Protein AF-U5ESA1-F1 (afdb_monomer)

Radius of gyration: 89.31 Å; Cα contacts (8 Å, |Δi|>4): 18; chains: 1; bounding box: 232×101×302 Å

pLDDT: mean 77.52, std 21.65, range [22.88, 98.19]

Solvent-accessible surface area (backbone atoms only — not comparable to full-atom values): 44745 Å² total; per-residue (Å²): 140,65,66,68,63,52,52,54,49,51,52,50,51,49,50,52,50,50,52,52,47,49,52,47,52,52,48,51,51,48,51,51,50,52,50,49,51,51,51,50,52,48,51,48,52,49,49,52,51,51,52,50,52,50,51,50,52,63,55,47,51,58,52,52,50,50,50,51,50,50,53,50,50,51,50,49,52,51,48,52,50,50,51,51,51,51,51,51,52,52,52,50,52,52,50,50,52,53,49,51,53,49,52,53,50,50,50,54,48,52,53,50,51,50,54,49,53,52,49,52,52,51,51,51,51,53,50,56,50,49,55,50,49,52,52,48,50,52,50,52,52,54,49,51,53,50,52,49,55,50,51,53,50,53,50,50,56,49,52,54,50,50,51,52,50,51,53,52,51,50,53,50,51,51,52,50,48,53,49,52,53,51,49,52,50,50,53,48,51,51,50,51,50,51,50,48,56,48,47,56,58,51,68,73,51,83,82,86,90,90,45,78,67,64,45,49,59,49,48,51,53,49,46,52,52,49,50,50,49,48,51,49,48,50,49,48,49,51,48,52,49,51,52,48,49,52,50,50,49,50,51,49,54,50,50,49,52,49,50,51,51,49,49,56,50,50,52,53,49,49,51,52,49,52,52,49,52,52,49,49,53,51,49,52,52,50,50,50,54,49,52,53,54,47,51,59,51,47,58,60,51,53,70,63,49,78,79,65,84,91,80,91,88,82,90,77,53,60,70,60,49,47,53,51,48,48,52,47,50,50,50,50,50,50,51,48,54,52,48,51,52,52,51,52,48,54,50,50,52,52,49,52,51,54,51,51,55,50,53,52,53,49,51,54,49,52,53,50,49,53,51,51,49,53,52,50,54,51,54,59,69,67,48,75,61,60,68,58,54,50,49,52,50,52,51,49,50,52,52,50,52,50,53,49,50,51,53,47,52,54,48,51,54,49,48,52,52,48,50,52,50,51,48,51,51,50,52,50,48,54,51,48,52,51,49,50,52,52,51,51,51,48,51,50,52,50,51,51,48,52,49,52,50,50,51,50,49,52,50,51,51,54,48,50,54,48,49,52,50,49,53,49,52,50,50,51,51,50,51,50,51,49,50,52,50,52,51,50,53,50,50,52,51,49,52,51,51,51,50,54,50,46,51,53,52,49,52,52,50,51,50,51,53,50,51,59,47,48,61,61,44,64,74,56,75,77,77,69,96,76,83,85,90,77,90,78,85,90,81,89,81,88,82,77,87,79,80,87,69,96,63,76,60,52,60,55,45,47,52,48,46,50,49,50,47,49,49,47,48,48,50,48,48,51,47,46,51,49,46,53,65,54,59,76,72,75,76,90,82,90,88,86,90,89,84,91,81,75,85,47,67,70,56,46,49,55,47,48,53,48,48,52,50,53,50,48,52,50,49,52,53,47,53,50,48,52,52,50,51,52,49,52,54,49,51,49,54,52,53,51,52,52,49,52,52,52,52,51,51,51,49,51,52,49,52,51,51,51,52,50,53,52,50,51,50,52,52,48,52,54,49,53,51,52,50,52,50,52,50,53,50,51,52,44,50,51,52,50,53,51,51,41,59,73,70,71,56,88,73,78,87,76,89,77,82,87,82,92,85,80,92,86,81,89,79,88,80,89,84,80,88,79,89,78,89,85,77,89,76,90,78,82,88,81,85,80,86,84,89,80,90,80,80,92,72,86,68,54,80,68,53,58,53,48,51,49,53,49,52,51,49,51,53,53,58,63,52,65,79,65,63,101,56,90,73,71,58,90,79,72,72,80,76,82,79,78,130

InterPro domains:
  IPR024858 Golgin subfamily A [PTHR10881] (2-783)
  IPR043976 Golgin subfamily A, conserved domain [PF15070] (559-695)

Mean predicted aligned error: 25.69 Å

Foldseek 3Di:
DCVVVVVVVVVVVVVVVVVVVVVVVVVVVVVVVVVVVVVVVVVVVVVVVVVVVVVCCVVVVVVVVVVVVVVVVVVVVVVVVVVVVVVVVVVVVVVVVVVVVVVVVVVVVVVVVVVVVVVVVVVVVVVVVVVVVVVVVVVVVVVVVVVVVVVVVVVVVVVVVVVVVVVVVVVVVVVVVVVVVVVVVVVVVVVVVVVVVVVVVVVVDDDDDDPPVVVVVVVVVVVVVVVVVVVVVVVVVVVVVVVVVVVVVVVVVVVVVVVVVVVVVVVVVVVVVVVVVVVVVVVVVVVVVVVVVVVVVVVVVVVVPVVDDDDDDDDDCCVVVVVVVVVVVVVVVVVVVVVVVVVVVVVVVVVVVVVVVVVVVVVVVVVVVVVVVVVVVVVVVVDDPVVVVVVVVVVVVVVVVVVVVVVVVVVVVVVVVVVVVVVVVVVVVVVVVVVVVVVVVVVVVVVVVVVVVVVVVVVVVVVVVVVVVVVVVVVVVVVVVVVVVVVVVVVVVVVVVVVVVVVVVVVVVVVVVVVVVVVVVVVVVPDDDDDDDDDDDDDDDDDDDDDDDDDPVVVVVVVVVVVVVVVVVVVVVVVVVVVVVVVVPDDDDDDDDDDDDDPDDPVVVVVVVVCVVVVVVVVVVVVVVVVVVVVVVVVVVVVVVVVVVVVVVVVVVVVVVVVVVVVVVVVVVVVVVVVVVVVLVVVLVVLVVVLCVVVPDDDDDDDDDDDDDDDDDDDDDDDDDDDDDDDDDDDDDDDDDDDDDDDDDPDDSVVSVVVSVVSVVVSVVVVVVDPPDPPPDPPPPDPPPDD

Structure (mmCIF, N/CA/C/O backbone):
data_AF-U5ESA1-F1
#
_entry.id   AF-U5ESA1-F1
#
loop_
_atom_site.group_PDB
_atom_site.id
_atom_site.type_symbol
_atom_site.label_atom_id
_atom_site.label_alt_id
_atom_site.label_comp_id
_atom_site.label_asym_id
_atom_site.label_entity_id
_atom_site.label_seq_id
_atom_site.pdbx_PDB_ins_code
_atom_site.Cartn_x
_atom_site.Cartn_y
_atom_site.Cartn_z
_atom_site.occupancy
_atom_site.B_iso_or_equiv
_atom_site.auth_seq_id
_atom_site.auth_comp_id
_atom_site.auth_asym_id
_atom_site.auth_atom_id
_atom_site.pdbx_PDB_model_num
ATOM 1 N N . ASN A 1 1 ? 138.919 55.901 -111.692 1.00 56.66 1 ASN A N 1
ATOM 2 C CA . ASN A 1 1 ? 139.381 55.342 -110.404 1.00 56.66 1 ASN A CA 1
ATOM 3 C C . ASN A 1 1 ? 138.365 55.340 -109.257 1.00 56.66 1 ASN A C 1
ATOM 5 O O . ASN A 1 1 ? 138.779 54.978 -108.175 1.00 56.66 1 ASN A O 1
ATOM 9 N N . ASN A 1 2 ? 137.055 55.559 -109.470 1.00 52.41 2 ASN A N 1
ATOM 10 C CA . ASN A 1 2 ? 136.043 55.349 -108.407 1.00 52.41 2 ASN A CA 1
ATOM 11 C C . ASN A 1 2 ? 135.112 54.138 -108.661 1.00 52.41 2 ASN A C 1
ATOM 13 O O . ASN A 1 2 ? 134.322 53.797 -107.798 1.00 52.41 2 ASN A O 1
ATOM 17 N N . SER A 1 3 ? 135.189 53.463 -109.818 1.00 58.09 3 SER A N 1
ATOM 18 C CA . SER A 1 3 ? 134.223 52.408 -110.200 1.00 58.09 3 SER A CA 1
ATOM 19 C C . SER A 1 3 ? 134.426 51.074 -109.469 1.00 58.09 3 SER A C 1
ATOM 21 O O . SER A 1 3 ? 133.451 50.423 -109.115 1.00 58.09 3 SER A O 1
ATOM 23 N N . HIS A 1 4 ? 135.674 50.680 -109.194 1.00 59.91 4 HIS A N 1
ATOM 24 C CA . HIS A 1 4 ? 135.959 49.404 -108.523 1.00 59.91 4 HIS A CA 1
ATOM 25 C C . HIS A 1 4 ? 135.669 49.426 -107.016 1.00 59.91 4 HIS A C 1
ATOM 27 O O . HIS A 1 4 ? 135.325 48.399 -106.440 1.00 59.91 4 HIS A O 1
ATOM 33 N N . GLU A 1 5 ? 135.754 50.595 -106.380 1.00 62.09 5 GLU A N 1
ATOM 34 C CA . GLU A 1 5 ? 135.452 50.757 -104.954 1.00 62.09 5 GLU A CA 1
ATOM 35 C C . GLU A 1 5 ? 133.934 50.699 -104.693 1.00 62.09 5 GLU A C 1
ATOM 37 O O . GLU A 1 5 ? 133.495 50.146 -103.685 1.00 62.09 5 GLU A O 1
ATOM 42 N N . PHE A 1 6 ? 133.116 51.177 -105.644 1.00 67.06 6 PHE A N 1
ATOM 43 C CA . PHE A 1 6 ? 131.656 51.050 -105.585 1.00 67.06 6 PHE A CA 1
ATOM 44 C C . PHE A 1 6 ? 131.173 49.612 -105.803 1.00 67.06 6 PHE A C 1
ATOM 46 O O . PHE A 1 6 ? 130.275 49.176 -105.092 1.00 67.06 6 PHE A O 1
ATOM 53 N N . GLU A 1 7 ? 131.767 48.848 -106.723 1.00 69.56 7 GLU A N 1
ATOM 54 C CA . GLU A 1 7 ? 131.380 47.445 -106.950 1.00 69.56 7 GLU A CA 1
ATOM 55 C C . GLU A 1 7 ? 131.728 46.536 -105.765 1.00 69.56 7 GLU A C 1
ATOM 57 O O . GLU A 1 7 ? 130.901 45.717 -105.362 1.00 69.56 7 GLU A O 1
ATOM 62 N N . ALA A 1 8 ? 132.902 46.718 -105.151 1.00 72.31 8 ALA A N 1
ATOM 63 C CA . ALA A 1 8 ? 133.279 45.980 -103.946 1.00 72.31 8 ALA A CA 1
ATOM 64 C C . ALA A 1 8 ? 132.334 46.295 -102.773 1.00 72.31 8 ALA A C 1
ATOM 66 O O . ALA A 1 8 ? 131.866 45.382 -102.096 1.00 72.31 8 ALA A O 1
ATOM 67 N N . LYS A 1 9 ? 131.964 47.571 -102.598 1.00 72.69 9 LYS A N 1
ATOM 68 C CA . LYS A 1 9 ? 131.020 47.998 -101.557 1.00 72.69 9 LYS A CA 1
ATOM 69 C C . LYS A 1 9 ? 129.595 47.503 -101.809 1.00 72.69 9 LYS A C 1
ATOM 71 O O . LYS A 1 9 ? 128.898 47.152 -100.865 1.00 72.69 9 LYS A O 1
ATOM 76 N N . ILE A 1 10 ? 129.161 47.432 -103.070 1.00 74.38 10 ILE A N 1
ATOM 77 C CA . ILE A 1 10 ? 127.866 46.848 -103.454 1.00 74.38 10 ILE A CA 1
ATOM 78 C C . ILE A 1 10 ? 127.844 45.342 -103.168 1.00 74.38 10 ILE A C 1
ATOM 80 O O . ILE A 1 10 ? 126.839 44.836 -102.670 1.00 74.38 10 ILE A O 1
ATOM 84 N N . HIS A 1 11 ? 128.936 44.623 -103.436 1.00 77.19 11 HIS A N 1
ATOM 85 C CA . HIS A 1 11 ? 129.018 43.188 -103.163 1.00 77.19 11 HIS A CA 1
ATOM 86 C C . HIS A 1 11 ? 129.107 42.882 -101.656 1.00 77.19 11 HIS A C 1
ATOM 88 O O . HIS A 1 11 ? 128.491 41.924 -101.188 1.00 77.19 11 HIS A O 1
ATOM 94 N N . GLU A 1 12 ? 129.816 43.709 -100.885 1.00 78.69 12 GLU A N 1
ATOM 95 C CA . GLU A 1 12 ? 129.884 43.626 -99.420 1.00 78.69 12 GLU A CA 1
ATOM 96 C C . GLU A 1 12 ? 128.516 43.922 -98.786 1.00 78.69 12 GLU A C 1
ATOM 98 O O . GLU A 1 12 ? 127.992 43.087 -98.052 1.00 78.69 12 GLU A O 1
ATOM 103 N N . LEU A 1 13 ? 127.854 45.016 -99.188 1.00 77.38 13 LEU A N 1
ATOM 104 C CA . LEU A 1 13 ? 126.494 45.352 -98.746 1.00 77.38 13 LEU A CA 1
ATOM 105 C C . LEU A 1 13 ? 125.459 44.298 -99.161 1.00 77.38 13 LEU A C 1
ATOM 107 O O . LEU A 1 13 ? 124.517 44.038 -98.419 1.00 77.38 13 LEU A O 1
ATOM 111 N N . SER A 1 14 ? 125.607 43.671 -100.332 1.00 77.25 14 SER A N 1
ATOM 112 C CA . SER A 1 14 ? 124.719 42.586 -100.763 1.00 77.25 14 SER A CA 1
ATOM 113 C C . SER A 1 14 ? 124.938 41.311 -99.943 1.00 77.25 14 SER A C 1
ATOM 115 O O . SER A 1 14 ? 123.969 40.637 -99.594 1.00 77.25 14 SER A O 1
ATOM 117 N N . SER A 1 15 ? 126.185 41.004 -99.579 1.00 81.38 15 SER A N 1
ATOM 118 C CA . SER A 1 15 ? 126.515 39.886 -98.692 1.00 81.38 15 SER A CA 1
ATOM 119 C C . SER A 1 15 ? 126.007 40.122 -97.267 1.00 81.38 15 SER A C 1
ATOM 121 O O . SER A 1 15 ? 125.418 39.217 -96.680 1.00 81.38 15 SER A O 1
ATOM 123 N N . GLU A 1 16 ? 126.166 41.332 -96.727 1.00 81.50 16 GLU A N 1
ATOM 124 C CA . GLU A 1 16 ? 125.599 41.721 -95.430 1.00 81.50 16 GLU A CA 1
ATOM 125 C C . GLU A 1 16 ? 124.068 41.684 -95.458 1.00 81.50 16 GLU A C 1
ATOM 127 O O . GLU A 1 16 ? 123.454 41.103 -94.568 1.00 81.50 16 GLU A O 1
ATOM 132 N N . LEU A 1 17 ? 123.437 42.198 -96.518 1.00 82.06 17 LEU A N 1
ATOM 133 C CA . LEU A 1 17 ? 121.984 42.142 -96.693 1.00 82.06 17 LEU A CA 1
ATOM 134 C C . LEU A 1 17 ? 121.471 40.700 -96.787 1.00 82.06 17 LEU A C 1
ATOM 136 O O . LEU A 1 17 ? 120.420 40.389 -96.234 1.00 82.06 17 LEU A O 1
ATOM 140 N N . ASN A 1 18 ? 122.187 39.813 -97.479 1.00 81.69 18 ASN A N 1
ATOM 141 C CA . ASN A 1 18 ? 121.824 38.399 -97.566 1.00 81.69 18 ASN A CA 1
ATOM 142 C C . ASN A 1 18 ? 122.059 37.664 -96.237 1.00 81.69 18 ASN A C 1
ATOM 144 O O . ASN A 1 18 ? 121.246 36.821 -95.867 1.00 81.69 18 ASN A O 1
ATOM 148 N N . GLY A 1 19 ? 123.108 38.015 -95.488 1.00 83.88 19 GLY A N 1
ATOM 149 C CA . GLY A 1 19 ? 123.347 37.506 -94.136 1.00 83.88 19 GLY A CA 1
ATOM 150 C C . GLY A 1 19 ? 122.272 37.956 -93.143 1.00 83.88 19 GLY A C 1
ATOM 151 O O . GLY A 1 19 ? 121.764 37.142 -92.375 1.00 83.88 19 GLY A O 1
ATOM 152 N N . GLU A 1 20 ? 121.860 39.222 -93.203 1.00 82.44 20 GLU A N 1
ATOM 153 C CA . GLU A 1 20 ? 120.752 39.747 -92.401 1.00 82.44 20 GLU A CA 1
ATOM 154 C C . GLU A 1 20 ? 119.405 39.150 -92.822 1.00 82.44 20 GLU A C 1
ATOM 156 O O . GLU A 1 20 ? 118.595 38.827 -91.960 1.00 82.44 20 GLU A O 1
ATOM 161 N N . LYS A 1 21 ? 119.171 38.902 -94.118 1.00 85.06 21 LYS A N 1
ATOM 162 C CA . LYS A 1 21 ? 117.993 38.146 -94.580 1.00 85.06 21 LYS A CA 1
ATOM 163 C C . LYS A 1 21 ? 117.978 36.723 -94.036 1.00 85.06 21 LYS A C 1
ATOM 165 O O . LYS A 1 21 ? 116.944 36.298 -93.544 1.00 85.06 21 LYS A O 1
ATOM 170 N N . TYR A 1 22 ? 119.110 36.021 -94.060 1.00 87.06 22 TYR A N 1
ATOM 171 C CA . TYR A 1 22 ? 119.200 34.663 -93.522 1.00 87.06 22 TYR A CA 1
ATOM 172 C C . TYR A 1 22 ? 118.936 34.630 -92.011 1.00 87.06 22 TYR A C 1
ATOM 174 O O . TYR A 1 22 ? 118.127 33.830 -91.550 1.00 87.06 22 TYR A O 1
ATOM 182 N N . LYS A 1 23 ? 119.532 35.552 -91.240 1.00 86.19 23 LYS A N 1
ATOM 183 C CA . LYS A 1 23 ? 119.234 35.700 -89.804 1.00 86.19 23 LYS A CA 1
ATOM 184 C C . LYS A 1 23 ? 117.768 36.048 -89.558 1.00 86.19 23 LYS A C 1
ATOM 186 O O . LYS A 1 23 ? 117.177 35.557 -88.603 1.00 86.19 23 LYS A O 1
ATOM 191 N N . ASN A 1 24 ? 117.173 36.891 -90.402 1.00 84.94 24 ASN A N 1
ATOM 192 C CA . ASN A 1 24 ? 115.762 37.254 -90.306 1.00 84.94 24 ASN A CA 1
ATOM 193 C C . ASN A 1 24 ? 114.863 36.050 -90.620 1.00 84.94 24 ASN A C 1
ATOM 195 O O . ASN A 1 24 ? 113.910 35.799 -89.894 1.00 84.94 24 ASN A O 1
ATOM 199 N N . ASP A 1 25 ? 115.194 35.241 -91.625 1.00 87.12 25 ASP A N 1
ATOM 200 C CA . ASP A 1 25 ? 114.479 34.001 -91.936 1.00 87.12 25 ASP A CA 1
ATOM 201 C C . ASP A 1 25 ? 114.617 32.959 -90.816 1.00 87.12 25 ASP A C 1
ATOM 203 O O . ASP A 1 25 ? 113.626 32.326 -90.446 1.00 87.12 25 ASP A O 1
ATOM 207 N N . GLU A 1 26 ? 115.800 32.829 -90.212 1.00 87.81 26 GLU A N 1
ATOM 208 C CA . GLU A 1 26 ? 116.049 31.952 -89.063 1.00 87.81 26 GLU A CA 1
ATOM 209 C C . GLU A 1 26 ? 115.283 32.422 -87.814 1.00 87.81 26 GLU A C 1
ATOM 211 O O . GLU A 1 26 ? 114.611 31.623 -87.157 1.00 87.81 26 GLU A O 1
ATOM 216 N N . LEU A 1 27 ? 115.273 33.732 -87.536 1.00 87.75 27 LEU A N 1
ATOM 217 C CA . LEU A 1 27 ? 114.453 34.339 -86.482 1.00 87.75 27 LEU A CA 1
ATOM 218 C C . LEU A 1 27 ? 112.957 34.171 -86.760 1.00 87.75 27 LEU A C 1
ATOM 220 O O . LEU A 1 27 ? 112.209 33.843 -85.844 1.00 87.75 27 LEU A O 1
ATOM 224 N N . ASN A 1 28 ? 112.503 34.329 -88.003 1.00 87.75 28 ASN A N 1
ATOM 225 C CA . ASN A 1 28 ? 111.109 34.108 -88.386 1.00 87.75 28 ASN A CA 1
ATOM 226 C C . ASN A 1 28 ? 110.709 32.641 -88.217 1.00 87.75 28 ASN A C 1
ATOM 228 O O . ASN A 1 28 ? 109.593 32.352 -87.782 1.00 87.75 28 ASN A O 1
ATOM 232 N N . LEU A 1 29 ? 111.606 31.705 -88.524 1.00 89.31 29 LEU A N 1
ATOM 233 C CA . LEU A 1 29 ? 111.382 30.282 -88.295 1.00 89.31 29 LEU A CA 1
ATOM 234 C C . LEU A 1 29 ? 111.335 29.965 -86.795 1.00 89.31 29 LEU A C 1
ATOM 236 O O . LEU A 1 29 ? 110.464 29.214 -86.357 1.00 89.31 29 LEU A O 1
ATOM 240 N N . HIS A 1 30 ? 112.196 30.598 -85.994 1.00 90.50 30 HIS A N 1
ATOM 241 C CA . HIS A 1 30 ? 112.183 30.464 -84.540 1.00 90.50 30 HIS A CA 1
ATOM 242 C C . HIS A 1 30 ? 110.918 31.073 -83.915 1.00 90.50 30 HIS A C 1
ATOM 244 O O . HIS A 1 30 ? 110.280 30.431 -83.086 1.00 90.50 30 HIS A O 1
ATOM 250 N N . ILE A 1 31 ? 110.476 32.245 -84.383 1.00 88.19 31 ILE A N 1
ATOM 251 C CA . ILE A 1 31 ? 109.208 32.879 -83.992 1.00 88.19 31 ILE A CA 1
ATOM 252 C C . ILE A 1 31 ? 108.022 31.992 -84.379 1.00 88.19 31 ILE A C 1
ATOM 254 O O . ILE A 1 31 ? 107.113 31.814 -83.574 1.00 88.19 31 ILE A O 1
ATOM 258 N N . ARG A 1 32 ? 108.014 31.392 -85.577 1.00 90.25 32 ARG A N 1
ATOM 259 C CA . ARG A 1 32 ? 106.964 30.437 -85.975 1.00 90.25 32 ARG A CA 1
ATOM 260 C C . ARG A 1 32 ? 106.950 29.201 -85.081 1.00 90.25 32 ARG A C 1
ATOM 262 O O . ARG A 1 32 ? 105.871 28.773 -84.688 1.00 90.25 32 ARG A O 1
ATOM 269 N N . ASN A 1 33 ? 108.115 28.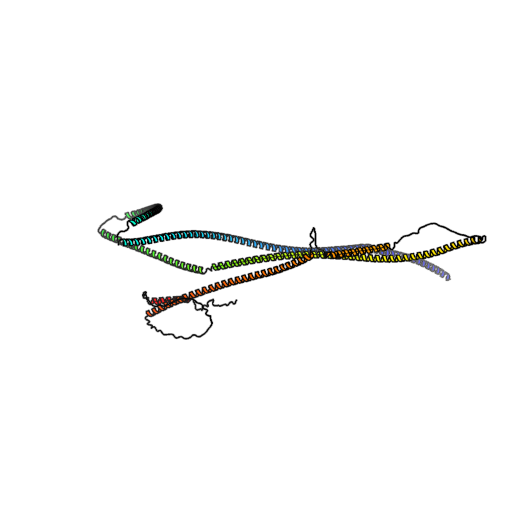660 -84.732 1.00 90.06 33 ASN A N 1
ATOM 270 C CA . ASN A 1 33 ? 108.214 27.497 -83.852 1.00 90.06 33 ASN A CA 1
ATOM 271 C C . ASN A 1 33 ? 107.752 27.831 -82.421 1.00 90.06 33 ASN A C 1
ATOM 273 O O . ASN A 1 33 ? 106.919 27.123 -81.866 1.00 90.06 33 ASN A O 1
ATOM 277 N N . LEU A 1 34 ? 108.186 28.964 -81.859 1.00 89.81 34 LEU A N 1
ATOM 278 C CA . LEU A 1 34 ? 107.707 29.451 -80.560 1.00 89.81 34 LEU A CA 1
ATOM 279 C C . LEU A 1 34 ? 106.202 29.739 -80.577 1.00 89.81 34 LEU A C 1
ATOM 281 O O . LEU A 1 34 ? 105.507 29.399 -79.626 1.00 89.81 34 LEU A O 1
ATOM 285 N N . ASN A 1 35 ? 105.672 30.306 -81.663 1.00 91.38 35 ASN A N 1
ATOM 286 C CA . ASN A 1 35 ? 104.233 30.501 -81.820 1.00 91.38 35 ASN A CA 1
ATOM 287 C C . ASN A 1 35 ? 103.483 29.165 -81.884 1.00 91.38 35 ASN A C 1
ATOM 289 O O . ASN A 1 35 ? 102.443 29.055 -81.244 1.00 91.38 35 ASN A O 1
ATOM 293 N N . SER A 1 36 ? 104.023 28.152 -82.574 1.00 91.38 36 SER A N 1
ATOM 294 C CA . SER A 1 36 ? 103.469 26.790 -82.577 1.00 91.38 36 SER A CA 1
ATOM 295 C C . SER A 1 36 ? 103.450 26.195 -81.168 1.00 91.38 36 SER A C 1
ATOM 297 O O . SER A 1 36 ? 102.418 25.713 -80.714 1.00 91.38 36 SER A O 1
ATOM 299 N N . GLN A 1 37 ? 104.554 26.309 -80.426 1.00 92.50 37 GLN A N 1
ATOM 300 C CA . GLN A 1 37 ? 104.633 25.830 -79.043 1.00 92.50 37 GLN A CA 1
ATOM 301 C C . GLN A 1 37 ? 103.666 26.578 -78.118 1.00 92.50 37 GLN A C 1
ATOM 303 O O . GLN A 1 37 ? 103.023 25.966 -77.272 1.00 92.50 37 GLN A O 1
ATOM 308 N N . ILE A 1 38 ? 103.504 27.893 -78.293 1.00 90.19 38 ILE A N 1
ATOM 309 C CA . ILE A 1 38 ? 102.509 28.680 -77.556 1.00 90.19 38 ILE A CA 1
ATOM 310 C C . ILE A 1 38 ? 101.093 28.219 -77.910 1.00 90.19 38 ILE A C 1
ATOM 312 O O . ILE A 1 38 ? 100.253 28.131 -77.014 1.00 90.19 38 ILE A O 1
ATOM 316 N N . THR A 1 39 ? 100.800 27.925 -79.181 1.00 92.25 39 THR A N 1
ATOM 317 C CA . THR A 1 39 ? 99.491 27.383 -79.564 1.00 92.25 39 THR A CA 1
ATOM 318 C C . THR A 1 39 ? 99.261 25.992 -78.985 1.00 92.25 39 THR A C 1
ATOM 320 O O . THR A 1 39 ? 98.176 25.742 -78.470 1.00 92.25 39 THR A O 1
ATOM 323 N N . ASP A 1 40 ? 100.275 25.128 -78.960 1.00 92.25 40 ASP A N 1
ATOM 324 C CA . ASP A 1 40 ? 100.174 23.779 -78.400 1.00 92.25 40 ASP A CA 1
ATOM 325 C C . ASP A 1 40 ? 99.968 23.812 -76.881 1.00 92.25 40 ASP A C 1
ATOM 327 O O . ASP A 1 40 ? 99.045 23.175 -76.376 1.00 92.25 40 ASP A O 1
ATOM 331 N N . LEU A 1 41 ? 100.727 24.642 -76.157 1.00 92.25 41 LEU A N 1
ATOM 332 C CA . LEU A 1 41 ? 100.548 24.851 -74.717 1.00 92.25 41 LEU A CA 1
ATOM 333 C C . LEU A 1 41 ? 99.193 25.486 -74.387 1.00 92.25 41 LEU A C 1
ATOM 335 O O . LEU A 1 41 ? 98.574 25.135 -73.386 1.00 92.25 41 LEU A O 1
ATOM 339 N N . ARG A 1 42 ? 98.695 26.413 -75.217 1.00 92.56 42 ARG A N 1
ATOM 340 C CA . ARG A 1 42 ? 97.339 26.967 -75.055 1.00 92.56 42 ARG A CA 1
ATOM 341 C C . ARG A 1 42 ? 96.280 25.888 -75.236 1.00 92.56 42 ARG A C 1
ATOM 343 O O . ARG A 1 42 ? 95.390 25.794 -74.395 1.00 92.56 42 ARG A O 1
ATOM 350 N N . ASN A 1 43 ? 96.413 25.061 -76.270 1.00 92.25 43 ASN A N 1
ATOM 351 C CA . ASN A 1 43 ? 95.517 23.935 -76.515 1.00 92.25 43 ASN A CA 1
ATOM 352 C C . ASN A 1 43 ? 95.571 22.922 -75.361 1.00 92.25 43 ASN A C 1
ATOM 354 O O . ASN A 1 43 ? 94.542 22.378 -74.974 1.00 92.25 43 ASN A O 1
ATOM 358 N N . GLU A 1 44 ? 96.744 22.672 -74.781 1.00 93.56 44 GLU A N 1
ATOM 359 C CA . GLU A 1 44 ? 96.908 21.779 -73.631 1.00 93.56 44 GLU A CA 1
ATOM 360 C C . GLU A 1 44 ? 96.297 22.362 -72.349 1.00 93.56 44 GLU A C 1
ATOM 362 O O . GLU A 1 44 ? 95.570 21.664 -71.646 1.00 93.56 44 GLU A O 1
ATOM 367 N N . ILE A 1 45 ? 96.493 23.655 -72.073 1.00 91.00 45 ILE A N 1
ATOM 368 C CA . ILE A 1 45 ? 95.831 24.348 -70.956 1.00 91.00 45 ILE A CA 1
ATOM 369 C C . ILE A 1 45 ? 94.313 24.324 -71.130 1.00 91.00 45 ILE A C 1
ATOM 371 O O . ILE A 1 45 ? 93.586 24.120 -70.158 1.00 91.00 45 ILE A O 1
ATOM 375 N N . GLU A 1 46 ? 93.816 24.542 -72.345 1.00 91.94 46 GLU A N 1
ATOM 376 C CA . GLU A 1 46 ? 92.386 24.498 -72.634 1.00 91.94 46 GLU A CA 1
ATOM 377 C C . GLU A 1 46 ? 91.826 23.085 -72.447 1.00 91.94 46 GLU A C 1
ATOM 379 O O . GLU A 1 46 ? 90.820 22.924 -71.757 1.00 91.94 46 GLU A O 1
ATOM 384 N N . LYS A 1 47 ? 92.530 22.055 -72.932 1.00 93.50 47 LYS A N 1
ATOM 385 C CA . LYS A 1 47 ? 92.192 20.650 -72.662 1.00 93.50 47 LYS A CA 1
ATOM 386 C C . LYS A 1 47 ? 92.163 20.353 -71.168 1.00 93.50 47 LYS A C 1
ATOM 388 O O . LYS A 1 47 ? 91.151 19.863 -70.688 1.00 93.50 47 LYS A O 1
ATOM 393 N N . LEU A 1 48 ? 93.201 20.715 -70.413 1.00 91.00 48 LEU A N 1
ATOM 394 C CA . LEU A 1 48 ? 93.252 20.494 -68.964 1.00 91.00 48 LEU A CA 1
ATOM 395 C C . LEU A 1 48 ? 92.159 21.266 -68.218 1.00 91.00 48 LEU A C 1
ATOM 397 O O . LEU A 1 48 ? 91.607 20.757 -67.247 1.00 91.00 48 LEU A O 1
ATOM 401 N N . ARG A 1 49 ? 91.802 22.478 -68.661 1.00 92.50 49 ARG A N 1
ATOM 402 C CA . ARG A 1 49 ? 90.671 23.234 -68.100 1.00 92.50 49 ARG A CA 1
ATOM 403 C C . ARG A 1 49 ? 89.346 22.542 -68.371 1.00 92.50 49 ARG A C 1
ATOM 405 O O . ARG A 1 49 ? 88.530 22.453 -67.458 1.00 92.50 49 ARG A O 1
ATOM 412 N N . ILE A 1 50 ? 89.129 22.068 -69.595 1.00 91.38 50 ILE A N 1
ATOM 413 C CA . ILE A 1 50 ? 87.922 21.325 -69.960 1.00 91.38 50 ILE A CA 1
ATOM 414 C C . ILE A 1 50 ? 87.872 20.025 -69.160 1.00 91.38 50 ILE A C 1
ATOM 416 O O . ILE A 1 50 ? 86.879 19.780 -68.487 1.00 91.38 50 ILE A O 1
ATOM 420 N N . GLU A 1 51 ? 88.950 19.244 -69.132 1.00 90.56 51 GLU A N 1
ATOM 421 C CA . GLU A 1 51 ? 89.042 18.006 -68.358 1.00 90.56 51 GLU A CA 1
ATOM 422 C C . GLU A 1 51 ? 88.794 18.247 -66.867 1.00 90.56 51 GLU A C 1
ATOM 424 O O . GLU A 1 51 ? 87.987 17.545 -66.264 1.00 90.56 51 GLU A O 1
ATOM 429 N N . ASN A 1 52 ? 89.410 19.266 -66.265 1.00 89.19 52 ASN A N 1
ATOM 430 C CA . ASN A 1 52 ? 89.206 19.573 -64.853 1.00 89.19 52 ASN A CA 1
ATOM 431 C C . ASN A 1 52 ? 87.770 20.040 -64.572 1.00 89.19 52 ASN A C 1
ATOM 433 O O . ASN A 1 52 ? 87.142 19.552 -63.639 1.00 89.19 52 ASN A O 1
ATOM 437 N N . ASN A 1 53 ? 87.201 20.904 -65.418 1.00 88.88 53 ASN A N 1
ATOM 438 C CA . ASN A 1 53 ? 85.793 21.294 -65.306 1.00 88.88 53 ASN A CA 1
ATOM 439 C C . ASN A 1 53 ? 84.856 20.091 -65.468 1.00 88.88 53 ASN A C 1
ATOM 441 O O . ASN A 1 53 ? 83.878 19.976 -64.735 1.00 88.88 53 ASN A O 1
ATOM 445 N N . THR A 1 54 ? 85.149 19.170 -66.391 1.00 86.69 54 THR A N 1
ATOM 446 C CA . THR A 1 54 ? 84.350 17.949 -66.554 1.00 86.69 54 THR A CA 1
ATOM 447 C C . THR A 1 54 ? 84.472 17.030 -65.343 1.00 86.69 54 THR A C 1
ATOM 449 O O . THR A 1 54 ? 83.447 16.548 -64.880 1.00 86.69 54 THR A O 1
ATOM 452 N N . LYS A 1 55 ? 85.669 16.849 -64.766 1.00 88.75 55 LYS A N 1
ATOM 453 C CA . LYS A 1 55 ? 85.873 16.071 -63.532 1.00 88.75 55 LYS A CA 1
ATOM 454 C C . LYS A 1 55 ? 85.126 16.685 -62.351 1.00 88.75 55 LYS A C 1
ATOM 456 O O . LYS A 1 55 ? 84.368 15.985 -61.692 1.00 88.75 55 LYS A O 1
ATOM 461 N N . VAL A 1 56 ? 85.246 17.998 -62.149 1.00 88.44 56 VAL A N 1
ATOM 462 C CA . VAL A 1 56 ? 84.511 18.720 -61.099 1.00 88.44 56 VAL A CA 1
ATOM 463 C C . VAL A 1 56 ? 83.003 18.577 -61.295 1.00 88.44 56 VAL A C 1
ATOM 465 O O . VAL A 1 56 ? 82.300 18.275 -60.340 1.00 88.44 56 VAL A O 1
ATOM 468 N N . ASN A 1 57 ? 82.487 18.719 -62.517 1.00 86.00 57 ASN A N 1
ATOM 469 C CA . ASN A 1 57 ? 81.056 18.536 -62.779 1.00 86.00 57 ASN A CA 1
ATOM 470 C C . ASN A 1 57 ? 80.597 17.084 -62.558 1.00 86.00 57 ASN A C 1
ATOM 472 O O . ASN A 1 57 ? 79.511 16.862 -62.020 1.00 86.00 57 ASN A O 1
ATOM 476 N N . LEU A 1 58 ? 81.423 16.104 -62.938 1.00 86.94 58 LEU A N 1
ATOM 477 C CA . LEU A 1 58 ? 81.151 14.680 -62.739 1.00 86.94 58 LEU A CA 1
ATOM 478 C C . LEU A 1 58 ? 81.175 14.275 -61.261 1.00 86.94 58 LEU A C 1
ATOM 480 O O . LEU A 1 58 ? 80.419 13.387 -60.889 1.00 86.94 58 LEU A O 1
ATOM 484 N N . GLU A 1 59 ? 81.992 14.912 -60.420 1.00 88.62 59 GLU A N 1
ATOM 485 C CA . GLU A 1 59 ? 82.047 14.650 -58.974 1.00 88.62 59 GLU A CA 1
ATOM 486 C C . GLU A 1 59 ? 80.999 15.458 -58.189 1.00 88.62 59 GLU A C 1
ATOM 488 O O . GLU A 1 59 ? 80.351 14.935 -57.278 1.00 88.62 59 GLU A O 1
ATOM 493 N N . MET A 1 60 ? 80.760 16.717 -58.569 1.00 88.44 60 MET A N 1
ATOM 494 C CA . MET A 1 60 ? 79.788 17.594 -57.910 1.00 88.44 60 MET A CA 1
ATOM 495 C C . MET A 1 60 ? 78.341 17.167 -58.160 1.00 88.44 60 MET A C 1
ATOM 497 O O . MET A 1 60 ? 77.522 17.277 -57.250 1.00 88.44 60 MET A O 1
ATOM 501 N N . GLY A 1 61 ? 78.008 16.662 -59.352 1.00 88.12 61 GLY A N 1
ATOM 502 C CA . GLY A 1 61 ? 76.648 16.223 -59.684 1.00 88.12 61 GLY A CA 1
ATOM 503 C C . GLY A 1 61 ? 76.118 15.117 -58.754 1.00 88.12 61 GLY A C 1
ATOM 504 O O . GLY A 1 61 ? 75.063 15.293 -58.141 1.00 88.12 61 GLY A O 1
ATOM 505 N N . PRO A 1 62 ? 76.834 13.989 -58.581 1.00 90.88 62 PRO A N 1
ATOM 506 C CA . PRO A 1 62 ? 76.470 12.928 -57.644 1.00 90.88 62 PRO A CA 1
ATOM 507 C C . PRO A 1 62 ? 76.381 13.403 -56.195 1.00 90.88 62 PRO A C 1
ATOM 509 O O . PRO A 1 62 ? 75.442 13.016 -55.505 1.00 90.88 62 PRO A O 1
ATOM 512 N N . LEU A 1 63 ? 77.300 14.261 -55.738 1.00 90.62 63 LEU A N 1
ATOM 513 C CA . LEU A 1 63 ? 77.273 14.807 -54.377 1.00 90.62 63 LEU A CA 1
ATOM 514 C C . LEU A 1 63 ? 76.076 15.741 -54.151 1.00 90.62 63 LEU A C 1
ATOM 516 O O . LEU A 1 63 ? 75.409 15.641 -53.123 1.00 90.62 63 LEU A O 1
ATOM 520 N N . GLN A 1 64 ? 75.751 16.605 -55.117 1.00 91.56 64 GLN A N 1
ATOM 521 C CA . GLN A 1 64 ? 74.547 17.442 -55.073 1.00 91.56 64 GLN A CA 1
ATOM 522 C C . GLN A 1 64 ? 73.278 16.590 -55.068 1.00 91.56 64 GLN A C 1
ATOM 524 O O . GLN A 1 64 ? 72.375 16.840 -54.270 1.00 91.56 64 GLN A O 1
ATOM 529 N N . ASN A 1 65 ? 73.235 15.543 -55.896 1.00 91.19 65 ASN A N 1
ATOM 530 C CA . ASN A 1 65 ? 72.135 14.589 -55.894 1.00 91.19 65 ASN A CA 1
ATOM 531 C C . ASN A 1 65 ? 72.030 13.890 -54.535 1.00 91.19 65 ASN A C 1
ATOM 533 O O . ASN A 1 65 ? 70.948 13.871 -53.959 1.00 91.19 65 ASN A O 1
ATOM 537 N N . GLN A 1 66 ? 73.115 13.348 -53.979 1.00 94.06 66 GLN A N 1
ATOM 538 C CA . GLN A 1 66 ? 73.113 12.710 -52.655 1.00 94.06 66 GLN A CA 1
ATOM 539 C C . GLN A 1 66 ? 72.644 13.674 -51.561 1.00 94.06 66 GLN A C 1
ATOM 541 O O . GLN A 1 66 ? 71.772 13.316 -50.772 1.00 94.06 66 GLN A O 1
ATOM 546 N N . LEU A 1 67 ? 73.131 14.918 -51.555 1.00 93.38 67 LEU A N 1
ATOM 547 C CA . LEU A 1 67 ? 72.671 15.952 -50.630 1.00 93.38 67 LEU A CA 1
ATOM 548 C C . LEU A 1 67 ? 71.169 16.220 -50.791 1.00 93.38 67 LEU A C 1
ATOM 550 O O . LEU A 1 67 ? 70.453 16.293 -49.797 1.00 93.38 67 LEU A O 1
ATOM 554 N N . GLN A 1 68 ? 70.664 16.307 -52.023 1.00 95.06 68 GLN A N 1
ATOM 555 C CA . GLN A 1 68 ? 69.237 16.491 -52.281 1.00 95.06 68 GLN A CA 1
ATOM 556 C C . GLN A 1 68 ? 68.408 15.287 -51.804 1.00 95.06 68 GLN A C 1
ATOM 558 O O . GLN A 1 68 ? 67.330 15.481 -51.239 1.00 95.06 68 GLN A O 1
ATOM 563 N N . HIS A 1 69 ? 68.898 14.054 -51.981 1.00 95.50 69 HIS A N 1
ATOM 564 C CA . HIS A 1 69 ? 68.257 12.852 -51.440 1.00 95.50 69 HIS A CA 1
ATOM 565 C C . HIS A 1 69 ? 68.254 12.866 -49.907 1.00 95.50 69 HIS A C 1
ATOM 567 O O . HIS A 1 69 ? 67.219 12.581 -49.311 1.00 95.50 69 HIS A O 1
ATOM 573 N N . HIS A 1 70 ? 69.354 13.262 -49.260 1.00 95.75 70 HIS A N 1
ATOM 574 C CA . HIS A 1 70 ? 69.418 13.393 -47.803 1.00 95.75 70 HIS A CA 1
ATOM 575 C C . HIS A 1 70 ? 68.500 14.498 -47.272 1.00 95.75 70 HIS A C 1
ATOM 577 O O . HIS A 1 70 ? 67.801 14.263 -46.293 1.00 95.75 70 HIS A O 1
ATOM 583 N N . ILE A 1 71 ? 68.425 15.664 -47.924 1.00 95.62 71 ILE A N 1
ATOM 584 C CA . ILE A 1 71 ? 67.484 16.737 -47.557 1.00 95.62 71 ILE A CA 1
ATOM 585 C C . ILE A 1 71 ? 66.041 16.236 -47.662 1.00 95.62 71 ILE A C 1
ATOM 587 O O . ILE A 1 71 ? 65.253 16.453 -46.745 1.00 95.62 71 ILE A O 1
ATOM 591 N N . LYS A 1 72 ? 65.698 15.529 -48.748 1.00 95.44 72 LYS A N 1
ATOM 592 C CA . LYS A 1 72 ? 64.372 14.916 -48.911 1.00 95.44 72 LYS A CA 1
ATOM 593 C C . LYS A 1 72 ? 64.095 13.877 -47.821 1.00 95.44 72 LYS A C 1
ATOM 595 O O . LYS A 1 72 ? 63.032 13.925 -47.216 1.00 95.44 72 LYS A O 1
ATOM 600 N N . ALA A 1 73 ? 65.047 12.989 -47.529 1.00 96.75 73 ALA A N 1
ATOM 601 C CA . ALA A 1 73 ? 64.908 11.968 -46.491 1.00 96.75 73 ALA A CA 1
ATOM 602 C C . ALA A 1 73 ? 64.745 12.583 -45.091 1.00 96.75 73 ALA A C 1
ATOM 604 O O . ALA A 1 73 ? 63.858 12.180 -44.348 1.00 96.75 73 ALA A O 1
ATOM 605 N N . ILE A 1 74 ? 65.539 13.602 -44.746 1.00 96.62 74 ILE A N 1
ATOM 606 C CA . ILE A 1 74 ? 65.394 14.350 -43.489 1.00 96.62 74 ILE A CA 1
ATOM 607 C C . ILE A 1 74 ? 64.037 15.055 -43.447 1.00 96.62 74 ILE A C 1
ATOM 609 O O . ILE A 1 74 ? 63.381 15.022 -42.413 1.00 96.62 74 ILE A O 1
ATOM 613 N N . GLY A 1 75 ? 63.588 15.654 -44.553 1.00 96.50 75 GLY A N 1
ATOM 614 C CA . GLY A 1 75 ? 62.268 16.279 -44.649 1.00 96.50 75 GLY A CA 1
ATOM 615 C C . GLY A 1 75 ? 61.129 15.298 -44.365 1.00 96.50 75 GLY A C 1
ATOM 616 O O . GLY A 1 75 ? 60.246 15.617 -43.573 1.00 96.50 75 GLY A O 1
ATOM 617 N N . ILE A 1 76 ? 61.191 14.090 -44.940 1.00 96.25 76 ILE A N 1
ATOM 618 C CA . ILE A 1 76 ? 60.233 13.008 -44.663 1.00 96.25 76 ILE A CA 1
ATOM 619 C C . ILE A 1 76 ? 60.297 12.610 -43.186 1.00 96.25 76 ILE A C 1
ATOM 621 O O . ILE A 1 76 ? 59.272 12.636 -42.519 1.00 96.25 76 ILE A O 1
ATOM 625 N N . LEU A 1 77 ? 61.487 12.346 -42.639 1.00 96.38 77 LEU A N 1
ATOM 626 C CA . LEU A 1 77 ? 61.650 11.959 -41.232 1.00 96.38 77 LEU A CA 1
ATOM 627 C C . LEU A 1 77 ? 61.180 13.043 -40.251 1.00 96.38 77 LEU A C 1
ATOM 629 O O . LEU A 1 77 ? 60.639 12.732 -39.193 1.00 96.38 77 LEU A O 1
ATOM 633 N N . VAL A 1 78 ? 61.385 14.324 -40.569 1.00 97.56 78 VAL A N 1
ATOM 634 C CA . VAL A 1 78 ? 60.879 15.446 -39.764 1.00 97.56 78 VAL A CA 1
ATOM 635 C C . VAL A 1 78 ? 59.356 15.528 -39.858 1.00 97.56 78 VAL A C 1
ATOM 637 O O . VAL A 1 78 ? 58.716 15.751 -38.831 1.00 97.56 78 VAL A O 1
ATOM 640 N N . GLY A 1 79 ? 58.784 15.307 -41.047 1.00 96.44 79 GLY A N 1
ATOM 641 C CA . GLY A 1 79 ? 57.339 15.186 -41.251 1.00 96.44 79 GLY A CA 1
ATOM 642 C C . GLY A 1 79 ? 56.744 14.047 -40.426 1.00 96.44 79 GLY A C 1
ATOM 643 O O . GLY A 1 79 ? 55.881 14.291 -39.589 1.00 96.44 79 GLY A O 1
ATOM 644 N N . GLU A 1 80 ? 57.288 12.837 -40.555 1.00 96.25 80 GLU A N 1
ATOM 645 C CA . GLU A 1 80 ? 56.887 11.660 -39.776 1.00 96.25 80 GLU A CA 1
ATOM 646 C C . GLU A 1 80 ? 57.046 11.896 -38.272 1.00 96.25 80 GLU A C 1
ATOM 648 O O . GLU A 1 80 ? 56.145 11.589 -37.497 1.00 96.25 80 GLU A O 1
ATOM 653 N N . LYS A 1 81 ? 58.153 12.501 -37.822 1.00 96.19 81 LYS A N 1
ATOM 654 C CA . LYS A 1 81 ? 58.338 12.858 -36.409 1.00 96.19 81 LYS A CA 1
ATOM 655 C C . LYS A 1 81 ? 57.274 13.850 -35.940 1.00 96.19 81 LYS A C 1
ATOM 657 O O . LYS A 1 81 ? 56.781 13.708 -34.821 1.00 96.19 81 LYS A O 1
ATOM 662 N N . ALA A 1 82 ? 56.937 14.857 -36.744 1.00 96.31 82 ALA A N 1
ATOM 663 C CA . ALA A 1 82 ? 55.911 15.839 -36.408 1.00 96.31 82 ALA A CA 1
ATOM 664 C C . ALA A 1 82 ? 54.514 15.202 -36.359 1.00 96.31 82 ALA A C 1
ATOM 666 O O . ALA A 1 82 ? 53.773 15.445 -35.407 1.00 96.31 82 ALA A O 1
ATOM 667 N N . GLU A 1 83 ? 54.185 14.338 -37.320 1.00 96.62 83 GLU A N 1
ATOM 668 C CA . GLU A 1 83 ? 52.942 13.565 -37.344 1.00 96.62 83 GLU A CA 1
ATOM 669 C C . GLU A 1 83 ? 52.849 12.622 -36.143 1.00 96.62 83 GLU A C 1
ATOM 671 O O . GLU A 1 83 ? 51.860 12.658 -35.410 1.00 96.62 83 GLU A O 1
ATOM 676 N N . LEU A 1 84 ? 53.902 11.852 -35.860 1.00 96.75 84 LEU A N 1
ATOM 677 C CA . LEU A 1 84 ? 53.975 10.984 -34.686 1.00 96.75 84 LEU A CA 1
ATOM 678 C C . LEU A 1 84 ? 53.829 11.791 -33.395 1.00 96.75 84 LEU A C 1
ATOM 680 O O . LEU A 1 84 ? 53.012 11.437 -32.552 1.00 96.75 84 LEU A O 1
ATOM 684 N N . THR A 1 85 ? 54.524 12.921 -33.262 1.00 97.12 85 THR A N 1
ATOM 685 C CA . THR A 1 85 ? 54.386 13.805 -32.092 1.00 97.12 85 THR A CA 1
ATOM 686 C C . THR A 1 85 ? 52.953 14.325 -31.959 1.00 97.12 85 THR A C 1
ATOM 688 O O . THR A 1 85 ? 52.401 14.320 -30.863 1.00 97.12 85 THR A O 1
ATOM 691 N N . ALA A 1 86 ? 52.307 14.713 -33.063 1.00 97.00 86 ALA A N 1
ATOM 692 C CA . ALA A 1 86 ? 50.914 15.145 -33.052 1.00 97.00 86 ALA A CA 1
ATOM 693 C C . ALA A 1 86 ? 49.961 14.008 -32.650 1.00 97.00 86 ALA A C 1
ATOM 695 O O . ALA A 1 86 ? 49.035 14.240 -31.876 1.00 97.00 86 ALA A O 1
ATOM 696 N N . THR A 1 87 ? 50.179 12.779 -33.133 1.00 97.06 87 THR A N 1
ATOM 697 C CA . THR A 1 87 ? 49.368 11.618 -32.728 1.00 97.06 87 THR A CA 1
ATOM 698 C C . THR A 1 87 ? 49.566 11.262 -31.258 1.00 97.06 87 THR A C 1
ATOM 700 O O . THR A 1 87 ? 48.579 11.037 -30.566 1.00 97.06 87 THR A O 1
ATOM 703 N N . VAL A 1 88 ? 50.800 11.291 -30.746 1.00 97.19 88 VAL A N 1
ATOM 704 C CA . VAL A 1 88 ? 51.097 11.054 -29.325 1.00 97.19 88 VAL A CA 1
ATOM 705 C C . VAL A 1 88 ? 50.408 12.099 -28.453 1.00 97.19 88 VAL A C 1
ATOM 707 O O . VAL A 1 88 ? 49.714 11.727 -27.512 1.00 97.19 88 VAL A O 1
ATOM 710 N N . SER A 1 89 ? 50.509 13.385 -28.802 1.00 97.25 89 SER A N 1
ATOM 711 C CA . SER A 1 89 ? 49.813 14.455 -28.079 1.00 97.25 89 SER A CA 1
ATOM 712 C C . SER A 1 89 ? 48.293 14.268 -28.096 1.00 97.25 89 SER A C 1
ATOM 714 O O . SER A 1 89 ? 47.657 14.411 -27.057 1.00 97.25 89 SER A O 1
ATOM 716 N N . LYS A 1 90 ? 47.707 13.883 -29.242 1.00 97.62 90 LYS A N 1
ATOM 717 C CA . LYS A 1 90 ? 46.268 13.575 -29.348 1.00 97.62 90 LYS A CA 1
ATOM 718 C C . LYS A 1 90 ? 45.862 12.402 -28.453 1.00 97.62 90 LYS A C 1
ATOM 720 O O . LYS A 1 90 ? 44.849 12.473 -27.765 1.00 97.62 90 LYS A O 1
ATOM 725 N N . TYR A 1 91 ? 46.633 11.317 -28.440 1.00 97.12 91 TYR A N 1
ATOM 726 C CA . TYR A 1 91 ? 46.338 10.186 -27.559 1.00 97.12 91 TYR A CA 1
ATOM 727 C C . TYR A 1 91 ? 46.527 10.543 -26.084 1.00 97.12 91 TYR A C 1
ATOM 729 O O . TYR A 1 91 ? 45.764 10.071 -25.247 1.00 97.12 91 TYR A O 1
ATOM 737 N N . GLN A 1 92 ? 47.486 11.409 -25.757 1.00 97.69 92 GLN A N 1
ATOM 738 C CA . GLN A 1 92 ? 47.699 11.891 -24.397 1.00 97.69 92 GLN A CA 1
ATOM 739 C C . GLN A 1 92 ? 46.520 12.740 -23.896 1.00 97.69 92 GLN A C 1
ATOM 741 O O . GLN A 1 92 ? 46.092 12.544 -22.760 1.00 97.69 92 GLN A O 1
ATOM 746 N N . THR A 1 93 ? 45.953 13.622 -24.729 1.00 97.19 93 THR A N 1
ATOM 747 C CA . THR A 1 93 ? 44.750 14.394 -24.364 1.00 97.19 93 THR A CA 1
ATOM 748 C C . THR A 1 93 ? 43.531 13.493 -24.200 1.00 97.19 93 THR A C 1
ATOM 750 O O . THR A 1 93 ? 42.835 13.600 -23.197 1.00 97.19 93 THR A O 1
ATOM 753 N N . ILE A 1 94 ? 43.319 12.538 -25.115 1.00 97.81 94 ILE A N 1
ATOM 754 C CA . ILE A 1 94 ? 42.217 11.566 -24.999 1.00 97.81 94 ILE A CA 1
ATOM 755 C C . ILE A 1 94 ? 42.363 10.738 -23.717 1.00 97.81 94 ILE A C 1
ATOM 757 O O . ILE A 1 94 ? 41.386 10.496 -23.015 1.00 97.81 94 ILE A O 1
ATOM 761 N N . LEU A 1 95 ? 43.582 10.306 -23.382 1.00 96.44 95 LEU A N 1
ATOM 762 C CA . LEU A 1 95 ? 43.830 9.552 -22.157 1.00 96.44 95 LEU A CA 1
ATOM 763 C C . LEU A 1 95 ? 43.521 10.398 -20.917 1.00 96.44 95 LEU A C 1
ATOM 765 O O . LEU A 1 95 ? 42.886 9.884 -20.001 1.00 96.44 95 LEU A O 1
ATOM 769 N N . GLN A 1 96 ? 43.893 11.683 -20.905 1.00 97.75 96 GLN A N 1
ATOM 770 C CA . GLN A 1 96 ? 43.543 12.608 -19.822 1.00 97.75 96 GLN A CA 1
ATOM 771 C C . GLN A 1 96 ? 42.023 12.775 -19.667 1.00 97.75 96 GLN A C 1
ATOM 773 O O . GLN A 1 96 ? 41.509 12.638 -18.556 1.00 97.75 96 GLN A O 1
ATOM 778 N N . GLU A 1 97 ? 41.293 12.974 -20.766 1.00 96.94 97 GLU A N 1
ATOM 779 C CA . GLU A 1 97 ? 39.824 13.054 -20.758 1.00 96.94 97 GLU A CA 1
ATOM 780 C C . GLU A 1 97 ? 39.189 11.757 -20.232 1.00 96.94 97 GLU A C 1
ATOM 782 O O . GLU A 1 97 ? 38.299 11.784 -19.379 1.00 96.94 97 GLU A O 1
ATOM 787 N N . LYS A 1 98 ? 39.689 10.591 -20.662 1.00 96.31 98 LYS A N 1
ATOM 788 C CA . LYS A 1 98 ? 39.211 9.297 -20.151 1.00 96.31 98 LYS A CA 1
ATOM 789 C C . LYS A 1 98 ? 39.549 9.075 -18.684 1.00 96.31 98 LYS A C 1
ATOM 791 O O . LYS A 1 98 ? 38.750 8.466 -17.972 1.00 96.31 98 LYS A O 1
ATOM 796 N N . THR A 1 99 ? 40.683 9.578 -18.199 1.00 96.75 99 THR A N 1
ATOM 797 C CA . THR A 1 99 ? 40.984 9.535 -16.764 1.00 96.75 99 THR A CA 1
ATOM 798 C C . THR A 1 99 ? 40.040 10.422 -15.956 1.00 96.75 99 THR A C 1
ATOM 800 O O . THR A 1 99 ? 39.524 9.944 -14.948 1.00 96.75 99 THR A O 1
ATOM 803 N N . SER A 1 100 ? 39.717 11.638 -16.420 1.00 96.44 100 SER A N 1
ATOM 804 C CA . SER A 1 100 ? 38.753 12.505 -15.727 1.00 96.44 100 SER A CA 1
ATOM 805 C C . SER A 1 100 ? 37.337 11.929 -15.742 1.00 96.44 100 SER A C 1
ATOM 807 O O . SER A 1 100 ? 36.682 11.908 -14.704 1.00 96.44 100 SER A O 1
ATOM 809 N N . GLU A 1 101 ? 36.884 11.366 -16.870 1.00 96.81 101 GLU A N 1
ATOM 810 C CA . GLU A 1 101 ? 35.593 10.663 -16.942 1.00 96.81 101 GLU A CA 1
ATOM 811 C C . GLU A 1 101 ? 35.533 9.508 -15.924 1.00 96.81 101 GLU A C 1
ATOM 813 O O . GLU A 1 101 ? 34.535 9.322 -15.227 1.00 96.81 101 GLU A O 1
ATOM 818 N N . ASN A 1 102 ? 36.614 8.732 -15.793 1.00 94.75 102 ASN A N 1
ATOM 819 C CA . ASN A 1 102 ? 36.672 7.622 -14.843 1.00 94.75 102 ASN A CA 1
ATOM 820 C C . ASN A 1 102 ? 36.633 8.105 -13.382 1.00 94.75 102 ASN A C 1
ATOM 822 O O . ASN A 1 102 ? 35.951 7.502 -12.552 1.00 94.75 102 ASN A O 1
ATOM 826 N N . GLU A 1 103 ? 37.309 9.207 -13.055 1.00 97.25 103 GLU A N 1
ATOM 827 C CA . GLU A 1 103 ? 37.232 9.833 -11.728 1.00 97.25 103 GLU A CA 1
ATOM 828 C C . GLU A 1 103 ? 35.817 10.338 -11.411 1.00 97.25 103 GLU A C 1
ATOM 830 O O . GLU A 1 103 ? 35.304 10.103 -10.311 1.00 97.25 103 GLU A O 1
ATOM 835 N N . GLU A 1 104 ? 35.136 10.959 -12.377 1.00 97.19 104 GLU A N 1
ATOM 836 C CA . GLU A 1 104 ? 33.736 11.363 -12.237 1.00 97.19 104 GLU A CA 1
ATOM 837 C C . GLU A 1 104 ? 32.821 10.159 -11.988 1.00 97.19 104 GLU A C 1
ATOM 839 O O . GLU A 1 104 ? 31.997 10.184 -11.067 1.00 97.19 104 GLU A O 1
ATOM 844 N N . PHE A 1 105 ? 32.985 9.071 -12.747 1.00 96.81 105 PHE A N 1
ATOM 845 C CA . PHE A 1 105 ? 32.224 7.841 -12.525 1.00 96.81 105 PHE A CA 1
ATOM 846 C C . PHE A 1 105 ? 32.519 7.216 -11.161 1.00 96.81 105 PHE A C 1
ATOM 848 O O . PHE A 1 105 ? 31.586 6.786 -10.477 1.00 96.81 105 PHE A O 1
ATOM 855 N N . GLN A 1 106 ? 33.774 7.215 -10.710 1.00 97.69 106 GLN A N 1
ATOM 856 C CA . GLN A 1 106 ? 34.126 6.758 -9.365 1.00 97.69 106 GLN A CA 1
ATOM 857 C C . GLN A 1 106 ? 33.473 7.616 -8.279 1.00 97.69 106 GLN A C 1
ATOM 859 O O . GLN A 1 106 ? 32.975 7.073 -7.290 1.00 97.69 106 GLN A O 1
ATOM 864 N N . ASN A 1 107 ? 33.426 8.936 -8.453 1.00 97.38 107 ASN A N 1
ATOM 865 C CA . ASN A 1 107 ? 32.768 9.841 -7.512 1.00 97.38 107 ASN A CA 1
ATOM 866 C C . ASN A 1 107 ? 31.252 9.617 -7.488 1.00 97.38 107 ASN A C 1
ATOM 868 O O . ASN A 1 107 ? 30.672 9.462 -6.412 1.00 97.38 107 ASN A O 1
ATOM 872 N N . ARG A 1 108 ? 30.613 9.481 -8.656 1.00 98.06 108 ARG A N 1
ATOM 873 C CA . ARG A 1 108 ? 29.188 9.120 -8.759 1.00 98.06 108 ARG A CA 1
ATOM 874 C C . ARG A 1 108 ? 28.894 7.775 -8.097 1.00 98.06 108 ARG A C 1
ATOM 876 O O . ARG A 1 108 ? 27.906 7.652 -7.373 1.00 98.06 108 ARG A O 1
ATOM 883 N N . LEU A 1 109 ? 29.768 6.784 -8.279 1.00 97.06 109 LEU A N 1
ATOM 884 C CA . LEU A 1 109 ? 29.647 5.478 -7.634 1.00 97.06 109 LEU A CA 1
ATOM 885 C C . LEU A 1 109 ? 29.791 5.580 -6.109 1.00 97.06 109 LEU A C 1
ATOM 887 O O . LEU A 1 109 ? 29.014 4.957 -5.388 1.00 97.06 109 LEU A O 1
ATOM 891 N N . LYS A 1 110 ? 30.739 6.378 -5.600 1.00 98.19 110 LYS A N 1
ATOM 892 C CA . LYS A 1 110 ? 30.908 6.624 -4.156 1.00 98.19 110 LYS A CA 1
ATOM 893 C C . LYS A 1 110 ? 29.673 7.281 -3.541 1.00 98.19 110 LYS A C 1
ATOM 895 O O . LYS A 1 110 ? 29.234 6.835 -2.482 1.00 98.19 110 LYS A O 1
ATOM 900 N N . VAL A 1 111 ? 29.100 8.290 -4.202 1.00 97.69 111 VAL A N 1
ATOM 901 C CA . VAL A 1 111 ? 27.863 8.957 -3.754 1.00 97.69 111 VAL A CA 1
ATOM 902 C C . VAL A 1 111 ? 26.689 7.979 -3.763 1.00 97.69 111 VAL A C 1
ATOM 904 O O . VAL A 1 111 ? 25.953 7.895 -2.783 1.00 97.69 111 VAL A O 1
ATOM 907 N N . SER A 1 112 ? 26.548 7.184 -4.828 1.00 95.19 112 SER A N 1
ATOM 908 C CA . SER A 1 112 ? 25.514 6.148 -4.915 1.00 95.19 112 SER A CA 1
ATOM 909 C C . SER A 1 112 ? 25.643 5.117 -3.786 1.00 95.19 112 SER A C 1
ATOM 911 O O . SER A 1 112 ? 24.664 4.827 -3.106 1.00 95.19 112 SER A O 1
ATOM 913 N N . ARG A 1 113 ? 26.861 4.636 -3.499 1.00 98.00 113 ARG A N 1
ATOM 914 C CA . ARG A 1 113 ? 27.127 3.709 -2.384 1.00 98.00 113 ARG A CA 1
ATOM 915 C C . ARG A 1 113 ? 26.771 4.298 -1.018 1.00 98.00 113 ARG A C 1
ATOM 917 O O . ARG A 1 113 ? 26.191 3.587 -0.208 1.00 98.00 113 ARG A O 1
ATOM 924 N N . HIS A 1 114 ? 27.071 5.576 -0.771 1.00 97.19 114 HIS A N 1
ATOM 925 C CA . HIS A 1 114 ? 26.656 6.245 0.470 1.00 97.19 114 HIS A CA 1
ATOM 926 C C . HIS A 1 114 ? 25.133 6.329 0.573 1.00 97.19 114 HIS A C 1
ATOM 928 O O . HIS A 1 114 ? 24.574 5.972 1.603 1.00 97.19 114 HIS A O 1
ATOM 934 N N . LYS A 1 115 ? 24.452 6.702 -0.518 1.00 97.31 115 LYS A N 1
ATOM 935 C CA . LYS A 1 115 ? 22.986 6.745 -0.552 1.00 97.31 115 LYS A CA 1
ATOM 936 C C . LYS A 1 115 ? 22.361 5.372 -0.290 1.00 97.31 115 LYS A C 1
ATOM 938 O O . LYS A 1 115 ? 21.364 5.291 0.418 1.00 97.31 115 LYS A O 1
ATOM 943 N N . VAL A 1 116 ? 22.937 4.301 -0.838 1.00 97.44 116 VAL A N 1
ATOM 944 C CA . VAL A 1 116 ? 22.496 2.926 -0.555 1.00 97.44 116 VAL A CA 1
ATOM 945 C C . VAL A 1 116 ? 22.690 2.588 0.924 1.00 97.44 116 VAL A C 1
ATOM 947 O O . VAL A 1 116 ? 21.741 2.128 1.546 1.00 97.44 116 VAL A O 1
ATOM 950 N N . ALA A 1 117 ? 23.848 2.894 1.515 1.00 97.38 117 ALA A N 1
ATOM 951 C CA . ALA A 1 117 ? 24.095 2.657 2.940 1.00 97.38 117 ALA A CA 1
ATOM 952 C C . ALA A 1 117 ? 23.129 3.445 3.852 1.00 97.38 117 ALA A C 1
ATOM 954 O O . ALA A 1 117 ? 22.639 2.917 4.854 1.00 97.38 117 ALA A O 1
ATOM 955 N N . ASP A 1 118 ? 22.801 4.689 3.494 1.00 97.31 118 ASP A N 1
ATOM 956 C CA . ASP A 1 118 ? 21.813 5.495 4.216 1.00 97.31 118 ASP A CA 1
ATOM 957 C C . ASP A 1 118 ? 20.406 4.890 4.116 1.00 97.31 118 ASP A C 1
ATOM 959 O O . ASP A 1 118 ? 19.694 4.810 5.121 1.00 97.31 118 ASP A O 1
ATOM 963 N N . LEU A 1 119 ? 20.010 4.416 2.929 1.00 96.38 119 LEU A N 1
ATOM 964 C CA . LEU A 1 119 ? 18.735 3.723 2.723 1.00 96.38 119 LEU A CA 1
ATOM 965 C C . LEU A 1 119 ? 18.680 2.388 3.476 1.00 96.38 119 LEU A C 1
ATOM 967 O O . LEU A 1 119 ? 17.658 2.079 4.083 1.00 96.38 119 LEU A O 1
ATOM 971 N N . GLU A 1 120 ? 19.767 1.619 3.507 1.00 97.31 120 GLU A N 1
ATOM 972 C CA . GLU A 1 120 ? 19.873 0.386 4.296 1.00 97.31 120 GLU A CA 1
ATOM 973 C C . GLU A 1 120 ? 19.716 0.666 5.795 1.00 97.31 120 GLU A C 1
ATOM 975 O O . GLU A 1 120 ? 18.991 -0.047 6.491 1.00 97.31 120 GLU A O 1
ATOM 980 N N . LYS A 1 121 ? 20.319 1.750 6.296 1.00 97.38 121 LYS A N 1
ATOM 981 C CA . LYS A 1 121 ? 20.155 2.185 7.688 1.00 97.38 121 LYS A CA 1
ATOM 982 C C . LYS A 1 121 ? 18.719 2.619 7.987 1.00 97.38 121 LYS A C 1
ATOM 984 O O . LYS A 1 121 ? 18.181 2.265 9.035 1.00 97.38 121 LYS A O 1
ATOM 989 N N . GLN A 1 122 ? 18.080 3.359 7.078 1.00 97.75 122 GLN A N 1
ATOM 990 C CA . GLN A 1 122 ? 16.667 3.729 7.210 1.00 97.75 122 GLN A CA 1
ATOM 991 C C . GLN A 1 122 ? 15.764 2.490 7.205 1.00 97.75 122 GLN A C 1
ATOM 993 O O . GLN A 1 122 ? 14.901 2.372 8.072 1.00 97.75 122 GLN A O 1
ATOM 998 N N . LEU A 1 123 ? 16.008 1.527 6.312 1.00 95.31 123 LEU A N 1
ATOM 999 C CA . LEU A 1 123 ? 15.293 0.249 6.281 1.00 95.31 123 LEU A CA 1
ATOM 1000 C C . LEU A 1 123 ? 15.478 -0.539 7.579 1.00 95.31 123 LEU A C 1
ATOM 1002 O O . LEU A 1 123 ? 14.508 -1.080 8.106 1.00 95.31 123 LEU A O 1
ATOM 1006 N N . GLN A 1 124 ? 16.691 -0.576 8.132 1.00 97.19 124 GLN A N 1
ATOM 1007 C CA . GLN A 1 124 ? 16.948 -1.237 9.409 1.00 97.19 124 GLN A CA 1
ATOM 1008 C C . GLN A 1 124 ? 16.210 -0.551 10.567 1.00 97.19 124 GLN A C 1
ATOM 1010 O O . GLN A 1 124 ? 15.635 -1.231 11.419 1.00 97.19 124 GLN A O 1
ATOM 1015 N N . ASN A 1 125 ? 16.162 0.783 10.578 1.00 97.06 125 ASN A N 1
ATOM 1016 C CA . ASN A 1 125 ? 15.396 1.536 11.568 1.00 97.06 125 ASN A CA 1
ATOM 1017 C C . ASN A 1 125 ? 13.896 1.238 11.457 1.00 97.06 125 ASN A C 1
ATOM 1019 O O . ASN A 1 125 ? 13.279 0.918 12.472 1.00 97.06 125 ASN A O 1
ATOM 1023 N N . VAL A 1 126 ? 13.331 1.261 10.244 1.00 95.50 126 VAL A N 1
ATOM 1024 C CA . VAL A 1 126 ? 11.914 0.943 9.997 1.00 95.50 126 VAL A CA 1
ATOM 1025 C C . VAL A 1 126 ? 11.587 -0.494 10.406 1.00 95.50 126 VAL A C 1
ATOM 1027 O O . VAL A 1 126 ? 10.572 -0.733 11.060 1.00 95.50 126 VAL A O 1
ATOM 1030 N N . ARG A 1 127 ? 12.471 -1.456 10.111 1.00 97.31 127 ARG A N 1
ATOM 1031 C CA . ARG A 1 127 ? 12.329 -2.841 10.586 1.00 97.31 127 ARG A CA 1
ATOM 1032 C C . ARG A 1 127 ? 12.314 -2.912 12.109 1.00 97.31 127 ARG A C 1
ATOM 1034 O O . ARG A 1 127 ? 11.436 -3.555 12.669 1.00 97.31 127 ARG A O 1
ATOM 1041 N N . SER A 1 128 ? 13.225 -2.206 12.781 1.00 96.06 128 SER A N 1
ATOM 1042 C CA . SER A 1 128 ? 13.272 -2.180 14.248 1.00 96.06 128 SER A CA 1
ATOM 1043 C C . SER A 1 128 ? 12.053 -1.504 14.886 1.00 96.06 128 SER A C 1
ATOM 1045 O O . SER A 1 128 ? 11.657 -1.868 15.992 1.00 96.06 128 SER A O 1
ATOM 1047 N N . SER A 1 129 ? 11.441 -0.517 14.220 1.00 94.44 129 SER A N 1
ATOM 1048 C CA . SER A 1 129 ? 10.170 0.050 14.677 1.00 94.44 129 SER A CA 1
ATOM 1049 C C . SER A 1 129 ? 9.012 -0.907 14.422 1.00 94.44 129 SER A C 1
ATOM 1051 O O . SER A 1 129 ? 8.189 -1.070 15.312 1.00 94.44 129 SER A O 1
ATOM 1053 N N . SER A 1 130 ? 8.984 -1.595 13.274 1.00 95.69 130 SER A N 1
ATOM 1054 C CA . SER A 1 130 ? 7.971 -2.615 12.970 1.00 95.69 130 SER A CA 1
ATOM 1055 C C . SER A 1 130 ? 7.954 -3.702 14.038 1.00 95.69 130 SER A C 1
ATOM 1057 O O . SER A 1 130 ? 6.911 -3.958 14.618 1.00 95.69 130 SER A O 1
ATOM 1059 N N . THR A 1 131 ? 9.118 -4.248 14.408 1.00 95.75 131 THR A N 1
ATOM 1060 C CA . THR A 1 131 ? 9.194 -5.276 15.458 1.00 95.75 131 THR A CA 1
ATOM 1061 C C . THR A 1 131 ? 8.697 -4.771 16.813 1.00 95.75 131 THR A C 1
ATOM 1063 O O . THR A 1 131 ? 8.082 -5.525 17.559 1.00 95.75 131 THR A O 1
ATOM 1066 N N . LYS A 1 132 ? 8.922 -3.490 17.143 1.00 96.06 132 LYS A N 1
ATOM 1067 C CA . LYS A 1 132 ? 8.385 -2.886 18.376 1.00 96.06 132 LYS A CA 1
ATOM 1068 C C . LYS A 1 132 ? 6.865 -2.754 18.325 1.00 96.06 132 LYS A C 1
ATOM 1070 O O . LYS A 1 132 ? 6.213 -2.991 19.337 1.00 96.06 132 LYS A O 1
ATOM 1075 N N . TYR A 1 133 ? 6.305 -2.373 17.178 1.00 94.94 133 TYR A N 1
ATOM 1076 C CA . TYR A 1 133 ? 4.856 -2.324 17.003 1.00 94.94 133 TYR A CA 1
ATOM 1077 C C . TYR A 1 133 ? 4.241 -3.722 17.086 1.00 94.94 133 TYR A C 1
ATOM 1079 O O . TYR A 1 133 ? 3.274 -3.882 17.821 1.00 94.94 133 TYR A O 1
ATOM 1087 N N . ASP A 1 134 ? 4.864 -4.735 16.481 1.00 95.88 134 ASP A N 1
ATOM 1088 C CA . ASP A 1 134 ? 4.422 -6.131 16.588 1.00 95.88 134 ASP A CA 1
ATOM 1089 C C . ASP A 1 134 ? 4.439 -6.621 18.051 1.00 95.88 134 ASP A C 1
ATOM 1091 O O . ASP A 1 134 ? 3.542 -7.336 18.499 1.00 95.88 134 ASP A O 1
ATOM 1095 N N . GLU A 1 135 ? 5.451 -6.237 18.836 1.00 96.62 135 GLU A N 1
ATOM 1096 C CA . GLU A 1 135 ? 5.511 -6.546 20.270 1.00 96.62 135 GLU A CA 1
ATOM 1097 C C . GLU A 1 135 ? 4.398 -5.855 21.068 1.00 96.62 135 GLU A C 1
ATOM 1099 O O . GLU A 1 135 ? 3.821 -6.467 21.970 1.00 96.62 135 GLU A O 1
ATOM 1104 N N . ILE A 1 136 ? 4.094 -4.592 20.759 1.00 96.19 136 ILE A N 1
ATOM 1105 C CA . ILE A 1 136 ? 2.995 -3.849 21.392 1.00 96.19 136 ILE A CA 1
ATOM 1106 C C . ILE A 1 136 ? 1.651 -4.471 21.008 1.00 96.19 136 ILE A C 1
ATOM 1108 O O . ILE A 1 136 ? 0.821 -4.698 21.884 1.00 96.19 136 ILE A O 1
ATOM 1112 N N . GLU A 1 137 ? 1.455 -4.815 19.738 1.00 94.06 137 GLU A N 1
ATOM 1113 C CA . GLU A 1 137 ? 0.246 -5.474 19.245 1.00 94.06 137 GLU A CA 1
ATOM 1114 C C . GLU A 1 137 ? 0.027 -6.820 19.946 1.00 94.06 137 GLU A C 1
ATOM 1116 O O . GLU A 1 137 ? -1.063 -7.090 20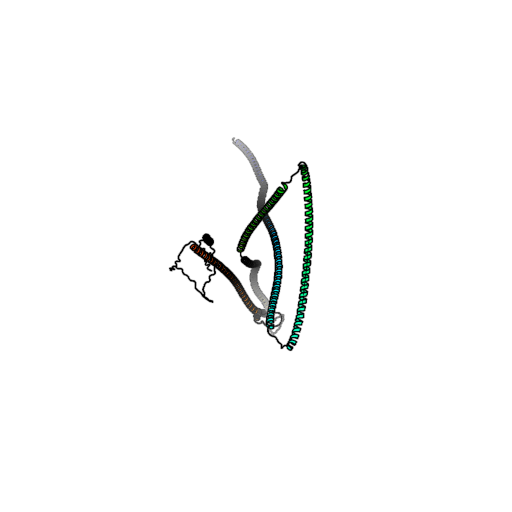.447 1.00 94.06 137 GLU A O 1
ATOM 1121 N N . ARG A 1 138 ? 1.079 -7.637 20.099 1.00 96.69 138 ARG A N 1
ATOM 1122 C CA . ARG A 1 138 ? 1.007 -8.887 20.876 1.00 96.69 138 ARG A CA 1
ATOM 1123 C C . ARG A 1 138 ? 0.613 -8.648 22.333 1.00 96.69 138 ARG A C 1
ATOM 1125 O O . ARG A 1 138 ? -0.159 -9.434 22.880 1.00 96.69 138 ARG A O 1
ATOM 1132 N N . LYS A 1 139 ? 1.121 -7.586 22.968 1.00 96.44 139 LYS A N 1
ATOM 1133 C CA . LYS A 1 139 ? 0.745 -7.232 24.348 1.00 96.44 139 LYS A CA 1
ATOM 1134 C C . LYS A 1 139 ? -0.723 -6.828 24.435 1.00 96.44 139 LYS A C 1
ATOM 1136 O O . LYS A 1 139 ? -1.433 -7.400 25.258 1.00 96.44 139 LYS A O 1
ATOM 1141 N N . ILE A 1 140 ? -1.184 -5.939 23.555 1.00 95.19 140 ILE A N 1
ATOM 1142 C CA . ILE A 1 140 ? -2.588 -5.507 23.493 1.00 95.19 140 ILE A CA 1
ATOM 1143 C C . ILE A 1 140 ? -3.504 -6.711 23.255 1.00 95.19 140 ILE A C 1
ATOM 1145 O O . ILE A 1 140 ? -4.471 -6.890 23.987 1.00 95.19 140 ILE A O 1
ATOM 1149 N N . ASN A 1 141 ? -3.165 -7.590 22.310 1.00 94.94 141 ASN A N 1
ATOM 1150 C CA . ASN A 1 141 ? -3.939 -8.805 22.050 1.00 94.94 141 ASN A CA 1
ATOM 1151 C C . ASN A 1 141 ? -3.992 -9.726 23.278 1.00 94.94 141 ASN A C 1
ATOM 1153 O O . ASN A 1 141 ? -5.053 -10.256 23.599 1.00 94.94 141 ASN A O 1
ATOM 1157 N N . SER A 1 142 ? -2.887 -9.864 24.019 1.00 96.56 142 SER A N 1
ATOM 1158 C CA . SER A 1 142 ? -2.872 -10.652 25.259 1.00 96.56 142 SER A CA 1
ATOM 1159 C C . SER A 1 142 ? -3.727 -10.041 26.377 1.00 96.56 142 SER A C 1
ATOM 1161 O O . SER A 1 142 ? -4.296 -10.772 27.185 1.00 96.56 142 SER A O 1
ATOM 1163 N N . GLU A 1 143 ? -3.825 -8.712 26.444 1.00 96.62 143 GLU A N 1
ATOM 1164 C CA . GLU A 1 143 ? -4.683 -8.008 27.402 1.00 96.62 143 GLU A CA 1
ATOM 1165 C C . GLU A 1 143 ? -6.156 -8.099 27.000 1.00 96.62 143 GLU A C 1
ATOM 1167 O O . GLU A 1 143 ? -6.996 -8.403 27.844 1.00 96.62 143 GLU A O 1
ATOM 1172 N N . LEU A 1 144 ? -6.468 -7.944 25.711 1.00 95.94 144 LEU A N 1
ATOM 1173 C CA . LEU A 1 144 ? -7.813 -8.157 25.178 1.00 95.94 144 LEU A CA 1
ATOM 1174 C C . LEU A 1 144 ? -8.310 -9.579 25.452 1.00 95.94 144 LEU A C 1
ATOM 1176 O O . LEU A 1 144 ? -9.441 -9.744 25.897 1.00 95.94 144 LEU A O 1
ATOM 1180 N N . GLU A 1 145 ? -7.466 -10.597 25.268 1.00 96.81 145 GLU A N 1
ATOM 1181 C CA . GLU A 1 145 ? -7.833 -11.987 25.563 1.00 96.81 145 GLU A CA 1
ATOM 1182 C C . GLU A 1 145 ? -8.107 -12.204 27.065 1.00 96.81 145 GLU A C 1
ATOM 1184 O O . GLU A 1 145 ? -9.001 -12.967 27.438 1.00 96.81 145 GLU A O 1
ATOM 1189 N N . LYS A 1 146 ? -7.380 -11.512 27.955 1.00 97.00 146 LYS A N 1
ATOM 1190 C CA . LYS A 1 146 ? -7.654 -11.544 29.403 1.00 97.00 146 LYS A CA 1
ATOM 1191 C C . LYS A 1 146 ? -8.994 -10.892 29.730 1.00 97.00 146 LYS A C 1
ATOM 1193 O O . LYS A 1 146 ? -9.799 -11.515 30.417 1.00 97.00 146 LYS A O 1
ATOM 1198 N N . TYR A 1 147 ? -9.256 -9.696 29.204 1.00 95.31 147 TYR A N 1
ATOM 1199 C CA . TYR A 1 147 ? -10.526 -9.005 29.430 1.00 95.31 147 TYR A CA 1
ATOM 1200 C C . TYR A 1 147 ? -11.714 -9.764 28.833 1.00 95.31 147 TYR A C 1
ATOM 1202 O O . TYR A 1 147 ? -12.772 -9.817 29.452 1.00 95.31 147 TYR A O 1
ATOM 1210 N N . GLN A 1 148 ? -11.544 -10.426 27.684 1.00 97.25 148 GLN A N 1
ATOM 1211 C CA . GLN A 1 148 ? -12.557 -11.326 27.127 1.00 97.25 148 GLN A CA 1
ATOM 1212 C C . GLN A 1 148 ? -12.848 -12.498 28.071 1.00 97.25 148 GLN A C 1
ATOM 1214 O O . GLN A 1 148 ? -14.010 -12.755 28.380 1.00 97.25 148 GLN A O 1
ATOM 1219 N N . LYS A 1 149 ? -11.814 -13.159 28.611 1.00 95.81 149 LYS A N 1
ATOM 1220 C CA . LYS A 1 149 ? -11.988 -14.239 29.600 1.00 95.81 149 LYS A CA 1
ATOM 1221 C C . LYS A 1 149 ? -12.659 -13.755 30.886 1.00 95.81 149 LYS A C 1
ATOM 1223 O O . LYS A 1 149 ? -13.431 -14.496 31.488 1.00 95.81 149 LYS A O 1
ATOM 1228 N N . GLU A 1 150 ? -12.363 -12.542 31.341 1.00 96.12 150 GLU A N 1
ATOM 1229 C CA . GLU A 1 150 ? -13.033 -11.940 32.499 1.00 96.12 150 GLU A CA 1
ATOM 1230 C C . GLU A 1 150 ? -14.501 -11.625 32.204 1.00 96.12 150 GLU A C 1
ATOM 1232 O O . GLU A 1 150 ? -15.366 -11.980 33.003 1.00 96.12 150 GLU A O 1
ATOM 1237 N N . ALA A 1 151 ? -14.805 -11.057 31.037 1.00 94.50 151 ALA A N 1
ATOM 1238 C CA . ALA A 1 151 ? -16.175 -10.809 30.601 1.00 94.50 151 ALA A CA 1
ATOM 1239 C C . ALA A 1 151 ? -16.988 -12.111 30.495 1.00 94.50 151 ALA A C 1
ATOM 1241 O O . ALA A 1 151 ? -18.126 -12.161 30.956 1.00 94.50 151 ALA A O 1
ATOM 1242 N N . GLU A 1 152 ? -16.401 -13.188 29.966 1.00 95.56 152 GLU A N 1
ATOM 1243 C CA . GLU A 1 152 ? -17.034 -14.512 29.933 1.00 95.56 152 GLU A CA 1
ATOM 1244 C C . GLU A 1 152 ? -17.306 -15.067 31.337 1.00 95.56 152 GLU A C 1
ATOM 1246 O O . GLU A 1 152 ? -18.366 -15.648 31.573 1.00 95.56 152 GLU A O 1
ATOM 1251 N N . LYS A 1 153 ? -16.387 -14.871 32.293 1.00 97.12 153 LYS A N 1
ATOM 1252 C CA . LYS A 1 153 ? -16.611 -15.257 33.696 1.00 97.12 153 LYS A CA 1
ATOM 1253 C C . LYS A 1 153 ? -17.752 -14.462 34.325 1.00 97.12 153 LYS A C 1
ATOM 1255 O O . LYS A 1 153 ? -18.599 -15.058 34.982 1.00 97.12 153 LYS A O 1
ATOM 1260 N N . PHE A 1 154 ? -17.794 -13.145 34.119 1.00 95.06 154 PHE A N 1
ATOM 1261 C CA . PHE A 1 154 ? -18.892 -12.311 34.616 1.00 95.06 154 PHE A CA 1
ATOM 1262 C C . PHE A 1 154 ? -20.228 -12.686 33.984 1.00 95.06 154 PHE A C 1
ATOM 1264 O O . PHE A 1 154 ? -21.231 -12.741 34.688 1.00 95.06 154 PHE A O 1
ATOM 1271 N N . LYS A 1 155 ? -20.237 -13.009 32.688 1.00 97.50 155 LYS A N 1
ATOM 1272 C CA . LYS A 1 155 ? -21.434 -13.490 32.003 1.00 97.50 155 LYS A CA 1
ATOM 1273 C C . LYS A 1 155 ? -21.952 -14.791 32.621 1.00 97.50 155 LYS A C 1
ATOM 1275 O O . LYS A 1 155 ? -23.135 -14.859 32.923 1.00 97.50 155 LYS A O 1
ATOM 1280 N N . LYS A 1 156 ? -21.075 -15.767 32.886 1.00 97.69 156 LYS A N 1
ATOM 1281 C CA . LYS A 1 156 ? -21.455 -17.012 33.579 1.00 97.69 156 LYS A CA 1
ATOM 1282 C C . LYS A 1 156 ? -22.016 -16.752 34.976 1.00 97.69 156 LYS A C 1
ATOM 1284 O O . LYS A 1 156 ? -23.084 -17.243 35.291 1.00 97.69 156 LYS A O 1
ATOM 1289 N N . MET A 1 157 ? -21.355 -15.911 35.775 1.00 96.81 157 MET A N 1
ATOM 1290 C CA . MET A 1 157 ? -21.864 -15.553 37.108 1.00 96.81 157 MET A CA 1
ATOM 1291 C C . MET A 1 157 ? -23.227 -14.845 37.050 1.00 96.81 157 MET A C 1
ATOM 1293 O O . MET A 1 157 ? -24.044 -15.013 37.950 1.00 96.81 157 MET A O 1
ATOM 1297 N N . TYR A 1 158 ? -23.480 -14.049 36.009 1.00 95.00 158 TYR A N 1
ATOM 1298 C CA . TYR A 1 158 ? -24.780 -13.416 35.795 1.00 95.00 158 TYR A CA 1
ATOM 1299 C C . TYR A 1 158 ? -25.857 -14.430 35.391 1.00 95.00 158 TYR A C 1
ATOM 1301 O O . TYR A 1 158 ? -26.982 -14.329 35.870 1.00 95.00 158 TYR A O 1
ATOM 1309 N N . GLU A 1 159 ? -25.518 -15.394 34.531 1.00 97.50 159 GLU A N 1
ATOM 1310 C CA . GLU A 1 159 ? -26.401 -16.509 34.162 1.00 97.50 159 GLU A CA 1
ATOM 1311 C C . GLU A 1 159 ? -26.765 -17.342 35.403 1.00 97.50 159 GLU A C 1
ATOM 1313 O O . GLU A 1 159 ? -27.952 -17.497 35.679 1.00 97.50 159 GLU A O 1
ATOM 1318 N N . ASP A 1 160 ? -25.779 -17.737 36.217 1.00 97.31 160 ASP A N 1
ATOM 1319 C CA . ASP A 1 160 ? -25.994 -18.478 37.469 1.00 97.31 160 ASP A CA 1
ATOM 1320 C C . ASP A 1 160 ? -26.912 -17.702 38.441 1.00 97.31 160 ASP A C 1
ATOM 1322 O O . ASP A 1 160 ? -27.885 -18.240 38.969 1.00 97.31 160 ASP A O 1
ATOM 1326 N N . LEU A 1 161 ? -26.665 -16.399 38.637 1.0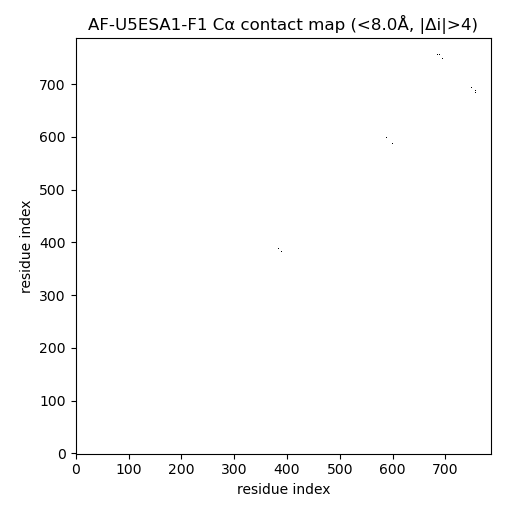0 96.25 161 LEU A N 1
ATOM 1327 C CA . LEU A 1 161 ? -27.498 -15.557 39.506 1.00 96.25 161 LEU A CA 1
ATOM 1328 C C . LEU A 1 161 ? -28.924 -15.378 38.960 1.00 96.25 161 LEU A C 1
ATOM 1330 O O . LEU A 1 161 ? -29.885 -15.243 39.722 1.00 96.25 161 LEU A O 1
ATOM 1334 N N . ASN A 1 162 ? -29.076 -15.326 37.638 1.00 97.06 162 ASN A N 1
ATOM 1335 C CA . ASN A 1 162 ? -30.381 -15.226 37.001 1.00 97.06 162 ASN A CA 1
ATOM 1336 C C . ASN A 1 162 ? -31.183 -16.528 37.160 1.00 97.06 162 ASN A C 1
ATOM 1338 O O . ASN A 1 162 ? -32.396 -16.461 37.381 1.00 97.06 162 ASN A O 1
ATOM 1342 N N . ASP A 1 163 ? -30.516 -17.681 37.119 1.00 96.81 163 ASP A N 1
ATOM 1343 C CA . ASP A 1 163 ? -31.119 -18.984 37.407 1.00 96.81 163 ASP A CA 1
ATOM 1344 C C . ASP A 1 163 ? -31.560 -19.079 38.879 1.00 96.81 163 ASP A C 1
ATOM 1346 O O . ASP A 1 163 ? -32.711 -19.436 39.150 1.00 96.81 163 ASP A O 1
ATOM 1350 N N . ASP A 1 164 ? -30.729 -18.628 39.827 1.00 96.12 164 ASP A N 1
ATOM 1351 C CA . ASP A 1 164 ? -31.094 -18.532 41.251 1.00 96.12 164 ASP A CA 1
ATOM 1352 C C . ASP A 1 164 ? -32.316 -17.618 41.470 1.00 96.12 164 ASP A C 1
ATOM 1354 O O . ASP A 1 164 ? -33.246 -17.941 42.220 1.00 96.12 164 ASP A O 1
ATOM 1358 N N . LEU A 1 165 ? -32.359 -16.465 40.789 1.00 93.81 165 LEU A N 1
ATOM 1359 C CA . LEU A 1 165 ? -33.505 -15.553 40.830 1.00 93.81 165 LEU A CA 1
ATOM 1360 C C . LEU A 1 165 ? -34.771 -16.193 40.254 1.00 93.81 165 LEU A C 1
ATOM 1362 O O . LEU A 1 165 ? -35.864 -15.950 40.775 1.00 93.81 165 LEU A O 1
ATOM 1366 N N . ALA A 1 166 ? -34.654 -16.981 39.185 1.00 94.00 166 ALA A N 1
ATOM 1367 C CA . ALA A 1 166 ? -35.776 -17.714 38.614 1.00 94.00 166 ALA A CA 1
ATOM 1368 C C . ALA A 1 166 ? -36.297 -18.778 39.594 1.00 94.00 166 ALA A C 1
ATOM 1370 O O . ALA A 1 166 ? -37.511 -18.862 39.809 1.00 94.00 166 ALA A O 1
ATOM 1371 N N . GLU A 1 167 ? -35.403 -19.513 40.261 1.00 96.50 167 GLU A N 1
ATOM 1372 C CA . GLU A 1 167 ? -35.769 -20.501 41.278 1.00 96.50 167 GLU A CA 1
ATOM 1373 C C . GLU A 1 167 ? -36.467 -19.843 42.482 1.00 96.50 167 GLU A C 1
ATOM 1375 O O . GLU A 1 167 ? -37.524 -20.308 42.925 1.00 96.50 167 GLU A O 1
ATOM 1380 N N . LEU A 1 168 ? -35.943 -18.720 42.993 1.00 94.81 168 LEU A N 1
ATOM 1381 C CA . LEU A 1 168 ? -36.588 -17.969 44.078 1.00 94.81 168 LEU A CA 1
ATOM 1382 C C . LEU A 1 168 ? -37.965 -17.437 43.672 1.00 94.81 168 LEU A C 1
ATOM 1384 O O . LEU A 1 168 ? -38.916 -17.542 44.451 1.00 94.81 168 LEU A O 1
ATOM 1388 N N . LYS A 1 169 ? -38.097 -16.887 42.458 1.00 95.81 169 LYS A N 1
ATOM 1389 C CA . LYS A 1 169 ? -39.390 -16.423 41.933 1.00 95.81 169 LYS A CA 1
ATOM 1390 C C . LYS A 1 169 ? -40.396 -17.567 41.856 1.00 95.81 169 LYS A C 1
ATOM 1392 O O . LYS A 1 169 ? -41.540 -17.379 42.263 1.00 95.81 169 LYS A O 1
ATOM 1397 N N . GLN A 1 170 ? -39.981 -18.747 41.396 1.00 96.88 170 GLN A N 1
ATOM 1398 C CA . GLN A 1 170 ? -40.844 -19.926 41.344 1.00 96.88 170 GLN A CA 1
ATOM 1399 C C . GLN A 1 170 ? -41.270 -20.382 42.746 1.00 96.88 170 GLN A C 1
ATOM 1401 O O . GLN A 1 170 ? -42.456 -20.623 42.972 1.00 96.88 170 GLN A O 1
ATOM 1406 N N . LYS A 1 171 ? -40.338 -20.444 43.707 1.00 96.69 171 LYS A N 1
ATOM 1407 C CA . LYS A 1 171 ? -40.649 -20.767 45.112 1.00 96.69 171 LYS A CA 1
ATOM 1408 C C . LYS A 1 171 ? -41.651 -19.782 45.712 1.00 96.69 171 LYS A C 1
ATOM 1410 O O . LYS A 1 171 ? -42.582 -20.202 46.397 1.00 96.69 171 LYS A O 1
ATOM 1415 N N . LEU A 1 172 ? -41.495 -18.487 45.434 1.00 95.06 172 LEU A N 1
ATOM 1416 C CA . LEU A 1 172 ? -42.420 -17.452 45.895 1.00 95.06 172 LEU A CA 1
ATOM 1417 C C . LEU A 1 172 ? -43.803 -17.605 45.251 1.00 95.06 172 LEU A C 1
ATOM 1419 O O . LEU A 1 172 ? -44.806 -17.482 45.946 1.00 95.06 172 LEU A O 1
ATOM 1423 N N . LEU A 1 173 ? -43.866 -17.931 43.957 1.00 97.12 173 LEU A N 1
ATOM 1424 C CA . LEU A 1 173 ? -45.117 -18.208 43.246 1.00 97.12 173 LEU A CA 1
ATOM 1425 C C . LEU A 1 173 ? -45.875 -19.383 43.870 1.00 97.12 173 LEU A C 1
ATOM 1427 O O . LEU A 1 173 ? -47.063 -19.253 44.155 1.00 97.12 173 LEU A O 1
ATOM 1431 N N . LEU A 1 174 ? -45.178 -20.490 44.141 1.00 96.75 174 LEU A N 1
ATOM 1432 C CA . LEU A 1 174 ? -45.755 -21.658 44.810 1.00 96.75 174 LEU A CA 1
ATOM 1433 C C . LEU A 1 174 ? -46.243 -21.309 46.219 1.00 96.75 174 LEU A C 1
ATOM 1435 O O . LEU A 1 174 ? -47.361 -21.653 46.577 1.00 96.75 174 LEU A O 1
ATOM 1439 N N . LYS A 1 175 ? -45.464 -20.549 47.002 1.00 94.56 175 LYS A N 1
ATOM 1440 C CA . LYS A 1 175 ? -45.900 -20.107 48.336 1.00 94.56 175 LYS A CA 1
ATOM 1441 C C . LYS A 1 175 ? -47.099 -19.168 48.303 1.00 94.56 175 LYS A C 1
ATOM 1443 O O . LYS A 1 175 ? -47.935 -19.225 49.200 1.00 94.56 175 LYS A O 1
ATOM 1448 N N . ASN A 1 176 ? -47.198 -18.325 47.282 1.00 95.94 176 ASN A N 1
ATOM 1449 C CA . ASN A 1 176 ? -48.354 -17.459 47.094 1.00 95.94 176 ASN A CA 1
ATOM 1450 C C . ASN A 1 176 ? -49.595 -18.283 46.707 1.00 95.94 176 ASN A C 1
ATOM 1452 O O . ASN A 1 176 ? -50.671 -18.057 47.249 1.00 95.94 176 ASN A O 1
ATOM 1456 N N . GLN A 1 177 ? -49.433 -19.305 45.857 1.00 96.31 177 GLN A N 1
ATOM 1457 C CA . GLN A 1 177 ? -50.495 -20.273 45.564 1.00 96.31 177 GLN A CA 1
ATOM 1458 C C . GLN A 1 177 ? -50.939 -21.018 46.830 1.00 96.31 177 GLN A C 1
ATOM 1460 O O . GLN A 1 177 ? -52.128 -20.997 47.146 1.00 96.31 177 GLN A O 1
ATOM 1465 N N . ASP A 1 178 ? -50.007 -21.576 47.610 1.00 95.62 178 ASP A N 1
ATOM 1466 C CA . ASP A 1 178 ? -50.303 -22.215 48.899 1.00 95.62 178 ASP A CA 1
ATOM 1467 C C . ASP A 1 178 ? -51.109 -21.264 49.802 1.00 95.62 178 ASP A C 1
ATOM 1469 O O . ASP A 1 178 ? -52.156 -21.642 50.326 1.00 95.62 178 ASP A O 1
ATOM 1473 N N . PHE A 1 179 ? -50.675 -20.004 49.926 1.00 94.50 179 PHE A N 1
ATOM 1474 C CA . PHE A 1 179 ? -51.364 -18.988 50.722 1.00 94.50 179 PHE A CA 1
ATOM 1475 C C . PHE A 1 179 ? -52.787 -18.715 50.220 1.00 94.50 179 PHE A C 1
ATOM 1477 O O . PHE A 1 179 ? -53.715 -18.705 51.024 1.00 94.50 179 PHE A O 1
ATOM 1484 N N . THR A 1 180 ? -52.987 -18.564 48.906 1.00 95.81 180 THR A N 1
ATOM 1485 C CA . THR A 1 180 ? -54.334 -18.396 48.333 1.00 95.81 180 THR A CA 1
ATOM 1486 C C . THR A 1 180 ? -55.224 -19.609 48.588 1.00 95.81 180 THR A C 1
ATOM 1488 O O . THR A 1 180 ? -56.376 -19.443 48.973 1.00 95.81 180 THR A O 1
ATOM 1491 N N . THR A 1 181 ? -54.694 -20.833 48.482 1.00 95.81 181 THR A N 1
ATOM 1492 C CA . THR A 1 181 ? -55.482 -22.037 48.784 1.00 95.81 181 THR A CA 1
ATOM 1493 C C . THR A 1 181 ? -55.845 -22.138 50.265 1.00 95.81 181 THR A C 1
ATOM 1495 O O . THR A 1 181 ? -56.967 -22.526 50.585 1.00 95.81 181 THR A O 1
ATOM 1498 N N . LEU A 1 182 ? -54.937 -21.758 51.172 1.00 93.81 182 LEU A N 1
ATOM 1499 C CA . LEU A 1 182 ? -55.215 -21.697 52.608 1.00 93.81 182 LEU A CA 1
ATOM 1500 C C . LEU A 1 182 ? -56.265 -20.629 52.924 1.00 93.81 182 LEU A C 1
ATOM 1502 O O . LEU A 1 182 ? -57.152 -20.872 53.739 1.00 93.81 182 LEU A O 1
ATOM 1506 N N . GLN A 1 183 ? -56.181 -19.472 52.268 1.00 96.00 183 GLN A N 1
ATOM 1507 C CA . GLN A 1 183 ? -57.155 -18.394 52.394 1.00 96.00 183 GLN A CA 1
ATOM 1508 C C . GLN A 1 183 ? -58.542 -18.855 51.924 1.00 96.00 183 GLN A C 1
ATOM 1510 O O . GLN A 1 183 ? -59.511 -18.716 52.665 1.00 96.00 183 GLN A O 1
ATOM 1515 N N . ASP A 1 184 ? -58.629 -19.515 50.767 1.00 94.62 184 ASP A N 1
ATOM 1516 C CA . ASP A 1 184 ? -59.881 -20.087 50.262 1.00 94.62 184 ASP A CA 1
ATOM 1517 C C . ASP A 1 184 ? -60.451 -21.152 51.211 1.00 94.62 184 ASP A C 1
ATOM 1519 O O . ASP A 1 184 ? -61.664 -21.234 51.413 1.00 94.62 184 ASP A O 1
ATOM 1523 N N . GLN A 1 185 ? -59.598 -22.000 51.796 1.00 95.56 185 GLN A N 1
ATOM 1524 C CA . GLN A 1 185 ? -60.013 -22.991 52.793 1.00 95.56 185 GLN A CA 1
ATOM 1525 C C . GLN A 1 185 ? -60.520 -22.327 54.077 1.00 95.56 185 GLN A C 1
ATOM 1527 O O . GLN A 1 185 ? -61.522 -22.774 54.640 1.00 95.56 185 GLN A O 1
ATOM 1532 N N . LEU A 1 186 ? -59.868 -21.253 54.526 1.00 93.81 186 LEU A N 1
ATOM 1533 C CA . LEU A 1 186 ? -60.292 -20.472 55.683 1.00 93.81 186 LEU A CA 1
ATOM 1534 C C . LEU A 1 186 ? -61.651 -19.811 55.430 1.00 93.81 186 LEU A C 1
ATOM 1536 O O . LEU A 1 186 ? -62.538 -19.898 56.279 1.00 93.81 186 LEU A O 1
ATOM 1540 N N . ASP A 1 187 ? -61.841 -19.212 54.257 1.00 93.25 187 ASP A N 1
ATOM 1541 C CA . ASP A 1 187 ? -63.097 -18.570 53.866 1.00 93.25 187 ASP A CA 1
ATOM 1542 C C . ASP A 1 187 ? -64.231 -19.595 53.728 1.00 93.25 187 ASP A C 1
ATOM 1544 O O . ASP A 1 187 ? -65.340 -19.364 54.221 1.00 93.25 187 ASP A O 1
ATOM 1548 N N . LYS A 1 188 ? -63.946 -20.782 53.172 1.00 94.19 188 LYS A N 1
ATOM 1549 C CA . LYS A 1 188 ? -64.882 -21.919 53.163 1.00 94.19 188 LYS A CA 1
ATOM 1550 C C . LYS A 1 188 ? -65.254 -22.346 54.578 1.00 94.19 188 LYS A C 1
ATOM 1552 O O . LYS A 1 188 ? -66.441 -22.392 54.886 1.00 94.19 188 LYS A O 1
ATOM 1557 N N . SER A 1 189 ? -64.279 -22.573 55.454 1.00 90.44 189 SER A N 1
ATOM 1558 C CA . SER A 1 189 ? -64.524 -22.977 56.845 1.00 90.44 189 SER A CA 1
ATOM 1559 C C . SER A 1 189 ? -65.310 -21.909 57.622 1.00 90.44 189 SER A C 1
ATOM 1561 O O . SER A 1 189 ? -66.239 -22.228 58.361 1.00 90.44 189 SER A O 1
ATOM 1563 N N . ASN A 1 190 ? -65.042 -20.620 57.383 1.00 92.56 190 ASN A N 1
ATOM 1564 C CA . ASN A 1 190 ? -65.840 -19.515 57.922 1.00 92.56 190 ASN A CA 1
ATOM 1565 C C . ASN A 1 190 ? -67.278 -19.523 57.392 1.00 92.56 190 ASN A C 1
ATOM 1567 O O . ASN A 1 190 ? -68.221 -19.306 58.157 1.00 92.56 190 ASN A O 1
ATOM 1571 N N . SER A 1 191 ? -67.471 -19.777 56.097 1.00 91.62 191 SER A N 1
ATOM 1572 C CA . SER A 1 191 ? -68.803 -19.883 55.499 1.00 91.62 191 SER A CA 1
ATOM 1573 C C . SER A 1 191 ? -69.582 -21.083 56.049 1.00 91.62 191 SER A C 1
ATOM 1575 O O . SER A 1 191 ? -70.751 -20.936 56.406 1.00 91.62 191 SER A O 1
ATOM 1577 N N . GLU A 1 192 ? -68.928 -22.234 56.228 1.00 91.88 192 GLU A N 1
ATOM 1578 C CA . GLU A 1 192 ? -69.495 -23.433 56.848 1.00 91.88 192 GLU A CA 1
ATOM 1579 C C . GLU A 1 192 ? -69.829 -23.192 58.316 1.00 91.88 192 GLU A C 1
ATOM 1581 O O . GLU A 1 192 ? -70.905 -23.574 58.772 1.00 91.88 192 GLU A O 1
ATOM 1586 N N . LEU A 1 193 ? -68.958 -22.501 59.054 1.00 89.88 193 LEU A N 1
ATOM 1587 C CA . LEU A 1 193 ? -69.213 -22.091 60.429 1.00 89.88 193 LEU A CA 1
ATOM 1588 C C . LEU A 1 193 ? -70.425 -21.157 60.504 1.00 89.88 193 LEU A C 1
ATOM 1590 O O . LEU A 1 193 ? -71.268 -21.319 61.384 1.00 89.88 193 LEU A O 1
ATOM 1594 N N . ASN A 1 194 ? -70.549 -20.202 59.583 1.00 88.94 194 ASN A N 1
ATOM 1595 C CA . ASN A 1 194 ? -71.707 -19.312 59.500 1.00 88.94 194 ASN A CA 1
ATOM 1596 C C . ASN A 1 194 ? -72.987 -20.080 59.148 1.00 88.94 194 ASN A C 1
ATOM 1598 O O . ASN A 1 194 ? -74.026 -19.844 59.765 1.00 88.94 194 ASN A O 1
ATOM 1602 N N . LEU A 1 195 ? -72.909 -21.046 58.231 1.00 87.38 195 LEU A N 1
ATOM 1603 C CA . LEU A 1 195 ? -74.020 -21.925 57.877 1.00 87.38 195 LEU A CA 1
ATOM 1604 C C . LEU A 1 195 ? -74.418 -22.836 59.046 1.00 87.38 195 LEU A C 1
ATOM 1606 O O . LEU A 1 195 ? -75.603 -23.014 59.299 1.00 87.38 195 LEU A O 1
ATOM 1610 N N . CYS A 1 196 ? -73.456 -23.378 59.796 1.00 83.00 196 CYS A N 1
ATOM 1611 C CA . CYS A 1 196 ? -73.702 -24.180 60.995 1.00 83.00 196 CYS A CA 1
ATOM 1612 C C . CYS A 1 196 ? -74.305 -23.332 62.112 1.00 83.00 196 CYS A C 1
ATOM 1614 O O . CYS A 1 196 ? -75.260 -23.765 62.746 1.00 83.00 196 CYS A O 1
ATOM 1616 N N . LYS A 1 197 ? -73.825 -22.099 62.311 1.00 82.31 197 LYS A N 1
ATOM 1617 C CA . LYS A 1 197 ? -74.461 -21.126 63.209 1.00 82.31 197 LYS A CA 1
ATOM 1618 C C . LYS A 1 197 ? -75.906 -20.849 62.785 1.00 82.31 197 LYS A C 1
ATOM 1620 O O . LYS A 1 197 ? -76.771 -20.784 63.650 1.00 82.31 197 LYS A O 1
ATOM 1625 N N . LEU A 1 198 ? -76.187 -20.745 61.481 1.00 77.69 198 LEU A N 1
ATOM 1626 C CA . LEU A 1 198 ? -77.542 -20.576 60.945 1.00 77.69 198 LEU A CA 1
ATOM 1627 C C . LEU A 1 198 ? -78.405 -21.829 61.162 1.00 77.69 198 LEU A C 1
ATOM 1629 O O . LEU A 1 198 ? -79.535 -21.711 61.614 1.00 77.69 198 LEU A O 1
ATOM 1633 N N . ARG A 1 199 ? -77.856 -23.026 60.917 1.00 76.44 199 ARG A N 1
ATOM 1634 C CA . ARG A 1 199 ? -78.513 -24.319 61.159 1.00 76.44 199 ARG A CA 1
ATOM 1635 C C . ARG A 1 199 ? -78.809 -24.552 62.633 1.00 76.44 199 ARG A C 1
ATOM 1637 O O . ARG A 1 199 ? -79.886 -25.019 62.944 1.00 76.44 199 ARG A O 1
ATOM 1644 N N . ILE A 1 200 ? -77.905 -24.200 63.544 1.00 72.56 200 ILE A N 1
ATOM 1645 C CA . ILE A 1 200 ? -78.158 -24.245 64.993 1.00 72.56 200 ILE A CA 1
ATOM 1646 C C . ILE A 1 200 ? -79.281 -23.272 65.361 1.00 72.56 200 ILE A C 1
ATOM 1648 O O . ILE A 1 200 ? -80.102 -23.586 66.215 1.00 72.56 200 ILE A O 1
ATOM 1652 N N . LYS A 1 201 ? -79.369 -22.131 64.670 1.00 67.31 201 LYS A N 1
ATOM 1653 C CA . LYS A 1 201 ? -80.467 -21.169 64.818 1.00 67.31 201 LYS A CA 1
ATOM 1654 C C . LYS A 1 201 ? -81.797 -21.702 64.265 1.00 67.31 201 LYS A C 1
ATOM 1656 O O . LYS A 1 201 ? -82.827 -21.425 64.851 1.00 67.31 201 LYS A O 1
ATOM 1661 N N . GLN A 1 202 ? -81.758 -22.479 63.180 1.00 61.06 202 GLN A N 1
ATOM 1662 C CA . GLN A 1 202 ? -82.916 -23.097 62.515 1.00 61.06 202 GLN A CA 1
ATOM 1663 C C . GLN A 1 202 ? -83.337 -24.448 63.107 1.00 61.06 202 GLN A C 1
ATOM 1665 O O . GLN A 1 202 ? -84.440 -24.879 62.856 1.00 61.06 202 GLN A O 1
ATOM 1670 N N . LEU A 1 203 ? -82.466 -25.144 63.839 1.00 54.03 203 LEU A N 1
ATOM 1671 C CA . LEU A 1 203 ? -82.784 -26.370 64.589 1.00 54.03 203 LEU A CA 1
ATOM 1672 C C . LEU A 1 203 ? -83.179 -26.057 66.038 1.00 54.03 203 LEU A C 1
ATOM 1674 O O . LEU A 1 203 ? -83.608 -26.944 66.767 1.00 54.03 203 LEU A O 1
ATOM 1678 N N . SER A 1 204 ? -82.994 -24.805 66.463 1.00 51.72 204 SER A N 1
ATOM 1679 C CA . SER A 1 204 ? -83.575 -24.278 67.700 1.00 51.72 204 SER A CA 1
ATOM 1680 C C . SER A 1 204 ? -85.056 -23.903 67.540 1.00 51.72 204 SER A C 1
ATOM 1682 O O . SER A 1 204 ? -85.715 -23.739 68.559 1.00 51.72 204 SER A O 1
ATOM 1684 N N . ASP A 1 205 ? -85.566 -23.799 66.305 1.00 39.00 205 ASP A N 1
ATOM 1685 C CA . ASP A 1 205 ? -86.975 -23.547 65.979 1.00 39.00 205 ASP A CA 1
ATOM 1686 C C . ASP A 1 205 ? -87.475 -24.642 65.021 1.00 39.00 205 ASP A C 1
ATOM 1688 O O . ASP A 1 205 ? -87.001 -24.768 63.900 1.00 39.00 205 ASP A O 1
ATOM 1692 N N . ASP A 1 206 ? -88.476 -25.383 65.474 1.00 36.47 206 ASP A N 1
ATOM 1693 C CA . ASP A 1 206 ? -89.329 -26.313 64.733 1.00 36.47 206 ASP A CA 1
ATOM 1694 C C . ASP A 1 206 ? -88.883 -27.773 64.522 1.00 36.47 206 ASP A C 1
ATOM 1696 O O . ASP A 1 206 ? -87.887 -28.142 63.895 1.00 36.47 206 ASP A O 1
ATOM 1700 N N . ASP A 1 207 ? -89.763 -28.596 65.087 1.00 40.75 207 ASP A N 1
ATOM 1701 C CA . ASP A 1 207 ? -89.803 -30.039 65.210 1.00 40.75 207 ASP A CA 1
ATOM 1702 C C . ASP A 1 207 ? -90.725 -30.645 64.124 1.00 40.75 207 ASP A C 1
ATOM 1704 O O . ASP A 1 207 ? -91.534 -29.962 63.500 1.00 40.75 207 ASP A O 1
ATOM 1708 N N . GLU A 1 208 ? -90.643 -31.969 63.991 1.00 41.81 208 GLU A N 1
ATOM 1709 C CA . GLU A 1 208 ? -91.636 -32.886 63.392 1.00 41.81 208 GLU A CA 1
ATOM 1710 C C . GLU A 1 208 ? -91.755 -33.129 61.859 1.00 41.81 208 GLU A C 1
ATOM 1712 O O . GLU A 1 208 ? -92.482 -32.494 61.102 1.00 41.81 208 GLU A O 1
ATOM 1717 N N . TYR A 1 209 ? -91.126 -34.248 61.459 1.00 45.91 209 TYR A N 1
ATOM 1718 C CA . TYR A 1 209 ? -91.735 -35.454 60.855 1.00 45.91 209 TYR A CA 1
ATOM 1719 C C . TYR A 1 209 ? -92.620 -35.356 59.587 1.00 45.91 209 TYR A C 1
ATOM 1721 O O . TYR A 1 209 ? -93.845 -35.335 59.657 1.00 45.91 209 TYR A O 1
ATOM 1729 N N . CYS A 1 210 ? -92.012 -35.589 58.412 1.00 46.47 210 CYS A N 1
ATOM 1730 C CA . CYS A 1 210 ? -92.676 -36.287 57.292 1.00 46.47 210 CYS A CA 1
ATOM 1731 C C . CYS A 1 210 ? -91.684 -36.924 56.298 1.00 46.47 210 CYS A C 1
ATOM 1733 O O . CYS A 1 210 ? -91.801 -36.718 55.096 1.00 46.47 210 CYS A O 1
ATOM 1735 N N . ASP A 1 211 ? -90.665 -37.660 56.762 1.00 52.59 211 ASP A N 1
ATOM 1736 C CA . ASP A 1 211 ? -89.578 -38.020 55.838 1.00 52.59 211 ASP A CA 1
ATOM 1737 C C . ASP A 1 211 ? -89.144 -39.478 55.834 1.00 52.59 211 ASP A C 1
ATOM 1739 O O . ASP A 1 211 ? -88.252 -39.815 55.089 1.00 52.59 211 ASP A O 1
ATOM 1743 N N . SER A 1 212 ? -89.737 -40.401 56.588 1.00 55.22 212 SER A N 1
ATOM 1744 C CA . SER A 1 212 ? -89.111 -41.720 56.788 1.00 55.22 212 SER A CA 1
ATOM 1745 C C . SER A 1 212 ? -88.810 -42.532 55.510 1.00 55.22 212 SER A C 1
ATOM 1747 O O . SER A 1 212 ? -87.841 -43.279 55.528 1.00 55.22 212 SER A O 1
ATOM 1749 N N . ASN A 1 213 ? -89.538 -42.365 54.396 1.00 53.22 213 ASN A N 1
ATOM 1750 C CA . ASN A 1 213 ? -89.248 -43.087 53.141 1.00 53.22 213 ASN A CA 1
ATOM 1751 C C . ASN A 1 213 ? -88.280 -42.348 52.200 1.00 53.22 213 ASN A C 1
ATOM 1753 O O . ASN A 1 213 ? -87.322 -42.958 51.729 1.00 53.22 213 ASN A O 1
ATOM 1757 N N . THR A 1 214 ? -88.435 -41.036 52.002 1.00 60.41 214 THR A N 1
ATOM 1758 C CA . THR A 1 214 ? -87.426 -40.193 51.329 1.00 60.41 214 THR A CA 1
ATOM 1759 C C . THR A 1 214 ? -86.110 -40.197 52.102 1.00 60.41 214 THR A C 1
ATOM 1761 O O . THR A 1 214 ? -85.034 -40.162 51.517 1.00 60.41 214 THR A O 1
ATOM 1764 N N . LYS A 1 215 ? -86.182 -40.316 53.431 1.00 61.34 215 LYS A N 1
ATOM 1765 C CA . LYS A 1 215 ? -85.051 -40.448 54.344 1.00 61.34 215 LYS A CA 1
ATOM 1766 C C . LYS A 1 215 ? -84.342 -41.772 54.171 1.00 61.34 215 LYS A C 1
ATOM 1768 O O . LYS A 1 215 ? -83.151 -41.777 54.384 1.00 61.34 215 LYS A O 1
ATOM 1773 N N . ILE A 1 216 ? -84.983 -42.868 53.761 1.00 65.81 216 ILE A N 1
ATOM 1774 C CA . ILE A 1 216 ? -84.269 -44.134 53.514 1.00 65.81 216 ILE A CA 1
ATOM 1775 C C . ILE A 1 216 ? -83.472 -44.074 52.198 1.00 65.81 216 ILE A C 1
ATOM 1777 O O . ILE A 1 216 ? -82.301 -44.455 52.184 1.00 65.81 216 ILE A O 1
ATOM 1781 N N . GLU A 1 217 ? -84.035 -43.535 51.112 1.00 69.56 217 GLU A N 1
ATOM 1782 C CA . GLU A 1 217 ? -83.281 -43.299 49.862 1.00 69.56 217 GLU A CA 1
ATOM 1783 C C . GLU A 1 217 ? -82.218 -42.200 50.024 1.00 69.56 217 GLU A C 1
ATOM 1785 O O . GLU A 1 217 ? -81.075 -42.354 49.595 1.00 69.56 217 GLU A O 1
ATOM 1790 N N . SER A 1 218 ? -82.544 -41.131 50.750 1.00 73.81 218 SER A N 1
ATOM 1791 C CA . SER A 1 218 ? -81.580 -40.111 51.158 1.00 73.81 218 SER A CA 1
ATOM 1792 C C . SER A 1 218 ? -80.496 -40.699 52.061 1.00 73.81 218 SER A C 1
ATOM 1794 O O . SER A 1 218 ? -79.331 -40.414 51.833 1.00 73.81 218 SER A O 1
ATOM 1796 N N . LEU A 1 219 ? -80.821 -41.565 53.029 1.00 73.75 219 LEU A N 1
ATOM 1797 C CA . LEU A 1 219 ? -79.849 -42.209 53.924 1.00 73.75 219 LEU A CA 1
ATOM 1798 C C . LEU A 1 219 ? -78.966 -43.208 53.182 1.00 73.75 219 LEU A C 1
ATOM 1800 O O . LEU A 1 219 ? -77.812 -43.359 53.558 1.00 73.75 219 LEU A O 1
ATOM 1804 N N . THR A 1 220 ? -79.456 -43.884 52.144 1.00 78.00 220 THR A N 1
ATOM 1805 C CA . THR A 1 220 ? -78.636 -44.802 51.334 1.00 78.00 220 THR A CA 1
ATOM 1806 C C . THR A 1 220 ? -77.690 -44.042 50.409 1.00 78.00 220 THR A C 1
ATOM 1808 O O . THR A 1 220 ? -76.500 -44.349 50.395 1.00 78.00 220 THR A O 1
ATOM 1811 N N . GLN A 1 221 ? -78.155 -42.987 49.732 1.00 79.06 221 GLN A N 1
ATOM 1812 C CA . GLN A 1 221 ? -77.272 -42.075 48.991 1.00 79.06 221 GLN A CA 1
ATOM 1813 C C . GLN A 1 221 ? -76.292 -41.350 49.924 1.00 79.06 221 GLN A C 1
ATOM 1815 O O . GLN A 1 221 ? -75.109 -41.229 49.618 1.00 79.06 221 GLN A O 1
ATOM 1820 N N . GLN A 1 222 ? -76.746 -40.927 51.102 1.00 80.69 222 GLN A N 1
ATOM 1821 C CA . GLN A 1 222 ? -75.913 -40.290 52.116 1.00 80.69 222 GLN A CA 1
ATOM 1822 C C . GLN A 1 222 ? -74.916 -41.276 52.732 1.00 80.69 222 GLN A C 1
ATOM 1824 O O . GLN A 1 222 ? -73.807 -40.866 53.050 1.00 80.69 222 GLN A O 1
ATOM 1829 N N . ASN A 1 223 ? -75.260 -42.557 52.882 1.00 79.69 223 ASN A N 1
ATOM 1830 C CA . ASN A 1 223 ? -74.316 -43.590 53.308 1.00 79.69 223 ASN A CA 1
ATOM 1831 C C . ASN A 1 223 ? -73.263 -43.853 52.234 1.00 79.69 223 ASN A C 1
ATOM 1833 O O . ASN A 1 223 ? -72.095 -43.931 52.583 1.00 79.69 223 ASN A O 1
ATOM 1837 N N . LEU A 1 224 ? -73.635 -43.891 50.951 1.00 85.69 224 LEU A N 1
ATOM 1838 C CA . LEU A 1 224 ? -72.678 -44.030 49.849 1.00 85.69 224 LEU A CA 1
ATOM 1839 C C . LEU A 1 224 ? -71.714 -42.833 49.782 1.00 85.69 224 LEU A C 1
ATOM 1841 O O . LEU A 1 224 ? -70.505 -43.013 49.664 1.00 85.69 224 LEU A O 1
ATOM 1845 N N . ILE A 1 225 ? -72.236 -41.609 49.914 1.00 85.44 225 ILE A N 1
ATOM 1846 C CA . ILE A 1 225 ? -71.420 -40.388 49.966 1.00 85.44 225 ILE A CA 1
ATOM 1847 C C . ILE A 1 225 ? -70.532 -40.397 51.211 1.00 85.44 225 ILE A C 1
ATOM 1849 O O . ILE A 1 225 ? -69.356 -40.074 51.114 1.00 85.44 225 ILE A O 1
ATOM 1853 N N . LYS A 1 226 ? -71.051 -40.808 52.374 1.00 83.50 226 LYS A N 1
ATOM 1854 C CA . LYS A 1 226 ? -70.243 -40.956 53.593 1.00 83.50 226 LYS A CA 1
ATOM 1855 C C . LYS A 1 226 ? -69.175 -42.029 53.439 1.00 83.50 226 LYS A C 1
ATOM 1857 O O . LYS A 1 226 ? -68.095 -41.856 53.972 1.00 83.50 226 LYS A O 1
ATOM 1862 N N . GLU A 1 227 ? -69.435 -43.112 52.719 1.00 84.81 227 GLU A N 1
ATOM 1863 C CA . GLU A 1 227 ? -68.462 -44.174 52.465 1.00 84.81 227 GLU A CA 1
ATOM 1864 C C . GLU A 1 227 ? -67.361 -43.704 51.502 1.00 84.81 227 GLU A C 1
ATOM 1866 O O . GLU A 1 227 ? -66.181 -43.962 51.735 1.00 84.81 227 GLU A O 1
ATOM 1871 N N . GLN A 1 228 ? -67.716 -42.919 50.480 1.00 86.38 228 GLN A N 1
ATOM 1872 C CA . GLN A 1 228 ? -66.751 -42.217 49.629 1.00 86.38 228 GLN A CA 1
ATOM 1873 C C . GLN A 1 228 ? -65.938 -41.192 50.425 1.00 86.38 228 GLN A C 1
ATOM 1875 O O . GLN A 1 228 ? -64.715 -41.221 50.362 1.00 86.38 228 GLN A O 1
ATOM 1880 N N . GLN A 1 229 ? -66.586 -40.374 51.255 1.00 88.56 229 GLN A N 1
ATOM 1881 C CA . GLN A 1 229 ? -65.919 -39.425 52.149 1.00 88.56 229 GLN A CA 1
ATOM 1882 C C . GLN A 1 229 ? -65.031 -40.133 53.172 1.00 88.56 229 GLN A C 1
ATOM 1884 O O . GLN A 1 229 ? -63.950 -39.649 53.471 1.00 88.56 229 GLN A O 1
ATOM 1889 N N . ILE A 1 230 ? -65.433 -41.292 53.698 1.00 86.38 230 ILE A N 1
ATOM 1890 C CA . ILE A 1 230 ? -64.600 -42.106 54.588 1.00 86.38 230 ILE A CA 1
ATOM 1891 C C . ILE A 1 230 ? -63.386 -42.629 53.825 1.00 86.38 230 ILE A C 1
ATOM 1893 O O . ILE A 1 230 ? -62.292 -42.585 54.370 1.00 86.38 230 ILE A O 1
ATOM 1897 N N . ASN A 1 231 ? -63.535 -43.074 52.577 1.00 89.62 231 ASN A N 1
ATOM 1898 C CA . ASN A 1 231 ? -62.404 -43.506 51.753 1.00 89.62 231 ASN A CA 1
ATOM 1899 C C . ASN A 1 231 ? -61.465 -42.342 51.398 1.00 89.62 231 ASN A C 1
ATOM 1901 O O . ASN A 1 231 ? -60.246 -42.491 51.466 1.00 89.62 231 ASN A O 1
ATOM 1905 N N . GLU A 1 232 ? -62.006 -41.169 51.076 1.00 90.31 232 GLU A N 1
ATOM 1906 C CA . GLU A 1 232 ? -61.238 -39.944 50.840 1.00 90.31 232 GLU A CA 1
ATOM 1907 C C . GLU A 1 232 ? -60.514 -39.487 52.107 1.00 90.31 232 GLU A C 1
ATOM 1909 O O . GLU A 1 232 ? -59.315 -39.224 52.062 1.00 90.31 232 GLU A O 1
ATOM 1914 N N . LEU A 1 233 ? -61.191 -39.485 53.258 1.00 88.81 233 LEU A N 1
ATOM 1915 C CA . LEU A 1 233 ? -60.593 -39.193 54.560 1.00 88.81 233 LEU A CA 1
ATOM 1916 C C . LEU A 1 233 ? -59.556 -40.247 54.946 1.00 88.81 233 LEU A C 1
ATOM 1918 O O . LEU A 1 233 ? -58.515 -39.894 55.478 1.00 88.81 233 LEU A O 1
ATOM 1922 N N . GLN A 1 234 ? -59.771 -41.528 54.649 1.00 91.62 234 GLN A N 1
ATOM 1923 C CA . GLN A 1 234 ? -58.772 -42.575 54.865 1.00 91.62 234 GLN A CA 1
ATOM 1924 C C . GLN A 1 234 ? -57.543 -42.370 53.978 1.00 91.62 234 GLN A C 1
ATOM 1926 O O . GLN A 1 234 ? -56.423 -42.580 54.440 1.00 91.62 234 GLN A O 1
ATOM 1931 N N . ASN A 1 235 ? -57.722 -41.945 52.727 1.00 90.69 235 ASN A N 1
ATOM 1932 C CA . ASN A 1 235 ? -56.616 -41.628 51.827 1.00 90.69 235 ASN A CA 1
ATOM 1933 C C . ASN A 1 235 ? -55.885 -40.353 52.259 1.00 90.69 235 ASN A C 1
ATOM 1935 O O . ASN A 1 235 ? -54.657 -40.346 52.280 1.00 90.69 235 ASN A O 1
ATOM 1939 N N . SER A 1 236 ? -56.615 -39.328 52.699 1.00 91.81 236 SER A N 1
ATOM 1940 C CA . SER A 1 236 ? -56.049 -38.113 53.285 1.00 91.81 236 SER A CA 1
ATOM 1941 C C . SER A 1 236 ? -55.289 -38.423 54.574 1.00 91.81 236 SER A C 1
ATOM 1943 O O . SER A 1 236 ? -54.156 -37.991 54.727 1.00 91.81 236 SER A O 1
ATOM 1945 N N . ILE A 1 237 ? -55.828 -39.266 55.459 1.00 90.56 237 ILE A N 1
ATOM 1946 C CA . ILE A 1 237 ? -55.132 -39.733 56.663 1.00 90.56 237 ILE A CA 1
ATOM 1947 C C . ILE A 1 237 ? -53.875 -40.514 56.286 1.00 90.56 237 ILE A C 1
ATOM 1949 O O . ILE A 1 237 ? -52.839 -40.300 56.907 1.00 90.56 237 ILE A O 1
ATOM 1953 N N . LYS A 1 238 ? -53.914 -41.394 55.278 1.00 92.56 238 LYS A N 1
ATOM 1954 C CA . LYS A 1 238 ? -52.715 -42.107 54.799 1.00 92.56 238 LYS A CA 1
ATOM 1955 C C . LYS A 1 238 ? -51.666 -41.140 54.256 1.00 92.56 238 LYS A C 1
ATOM 1957 O O . LYS A 1 238 ? -50.494 -41.285 54.592 1.00 92.56 238 LYS A O 1
ATOM 1962 N N . GLN A 1 239 ? -52.082 -40.147 53.474 1.00 92.56 239 GLN A N 1
ATOM 1963 C CA . GLN A 1 239 ? -51.193 -39.117 52.952 1.00 92.56 239 GLN A CA 1
ATOM 1964 C C . GLN A 1 239 ? -50.589 -38.287 54.091 1.00 92.56 239 GLN A C 1
ATOM 1966 O O . GLN A 1 239 ? -49.369 -38.229 54.201 1.00 92.56 239 GLN A O 1
ATOM 1971 N N . LEU A 1 240 ? -51.408 -37.766 55.006 1.00 88.62 240 LEU A N 1
ATOM 1972 C CA . LEU A 1 240 ? -50.963 -37.036 56.197 1.00 88.62 240 LEU A CA 1
ATOM 1973 C C . LEU A 1 240 ? -50.062 -37.888 57.096 1.00 88.62 240 LEU A C 1
ATOM 1975 O O . LEU A 1 240 ? -49.117 -37.376 57.682 1.00 88.62 240 LEU A O 1
ATOM 1979 N N . THR A 1 241 ? -50.312 -39.194 57.195 1.00 90.75 241 THR A N 1
ATOM 1980 C CA . THR A 1 241 ? -49.441 -40.129 57.922 1.00 90.75 241 THR A CA 1
ATOM 1981 C C . THR A 1 241 ? -48.087 -40.242 57.225 1.00 90.75 241 THR A C 1
ATOM 1983 O O . THR A 1 241 ? -47.063 -40.174 57.894 1.00 90.75 241 THR A O 1
ATOM 1986 N N . SER A 1 242 ? -48.064 -40.338 55.892 1.00 92.06 242 SER A N 1
ATOM 1987 C CA . SER A 1 242 ? -46.817 -40.379 55.122 1.00 92.06 242 SER A CA 1
ATOM 1988 C C . SER A 1 242 ? -46.040 -39.060 55.182 1.00 92.06 242 SER A C 1
ATOM 1990 O O . SER A 1 242 ? -44.825 -39.085 55.347 1.00 92.06 242 SER A O 1
ATOM 1992 N N . GLU A 1 243 ? -46.723 -37.914 55.131 1.00 90.38 243 GLU A N 1
ATOM 1993 C CA . GLU A 1 243 ? -46.120 -36.585 55.267 1.00 90.38 243 GLU A CA 1
ATOM 1994 C C . GLU A 1 243 ? -45.595 -36.369 56.690 1.00 90.38 243 GLU A C 1
ATOM 1996 O O . GLU A 1 243 ? -44.474 -35.894 56.870 1.00 90.38 243 GLU A O 1
ATOM 2001 N N . ARG A 1 244 ? -46.350 -36.798 57.711 1.00 92.88 244 ARG A N 1
ATOM 2002 C CA . ARG A 1 244 ? -45.893 -36.832 59.105 1.00 92.88 244 ARG A CA 1
ATOM 2003 C C . ARG A 1 244 ? -44.652 -37.703 59.250 1.00 92.88 244 ARG A C 1
ATOM 2005 O O . ARG A 1 244 ? -43.718 -37.285 59.922 1.00 92.88 244 ARG A O 1
ATOM 2012 N N . ASP A 1 245 ? -44.623 -38.889 58.651 1.00 91.50 245 ASP A N 1
ATOM 2013 C CA . ASP A 1 245 ? -43.483 -39.805 58.757 1.00 91.50 245 ASP A CA 1
ATOM 2014 C C . ASP A 1 245 ? -42.251 -39.255 58.032 1.00 91.50 245 ASP A C 1
ATOM 2016 O O . ASP A 1 245 ? -41.155 -39.287 58.589 1.00 91.50 245 ASP A O 1
ATOM 2020 N N . GLN A 1 246 ? -42.428 -38.655 56.852 1.00 92.00 246 GLN A N 1
ATOM 2021 C CA . GLN A 1 246 ? -41.361 -37.954 56.133 1.00 92.00 246 GLN A CA 1
ATOM 2022 C C . GLN A 1 246 ? -40.835 -36.755 56.929 1.00 92.00 246 GLN A C 1
ATOM 2024 O O . GLN A 1 246 ? -39.624 -36.600 57.082 1.00 92.00 246 GLN A O 1
ATOM 2029 N N . SER A 1 247 ? -41.725 -35.933 57.487 1.00 86.06 247 SER A N 1
ATOM 2030 C CA . SER A 1 247 ? -41.357 -34.797 58.334 1.00 86.06 247 SER A CA 1
ATOM 2031 C C . SER A 1 247 ? -40.659 -35.260 59.615 1.00 86.06 247 SER A C 1
ATOM 2033 O O . SER A 1 247 ? -39.608 -34.736 59.971 1.00 86.06 247 SER A O 1
ATOM 2035 N N . SER A 1 248 ? -41.163 -36.308 60.271 1.00 90.31 248 SER A N 1
ATOM 2036 C CA . SER A 1 248 ? -40.531 -36.920 61.442 1.00 90.31 248 SER A CA 1
ATOM 2037 C C . SER A 1 248 ? -39.142 -37.462 61.110 1.00 90.31 248 SER A C 1
ATOM 2039 O O . SER A 1 248 ? -38.228 -37.314 61.917 1.00 90.31 248 SER A O 1
ATOM 2041 N N . GLN A 1 249 ? -38.955 -38.057 59.930 1.00 92.38 249 GLN A N 1
ATOM 2042 C CA . GLN A 1 249 ? -37.654 -38.537 59.472 1.00 92.38 249 GLN A CA 1
ATOM 2043 C C . GLN A 1 249 ? -36.691 -37.373 59.210 1.00 92.38 249 GLN A C 1
ATOM 2045 O O . GLN A 1 249 ? -35.541 -37.431 59.640 1.00 92.38 249 GLN A O 1
ATOM 2050 N N . GLN A 1 250 ? -37.161 -36.285 58.592 1.00 91.19 250 GLN A N 1
ATOM 2051 C CA . GLN A 1 250 ? -36.377 -35.058 58.421 1.00 91.19 250 GLN A CA 1
ATOM 2052 C C . GLN A 1 250 ? -35.983 -34.446 59.771 1.00 91.19 250 GLN A C 1
ATOM 2054 O O . GLN A 1 250 ? -34.815 -34.109 59.963 1.00 91.19 250 GLN A O 1
ATOM 2059 N N . TYR A 1 251 ? -36.909 -34.365 60.733 1.00 90.62 251 TYR A N 1
ATOM 2060 C CA . TYR A 1 251 ? -36.604 -33.909 62.089 1.00 90.62 251 TYR A CA 1
ATOM 2061 C C . TYR A 1 251 ? -35.613 -34.838 62.788 1.00 90.62 251 TYR A C 1
ATOM 2063 O O . TYR A 1 251 ? -34.694 -34.358 63.441 1.00 90.62 251 TYR A O 1
ATOM 2071 N N . GLN A 1 252 ? -35.732 -36.154 62.615 1.00 94.12 252 GLN A N 1
ATOM 2072 C CA . GLN A 1 252 ? -34.789 -37.109 63.188 1.00 94.12 252 GLN A CA 1
ATOM 2073 C C . GLN A 1 252 ? -33.384 -36.951 62.590 1.00 94.12 252 GLN A C 1
ATOM 2075 O O . GLN A 1 252 ? -32.412 -36.921 63.343 1.00 94.12 252 GLN A O 1
ATOM 2080 N N . SER A 1 253 ? -33.261 -36.784 61.271 1.00 91.94 253 SER A N 1
ATOM 2081 C CA . SER A 1 253 ? -31.982 -36.505 60.606 1.00 91.94 253 SER A CA 1
ATOM 2082 C C . SER A 1 253 ? -31.399 -35.151 61.015 1.00 91.94 253 SER A C 1
ATOM 2084 O O . SER A 1 253 ? -30.198 -35.045 61.254 1.00 91.94 253 SER A O 1
ATOM 2086 N N . TYR A 1 254 ? -32.237 -34.125 61.161 1.00 94.75 254 TYR A N 1
ATOM 2087 C CA . TYR A 1 254 ? -31.808 -32.810 61.631 1.00 94.75 254 TYR A CA 1
ATOM 2088 C C . TYR A 1 254 ? -31.324 -32.852 63.085 1.00 94.75 254 TYR A C 1
ATOM 2090 O O . TYR A 1 254 ? -30.259 -32.323 63.391 1.00 94.75 254 TYR A O 1
ATOM 2098 N N . VAL A 1 255 ? -32.044 -33.550 63.970 1.00 93.25 255 VAL A N 1
ATOM 2099 C CA . VAL A 1 255 ? -31.632 -33.781 65.363 1.00 93.25 255 VAL A CA 1
ATOM 2100 C C . VAL A 1 255 ? -30.333 -34.583 65.423 1.00 93.25 255 VAL A C 1
ATOM 2102 O O . VAL A 1 255 ? -29.463 -34.262 66.225 1.00 93.25 255 VAL A O 1
ATOM 2105 N N . GLN A 1 256 ? -30.152 -35.592 64.566 1.00 91.94 256 GLN A N 1
ATOM 2106 C CA . GLN A 1 256 ? -28.885 -36.323 64.464 1.00 91.94 256 GLN A CA 1
ATOM 2107 C C . GLN A 1 256 ? -27.734 -35.406 64.041 1.00 91.94 256 GLN A C 1
ATOM 2109 O O . GLN A 1 256 ? -26.685 -35.433 64.676 1.00 91.94 256 GLN A O 1
ATOM 2114 N N . HIS A 1 257 ? -27.940 -34.554 63.035 1.00 94.12 257 HIS A N 1
ATOM 2115 C CA . HIS A 1 257 ? -26.939 -33.586 62.591 1.00 94.12 257 HIS A CA 1
ATOM 2116 C C . HIS A 1 257 ? -26.595 -32.561 63.685 1.00 94.12 257 HIS A C 1
ATOM 2118 O O . HIS A 1 257 ? -25.421 -32.297 63.936 1.00 94.12 257 HIS A O 1
ATOM 2124 N N . LEU A 1 258 ? -27.602 -32.029 64.384 1.00 90.44 258 LEU A N 1
ATOM 2125 C CA . LEU A 1 258 ? -27.418 -31.165 65.554 1.00 90.44 258 LEU A CA 1
ATOM 2126 C C . LEU A 1 258 ? -26.648 -31.875 66.664 1.00 90.44 258 LEU A C 1
ATOM 2128 O O . LEU A 1 258 ? -25.715 -31.301 67.207 1.00 90.44 258 LEU A O 1
ATOM 2132 N N . ASN A 1 259 ? -26.980 -33.128 66.970 1.00 93.12 259 ASN A N 1
ATOM 2133 C CA . ASN A 1 259 ? -26.249 -33.913 67.961 1.00 93.12 259 ASN A CA 1
ATOM 2134 C C . ASN A 1 259 ? -24.792 -34.139 67.539 1.00 93.12 259 ASN A C 1
ATOM 2136 O O . ASN A 1 259 ? -23.902 -34.009 68.373 1.00 93.12 259 ASN A O 1
ATOM 2140 N N . SER A 1 260 ? -24.519 -34.406 66.258 1.00 92.62 260 SER A N 1
ATOM 2141 C CA . SER A 1 260 ? -23.147 -34.472 65.744 1.00 92.62 260 SER A CA 1
ATOM 2142 C C . SER A 1 260 ? -22.416 -33.141 65.914 1.00 92.62 260 SER A C 1
ATOM 2144 O O . SER A 1 260 ? -21.283 -33.133 66.385 1.00 92.62 260 SER A O 1
ATOM 2146 N N . GLN A 1 261 ? -23.064 -32.011 65.613 1.00 93.44 261 GLN A N 1
ATOM 2147 C CA . GLN A 1 261 ? -22.479 -30.689 65.847 1.00 93.44 261 GLN A CA 1
ATOM 2148 C C . GLN A 1 261 ? -22.232 -30.420 67.336 1.00 93.44 261 GLN A C 1
ATOM 2150 O O . GLN A 1 261 ? -21.158 -29.943 67.692 1.00 93.44 261 GLN A O 1
ATOM 2155 N N . ILE A 1 262 ? -23.173 -30.779 68.213 1.00 91.69 262 ILE A N 1
ATOM 2156 C CA . ILE A 1 262 ? -23.024 -30.668 69.670 1.00 91.69 262 ILE A CA 1
ATOM 2157 C C . ILE A 1 262 ? -21.825 -31.491 70.146 1.00 91.69 262 ILE A C 1
ATOM 2159 O O . ILE A 1 262 ? -21.034 -30.973 70.925 1.00 91.69 262 ILE A O 1
ATOM 2163 N N . ILE A 1 263 ? -21.641 -32.719 69.649 1.00 93.12 263 ILE A N 1
ATOM 2164 C CA . ILE A 1 263 ? -20.470 -33.547 69.974 1.00 93.12 263 ILE A CA 1
ATOM 2165 C C . ILE A 1 263 ? -19.183 -32.860 69.499 1.00 93.12 263 ILE A C 1
ATOM 2167 O O . ILE A 1 263 ? -18.273 -32.681 70.298 1.00 93.12 263 ILE A O 1
ATOM 2171 N N . THR A 1 264 ? -19.122 -32.371 68.254 1.00 93.25 264 THR A N 1
ATOM 2172 C CA . THR A 1 264 ? -17.915 -31.676 67.756 1.00 93.25 264 THR A CA 1
ATOM 2173 C C . THR A 1 264 ? -17.594 -30.392 68.527 1.00 93.25 264 THR A C 1
ATOM 2175 O O . THR A 1 264 ? -16.428 -30.060 68.737 1.00 93.25 264 THR A O 1
ATOM 2178 N N . LEU A 1 265 ? -18.619 -29.655 68.967 1.00 90.44 265 LEU A N 1
ATOM 2179 C CA . LEU A 1 265 ? -18.448 -28.470 69.802 1.00 90.44 265 LEU A CA 1
ATOM 2180 C C . LEU A 1 265 ? -18.018 -28.851 71.221 1.00 90.44 265 LEU A C 1
ATOM 2182 O O . LEU A 1 265 ? -17.167 -28.169 71.782 1.00 90.44 265 LEU A O 1
ATOM 2186 N N . ALA A 1 266 ? -18.555 -29.936 71.783 1.00 92.06 266 ALA A N 1
ATOM 2187 C CA . ALA A 1 266 ? -18.138 -30.464 73.077 1.00 92.06 266 ALA A CA 1
ATOM 2188 C C . ALA A 1 266 ? -16.671 -30.921 73.052 1.00 92.06 266 ALA A C 1
ATOM 2190 O O . ALA A 1 266 ? -15.929 -30.567 73.965 1.00 92.06 266 ALA A O 1
ATOM 2191 N N . ASP A 1 267 ? -16.231 -31.599 71.987 1.00 92.81 267 ASP A N 1
ATOM 2192 C CA . ASP A 1 267 ? -14.826 -31.974 71.785 1.00 92.81 267 ASP A CA 1
ATOM 2193 C C . ASP A 1 267 ? -13.933 -30.728 71.729 1.00 92.81 267 ASP A C 1
ATOM 2195 O O . ASP A 1 267 ? -12.938 -30.635 72.445 1.00 92.81 267 ASP A O 1
ATOM 2199 N N . LYS A 1 268 ? -14.341 -29.698 70.975 1.00 93.62 268 LYS A N 1
ATOM 2200 C CA . LYS A 1 268 ? -13.601 -28.430 70.902 1.00 93.62 268 LYS A CA 1
ATOM 2201 C C . LYS A 1 268 ? -13.545 -27.695 72.245 1.00 93.62 268 LYS A C 1
ATOM 2203 O O . LYS A 1 268 ? -12.530 -27.082 72.570 1.00 93.62 268 LYS A O 1
ATOM 2208 N N . ILE A 1 269 ? -14.623 -27.735 73.031 1.00 89.56 269 ILE A N 1
ATOM 2209 C CA . ILE A 1 269 ? -14.636 -27.199 74.398 1.00 89.56 269 ILE A CA 1
ATOM 2210 C C . ILE A 1 269 ? -13.691 -28.012 75.284 1.00 89.56 269 ILE A C 1
ATOM 2212 O O . ILE A 1 269 ? -12.967 -27.416 76.078 1.00 89.56 269 ILE A O 1
ATOM 2216 N N . MET A 1 270 ? -13.652 -29.339 75.145 1.00 93.69 270 MET A N 1
ATOM 2217 C CA . MET A 1 270 ? -12.742 -30.194 75.905 1.00 93.69 270 MET A CA 1
ATOM 2218 C C . MET A 1 270 ? -11.278 -29.881 75.576 1.00 93.69 270 MET A C 1
ATOM 2220 O O . MET A 1 270 ? -10.487 -29.701 76.500 1.00 93.69 270 MET A O 1
ATOM 2224 N N . ASP A 1 271 ? -10.941 -29.707 74.296 1.00 93.25 271 ASP A N 1
ATOM 2225 C CA . ASP A 1 271 ? -9.605 -29.297 73.844 1.00 93.25 271 ASP A CA 1
ATOM 2226 C C . ASP A 1 271 ? -9.205 -27.932 74.426 1.00 93.25 271 ASP A C 1
ATOM 2228 O O . ASP A 1 271 ? -8.138 -27.791 75.026 1.00 93.25 271 ASP A O 1
ATOM 2232 N N . LEU A 1 272 ? -10.091 -26.931 74.332 1.00 91.06 272 LEU A N 1
ATOM 2233 C CA . LEU A 1 272 ? -9.857 -25.604 74.915 1.00 91.06 272 LEU A CA 1
ATOM 2234 C C . LEU A 1 272 ? -9.739 -25.653 76.442 1.00 91.06 272 LEU A C 1
ATOM 2236 O O . LEU A 1 272 ? -8.945 -24.918 77.026 1.00 91.06 272 LEU A O 1
ATOM 2240 N N . THR A 1 273 ? -10.504 -26.523 77.103 1.00 91.56 273 THR A N 1
ATOM 2241 C CA . THR A 1 273 ? -10.410 -26.725 78.554 1.00 91.56 273 THR A CA 1
ATOM 2242 C C . THR A 1 273 ? -9.068 -27.357 78.916 1.00 91.56 273 THR A C 1
ATOM 2244 O O . THR A 1 273 ? -8.420 -26.910 79.860 1.00 91.56 273 THR A O 1
ATOM 2247 N N . GLN A 1 274 ? -8.597 -28.332 78.136 1.00 92.56 274 GLN A N 1
ATOM 2248 C CA . GLN A 1 274 ? -7.286 -28.946 78.326 1.00 92.56 274 GLN A CA 1
ATOM 2249 C C . GLN A 1 274 ? -6.147 -27.937 78.113 1.00 92.56 274 GLN A C 1
ATOM 2251 O O . GLN A 1 274 ? -5.177 -27.934 78.876 1.00 92.56 274 GLN A O 1
ATOM 2256 N N . ASP A 1 275 ? -6.253 -27.063 77.114 1.00 91.31 275 ASP A N 1
ATOM 2257 C CA . ASP A 1 275 ? -5.276 -25.998 76.887 1.00 91.31 275 ASP A CA 1
ATOM 2258 C C . ASP A 1 275 ? -5.307 -24.941 77.999 1.00 91.31 275 ASP A C 1
ATOM 2260 O O . ASP A 1 275 ? -4.247 -24.543 78.488 1.00 91.31 275 ASP A O 1
ATOM 2264 N N . ASN A 1 276 ? -6.491 -24.569 78.493 1.00 89.12 276 ASN A N 1
ATOM 2265 C CA . ASN A 1 276 ? -6.623 -23.717 79.675 1.00 89.12 276 ASN A CA 1
ATOM 2266 C C . ASN A 1 276 ? -6.010 -24.366 80.921 1.00 89.12 276 ASN A C 1
ATOM 2268 O O . ASN A 1 276 ? -5.286 -23.701 81.653 1.00 89.12 276 ASN A O 1
ATOM 2272 N N . GLU A 1 277 ? -6.206 -25.666 81.153 1.00 91.25 277 GLU A N 1
ATOM 2273 C CA . GLU A 1 277 ? -5.538 -26.377 82.249 1.00 91.25 277 GLU A CA 1
ATOM 2274 C C . GLU A 1 277 ? -4.013 -26.399 82.092 1.00 91.25 277 GLU A C 1
ATOM 2276 O O . GLU A 1 277 ? -3.284 -26.306 83.083 1.00 91.25 277 GLU A O 1
ATOM 2281 N N . ARG A 1 278 ? -3.497 -26.528 80.862 1.00 92.12 278 ARG A N 1
ATOM 2282 C CA . ARG A 1 278 ? -2.051 -26.438 80.593 1.00 92.12 278 ARG A CA 1
ATOM 2283 C C . ARG A 1 278 ? -1.521 -25.042 80.908 1.00 92.12 278 ARG A C 1
ATOM 2285 O O . ARG A 1 278 ? -0.452 -24.932 81.510 1.00 92.12 278 ARG A O 1
ATOM 2292 N N . LEU A 1 279 ? -2.258 -23.998 80.532 1.00 90.00 279 LEU A N 1
ATOM 2293 C CA . LEU A 1 279 ? -1.918 -22.611 80.848 1.00 90.00 279 LEU A CA 1
ATOM 2294 C C . LEU A 1 279 ? -1.991 -22.342 82.354 1.00 90.00 279 LEU A C 1
ATOM 2296 O O . LEU A 1 279 ? -1.033 -21.803 82.897 1.00 90.00 279 LEU A O 1
ATOM 2300 N N . LEU A 1 280 ? -3.031 -22.815 83.045 1.00 92.56 280 LEU A N 1
ATOM 2301 C CA . LEU A 1 280 ? -3.159 -22.722 84.503 1.00 92.56 280 LEU A CA 1
ATOM 2302 C C . LEU A 1 280 ? -2.010 -23.432 85.218 1.00 92.56 280 LEU A C 1
ATOM 2304 O O . LEU A 1 280 ? -1.412 -22.871 86.126 1.00 92.56 280 LEU A O 1
ATOM 2308 N N . LYS A 1 281 ? -1.625 -24.639 84.786 1.00 91.00 281 LYS A N 1
ATOM 2309 C CA . LYS A 1 281 ? -0.447 -25.336 85.337 1.00 91.00 281 LYS A CA 1
ATOM 2310 C C . LYS A 1 281 ? 0.843 -24.551 85.095 1.00 91.00 281 LYS A C 1
ATOM 2312 O O . LYS A 1 281 ? 1.731 -24.550 85.945 1.00 91.00 281 LYS A O 1
ATOM 2317 N N . ARG A 1 282 ? 0.973 -23.893 83.939 1.00 92.50 282 ARG A N 1
ATOM 2318 C CA . ARG A 1 282 ? 2.119 -23.025 83.635 1.00 92.50 282 ARG A CA 1
ATOM 2319 C C . ARG A 1 282 ? 2.137 -21.791 84.536 1.00 92.50 282 ARG A C 1
ATOM 2321 O O . ARG A 1 282 ? 3.202 -21.450 85.040 1.00 92.50 282 ARG A O 1
ATOM 2328 N N . GLU A 1 283 ? 0.991 -21.158 84.744 1.00 88.62 283 GLU A N 1
ATOM 2329 C CA . GLU A 1 283 ? 0.830 -20.021 85.648 1.00 88.62 283 GLU A CA 1
ATOM 2330 C C . GLU A 1 283 ? 1.142 -20.419 87.091 1.00 88.62 283 GLU A C 1
ATOM 2332 O O . GLU A 1 283 ? 1.990 -19.803 87.720 1.00 88.62 283 GLU A O 1
ATOM 2337 N N . ASP A 1 284 ? 0.575 -21.515 87.580 1.00 89.81 284 ASP A N 1
ATOM 2338 C CA . ASP A 1 284 ? 0.814 -22.056 88.918 1.00 89.81 284 ASP A CA 1
ATOM 2339 C C . ASP A 1 284 ? 2.301 -22.403 89.144 1.00 89.81 284 ASP A C 1
ATOM 2341 O O . ASP A 1 284 ? 2.869 -22.125 90.198 1.00 89.81 284 ASP A O 1
ATOM 2345 N N . ASN A 1 285 ? 3.001 -22.915 88.125 1.00 91.62 285 ASN A N 1
ATOM 2346 C CA . ASN A 1 285 ? 4.456 -23.096 88.185 1.00 91.62 285 ASN A CA 1
ATOM 2347 C C . ASN A 1 285 ? 5.228 -21.769 88.276 1.00 91.62 285 ASN A C 1
ATOM 2349 O O . ASN A 1 285 ? 6.220 -21.695 89.003 1.00 91.62 285 ASN A O 1
ATOM 2353 N N . LEU A 1 286 ? 4.789 -20.725 87.566 1.00 88.94 286 LEU A N 1
ATOM 2354 C CA . LEU A 1 286 ? 5.379 -19.387 87.665 1.00 88.94 286 LEU A CA 1
ATOM 2355 C C . LEU A 1 286 ? 5.089 -18.749 89.030 1.00 88.94 286 LEU A C 1
ATOM 2357 O O . LEU A 1 286 ? 5.996 -18.182 89.630 1.00 88.94 286 LEU A O 1
ATOM 2361 N N . VAL A 1 287 ? 3.871 -18.897 89.555 1.00 91.50 287 VAL A N 1
ATOM 2362 C CA . VAL A 1 287 ? 3.482 -18.411 90.884 1.00 91.50 287 VAL A CA 1
ATOM 2363 C C . VAL A 1 287 ? 4.292 -19.113 91.966 1.00 91.50 287 VAL A C 1
ATOM 2365 O O . VAL A 1 287 ? 4.878 -18.430 92.795 1.00 91.50 287 VAL A O 1
ATOM 2368 N N . ARG A 1 288 ? 4.443 -20.446 91.925 1.00 89.50 288 ARG A N 1
ATOM 2369 C CA . ARG A 1 288 ? 5.345 -21.166 92.846 1.00 89.50 288 ARG A CA 1
ATOM 2370 C C . ARG A 1 288 ? 6.770 -20.634 92.779 1.00 89.50 288 ARG A C 1
ATOM 2372 O O . ARG A 1 288 ? 7.389 -20.445 93.820 1.00 89.50 288 ARG A O 1
ATOM 2379 N N . HIS A 1 289 ? 7.283 -20.376 91.576 1.00 88.81 289 HIS A N 1
ATOM 2380 C CA . HIS A 1 289 ? 8.615 -19.802 91.403 1.00 88.81 289 HIS A CA 1
ATOM 2381 C C . HIS A 1 289 ? 8.718 -18.405 92.040 1.00 88.81 289 HIS A C 1
ATOM 2383 O O . HIS A 1 289 ? 9.713 -18.104 92.695 1.00 88.81 289 HIS A O 1
ATOM 2389 N N . VAL A 1 290 ? 7.687 -17.564 91.909 1.00 87.12 290 VAL A N 1
ATOM 2390 C CA . VAL A 1 290 ? 7.615 -16.255 92.581 1.00 87.12 290 VAL A CA 1
ATOM 2391 C C . VAL A 1 290 ? 7.499 -16.410 94.101 1.00 87.12 290 VAL A C 1
ATOM 2393 O O . VAL A 1 290 ? 8.254 -15.765 94.818 1.00 87.12 290 VAL A O 1
ATOM 2396 N N . SER A 1 291 ? 6.654 -17.306 94.613 1.00 85.31 291 SER A N 1
ATOM 2397 C CA . SER A 1 291 ? 6.525 -17.565 96.053 1.00 85.31 291 SER A CA 1
ATOM 2398 C C . SER A 1 291 ? 7.811 -18.120 96.674 1.00 85.31 291 SER A C 1
ATOM 2400 O O . SER A 1 291 ? 8.134 -17.801 97.816 1.00 85.31 291 SER A O 1
ATOM 2402 N N . GLU A 1 292 ? 8.581 -18.930 95.941 1.00 86.94 292 GLU A N 1
ATOM 2403 C CA . GLU A 1 292 ? 9.907 -19.389 96.372 1.00 86.94 292 GLU A CA 1
ATOM 2404 C C . GLU A 1 292 ? 10.872 -18.197 96.511 1.00 86.94 292 GLU A C 1
ATOM 2406 O O . GLU A 1 292 ? 11.564 -18.077 97.526 1.00 86.94 292 GLU A O 1
ATOM 2411 N N . LEU A 1 293 ? 10.870 -17.273 95.538 1.00 84.75 293 LEU A N 1
ATOM 2412 C CA . LEU A 1 293 ? 11.637 -16.022 95.599 1.00 84.75 293 LEU A CA 1
ATOM 2413 C C . LEU A 1 293 ? 11.172 -15.120 96.759 1.00 84.75 293 LEU A C 1
ATOM 2415 O O . LEU A 1 293 ? 12.005 -14.587 97.492 1.00 84.75 293 LEU A O 1
ATOM 2419 N N . GLU A 1 294 ? 9.865 -14.988 96.993 1.00 81.69 294 GLU A N 1
ATOM 2420 C CA . GLU A 1 294 ? 9.302 -14.226 98.119 1.00 81.69 294 GLU A CA 1
ATOM 2421 C C . GLU A 1 294 ? 9.685 -14.830 99.472 1.00 81.69 294 GLU A C 1
ATOM 2423 O O . GLU A 1 294 ? 10.061 -14.105 100.392 1.00 81.69 294 GLU A O 1
ATOM 2428 N N . LYS A 1 295 ? 9.659 -16.159 99.607 1.00 83.31 295 LYS A N 1
ATOM 2429 C CA . LYS A 1 295 ? 10.050 -16.850 100.842 1.00 83.31 295 LYS A CA 1
ATOM 2430 C C . LYS A 1 295 ? 11.541 -16.676 101.139 1.00 83.31 295 LYS A C 1
ATOM 2432 O O . LYS A 1 295 ? 11.915 -16.517 102.305 1.00 83.31 295 LYS A O 1
ATOM 2437 N N . GLN A 1 296 ? 12.383 -16.646 100.102 1.00 80.19 296 GLN A N 1
ATOM 2438 C CA . GLN A 1 296 ? 13.799 -16.282 100.230 1.00 80.19 296 GLN A CA 1
ATOM 2439 C C . GLN A 1 296 ? 13.967 -14.840 100.743 1.00 80.19 296 GLN A C 1
ATOM 2441 O O . GLN A 1 296 ? 14.818 -14.603 101.603 1.00 80.19 296 GLN A O 1
ATOM 2446 N N . ILE A 1 297 ? 13.124 -13.897 100.303 1.00 78.06 297 ILE A N 1
ATOM 2447 C CA . ILE A 1 297 ? 13.104 -12.511 100.805 1.00 78.06 297 ILE A CA 1
ATOM 2448 C C . ILE A 1 297 ? 12.588 -12.449 102.258 1.00 78.06 297 ILE A C 1
ATOM 2450 O O . ILE A 1 297 ? 13.212 -11.823 103.113 1.00 78.06 297 ILE A O 1
ATOM 2454 N N . GLN A 1 298 ? 11.498 -13.143 102.597 1.00 76.19 298 GLN A N 1
ATOM 2455 C CA . GLN A 1 298 ? 10.911 -13.145 103.946 1.00 76.19 298 GLN A CA 1
ATOM 2456 C C . GLN A 1 298 ? 11.829 -13.764 105.008 1.00 76.19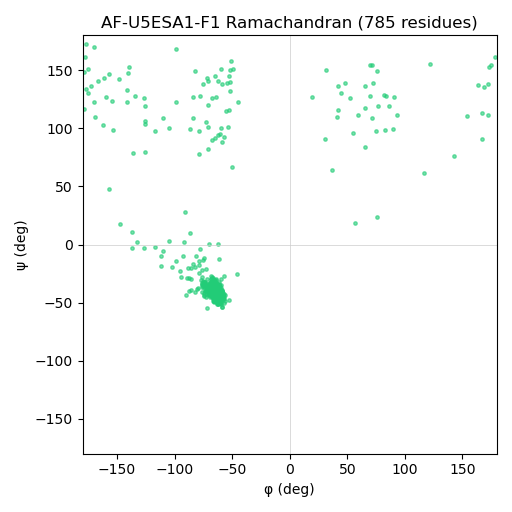 298 GLN A C 1
ATOM 2458 O O . GLN A 1 298 ? 11.875 -13.263 106.129 1.00 76.19 298 GLN A O 1
ATOM 2463 N N . GLN A 1 299 ? 12.615 -14.792 104.672 1.00 79.56 299 GLN A N 1
ATOM 2464 C CA . GLN A 1 299 ? 13.647 -15.316 105.578 1.00 79.56 299 GLN A CA 1
ATOM 2465 C C . GLN A 1 299 ? 14.758 -14.295 105.870 1.00 79.56 299 GLN A C 1
ATOM 2467 O O . GLN A 1 299 ? 15.352 -14.331 106.953 1.00 79.56 299 GLN A O 1
ATOM 2472 N N . GLN A 1 300 ? 15.049 -13.380 104.936 1.00 66.31 300 GLN A N 1
ATOM 2473 C CA . GLN A 1 300 ? 15.948 -12.255 105.208 1.00 66.31 300 GLN A CA 1
ATOM 2474 C C . GLN A 1 300 ? 15.307 -11.245 106.177 1.00 66.31 300 GLN A C 1
ATOM 2476 O O . GLN A 1 300 ? 16.004 -10.727 107.049 1.00 66.31 300 GLN A O 1
ATOM 2481 N N . ILE A 1 301 ? 13.986 -11.035 106.100 1.00 68.00 301 ILE A N 1
ATOM 2482 C CA . ILE A 1 301 ? 13.224 -10.111 106.965 1.00 68.00 301 ILE A CA 1
ATOM 2483 C C . ILE A 1 301 ? 12.998 -10.681 108.380 1.00 68.00 301 ILE A C 1
ATOM 2485 O O . ILE A 1 301 ? 13.155 -9.972 109.372 1.00 68.00 301 ILE A O 1
ATOM 2489 N N . SER A 1 302 ? 12.693 -11.972 108.533 1.00 65.25 302 SER A N 1
ATOM 2490 C CA . SER A 1 302 ? 12.452 -12.586 109.851 1.00 65.25 302 SER A CA 1
ATOM 2491 C C . SER A 1 302 ? 13.715 -12.658 110.720 1.00 65.25 302 SER A C 1
ATOM 2493 O O . SER A 1 302 ? 13.632 -12.569 111.945 1.00 65.25 302 SER A O 1
ATOM 2495 N N . LYS A 1 303 ? 14.902 -12.747 110.097 1.00 67.69 303 LYS A N 1
ATOM 2496 C CA . LYS A 1 303 ? 16.193 -12.569 110.789 1.00 67.69 303 LYS A CA 1
ATOM 2497 C C . LYS A 1 303 ? 16.365 -11.153 111.352 1.00 67.69 303 LYS A C 1
ATOM 2499 O O . LYS A 1 303 ? 17.029 -10.992 112.370 1.00 67.69 303 LYS A O 1
ATOM 2504 N N . GLN A 1 304 ? 15.771 -10.143 110.714 1.00 55.50 304 GLN A N 1
ATOM 2505 C CA . GLN A 1 304 ? 15.771 -8.760 111.200 1.00 55.50 304 GLN A CA 1
ATOM 2506 C C . GLN A 1 304 ? 14.790 -8.546 112.369 1.00 55.50 304 GLN A C 1
ATOM 2508 O O . GLN A 1 304 ? 15.096 -7.772 113.271 1.00 55.50 304 GLN A O 1
ATOM 2513 N N . GLN A 1 305 ? 13.646 -9.242 112.394 1.00 54.34 305 GLN A N 1
ATOM 2514 C CA . GLN A 1 305 ? 12.561 -8.996 113.362 1.00 54.34 305 GLN A CA 1
ATOM 2515 C C . GLN A 1 305 ? 12.659 -9.762 114.695 1.00 54.34 305 GLN A C 1
ATOM 2517 O O . GLN A 1 305 ? 12.096 -9.306 115.686 1.00 54.34 305 GLN A O 1
ATOM 2522 N N . GLN A 1 306 ? 13.420 -10.862 114.795 1.00 53.25 306 GLN A N 1
ATOM 2523 C CA . GLN A 1 306 ? 13.641 -11.567 116.079 1.00 53.25 306 GLN A CA 1
ATOM 2524 C C . GLN A 1 306 ? 14.331 -10.714 117.163 1.00 53.25 306 GLN A C 1
ATOM 2526 O O . GLN A 1 306 ? 14.348 -11.098 118.331 1.00 53.25 306 GLN A O 1
ATOM 2531 N N . TYR A 1 307 ? 14.879 -9.554 116.800 1.00 49.41 307 TYR A N 1
ATOM 2532 C CA . TYR A 1 307 ? 15.510 -8.626 117.735 1.00 49.41 307 TYR A CA 1
ATOM 2533 C C . TYR A 1 307 ? 14.528 -7.722 118.498 1.00 49.41 307 TYR A C 1
ATOM 2535 O O . TYR A 1 307 ? 14.950 -7.038 119.430 1.00 49.41 307 TYR A O 1
ATOM 2543 N N . GLN A 1 308 ? 13.238 -7.690 118.146 1.00 42.28 308 GLN A N 1
ATOM 2544 C CA . GLN A 1 308 ? 12.285 -6.725 118.698 1.00 42.28 308 GLN A CA 1
ATOM 2545 C C . GLN A 1 308 ? 11.052 -7.417 119.306 1.00 42.28 308 GLN A C 1
ATOM 2547 O O . GLN A 1 308 ? 10.119 -7.775 118.604 1.00 42.28 308 GLN A O 1
ATOM 2552 N N . GLN A 1 309 ? 11.044 -7.477 120.645 1.00 38.38 309 GLN A N 1
ATOM 2553 C CA . GLN A 1 309 ? 9.862 -7.397 121.526 1.00 38.38 309 GLN A CA 1
ATOM 2554 C C . GLN A 1 309 ? 9.120 -8.699 121.910 1.00 38.38 309 GLN A C 1
ATOM 2556 O O . GLN A 1 309 ? 8.209 -9.167 121.237 1.00 38.38 309 GLN A O 1
ATOM 2561 N N . GLN A 1 310 ? 9.423 -9.185 123.121 1.00 37.06 310 GLN A N 1
ATOM 2562 C CA . GLN A 1 310 ? 8.432 -9.708 124.073 1.00 37.06 310 GLN A CA 1
ATOM 2563 C C . GLN A 1 310 ? 8.133 -8.596 125.096 1.00 37.06 310 GLN A C 1
ATOM 2565 O O . GLN A 1 310 ? 9.089 -8.136 125.714 1.00 37.06 310 GLN A O 1
ATOM 2570 N N . THR A 1 311 ? 6.865 -8.172 125.239 1.00 35.38 311 THR A N 1
ATOM 2571 C CA . THR A 1 311 ? 6.086 -8.035 126.506 1.00 35.38 311 THR A CA 1
ATOM 2572 C C . THR A 1 311 ? 4.791 -7.218 126.311 1.00 35.38 311 THR A C 1
ATOM 2574 O O . THR A 1 311 ? 4.867 -6.030 126.011 1.00 35.38 311 THR A O 1
ATOM 2577 N N . ASP A 1 312 ? 3.637 -7.900 126.454 1.00 37.16 312 ASP A N 1
ATOM 2578 C CA . ASP A 1 312 ? 2.485 -7.698 127.384 1.00 37.16 312 ASP A CA 1
ATOM 2579 C C . ASP A 1 312 ? 2.095 -6.270 127.864 1.00 37.16 312 ASP A C 1
ATOM 2581 O O . ASP A 1 312 ? 2.971 -5.450 128.098 1.00 37.16 312 ASP A O 1
ATOM 2585 N N . GLN A 1 313 ? 0.851 -5.864 128.200 1.00 37.91 313 GLN A N 1
ATOM 2586 C CA . GLN A 1 313 ? -0.525 -6.412 128.304 1.00 37.91 313 GLN A CA 1
ATOM 2587 C C . GLN A 1 313 ? -1.489 -5.244 128.701 1.00 37.91 313 GLN A C 1
ATOM 2589 O O . GLN A 1 313 ? -1.012 -4.184 129.101 1.00 37.91 313 GLN A O 1
ATOM 2594 N N . ALA A 1 314 ? -2.818 -5.497 128.703 1.00 40.19 314 ALA A N 1
ATOM 2595 C CA . ALA A 1 314 ? -3.871 -4.885 129.565 1.00 40.19 314 ALA A CA 1
ATOM 2596 C C . ALA A 1 314 ? -5.015 -4.031 128.930 1.00 40.19 314 ALA A C 1
ATOM 2598 O O . ALA A 1 314 ? -5.235 -2.865 129.248 1.00 40.19 314 ALA A O 1
ATOM 2599 N N . GLU A 1 315 ? -5.813 -4.660 128.061 1.00 49.09 315 GLU A N 1
ATOM 2600 C CA . GLU A 1 315 ? -7.219 -5.072 128.326 1.00 49.09 315 GLU A CA 1
ATOM 2601 C C . GLU A 1 315 ? -8.348 -4.103 128.765 1.00 49.09 315 GLU A C 1
ATOM 2603 O O . GLU A 1 315 ? -9.416 -4.574 129.148 1.00 49.09 315 GLU A O 1
ATOM 2608 N N . ASN A 1 316 ? -8.261 -2.781 128.604 1.00 45.91 316 ASN A N 1
ATOM 2609 C CA . ASN A 1 316 ? -9.502 -1.961 128.586 1.00 45.91 316 ASN A CA 1
ATOM 2610 C C . ASN A 1 316 ? -9.553 -0.864 127.513 1.00 45.91 316 ASN A C 1
ATOM 2612 O O . ASN A 1 316 ? -10.488 -0.069 127.463 1.00 45.91 316 ASN A O 1
ATOM 2616 N N . SER A 1 317 ? -8.599 -0.902 126.584 1.00 47.12 317 SER A N 1
ATOM 2617 C CA . SER A 1 317 ? -8.653 -0.230 125.284 1.00 47.12 317 SER A CA 1
ATOM 2618 C C . SER A 1 317 ? -9.158 -1.151 124.165 1.00 47.12 317 SER A C 1
ATOM 2620 O O . SER A 1 317 ? -9.690 -0.656 123.186 1.00 47.12 317 SER A O 1
ATOM 2622 N N . ALA A 1 318 ? -9.067 -2.481 124.298 1.00 51.75 318 ALA A N 1
ATOM 2623 C CA . ALA A 1 318 ? -9.228 -3.420 123.176 1.00 51.75 318 ALA A CA 1
ATOM 2624 C C . ALA A 1 318 ? -10.648 -3.521 122.577 1.00 51.75 318 ALA A C 1
ATOM 2626 O O . ALA A 1 318 ? -10.787 -3.831 121.400 1.00 51.75 318 ALA A O 1
ATOM 2627 N N . LYS A 1 319 ? -11.717 -3.243 123.339 1.00 53.38 319 LYS A N 1
ATOM 2628 C CA . LYS A 1 319 ? -13.091 -3.236 122.785 1.00 53.38 319 LYS A CA 1
ATOM 2629 C C . LYS A 1 319 ? -13.481 -1.899 122.151 1.00 53.38 319 LYS A C 1
ATOM 2631 O O . LYS A 1 319 ? -14.273 -1.893 121.217 1.00 53.38 319 LYS A O 1
ATOM 2636 N N . ILE A 1 320 ? -12.925 -0.789 122.640 1.00 52.97 320 ILE A N 1
ATOM 2637 C CA . ILE A 1 320 ? -13.152 0.545 122.064 1.00 52.97 320 ILE A CA 1
ATOM 2638 C C . ILE A 1 320 ? -12.216 0.759 120.868 1.00 52.97 320 ILE A C 1
ATOM 2640 O O . ILE A 1 320 ? -12.707 1.173 119.829 1.00 52.97 320 ILE A O 1
ATOM 2644 N N . SER A 1 321 ? -10.944 0.339 120.939 1.00 56.50 321 SER A N 1
ATOM 2645 C CA . SER A 1 321 ? -10.066 0.262 119.761 1.00 56.50 321 SER A CA 1
ATOM 2646 C C . SER A 1 321 ? -10.582 -0.761 118.756 1.00 56.50 321 SER A C 1
ATOM 2648 O O . SER A 1 321 ? -10.577 -0.450 117.584 1.00 56.50 321 SER A O 1
ATOM 2650 N N . GLY A 1 322 ? -11.128 -1.912 119.167 1.00 63.69 322 GLY A N 1
ATOM 2651 C CA . GLY A 1 322 ? -11.732 -2.865 118.227 1.00 63.69 322 GLY A CA 1
ATOM 2652 C C . GLY A 1 322 ? -12.913 -2.281 117.437 1.00 63.69 322 GLY A C 1
ATOM 2653 O O . GLY A 1 322 ? -12.978 -2.460 116.227 1.00 63.69 322 GLY A O 1
ATOM 2654 N N . LEU A 1 323 ? -13.810 -1.525 118.088 1.00 64.25 323 LEU A N 1
ATOM 2655 C CA . LEU A 1 323 ? -14.915 -0.820 117.415 1.00 64.25 323 LEU A CA 1
ATOM 2656 C C . LEU A 1 323 ? -14.447 0.417 116.625 1.00 64.25 323 LEU A C 1
ATOM 2658 O O . LEU A 1 323 ? -15.037 0.743 115.596 1.00 64.25 323 LEU A O 1
ATOM 2662 N N . GLU A 1 324 ? -13.396 1.108 117.074 1.00 63.16 324 GLU A N 1
ATOM 2663 C CA . GLU A 1 324 ? -12.755 2.198 116.326 1.00 63.16 324 GLU A CA 1
ATOM 2664 C C . GLU A 1 324 ? -11.994 1.675 115.100 1.00 63.16 324 GLU A C 1
ATOM 2666 O O . GLU A 1 324 ? -12.062 2.300 114.045 1.00 63.16 324 GLU A O 1
ATOM 2671 N N . ASP A 1 325 ? -11.352 0.511 115.196 1.00 68.25 325 ASP A N 1
ATOM 2672 C CA . ASP A 1 325 ? -10.678 -0.199 114.111 1.00 68.25 325 ASP A CA 1
ATOM 2673 C C . ASP A 1 325 ? -11.713 -0.777 113.137 1.00 68.25 325 ASP A C 1
ATOM 2675 O O . ASP A 1 325 ? -11.541 -0.641 111.930 1.00 68.25 325 ASP A O 1
ATOM 2679 N N . GLU A 1 326 ? -12.849 -1.303 113.609 1.00 76.50 326 GLU A N 1
ATOM 2680 C CA . GLU A 1 326 ? -13.972 -1.702 112.747 1.00 76.50 326 GLU A CA 1
ATOM 2681 C C . GLU A 1 326 ? -14.615 -0.505 112.032 1.00 76.50 326 GLU A C 1
ATOM 2683 O O . GLU A 1 326 ? -14.854 -0.572 110.826 1.00 76.50 326 GLU A O 1
ATOM 2688 N N . LEU A 1 327 ? -14.848 0.624 112.716 1.00 74.56 327 LEU A N 1
ATOM 2689 C CA . LEU A 1 327 ? -15.320 1.860 112.077 1.00 74.56 327 LEU A CA 1
ATOM 2690 C C . LEU A 1 327 ? -14.287 2.438 111.106 1.00 74.56 327 LEU A C 1
ATOM 2692 O O . LEU A 1 327 ? -14.670 3.013 110.086 1.00 74.56 327 LEU A O 1
ATOM 2696 N N . LYS A 1 328 ? -12.990 2.284 111.387 1.00 78.19 328 LYS A N 1
ATOM 2697 C CA . LYS A 1 328 ? -11.901 2.681 110.491 1.00 78.19 328 LYS A CA 1
ATOM 2698 C C . LYS A 1 328 ? -11.849 1.780 109.260 1.00 78.19 328 LYS A C 1
ATOM 2700 O O . LYS A 1 328 ? -11.782 2.309 108.159 1.00 78.19 328 LYS A O 1
ATOM 2705 N N . ILE A 1 329 ? -12.014 0.468 109.422 1.00 81.38 329 ILE A N 1
ATOM 2706 C CA . ILE A 1 329 ? -12.119 -0.503 108.325 1.00 81.38 329 ILE A CA 1
ATOM 2707 C C . ILE A 1 329 ? -13.382 -0.249 107.494 1.00 81.38 329 ILE A C 1
ATOM 2709 O O . ILE A 1 329 ? -13.325 -0.322 106.271 1.00 81.38 329 ILE A O 1
ATOM 2713 N N . LEU A 1 330 ? -14.530 0.073 108.105 1.00 81.25 330 LEU A N 1
ATOM 2714 C CA . LEU A 1 330 ? -15.737 0.439 107.353 1.00 81.25 330 LEU A CA 1
ATOM 2715 C C . LEU A 1 330 ? -15.561 1.763 106.605 1.00 81.25 330 LEU A C 1
ATOM 2717 O O . LEU A 1 330 ? -15.987 1.858 105.459 1.00 81.25 330 LEU A O 1
ATOM 2721 N N . ARG A 1 331 ? -14.917 2.767 107.208 1.00 82.44 331 ARG A N 1
ATOM 2722 C CA . ARG A 1 331 ? -14.586 4.026 106.521 1.00 82.44 331 ARG A CA 1
ATOM 2723 C C . ARG A 1 331 ? -13.600 3.809 105.380 1.00 82.44 331 ARG A C 1
ATOM 2725 O O . ARG A 1 331 ? -13.774 4.410 104.331 1.00 82.44 331 ARG A O 1
ATOM 2732 N N . GLU A 1 332 ? -12.619 2.932 105.552 1.00 83.25 332 GLU A N 1
ATOM 2733 C CA . GLU A 1 332 ? -11.667 2.556 104.507 1.00 83.25 332 GLU A CA 1
ATOM 2734 C C . GLU A 1 332 ? -12.360 1.766 103.388 1.00 83.25 332 GLU A C 1
ATOM 2736 O O . GLU A 1 332 ? -12.143 2.052 102.219 1.00 83.25 332 GLU A O 1
ATOM 2741 N N . LYS A 1 333 ? -13.307 0.874 103.711 1.00 86.06 333 LYS A N 1
ATOM 2742 C CA . LYS A 1 333 ? -14.156 0.200 102.713 1.00 86.06 333 LYS A CA 1
ATOM 2743 C C . LYS A 1 333 ? -15.063 1.168 101.957 1.00 86.06 333 LYS A C 1
ATOM 2745 O O . LYS A 1 333 ? -15.207 1.028 100.750 1.00 86.06 333 LYS A O 1
ATOM 2750 N N . VAL A 1 334 ? -15.665 2.144 102.637 1.00 82.25 334 VAL A N 1
ATOM 2751 C CA . VAL A 1 334 ? -16.465 3.196 101.987 1.00 82.25 334 VAL A CA 1
ATOM 2752 C C . VAL A 1 334 ? -15.575 4.074 101.111 1.00 82.25 334 VAL A C 1
ATOM 2754 O O . VAL A 1 334 ? -15.930 4.319 99.967 1.00 82.25 334 VAL A O 1
ATOM 2757 N N . SER A 1 335 ? -14.387 4.452 101.589 1.00 87.62 335 SER A N 1
ATOM 2758 C CA . SER A 1 335 ? -13.397 5.196 100.804 1.00 87.62 335 SER A CA 1
ATOM 2759 C C . SER A 1 335 ? -12.917 4.408 99.582 1.00 87.62 335 SER A C 1
ATOM 2761 O O . SER A 1 335 ? -12.719 4.996 98.523 1.00 87.62 335 SER A O 1
ATOM 2763 N N . ASN A 1 336 ? -12.754 3.088 99.699 1.00 87.00 336 ASN A N 1
ATOM 2764 C CA . ASN A 1 336 ? -12.389 2.222 98.580 1.00 87.00 336 ASN A CA 1
ATOM 2765 C C . ASN A 1 336 ? -13.543 2.101 97.579 1.00 87.00 336 ASN A C 1
ATOM 2767 O O . ASN A 1 336 ? -13.311 2.261 96.389 1.00 87.00 336 ASN A O 1
ATOM 2771 N N . MET A 1 337 ? -14.789 1.936 98.037 1.00 84.50 337 MET A N 1
ATOM 2772 C CA . MET A 1 337 ? -15.965 1.950 97.153 1.00 84.50 337 MET A CA 1
ATOM 2773 C C . MET A 1 337 ? -16.172 3.313 96.471 1.00 84.50 337 MET A C 1
ATOM 2775 O O . MET A 1 337 ? -16.623 3.375 95.329 1.00 84.50 337 MET A O 1
ATOM 2779 N N . GLU A 1 338 ? -15.837 4.420 97.138 1.00 84.50 338 GLU A N 1
ATOM 2780 C CA . GLU A 1 338 ? -15.858 5.761 96.543 1.00 84.50 338 GLU A CA 1
ATOM 2781 C C . GLU A 1 338 ? -14.740 5.952 95.508 1.00 84.50 338 GLU A C 1
ATOM 2783 O O . GLU A 1 338 ? -14.986 6.560 94.462 1.00 84.50 338 GLU A O 1
ATOM 2788 N N . MET A 1 339 ? -13.544 5.398 95.746 1.00 86.38 339 MET A N 1
ATOM 2789 C CA . MET A 1 339 ? -12.470 5.356 94.747 1.00 86.38 339 MET A CA 1
ATOM 2790 C C . MET A 1 339 ? -12.855 4.496 93.543 1.00 86.38 339 MET A C 1
ATOM 2792 O O . MET A 1 339 ? -12.771 4.988 92.423 1.00 86.38 339 MET A O 1
ATOM 2796 N N . GLU A 1 340 ? -13.371 3.284 93.753 1.00 88.25 340 GLU A N 1
ATOM 2797 C CA . GLU A 1 340 ? -13.856 2.411 92.677 1.00 88.25 340 GLU A CA 1
ATOM 2798 C C . GLU A 1 340 ? -14.947 3.109 91.856 1.00 88.25 340 GLU A C 1
ATOM 2800 O O . GLU A 1 340 ? -14.885 3.149 90.630 1.00 88.25 340 GLU A O 1
ATOM 2805 N N . ARG A 1 341 ? -15.920 3.759 92.510 1.00 82.25 341 ARG A N 1
ATOM 2806 C CA . ARG A 1 341 ? -16.958 4.538 91.818 1.00 82.25 341 ARG A CA 1
ATOM 2807 C C . ARG A 1 341 ? -16.373 5.698 91.006 1.00 82.25 341 ARG A C 1
ATOM 2809 O O . ARG A 1 341 ? -16.867 5.970 89.915 1.00 82.25 341 ARG A O 1
ATOM 2816 N N . SER A 1 342 ? -15.350 6.382 91.519 1.00 84.75 342 SER A N 1
ATOM 2817 C CA . SER A 1 342 ? -14.637 7.452 90.804 1.00 84.75 342 SER A CA 1
ATOM 2818 C C . SER A 1 342 ? -13.880 6.918 89.584 1.00 84.75 342 SER A C 1
ATOM 2820 O O . SER A 1 342 ? -13.885 7.544 88.525 1.00 84.75 342 SER A O 1
ATOM 2822 N N . GLU A 1 343 ? -13.280 5.734 89.695 1.00 86.94 343 GLU A N 1
ATOM 2823 C CA . GLU A 1 343 ? -12.610 5.051 88.587 1.00 86.94 343 GLU A CA 1
ATOM 2824 C C . GLU A 1 343 ? -13.602 4.600 87.509 1.00 86.94 343 GLU A C 1
ATOM 2826 O O . GLU A 1 343 ? -13.374 4.876 86.330 1.00 86.94 343 GLU A O 1
ATOM 2831 N N . TYR A 1 344 ? -14.747 4.021 87.889 1.00 87.50 344 TYR A N 1
ATOM 2832 C CA . TYR A 1 344 ? -15.818 3.688 86.943 1.00 87.50 344 TYR A CA 1
ATOM 2833 C C . TYR A 1 344 ? -16.375 4.926 86.235 1.00 87.50 344 TYR A C 1
ATOM 2835 O O . TYR A 1 344 ? -16.652 4.864 85.038 1.00 87.50 344 TYR A O 1
ATOM 2843 N N . LEU A 1 345 ? -16.502 6.059 86.936 1.00 91.12 345 LEU A N 1
ATOM 2844 C CA . LEU A 1 345 ? -16.975 7.305 86.330 1.00 91.12 345 LEU A CA 1
ATOM 2845 C C . LEU A 1 345 ? -15.990 7.819 85.272 1.00 91.12 345 LEU A C 1
ATOM 2847 O O . LEU A 1 345 ? -16.396 8.110 84.152 1.00 91.12 345 LEU A O 1
ATOM 2851 N N . LYS A 1 346 ? -14.689 7.839 85.590 1.00 89.00 346 LYS A N 1
ATOM 2852 C CA . LYS A 1 346 ? -13.632 8.208 84.631 1.00 89.00 346 LYS A CA 1
ATOM 2853 C C . LYS A 1 346 ? -13.593 7.262 83.436 1.00 89.00 346 LYS A C 1
ATOM 2855 O O . LYS A 1 346 ? -13.346 7.695 82.313 1.00 89.00 346 LYS A O 1
ATOM 2860 N N . HIS A 1 347 ? -13.839 5.974 83.664 1.00 89.31 347 HIS A N 1
ATOM 2861 C CA . HIS A 1 347 ? -13.904 5.001 82.584 1.00 89.31 347 HIS A CA 1
ATOM 2862 C C . HIS A 1 347 ? -15.120 5.251 81.680 1.00 89.31 347 HIS A C 1
ATOM 2864 O O . HIS A 1 347 ? -14.966 5.266 80.462 1.00 89.31 347 HIS A O 1
ATOM 2870 N N . SER A 1 348 ? -16.290 5.551 82.254 1.00 84.50 348 SER A N 1
ATOM 2871 C CA . SER A 1 348 ? -17.491 5.953 81.507 1.00 84.50 348 SER A CA 1
ATOM 2872 C C . SER A 1 348 ? -17.257 7.227 80.690 1.00 84.50 348 SER A C 1
ATOM 2874 O O . SER A 1 348 ? -17.548 7.242 79.500 1.00 84.50 348 SER A O 1
ATOM 2876 N N . GLU A 1 349 ? -16.646 8.259 81.283 1.00 89.06 349 GLU A N 1
ATOM 2877 C CA . GLU A 1 349 ? -16.290 9.502 80.582 1.00 89.06 349 GLU A CA 1
ATOM 2878 C C . GLU A 1 349 ? -15.306 9.246 79.428 1.00 89.06 349 GLU A C 1
ATOM 2880 O O . GLU A 1 349 ? -15.456 9.807 78.344 1.00 89.06 349 GLU A O 1
ATOM 2885 N N . SER A 1 350 ? -14.323 8.355 79.617 1.00 86.88 350 SER A N 1
ATOM 2886 C CA . SER A 1 350 ? -13.406 7.960 78.537 1.00 86.88 350 SER A CA 1
ATOM 2887 C C . SER A 1 350 ? -14.122 7.226 77.398 1.00 86.88 350 SER A C 1
ATOM 2889 O O . SER A 1 350 ? -13.832 7.470 76.227 1.00 86.88 350 SER A O 1
ATOM 2891 N N . PHE A 1 351 ? -15.105 6.381 77.719 1.00 87.06 351 PHE A N 1
ATOM 2892 C CA . PHE A 1 351 ? -15.914 5.688 76.722 1.00 87.06 351 PHE A CA 1
ATOM 2893 C C . PHE A 1 351 ? -16.818 6.653 75.951 1.00 87.06 351 PHE A C 1
ATOM 2895 O O . PHE A 1 351 ? -16.892 6.562 74.725 1.00 87.06 351 PHE A O 1
ATOM 2902 N N . GLU A 1 352 ? -17.440 7.616 76.629 1.00 85.62 352 GLU A N 1
ATOM 2903 C CA . GLU A 1 352 ? -18.226 8.678 75.995 1.00 85.62 352 GLU A CA 1
ATOM 2904 C C . GLU A 1 352 ? -17.369 9.532 75.050 1.00 85.62 352 GLU A C 1
ATOM 2906 O O . GLU A 1 352 ? -17.783 9.779 73.919 1.00 85.62 352 GLU A O 1
ATOM 2911 N N . GLN A 1 353 ? -16.141 9.891 75.445 1.00 90.00 353 GLN A N 1
ATOM 2912 C CA . GLN A 1 353 ? -15.200 10.602 74.568 1.00 90.00 353 GLN A CA 1
ATOM 2913 C C . GLN A 1 353 ? -14.843 9.783 73.324 1.00 90.00 353 GLN A C 1
ATOM 2915 O O . GLN A 1 353 ? -14.936 10.294 72.211 1.00 90.00 353 GLN A O 1
ATOM 2920 N N . THR A 1 354 ? -14.511 8.496 73.478 1.00 90.81 354 THR A N 1
ATOM 2921 C CA . THR A 1 354 ? -14.221 7.646 72.308 1.00 90.81 354 THR A CA 1
ATOM 2922 C C . THR A 1 354 ? -15.433 7.483 71.393 1.00 90.81 354 THR A C 1
ATOM 2924 O O . THR A 1 354 ? -15.284 7.488 70.175 1.00 90.81 354 THR A O 1
ATOM 2927 N N . THR A 1 355 ? -16.637 7.384 71.961 1.00 85.75 355 THR A N 1
ATOM 2928 C CA . THR A 1 355 ? -17.887 7.289 71.195 1.00 85.75 355 THR A CA 1
ATOM 2929 C C . THR A 1 355 ? -18.122 8.574 70.403 1.00 85.75 355 THR A C 1
ATOM 2931 O O . THR A 1 355 ? -18.410 8.512 69.210 1.00 85.75 355 THR A O 1
ATOM 2934 N N . HIS A 1 356 ? -17.892 9.732 71.024 1.00 91.81 356 HIS A N 1
ATOM 2935 C CA . HIS A 1 356 ? -17.987 11.029 70.364 1.00 91.81 356 HIS A CA 1
ATOM 2936 C C . HIS A 1 356 ? -16.972 11.187 69.220 1.00 91.81 356 HIS A C 1
ATOM 2938 O O . HIS A 1 356 ? -17.326 11.658 68.138 1.00 91.81 356 HIS A O 1
ATOM 2944 N N . ASP A 1 357 ? -15.732 10.729 69.409 1.00 91.06 357 ASP A N 1
ATOM 2945 C CA . ASP A 1 357 ? -14.704 10.739 68.362 1.00 91.06 357 ASP A CA 1
ATOM 2946 C C . ASP A 1 357 ? -15.086 9.850 67.165 1.00 91.06 357 ASP A C 1
ATOM 2948 O O . ASP A 1 357 ? -14.816 10.199 66.011 1.00 91.06 357 ASP A O 1
ATOM 2952 N N . TYR A 1 358 ? -15.720 8.698 67.413 1.00 89.75 358 TYR A N 1
ATOM 2953 C CA . TYR A 1 358 ? -16.231 7.839 66.343 1.00 89.75 358 TYR A CA 1
ATOM 2954 C C . TYR A 1 358 ? -17.419 8.471 65.612 1.00 89.75 358 TYR A C 1
ATOM 2956 O O . TYR A 1 358 ? -17.458 8.408 64.385 1.00 89.75 358 TYR A O 1
ATOM 2964 N N . GLU A 1 359 ? -18.344 9.120 66.321 1.00 91.62 359 GLU A N 1
ATOM 2965 C CA . GLU A 1 359 ? -19.461 9.853 65.708 1.00 91.62 359 GLU A CA 1
ATOM 2966 C C . GLU A 1 359 ? -18.979 11.022 64.838 1.00 91.62 359 GLU A C 1
ATOM 2968 O O . GLU A 1 359 ? -19.497 11.231 63.740 1.00 91.62 359 GLU A O 1
ATOM 2973 N N . ALA A 1 360 ? -17.957 11.758 65.285 1.00 92.00 360 ALA A N 1
ATOM 2974 C CA . ALA A 1 360 ? -17.349 12.833 64.504 1.00 92.00 360 ALA A CA 1
ATOM 2975 C C . ALA A 1 360 ? -16.715 12.307 63.204 1.00 92.00 360 ALA A C 1
ATOM 2977 O O . ALA A 1 360 ? -16.962 12.857 62.131 1.00 92.00 360 ALA A O 1
ATOM 2978 N N . LYS A 1 361 ? -15.969 11.195 63.276 1.00 92.62 361 LYS A N 1
ATOM 2979 C CA . LYS A 1 361 ? -15.403 10.527 62.088 1.00 92.62 361 LYS A CA 1
ATOM 2980 C C . LYS A 1 361 ? -16.478 9.974 61.157 1.00 92.62 361 LYS A C 1
ATOM 2982 O O . LYS A 1 361 ? -16.289 9.968 59.943 1.00 92.62 361 LYS A O 1
ATOM 2987 N N . LEU A 1 362 ? -17.594 9.489 61.704 1.00 90.38 362 LEU A N 1
ATOM 2988 C CA . LEU A 1 362 ? -18.713 9.007 60.899 1.00 90.38 362 LEU A CA 1
ATOM 2989 C C . LEU A 1 362 ? -19.304 10.152 60.067 1.00 90.38 362 LEU A C 1
ATOM 2991 O O . LEU A 1 362 ? -19.451 9.997 58.859 1.00 90.38 362 LEU A O 1
ATOM 2995 N N . LYS A 1 363 ? -19.535 11.317 60.688 1.00 92.00 363 LYS A N 1
ATOM 2996 C CA . LYS A 1 363 ? -20.022 12.521 59.997 1.00 92.00 363 LYS A CA 1
ATOM 2997 C C . LYS A 1 363 ? -19.059 13.015 58.919 1.00 92.00 363 LYS A C 1
ATOM 2999 O O . LYS A 1 363 ? -19.498 13.331 57.821 1.00 92.00 363 LYS A O 1
ATOM 3004 N N . GLU A 1 364 ? -17.755 13.036 59.193 1.00 92.50 364 GLU A N 1
ATOM 3005 C CA . GLU A 1 364 ? -16.747 13.417 58.192 1.00 92.50 364 GLU A CA 1
ATOM 3006 C C . GLU A 1 364 ? -16.765 12.468 56.980 1.00 92.50 364 GLU A C 1
ATOM 3008 O O . GLU A 1 364 ? -16.724 12.907 55.829 1.00 92.50 364 GLU A O 1
ATOM 3013 N N . ASN A 1 365 ? -16.894 11.159 57.223 1.00 85.25 365 ASN A N 1
ATOM 3014 C CA . ASN A 1 365 ? -17.030 10.177 56.150 1.00 85.25 365 ASN A CA 1
ATOM 3015 C C . ASN A 1 365 ? -18.338 10.364 55.369 1.00 85.25 365 ASN A C 1
ATOM 3017 O O . ASN A 1 365 ? -18.315 10.283 54.144 1.00 85.25 365 ASN A O 1
ATOM 3021 N N . GLU A 1 366 ? -19.463 10.628 56.036 1.00 91.69 366 GLU A N 1
ATOM 3022 C CA . GLU A 1 366 ? -20.751 10.911 55.384 1.00 91.69 366 GLU A CA 1
ATOM 3023 C C . GLU A 1 366 ? -20.675 12.151 54.480 1.00 91.69 366 GLU A C 1
ATOM 3025 O O . GLU A 1 366 ? -21.131 12.110 53.335 1.00 91.69 366 GLU A O 1
ATOM 3030 N N . GLU A 1 367 ? -20.034 13.227 54.944 1.00 92.06 367 GLU A N 1
ATOM 3031 C CA . GLU A 1 367 ? -19.790 14.431 54.142 1.00 92.06 367 GLU A CA 1
ATOM 3032 C C . GLU A 1 367 ? -18.879 14.140 52.939 1.00 92.06 367 GLU A C 1
ATOM 3034 O O . GLU A 1 367 ? -19.156 14.594 51.825 1.00 92.06 367 GLU A O 1
ATOM 3039 N N . MET A 1 368 ? -17.829 13.334 53.124 1.00 94.12 368 MET A N 1
ATOM 3040 C CA . MET A 1 368 ? -16.958 12.891 52.032 1.00 94.12 368 MET A CA 1
ATOM 3041 C C . MET A 1 368 ? -17.718 12.033 51.012 1.00 94.12 368 MET A C 1
ATOM 3043 O O . MET A 1 368 ? -17.558 12.222 49.805 1.00 94.12 368 MET A O 1
ATOM 3047 N N . PHE A 1 369 ? -18.580 11.122 51.469 1.00 88.88 369 PHE A N 1
ATOM 3048 C CA . PHE A 1 369 ? -19.436 10.317 50.599 1.00 88.88 369 PHE A CA 1
ATOM 3049 C C . PHE A 1 369 ? -20.398 11.190 49.792 1.00 88.88 369 PHE A C 1
ATOM 3051 O O . PHE A 1 369 ? -20.529 10.975 48.586 1.00 88.88 369 PHE A O 1
ATOM 3058 N N . ALA A 1 370 ? -21.015 12.201 50.409 1.00 91.50 370 ALA A N 1
ATOM 3059 C CA . ALA A 1 370 ? -21.887 13.143 49.712 1.00 91.50 370 ALA A CA 1
ATOM 3060 C C . ALA A 1 370 ? -21.126 13.944 48.638 1.00 91.50 370 ALA A C 1
ATOM 3062 O O . ALA A 1 370 ? -21.609 14.108 47.516 1.00 91.50 370 ALA A O 1
ATOM 3063 N N . GLN A 1 371 ? -19.901 14.389 48.937 1.00 90.38 371 GLN A N 1
ATOM 3064 C CA . GLN A 1 371 ? -19.044 15.063 47.955 1.00 90.38 371 GLN A CA 1
ATOM 3065 C C . GLN A 1 371 ? -18.650 14.130 46.804 1.00 90.38 371 GLN A C 1
ATOM 3067 O O . GLN A 1 371 ? -18.732 14.521 45.639 1.00 90.38 371 GLN A O 1
ATOM 3072 N N . LEU A 1 372 ? -18.273 12.883 47.101 1.00 87.62 372 LEU A N 1
ATOM 3073 C CA . LEU A 1 372 ? -17.949 11.886 46.080 1.00 87.62 372 LEU A CA 1
ATOM 3074 C C . LEU A 1 372 ? -19.160 11.578 45.193 1.00 87.62 372 LEU A C 1
ATOM 3076 O O . LEU A 1 372 ? -19.013 11.541 43.974 1.00 87.62 372 LEU A O 1
ATOM 3080 N N . GLN A 1 373 ? -20.358 11.449 45.763 1.00 89.69 373 GLN A N 1
ATOM 3081 C CA . GLN A 1 373 ? -21.592 11.271 44.993 1.00 89.69 373 GLN A CA 1
ATOM 3082 C C . GLN A 1 373 ? -21.847 12.443 44.040 1.00 89.69 373 GLN A C 1
ATOM 3084 O O . GLN A 1 373 ? -22.059 12.211 42.852 1.00 89.69 373 GLN A O 1
ATOM 3089 N N . LEU A 1 374 ? -21.722 13.688 44.511 1.00 88.62 374 LEU A N 1
ATOM 3090 C CA . LEU A 1 374 ? -21.870 14.876 43.662 1.00 88.62 374 LEU A CA 1
ATOM 3091 C C . LEU A 1 374 ? -20.823 14.930 42.539 1.00 88.62 374 LEU A C 1
ATOM 3093 O O . LEU A 1 374 ? -21.135 15.322 41.414 1.00 88.62 374 LEU A O 1
ATOM 3097 N N . THR A 1 375 ? -19.579 14.519 42.806 1.00 86.62 375 THR A N 1
ATOM 3098 C CA . THR A 1 375 ? -18.549 14.451 41.753 1.00 86.62 375 THR A CA 1
ATOM 3099 C C . THR A 1 375 ? -18.833 13.352 40.732 1.00 86.62 375 THR A C 1
ATOM 3101 O O . THR A 1 375 ? -18.628 13.578 39.542 1.00 86.62 375 THR A O 1
ATOM 3104 N N . ILE A 1 376 ? -19.352 12.196 41.157 1.00 82.56 376 ILE A N 1
ATOM 3105 C CA . ILE A 1 376 ? -19.780 11.118 40.257 1.00 82.56 376 ILE A CA 1
ATOM 3106 C C . ILE A 1 376 ? -20.954 11.580 39.395 1.00 82.56 376 ILE A C 1
ATOM 3108 O O . ILE A 1 376 ? -20.932 11.355 38.189 1.00 82.56 376 ILE A O 1
ATOM 3112 N N . GLU A 1 377 ? -21.946 12.248 39.979 1.00 83.12 377 GLU A N 1
ATOM 3113 C CA . GLU A 1 377 ? -23.116 12.750 39.257 1.00 83.12 377 GLU A CA 1
ATOM 3114 C C . GLU A 1 377 ? -22.723 13.813 38.223 1.00 83.12 377 GLU A C 1
ATOM 3116 O O . GLU A 1 377 ? -23.130 13.738 37.064 1.00 83.12 377 GLU A O 1
ATOM 3121 N N . ARG A 1 378 ? -21.819 14.732 38.586 1.00 82.50 378 ARG A N 1
ATOM 3122 C CA . ARG A 1 378 ? -21.246 15.705 37.648 1.00 82.50 378 ARG A CA 1
ATOM 3123 C C . ARG A 1 378 ? -20.462 15.030 36.520 1.00 82.50 378 ARG A C 1
ATOM 3125 O O . ARG A 1 378 ? -20.654 15.367 35.359 1.00 82.50 378 ARG A O 1
ATOM 3132 N N . LEU A 1 379 ? -19.629 14.037 36.838 1.00 77.94 379 LEU A N 1
ATOM 3133 C CA . LEU A 1 379 ? -18.887 13.267 35.832 1.00 77.94 379 LEU A CA 1
ATOM 3134 C C . LEU A 1 379 ? -19.803 12.417 34.942 1.00 77.94 379 LEU A C 1
ATOM 3136 O O . LEU A 1 379 ? -19.450 12.141 33.799 1.00 77.94 379 LEU A O 1
ATOM 3140 N N . GLN A 1 380 ? -20.959 11.979 35.441 1.00 76.19 380 GLN A N 1
ATOM 3141 C CA . GLN A 1 380 ? -21.971 11.289 34.642 1.00 76.19 380 GLN A CA 1
ATOM 3142 C C . GLN A 1 380 ? -22.711 12.250 33.707 1.00 76.19 380 GLN A C 1
ATOM 3144 O O . GLN A 1 380 ? -22.992 11.861 32.578 1.00 76.19 380 GLN A O 1
ATOM 3149 N N . GLN A 1 381 ? -22.972 13.488 34.135 1.00 71.88 381 GLN A N 1
ATOM 3150 C CA . GLN A 1 381 ? -23.540 14.539 33.282 1.00 71.88 381 GLN A CA 1
ATOM 3151 C C . GLN A 1 381 ? -22.543 15.037 32.222 1.00 71.88 381 GLN A C 1
ATOM 3153 O O . GLN A 1 381 ? -22.946 15.333 31.101 1.00 71.88 381 GLN A O 1
ATOM 3158 N N . ASP A 1 382 ? -21.244 15.056 32.539 1.00 68.75 382 ASP A N 1
ATOM 3159 C CA . ASP A 1 382 ? -20.169 15.422 31.606 1.00 68.75 382 ASP A CA 1
ATOM 3160 C C . ASP A 1 382 ? -19.804 14.290 30.618 1.00 68.75 382 ASP A C 1
ATOM 3162 O O . ASP A 1 382 ? -18.967 14.488 29.730 1.00 68.75 382 ASP A O 1
ATOM 3166 N N . LYS A 1 383 ? -20.407 13.093 30.729 1.00 68.62 383 LYS A N 1
ATOM 3167 C CA . LYS A 1 383 ? -20.203 12.037 29.728 1.00 68.62 383 LYS A CA 1
ATOM 3168 C C . LYS A 1 383 ? -20.909 12.431 28.426 1.00 68.62 383 LYS A C 1
ATOM 3170 O O . LYS A 1 383 ? -22.132 12.564 28.425 1.00 68.62 383 LYS A O 1
ATOM 3175 N N . PRO A 1 384 ? -20.180 12.566 27.301 1.00 64.38 384 PRO A N 1
ATOM 3176 C CA . PRO A 1 384 ? -20.820 12.758 26.009 1.00 64.38 384 PRO A CA 1
ATOM 3177 C C . PRO A 1 384 ? -21.731 11.562 25.733 1.00 64.38 384 PRO A C 1
ATOM 3179 O O . PRO A 1 384 ? -21.359 10.423 26.024 1.00 64.38 384 PRO A O 1
ATOM 3182 N N . ASP A 1 385 ? -22.919 11.836 25.197 1.00 74.69 385 ASP A N 1
ATOM 3183 C CA . ASP A 1 385 ? -23.923 10.826 24.876 1.00 74.69 385 ASP A CA 1
ATOM 3184 C C . ASP A 1 385 ? -23.301 9.744 23.982 1.00 74.69 385 ASP A C 1
ATOM 3186 O O . ASP A 1 385 ? -23.070 9.934 22.784 1.00 74.69 385 ASP A O 1
ATOM 3190 N N . VAL A 1 386 ? -22.966 8.611 24.603 1.00 75.12 386 VAL A N 1
ATOM 3191 C CA . VAL A 1 386 ? -22.239 7.508 23.972 1.00 75.12 386 VAL A CA 1
ATOM 3192 C C . VAL A 1 386 ? -23.035 6.981 22.783 1.00 75.12 386 VAL A C 1
ATOM 3194 O O . VAL A 1 386 ? -22.437 6.569 21.795 1.00 75.12 386 VAL A O 1
ATOM 3197 N N . ALA A 1 387 ? -24.369 7.070 22.817 1.00 76.31 387 ALA A N 1
ATOM 3198 C CA . ALA A 1 387 ? -25.217 6.691 21.694 1.00 76.31 387 ALA A CA 1
ATOM 3199 C C . ALA A 1 387 ? -25.018 7.618 20.485 1.00 76.31 387 ALA A C 1
ATOM 3201 O O . ALA A 1 387 ? -24.962 7.147 19.348 1.00 76.31 387 ALA A O 1
ATOM 3202 N N . LYS A 1 388 ? -24.847 8.924 20.715 1.00 80.12 388 LYS A N 1
ATOM 3203 C CA . LYS A 1 388 ? -24.579 9.896 19.650 1.00 80.12 388 LYS A CA 1
ATOM 3204 C C . LYS A 1 388 ? -23.184 9.710 19.056 1.00 80.12 388 LYS A C 1
ATOM 3206 O O . LYS A 1 388 ? -23.057 9.678 17.837 1.00 80.12 388 LYS A O 1
ATOM 3211 N N . LEU A 1 389 ? -22.167 9.494 19.894 1.00 81.06 389 LEU A N 1
ATOM 3212 C CA . LEU A 1 389 ? -20.806 9.213 19.425 1.00 81.06 389 LEU A CA 1
ATOM 3213 C C . LEU A 1 389 ? -20.738 7.884 18.654 1.00 81.06 389 LEU A C 1
ATOM 3215 O O . LEU A 1 389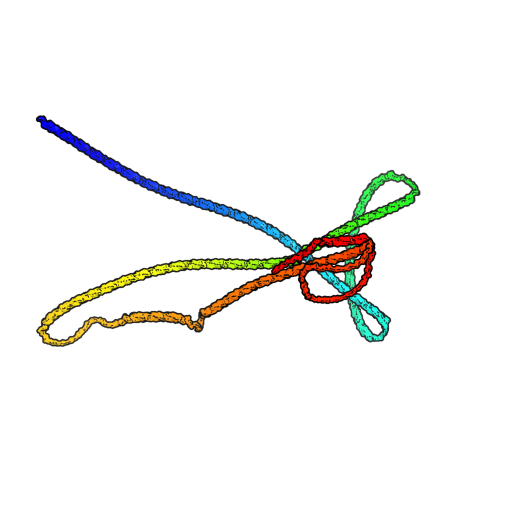 ? -20.117 7.815 17.599 1.00 81.06 389 LEU A O 1
ATOM 3219 N N . MET A 1 390 ? -21.409 6.837 19.141 1.00 80.50 390 MET A N 1
ATOM 3220 C CA . MET A 1 390 ? -21.493 5.547 18.450 1.00 80.50 390 MET A CA 1
ATOM 3221 C C . MET A 1 390 ? -22.215 5.672 17.105 1.00 80.50 390 MET A C 1
ATOM 3223 O O . MET A 1 390 ? -21.747 5.110 16.121 1.00 80.50 390 MET A O 1
ATOM 3227 N N . SER A 1 391 ? -23.289 6.464 17.036 1.00 83.81 391 SER A N 1
ATOM 3228 C CA . SER A 1 391 ? -24.001 6.764 15.788 1.00 83.81 391 SER A CA 1
ATOM 3229 C C . SER A 1 391 ? -23.132 7.546 14.794 1.00 83.81 391 SER A C 1
ATOM 3231 O O . SER A 1 391 ? -23.087 7.211 13.611 1.00 83.81 391 SER A O 1
ATOM 3233 N N . GLU A 1 392 ? -22.367 8.538 15.260 1.00 84.56 392 GLU A N 1
ATOM 3234 C CA . GLU A 1 392 ? -21.416 9.283 14.424 1.00 84.56 392 GLU A CA 1
ATOM 3235 C C . GLU A 1 392 ? -20.260 8.397 13.932 1.00 84.56 392 GLU A C 1
ATOM 3237 O O . GLU A 1 392 ? -19.878 8.483 12.764 1.00 84.56 392 GLU A O 1
ATOM 3242 N N . ILE A 1 393 ? -19.741 7.493 14.770 1.00 84.38 393 ILE A N 1
ATOM 3243 C CA . ILE A 1 393 ? -18.703 6.523 14.387 1.00 84.38 393 ILE A CA 1
ATOM 3244 C C . ILE A 1 393 ? -19.248 5.505 13.381 1.00 84.38 393 ILE A C 1
ATOM 3246 O O . ILE A 1 393 ? -18.567 5.183 12.408 1.00 84.38 393 ILE A O 1
ATOM 3250 N N . GLU A 1 394 ? -20.464 4.999 13.578 1.00 84.06 394 GLU A N 1
ATOM 3251 C CA . GLU A 1 394 ? -21.093 4.038 12.670 1.00 84.06 394 GLU A CA 1
ATOM 3252 C C . GLU A 1 394 ? -21.420 4.685 11.317 1.00 84.06 394 GLU A C 1
ATOM 3254 O O . GLU A 1 394 ? -21.081 4.134 10.268 1.00 84.06 394 GLU A O 1
ATOM 3259 N N . SER A 1 395 ? -21.942 5.914 11.331 1.00 89.56 395 SER A N 1
ATOM 3260 C CA . SER A 1 395 ? -22.126 6.734 10.132 1.00 89.56 395 SER A CA 1
ATOM 3261 C C . SER A 1 395 ? -20.793 7.021 9.428 1.00 89.56 395 SER A C 1
ATOM 3263 O O . SER A 1 395 ? -20.687 6.862 8.212 1.00 89.56 395 SER A O 1
ATOM 3265 N N . GLY A 1 396 ? -19.747 7.389 10.175 1.00 90.56 396 GLY A N 1
ATOM 3266 C CA . GLY A 1 396 ? -18.404 7.628 9.641 1.00 90.56 396 GLY A CA 1
ATOM 3267 C C . GLY A 1 396 ? -17.770 6.370 9.045 1.00 90.56 396 GLY A C 1
ATOM 3268 O O . GLY A 1 396 ? -17.137 6.438 7.993 1.00 90.56 396 GLY A O 1
ATOM 3269 N N . LYS A 1 397 ? -18.001 5.201 9.653 1.00 94.00 397 LYS A N 1
ATOM 3270 C CA . LYS A 1 397 ? -17.558 3.900 9.137 1.00 94.00 397 LYS A CA 1
ATOM 3271 C C . LYS A 1 397 ? -18.258 3.552 7.825 1.00 94.00 397 LYS A C 1
ATOM 3273 O O . LYS A 1 397 ? -17.595 3.096 6.896 1.00 94.00 397 LYS A O 1
ATOM 3278 N N . ILE A 1 398 ? -19.567 3.785 7.728 1.00 91.25 398 ILE A N 1
ATOM 3279 C CA . ILE A 1 398 ? -20.325 3.568 6.487 1.00 91.25 398 ILE A CA 1
ATOM 3280 C C . ILE A 1 398 ? -19.850 4.540 5.399 1.00 91.25 398 ILE A C 1
ATOM 3282 O O . ILE A 1 398 ? -19.595 4.108 4.275 1.00 91.25 398 ILE A O 1
ATOM 3286 N N . GLY A 1 399 ? -19.650 5.820 5.731 1.00 90.50 399 GLY A N 1
ATOM 3287 C CA . GLY A 1 399 ? -19.106 6.823 4.810 1.00 90.50 399 GLY A CA 1
ATOM 3288 C C . GLY A 1 399 ? -17.707 6.465 4.302 1.00 90.50 399 GLY A C 1
ATOM 3289 O O . GLY A 1 399 ? -17.467 6.467 3.097 1.00 90.50 399 GLY A O 1
ATOM 3290 N N . ALA A 1 400 ? -16.803 6.058 5.197 1.00 85.44 400 ALA A N 1
ATOM 3291 C CA . ALA A 1 400 ? -15.462 5.604 4.836 1.00 85.44 400 ALA A CA 1
ATOM 3292 C C . ALA A 1 400 ? -15.489 4.316 4.000 1.00 85.44 400 ALA A C 1
ATOM 3294 O O . ALA A 1 400 ? -14.735 4.197 3.039 1.00 85.44 400 ALA A O 1
ATOM 3295 N N . SER A 1 401 ? -16.376 3.367 4.316 1.00 89.75 401 SER A N 1
ATOM 3296 C CA . SER A 1 401 ? -16.547 2.141 3.527 1.00 89.75 401 SER A CA 1
ATOM 3297 C C . SER A 1 401 ? -17.023 2.447 2.108 1.00 89.75 401 SER A C 1
ATOM 3299 O O . SER A 1 401 ? -16.501 1.865 1.159 1.00 89.75 401 SER A O 1
ATOM 3301 N N . ARG A 1 402 ? -17.974 3.378 1.946 1.00 92.38 402 ARG A N 1
ATOM 3302 C CA . ARG A 1 402 ? -18.436 3.835 0.627 1.00 92.38 402 ARG A CA 1
ATOM 3303 C C . ARG A 1 402 ? -17.326 4.549 -0.140 1.00 92.38 402 ARG A C 1
ATOM 3305 O O . ARG A 1 402 ? -17.078 4.197 -1.286 1.00 92.38 402 ARG A O 1
ATOM 3312 N N . ALA A 1 403 ? -16.601 5.466 0.501 1.00 91.31 403 ALA A N 1
ATOM 3313 C CA . ALA A 1 403 ? -15.470 6.158 -0.117 1.00 91.31 403 ALA A CA 1
ATOM 3314 C C . ALA A 1 403 ? -14.339 5.193 -0.520 1.00 91.31 403 ALA A C 1
ATOM 3316 O O . ALA A 1 403 ? -13.729 5.354 -1.574 1.00 91.31 403 ALA A O 1
ATOM 3317 N N . CYS A 1 404 ? -14.061 4.161 0.283 1.00 90.56 404 CYS A N 1
ATOM 3318 C CA . CYS A 1 404 ? -13.112 3.107 -0.077 1.00 90.56 404 CYS A CA 1
ATOM 3319 C C . CYS A 1 404 ? -13.591 2.284 -1.276 1.00 90.56 404 CYS A C 1
ATOM 3321 O O . CYS A 1 404 ? -12.775 1.997 -2.146 1.00 90.56 404 CYS A O 1
ATOM 3323 N N . SER A 1 405 ? -14.884 1.946 -1.347 1.00 92.94 405 SER A N 1
ATOM 3324 C CA . SER A 1 405 ? -15.465 1.251 -2.505 1.00 92.94 405 SER A CA 1
ATOM 3325 C C . SER A 1 405 ? -15.339 2.096 -3.771 1.00 92.94 405 SER A C 1
ATOM 3327 O O . SER A 1 405 ? -14.796 1.627 -4.763 1.00 92.94 405 SER A O 1
ATOM 3329 N N . GLN A 1 406 ? -15.711 3.377 -3.703 1.00 93.62 406 GLN A N 1
ATOM 3330 C CA . GLN A 1 406 ? -15.571 4.312 -4.823 1.00 93.62 406 GLN A CA 1
ATOM 3331 C C . GLN A 1 406 ? -14.106 4.481 -5.247 1.00 93.62 406 GLN A C 1
ATOM 3333 O O . GLN A 1 406 ? -13.796 4.468 -6.430 1.00 93.62 406 GLN A O 1
ATOM 3338 N N . ASN A 1 407 ? -13.170 4.583 -4.300 1.00 93.44 407 ASN A N 1
ATOM 3339 C CA . ASN A 1 407 ? -11.741 4.642 -4.621 1.00 93.44 407 ASN A CA 1
ATOM 3340 C C . ASN A 1 407 ? -11.218 3.344 -5.247 1.00 93.44 407 ASN A C 1
ATOM 3342 O O . ASN A 1 407 ? -10.257 3.383 -6.014 1.00 93.44 407 ASN A O 1
ATOM 3346 N N . MET A 1 408 ? -11.799 2.199 -4.890 1.00 93.75 408 MET A N 1
ATOM 3347 C CA . MET A 1 408 ? -11.450 0.910 -5.474 1.00 93.75 408 MET A CA 1
ATOM 3348 C C . MET A 1 408 ? -11.982 0.808 -6.908 1.00 93.75 408 MET A C 1
ATOM 3350 O O . MET A 1 408 ? -11.205 0.483 -7.797 1.00 93.75 408 MET A O 1
ATOM 3354 N N . GLU A 1 409 ? -13.230 1.212 -7.151 1.00 94.00 409 GLU A N 1
ATOM 3355 C CA . GLU A 1 409 ? -13.825 1.306 -8.493 1.00 94.00 409 GLU A CA 1
ATOM 3356 C C . GLU A 1 409 ? -13.079 2.307 -9.385 1.00 94.00 409 GLU A C 1
ATOM 3358 O O . GLU A 1 409 ? -12.748 1.996 -10.523 1.00 94.00 409 GLU A O 1
ATOM 3363 N N . LEU A 1 410 ? -12.724 3.489 -8.870 1.00 94.38 410 LEU A N 1
ATOM 3364 C CA . LEU A 1 410 ? -11.927 4.470 -9.615 1.00 94.38 410 LEU A CA 1
ATOM 3365 C C . LEU A 1 410 ? -10.536 3.932 -9.964 1.00 94.38 410 LEU A C 1
ATOM 3367 O O . LEU A 1 410 ? -10.013 4.225 -11.036 1.00 94.38 410 LEU A O 1
ATOM 3371 N N . LYS A 1 411 ? -9.919 3.145 -9.075 1.00 96.75 411 LYS A N 1
ATOM 3372 C CA . LYS A 1 411 ? -8.647 2.475 -9.374 1.00 96.75 411 LYS A CA 1
ATOM 3373 C C . LYS A 1 411 ? -8.809 1.405 -10.443 1.00 96.75 411 LYS A C 1
ATOM 3375 O O . LYS A 1 411 ? -7.949 1.325 -11.309 1.00 96.75 411 LYS A O 1
ATOM 3380 N N . GLU A 1 412 ? -9.888 0.633 -10.396 1.00 95.12 412 GLU A N 1
ATOM 3381 C CA . GLU A 1 412 ? -10.198 -0.376 -11.408 1.00 95.12 412 GLU A CA 1
ATOM 3382 C C . GLU A 1 412 ? -10.435 0.276 -12.777 1.00 95.12 412 GLU A C 1
ATOM 3384 O O . GLU A 1 412 ? -9.810 -0.119 -13.757 1.00 95.12 412 GLU A O 1
ATOM 3389 N N . GLN A 1 413 ? -11.210 1.362 -12.833 1.00 95.19 413 GLN A N 1
ATOM 3390 C CA . GLN A 1 413 ? -11.408 2.150 -14.054 1.00 95.19 413 GLN A CA 1
ATOM 3391 C C . GLN A 1 413 ? -10.099 2.764 -14.575 1.00 95.19 413 GLN A C 1
ATOM 3393 O O . GLN A 1 413 ? -9.857 2.786 -15.782 1.00 95.19 413 GLN A O 1
ATOM 3398 N N . LEU A 1 414 ? -9.227 3.256 -13.687 1.00 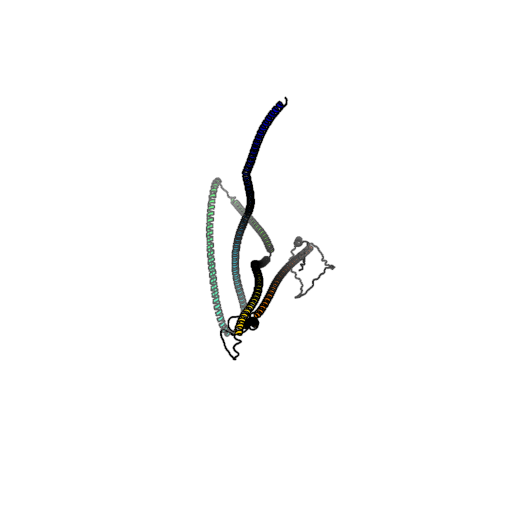94.44 414 LEU A N 1
ATOM 3399 C CA . LEU A 1 414 ? -7.906 3.764 -14.070 1.00 94.44 414 LEU A CA 1
ATOM 3400 C C . LEU A 1 414 ? -6.995 2.655 -14.601 1.00 94.44 414 LEU A C 1
ATOM 3402 O O . LEU A 1 414 ? -6.265 2.888 -15.563 1.00 94.44 414 LEU A O 1
ATOM 3406 N N . GLU A 1 415 ? -7.032 1.469 -13.996 1.00 94.31 415 GLU A N 1
ATOM 3407 C CA . GLU A 1 415 ? -6.278 0.305 -14.455 1.00 94.31 415 GLU A CA 1
ATOM 3408 C C . GLU A 1 415 ? -6.786 -0.171 -15.821 1.00 94.31 415 GLU A C 1
ATOM 3410 O O . GLU A 1 415 ? -5.983 -0.404 -16.724 1.00 94.31 415 GLU A O 1
ATOM 3415 N N . GLU A 1 416 ? -8.103 -0.225 -16.024 1.00 94.88 416 GLU A N 1
ATOM 3416 C CA . GLU A 1 416 ? -8.711 -0.549 -17.315 1.00 94.88 416 GLU A CA 1
ATOM 3417 C C . GLU A 1 416 ? -8.322 0.476 -18.388 1.00 94.88 416 GLU A C 1
ATOM 3419 O O . GLU A 1 416 ? -7.850 0.102 -19.462 1.00 94.88 416 GLU A O 1
ATOM 3424 N N . MET A 1 417 ? -8.413 1.775 -18.082 1.00 91.88 417 MET A N 1
ATOM 3425 C CA . MET A 1 417 ? -7.954 2.834 -18.981 1.00 91.88 417 MET A CA 1
ATOM 3426 C C . MET A 1 417 ? -6.459 2.741 -19.284 1.00 91.88 417 MET A C 1
ATOM 3428 O O . MET A 1 417 ? -6.046 2.957 -20.425 1.00 91.88 417 MET A O 1
ATOM 3432 N N . GLN A 1 418 ? -5.632 2.434 -18.285 1.00 94.19 418 GLN A N 1
ATOM 3433 C CA . GLN A 1 418 ? -4.196 2.271 -18.470 1.00 94.19 418 GLN A CA 1
ATOM 3434 C C . GLN A 1 418 ? -3.899 1.066 -19.367 1.00 94.19 418 GLN A C 1
ATOM 3436 O O . GLN A 1 418 ? -3.077 1.173 -20.278 1.00 94.19 418 GLN A O 1
ATOM 3441 N N . ASN A 1 419 ? -4.592 -0.052 -19.162 1.00 94.69 419 ASN A N 1
ATOM 3442 C CA . ASN A 1 419 ? -4.464 -1.246 -19.988 1.00 94.69 419 ASN A CA 1
ATOM 3443 C C . ASN A 1 419 ? -4.918 -0.978 -21.427 1.00 94.69 419 ASN A C 1
ATOM 3445 O O . ASN A 1 419 ? -4.184 -1.299 -22.362 1.00 94.69 419 ASN A O 1
ATOM 3449 N N . ALA A 1 420 ? -6.055 -0.305 -21.617 1.00 94.62 420 ALA A N 1
ATOM 3450 C CA . ALA A 1 420 ? -6.534 0.118 -22.929 1.00 94.62 420 ALA A CA 1
ATOM 3451 C C . ALA A 1 420 ? -5.553 1.086 -23.612 1.00 94.62 420 ALA A C 1
ATOM 3453 O O . ALA A 1 420 ? -5.296 0.968 -24.810 1.00 94.62 420 ALA A O 1
ATOM 3454 N N . PHE A 1 421 ? -4.942 2.009 -22.862 1.00 94.69 421 PHE A N 1
ATOM 3455 C CA . PHE A 1 421 ? -3.923 2.916 -23.387 1.00 94.69 421 PHE A CA 1
ATOM 3456 C C . PHE A 1 421 ? -2.661 2.166 -23.825 1.00 94.69 421 PHE A C 1
ATOM 3458 O O . PHE A 1 421 ? -2.138 2.430 -24.908 1.00 94.69 421 PHE A O 1
ATOM 3465 N N . VAL A 1 422 ? -2.178 1.215 -23.019 1.00 96.25 422 VAL A N 1
ATOM 3466 C CA . VAL A 1 422 ? -1.028 0.370 -23.373 1.00 96.25 422 VAL A CA 1
ATOM 3467 C C . VAL A 1 422 ? -1.347 -0.472 -24.604 1.00 96.25 422 VAL A C 1
ATOM 3469 O O . VAL A 1 422 ? -0.538 -0.512 -25.530 1.00 96.25 422 VAL A O 1
ATOM 3472 N N . GLN A 1 423 ? -2.530 -1.086 -24.661 1.00 95.69 423 GLN A N 1
ATOM 3473 C CA . GLN A 1 423 ? -2.970 -1.864 -25.814 1.00 95.69 423 GLN A CA 1
ATOM 3474 C C . GLN A 1 423 ? -3.042 -0.994 -27.073 1.00 95.69 423 GLN A C 1
ATOM 3476 O O . GLN A 1 423 ? -2.404 -1.320 -28.066 1.00 95.69 423 GLN A O 1
ATOM 3481 N N . MET A 1 424 ? -3.707 0.162 -27.016 1.00 91.44 424 MET A N 1
ATOM 3482 C CA . MET A 1 424 ? -3.804 1.082 -28.151 1.00 91.44 424 MET A CA 1
ATOM 3483 C C . MET A 1 424 ? -2.435 1.634 -28.567 1.00 91.44 424 MET A C 1
ATOM 3485 O O . MET A 1 424 ? -2.179 1.829 -29.754 1.00 91.44 424 MET A O 1
ATOM 3489 N N . SER A 1 425 ? -1.532 1.884 -27.616 1.00 94.25 425 SER A N 1
ATOM 3490 C CA . SER A 1 425 ? -0.161 2.306 -27.913 1.00 94.25 425 SER A CA 1
ATOM 3491 C C . SER A 1 425 ? 0.629 1.199 -28.612 1.00 94.25 425 SER A C 1
ATOM 3493 O O . SER A 1 425 ? 1.348 1.483 -29.571 1.00 94.25 425 SER A O 1
ATOM 3495 N N . ASN A 1 426 ? 0.480 -0.052 -28.172 1.00 95.19 426 ASN A N 1
ATOM 3496 C CA . ASN A 1 426 ? 1.099 -1.212 -28.813 1.00 95.19 426 ASN A CA 1
ATOM 3497 C C . ASN A 1 426 ? 0.511 -1.452 -30.208 1.00 95.19 426 ASN A C 1
ATOM 3499 O O . ASN A 1 426 ? 1.266 -1.629 -31.160 1.00 95.19 426 ASN A O 1
ATOM 3503 N N . ASP A 1 427 ? -0.810 -1.367 -30.363 1.00 95.50 427 ASP A N 1
ATOM 3504 C CA . ASP A 1 427 ? -1.488 -1.488 -31.655 1.00 95.50 427 ASP A CA 1
ATOM 3505 C C . ASP A 1 427 ? -1.054 -0.370 -32.605 1.00 95.50 427 ASP A C 1
ATOM 3507 O O . ASP A 1 427 ? -0.750 -0.621 -33.771 1.00 95.50 427 ASP A O 1
ATOM 3511 N N . LYS A 1 428 ? -0.935 0.868 -32.107 1.00 95.94 428 LYS A N 1
ATOM 3512 C CA . LYS A 1 428 ? -0.403 2.001 -32.871 1.00 95.94 428 LYS A CA 1
ATOM 3513 C C . LYS A 1 428 ? 1.043 1.761 -33.292 1.00 95.94 428 LYS A C 1
ATOM 3515 O O . LYS A 1 428 ? 1.386 2.086 -34.429 1.00 95.94 428 LYS A O 1
ATOM 3520 N N . LEU A 1 429 ? 1.882 1.209 -32.415 1.00 95.69 429 LEU A N 1
ATOM 3521 C CA . LEU A 1 429 ? 3.260 0.853 -32.751 1.00 95.69 429 LEU A CA 1
ATOM 3522 C C . LEU A 1 429 ? 3.286 -0.212 -33.853 1.00 95.69 429 LEU A C 1
ATOM 3524 O O . LEU A 1 429 ? 3.890 0.028 -34.891 1.00 95.69 429 LEU A O 1
ATOM 3528 N N . MET A 1 430 ? 2.545 -1.310 -33.690 1.00 94.69 430 MET A N 1
ATOM 3529 C CA . MET A 1 430 ? 2.435 -2.392 -34.676 1.00 94.69 430 MET A CA 1
ATOM 3530 C C . MET A 1 430 ? 1.907 -1.901 -36.031 1.00 94.69 430 MET A C 1
ATOM 3532 O O . MET A 1 430 ? 2.446 -2.253 -37.079 1.00 94.69 430 MET A O 1
ATOM 3536 N N . LEU A 1 431 ? 0.872 -1.056 -36.034 1.00 93.94 431 LEU A N 1
ATOM 3537 C CA . LEU A 1 431 ? 0.339 -0.427 -37.245 1.00 93.94 431 LEU A CA 1
ATOM 3538 C C . LEU A 1 431 ? 1.373 0.492 -37.899 1.00 93.94 431 LEU A C 1
ATOM 3540 O O . LEU A 1 431 ? 1.482 0.506 -39.123 1.00 93.94 431 LEU A O 1
ATOM 3544 N N . THR A 1 432 ? 2.144 1.237 -37.105 1.00 93.88 432 THR A N 1
ATOM 3545 C CA . THR A 1 432 ? 3.194 2.130 -37.614 1.00 93.88 432 THR A CA 1
ATOM 3546 C C . THR A 1 432 ? 4.367 1.338 -38.188 1.00 93.88 432 THR A C 1
ATOM 3548 O O . THR A 1 432 ? 4.840 1.673 -39.270 1.00 93.88 432 THR A O 1
ATOM 3551 N N . GLU A 1 433 ? 4.805 0.268 -37.525 1.00 95.00 433 GLU A N 1
ATOM 3552 C CA . GLU A 1 433 ? 5.843 -0.640 -38.025 1.00 95.00 433 GLU A CA 1
ATOM 3553 C C . GLU A 1 433 ? 5.394 -1.330 -39.314 1.00 95.00 433 GLU A C 1
ATOM 3555 O O . GLU A 1 433 ? 6.126 -1.334 -40.306 1.00 95.00 433 GLU A O 1
ATOM 3560 N N . ARG A 1 434 ? 4.152 -1.831 -39.353 1.00 95.44 434 ARG A N 1
ATOM 3561 C CA . ARG A 1 434 ? 3.578 -2.414 -40.568 1.00 95.44 434 ARG A CA 1
ATOM 3562 C C . ARG A 1 434 ? 3.506 -1.384 -41.689 1.00 95.44 434 ARG A C 1
ATOM 3564 O O . ARG A 1 434 ? 3.947 -1.670 -42.797 1.00 95.44 434 ARG A O 1
ATOM 3571 N N . LEU A 1 435 ? 3.039 -0.170 -41.404 1.00 94.69 435 LEU A N 1
ATOM 3572 C CA . LEU A 1 435 ? 3.001 0.918 -42.379 1.00 94.69 435 LEU A CA 1
ATOM 3573 C C . LEU A 1 435 ? 4.401 1.261 -42.903 1.00 94.69 435 LEU A C 1
ATOM 3575 O O . LEU A 1 435 ? 4.569 1.435 -44.106 1.00 94.69 435 LEU A O 1
ATOM 3579 N N . GLN A 1 436 ? 5.409 1.340 -42.033 1.00 94.31 436 GLN A N 1
ATOM 3580 C CA . GLN A 1 436 ? 6.794 1.576 -42.442 1.00 94.31 436 GLN A CA 1
ATOM 3581 C C . GLN A 1 436 ? 7.316 0.436 -43.322 1.00 94.31 436 GLN A C 1
ATOM 3583 O O . GLN A 1 436 ? 7.925 0.709 -44.355 1.00 94.31 436 GLN A O 1
ATOM 3588 N N . SER A 1 437 ? 7.036 -0.821 -42.968 1.00 94.94 437 SER A N 1
ATOM 3589 C CA . SER A 1 437 ? 7.436 -1.982 -43.772 1.00 94.94 437 SER A CA 1
ATOM 3590 C C . SER A 1 437 ? 6.799 -1.967 -45.168 1.00 94.94 437 SER A C 1
ATOM 3592 O O . SER A 1 437 ? 7.510 -2.107 -46.161 1.00 94.94 437 SER A O 1
ATOM 3594 N N . GLU A 1 438 ? 5.501 -1.662 -45.268 1.00 91.50 438 GLU A N 1
ATOM 3595 C CA . GLU A 1 438 ? 4.789 -1.513 -46.542 1.00 91.50 438 GLU A CA 1
ATOM 3596 C C . GLU A 1 438 ? 5.311 -0.313 -47.345 1.00 91.50 438 GLU A C 1
ATOM 3598 O O . GLU A 1 438 ? 5.463 -0.389 -48.561 1.00 91.50 438 GLU A O 1
ATOM 3603 N N . GLN A 1 439 ? 5.653 0.803 -46.691 1.00 93.25 439 GLN A N 1
ATOM 3604 C CA . GLN A 1 439 ? 6.279 1.947 -47.361 1.00 93.25 439 GLN A CA 1
ATOM 3605 C C . GLN A 1 439 ? 7.668 1.611 -47.909 1.00 93.25 439 GLN A C 1
ATOM 3607 O O . GLN A 1 439 ? 8.025 2.084 -48.989 1.00 93.25 439 GLN A O 1
ATOM 3612 N N . HIS A 1 440 ? 8.464 0.824 -47.183 1.00 94.44 440 HIS A N 1
ATOM 3613 C CA . HIS A 1 440 ? 9.757 0.342 -47.660 1.00 94.44 440 HIS A CA 1
ATOM 3614 C C . HIS A 1 440 ? 9.593 -0.603 -48.851 1.00 94.44 440 HIS A C 1
ATOM 3616 O O . HIS A 1 440 ? 10.239 -0.377 -49.874 1.00 94.44 440 HIS A O 1
ATOM 3622 N N . LEU A 1 441 ? 8.671 -1.565 -48.763 1.00 95.00 441 LEU A N 1
ATOM 3623 C CA . LEU A 1 441 ? 8.342 -2.465 -49.866 1.00 95.00 441 LEU A CA 1
ATOM 3624 C C . LEU A 1 441 ? 7.855 -1.684 -51.095 1.00 95.00 441 LEU A C 1
ATOM 3626 O O . LEU A 1 441 ? 8.295 -1.932 -52.211 1.00 95.00 441 LEU A O 1
ATOM 3630 N N . ASN A 1 442 ? 7.006 -0.674 -50.904 1.00 94.81 442 ASN A N 1
ATOM 3631 C CA . ASN A 1 442 ? 6.520 0.178 -51.988 1.00 94.81 442 ASN A CA 1
ATOM 3632 C C . ASN A 1 442 ? 7.658 0.996 -52.626 1.00 94.81 442 ASN A C 1
ATOM 3634 O O . ASN A 1 442 ? 7.737 1.098 -53.848 1.00 94.81 442 ASN A O 1
ATOM 3638 N N . LYS A 1 443 ? 8.599 1.529 -51.831 1.00 95.06 443 LYS A N 1
ATOM 3639 C CA . LYS A 1 443 ? 9.808 2.180 -52.368 1.00 95.06 443 LYS A CA 1
ATOM 3640 C C . LYS A 1 443 ? 10.648 1.210 -53.198 1.00 95.06 443 LYS A C 1
ATOM 3642 O O . LYS A 1 443 ? 11.111 1.597 -54.266 1.00 95.06 443 LYS A O 1
ATOM 3647 N N . GLU A 1 444 ? 10.822 -0.023 -52.737 1.00 95.19 444 GLU A N 1
ATOM 3648 C CA . GLU A 1 444 ? 11.564 -1.061 -53.457 1.00 95.19 444 GLU A CA 1
ATOM 3649 C C . GLU A 1 444 ? 10.868 -1.448 -54.768 1.00 95.19 444 GLU A C 1
ATOM 3651 O O . GLU A 1 444 ? 11.492 -1.417 -55.827 1.00 95.19 444 GLU A O 1
ATOM 3656 N N . ILE A 1 445 ? 9.553 -1.691 -54.738 1.00 93.25 445 ILE A N 1
ATOM 3657 C CA . ILE A 1 445 ? 8.743 -1.947 -55.937 1.00 93.25 445 ILE A CA 1
ATOM 3658 C C . ILE A 1 445 ? 8.830 -0.767 -56.906 1.00 93.25 445 ILE A C 1
ATOM 3660 O O . ILE A 1 445 ? 8.983 -0.977 -58.104 1.00 93.25 445 ILE A O 1
ATOM 3664 N N . LYS A 1 446 ? 8.778 0.475 -56.415 1.00 94.88 446 LYS A N 1
ATOM 3665 C CA . LYS A 1 446 ? 8.893 1.673 -57.253 1.00 94.88 446 LYS A CA 1
ATOM 3666 C C . LYS A 1 446 ? 10.271 1.793 -57.907 1.00 94.88 446 LYS A C 1
ATOM 3668 O O . LYS A 1 446 ? 10.347 2.168 -59.074 1.00 94.88 446 LYS A O 1
ATOM 3673 N N . LEU A 1 447 ? 11.347 1.477 -57.184 1.00 94.19 447 LEU A N 1
ATOM 3674 C CA . LEU A 1 447 ? 12.700 1.437 -57.746 1.00 94.19 447 LEU A CA 1
ATOM 3675 C C . LEU A 1 447 ? 12.825 0.335 -58.802 1.00 94.19 447 LEU A C 1
ATOM 3677 O O . LEU A 1 447 ? 13.317 0.602 -59.895 1.00 94.19 447 LEU A O 1
ATOM 3681 N N . ASN A 1 448 ? 12.307 -0.861 -58.518 1.00 95.12 448 ASN A N 1
ATOM 3682 C CA . ASN A 1 448 ? 12.289 -1.969 -59.470 1.00 95.12 448 ASN A CA 1
ATOM 3683 C C . ASN A 1 448 ? 11.465 -1.621 -60.713 1.00 95.12 448 ASN A C 1
ATOM 3685 O O . ASN A 1 448 ? 11.918 -1.851 -61.828 1.00 95.12 448 ASN A O 1
ATOM 3689 N N . TYR A 1 449 ? 10.295 -1.004 -60.542 1.00 94.38 449 TYR A N 1
ATOM 3690 C CA . TYR A 1 449 ? 9.469 -0.527 -61.647 1.00 94.38 449 TYR A CA 1
ATOM 3691 C C . TYR A 1 449 ? 10.216 0.510 -62.488 1.00 94.38 449 TYR A C 1
ATOM 3693 O O . TYR A 1 449 ? 10.263 0.376 -63.703 1.00 94.38 449 TYR A O 1
ATOM 3701 N N . SER A 1 450 ? 10.867 1.492 -61.857 1.00 94.00 450 SER A N 1
ATOM 3702 C CA . SER A 1 450 ? 11.686 2.482 -62.566 1.00 94.00 450 SER A CA 1
ATOM 3703 C C . SER A 1 450 ? 12.864 1.842 -63.310 1.00 94.00 450 SER A C 1
ATOM 3705 O O . SER A 1 450 ? 13.210 2.305 -64.394 1.00 94.00 450 SER A O 1
ATOM 3707 N N . SER A 1 451 ? 13.474 0.790 -62.754 1.00 94.00 451 SER A N 1
ATOM 3708 C CA . SER A 1 451 ? 14.530 0.022 -63.426 1.00 94.00 451 SER A CA 1
ATOM 3709 C C . SER A 1 451 ? 13.980 -0.712 -64.647 1.00 94.00 451 SER A C 1
ATOM 3711 O O . SER A 1 451 ? 14.528 -0.579 -65.737 1.00 94.00 451 SER A O 1
ATOM 3713 N N . MET A 1 452 ? 12.857 -1.420 -64.493 1.00 91.44 452 MET A N 1
ATOM 3714 C CA . MET A 1 452 ? 12.186 -2.139 -65.583 1.00 91.44 452 MET A CA 1
ATOM 3715 C C . MET A 1 452 ? 11.685 -1.186 -66.674 1.00 91.44 452 MET A C 1
ATOM 3717 O O . MET A 1 452 ? 11.757 -1.503 -67.858 1.00 91.44 452 MET A O 1
ATOM 3721 N N . GLU A 1 453 ? 11.208 0.002 -66.303 1.00 93.88 453 GLU A N 1
ATOM 3722 C CA . GLU A 1 453 ? 10.823 1.060 -67.237 1.00 93.88 453 GLU A CA 1
ATOM 3723 C C . GLU A 1 453 ? 12.040 1.599 -68.005 1.00 93.88 453 GLU A C 1
ATOM 3725 O O . GLU A 1 453 ? 11.969 1.776 -69.222 1.00 93.88 453 GLU A O 1
ATOM 3730 N N . GLY A 1 454 ? 13.180 1.777 -67.328 1.00 94.19 454 GLY A N 1
ATOM 3731 C CA . GLY A 1 454 ? 14.452 2.130 -67.959 1.00 94.19 454 GLY A CA 1
ATOM 3732 C C . GLY A 1 454 ? 14.948 1.060 -68.935 1.00 94.19 454 GLY A C 1
ATOM 3733 O O . GLY A 1 454 ? 15.332 1.381 -70.060 1.00 94.19 454 GLY A O 1
ATOM 3734 N N . GLU A 1 455 ? 14.877 -0.217 -68.553 1.00 94.81 455 GLU A N 1
ATOM 3735 C CA . GLU A 1 455 ? 15.204 -1.345 -69.433 1.00 94.81 455 GLU A CA 1
ATOM 3736 C C . GLU A 1 455 ? 14.272 -1.409 -70.647 1.00 94.81 455 GLU A C 1
ATOM 3738 O O . GLU A 1 455 ? 14.743 -1.556 -71.776 1.00 94.81 455 GLU A O 1
ATOM 3743 N N . LEU A 1 456 ? 12.963 -1.230 -70.448 1.00 93.44 456 LEU A N 1
ATOM 3744 C CA . LEU A 1 456 ? 11.991 -1.149 -71.538 1.00 93.44 456 LEU A CA 1
ATOM 3745 C C . LEU A 1 456 ? 12.280 0.022 -72.476 1.00 93.44 456 LEU A C 1
ATOM 3747 O O . LEU A 1 456 ? 12.198 -0.150 -73.691 1.00 93.44 456 LEU A O 1
ATOM 3751 N N . SER A 1 457 ? 12.628 1.195 -71.943 1.00 94.31 457 SER A N 1
ATOM 3752 C CA . SER A 1 457 ? 13.020 2.349 -72.757 1.00 94.31 457 SER A CA 1
ATOM 3753 C C . SER A 1 457 ? 14.279 2.046 -73.568 1.00 94.31 457 SER A C 1
ATOM 3755 O O . SER A 1 457 ? 14.296 2.269 -74.774 1.00 94.31 457 SER A O 1
ATOM 3757 N N . ALA A 1 458 ? 15.297 1.442 -72.951 1.00 94.12 458 ALA A N 1
ATOM 3758 C CA . ALA A 1 458 ? 16.524 1.051 -73.640 1.00 94.12 458 ALA A CA 1
ATOM 3759 C C . ALA A 1 458 ? 16.275 -0.008 -74.729 1.00 94.12 458 ALA A C 1
ATOM 3761 O O . ALA A 1 458 ? 16.893 0.034 -75.793 1.00 94.12 458 ALA A O 1
ATOM 3762 N N . ILE A 1 459 ? 15.367 -0.963 -74.497 1.00 93.06 459 ILE A N 1
ATOM 3763 C CA . ILE A 1 459 ? 14.953 -1.942 -75.513 1.00 93.06 459 ILE A CA 1
ATOM 3764 C C . ILE A 1 459 ? 14.199 -1.247 -76.649 1.00 93.06 459 ILE A C 1
ATOM 3766 O O . ILE A 1 459 ? 14.479 -1.534 -77.810 1.00 93.06 459 ILE A O 1
ATOM 3770 N N . LYS A 1 460 ? 13.285 -0.318 -76.342 1.00 94.06 460 LYS A N 1
ATOM 3771 C CA . LYS A 1 460 ? 12.569 0.473 -77.354 1.00 94.06 460 LYS A CA 1
ATOM 3772 C C . LYS A 1 460 ? 13.522 1.314 -78.200 1.00 94.06 460 LYS A C 1
ATOM 3774 O O . LYS A 1 460 ? 13.369 1.329 -79.413 1.00 94.06 460 LYS A O 1
ATOM 3779 N N . GLU A 1 461 ? 14.522 1.956 -77.600 1.00 93.88 461 GLU A N 1
ATOM 3780 C CA . GLU A 1 461 ? 15.558 2.688 -78.338 1.00 93.88 461 GLU A CA 1
ATOM 3781 C C . GLU A 1 461 ? 16.371 1.751 -79.235 1.00 93.88 461 GLU A C 1
ATOM 3783 O O . GLU A 1 461 ? 16.550 2.033 -80.416 1.00 93.88 461 GLU A O 1
ATOM 3788 N N . LYS A 1 462 ? 16.813 0.595 -78.720 1.00 94.00 462 LYS A N 1
ATOM 3789 C CA . LYS A 1 462 ? 17.506 -0.421 -79.533 1.00 94.00 462 LYS A CA 1
ATOM 3790 C C . LYS A 1 462 ? 16.647 -0.911 -80.696 1.00 94.00 462 LYS A C 1
ATOM 3792 O O . LYS A 1 462 ? 17.176 -1.100 -81.787 1.00 94.00 462 LYS A O 1
ATOM 3797 N N . LEU A 1 463 ? 15.351 -1.120 -80.467 1.00 92.75 463 LEU A N 1
ATOM 3798 C CA . LEU A 1 463 ? 14.403 -1.500 -81.509 1.00 92.75 463 LEU A CA 1
ATOM 3799 C C . LEU A 1 463 ? 14.270 -0.383 -82.545 1.00 92.75 463 LEU A C 1
ATOM 3801 O O . LEU A 1 463 ? 14.406 -0.661 -83.725 1.00 92.75 463 LEU A O 1
ATOM 3805 N N . HIS A 1 464 ? 14.126 0.871 -82.115 1.00 93.81 464 HIS A N 1
ATOM 3806 C CA . HIS A 1 464 ? 14.074 2.023 -83.012 1.00 93.81 464 HIS A CA 1
ATOM 3807 C C . HIS A 1 464 ? 15.335 2.131 -83.880 1.00 93.81 464 HIS A C 1
ATOM 3809 O O . HIS A 1 464 ? 15.233 2.296 -85.090 1.00 93.81 464 HIS A O 1
ATOM 3815 N N . PHE A 1 465 ? 16.530 1.963 -83.301 1.00 93.06 465 PHE A N 1
ATOM 3816 C CA . PHE A 1 465 ? 17.777 1.917 -84.075 1.00 93.06 465 PHE A CA 1
ATOM 3817 C C . PHE A 1 465 ? 17.798 0.758 -85.077 1.00 93.06 465 PHE A C 1
ATOM 3819 O O . PHE A 1 465 ? 18.292 0.919 -86.193 1.00 93.06 465 PHE A O 1
ATOM 3826 N N . LYS A 1 466 ? 17.269 -0.413 -84.699 1.00 93.38 466 LYS A N 1
ATOM 3827 C CA . LYS A 1 466 ? 17.169 -1.571 -85.596 1.00 93.38 466 LYS A CA 1
ATOM 3828 C C . LYS A 1 466 ? 16.156 -1.348 -86.713 1.00 93.38 466 LYS A C 1
ATOM 3830 O O . LYS A 1 466 ? 16.445 -1.721 -87.844 1.00 93.38 466 LYS A O 1
ATOM 3835 N N . ASP A 1 467 ? 15.032 -0.706 -86.428 1.00 92.94 467 ASP A N 1
ATOM 3836 C CA . ASP A 1 467 ? 14.032 -0.330 -87.422 1.00 92.94 467 ASP A CA 1
ATOM 3837 C C . ASP A 1 467 ? 14.594 0.721 -88.391 1.00 92.94 467 ASP A C 1
ATOM 3839 O O . ASP A 1 467 ? 14.445 0.574 -89.600 1.00 92.94 467 ASP A O 1
ATOM 3843 N N . GLU A 1 468 ? 15.324 1.731 -87.905 1.00 93.56 468 GLU A N 1
ATOM 3844 C CA . GLU A 1 468 ? 16.030 2.698 -88.761 1.00 93.56 468 GLU A CA 1
ATOM 3845 C C . GLU A 1 468 ? 17.091 2.030 -89.648 1.00 93.56 468 GLU A C 1
ATOM 3847 O O . GLU A 1 468 ? 17.215 2.355 -90.832 1.00 93.56 468 GLU A O 1
ATOM 3852 N N . GLU A 1 469 ? 17.858 1.084 -89.099 1.00 92.31 469 GLU A N 1
ATOM 3853 C CA . GLU A 1 469 ? 18.840 0.296 -89.849 1.00 92.31 469 GLU A CA 1
ATOM 3854 C C . GLU A 1 469 ? 18.154 -0.581 -90.907 1.00 92.31 469 GLU A C 1
ATOM 3856 O O . GLU A 1 469 ? 18.590 -0.612 -92.058 1.00 92.31 469 GLU A O 1
ATOM 3861 N N . MET A 1 470 ? 17.032 -1.218 -90.564 1.00 91.69 470 MET A N 1
ATOM 3862 C CA . MET A 1 470 ? 16.200 -1.981 -91.498 1.00 91.69 470 MET A CA 1
ATOM 3863 C C . MET A 1 470 ? 15.621 -1.097 -92.606 1.00 91.69 470 MET A C 1
ATOM 3865 O O . MET A 1 470 ? 15.655 -1.480 -93.775 1.00 91.69 470 MET A O 1
ATOM 3869 N N . ILE A 1 471 ? 15.134 0.105 -92.287 1.00 93.06 471 ILE A N 1
ATOM 3870 C CA . ILE A 1 471 ? 14.658 1.074 -93.285 1.00 93.06 471 ILE A CA 1
ATOM 3871 C C . ILE A 1 471 ? 15.809 1.493 -94.210 1.00 93.06 471 ILE A C 1
ATOM 3873 O O . ILE A 1 471 ? 15.637 1.561 -95.426 1.00 93.06 471 ILE A O 1
ATOM 3877 N N . ARG A 1 472 ? 17.012 1.719 -93.671 1.00 95.19 472 ARG A N 1
ATOM 3878 C CA . ARG A 1 472 ? 18.190 2.047 -94.484 1.00 95.19 472 ARG A CA 1
ATOM 3879 C C . ARG A 1 472 ? 18.571 0.902 -95.422 1.00 95.19 472 ARG A C 1
ATOM 3881 O O . ARG A 1 472 ? 18.741 1.142 -96.614 1.00 95.19 472 ARG A O 1
ATOM 3888 N N . LEU A 1 473 ? 18.665 -0.324 -94.903 1.00 92.75 473 LEU A N 1
ATOM 3889 C CA . LEU A 1 473 ? 19.003 -1.514 -95.688 1.00 92.75 473 LEU A CA 1
ATOM 3890 C C . LEU A 1 473 ? 17.941 -1.816 -96.746 1.00 92.75 473 LEU A C 1
ATOM 3892 O O . LEU A 1 473 ? 18.278 -2.180 -97.867 1.00 92.75 473 LEU A O 1
ATOM 3896 N N . THR A 1 474 ? 16.658 -1.645 -96.427 1.00 90.50 474 THR A N 1
ATOM 3897 C CA . THR A 1 474 ? 15.584 -1.796 -97.419 1.00 90.50 474 THR A CA 1
ATOM 3898 C C . THR A 1 474 ? 15.669 -0.718 -98.492 1.00 90.50 474 THR A C 1
ATOM 3900 O O . THR A 1 474 ? 15.552 -1.054 -99.666 1.00 90.50 474 THR A O 1
ATOM 3903 N N . HIS A 1 475 ? 15.956 0.542 -98.145 1.00 92.75 475 HIS A N 1
ATOM 3904 C CA . HIS A 1 475 ? 16.175 1.591 -99.141 1.00 92.75 475 HIS A CA 1
ATOM 3905 C C . HIS A 1 475 ? 17.374 1.275 -100.049 1.00 92.75 475 HIS A C 1
ATOM 3907 O O . HIS A 1 475 ? 17.241 1.313 -101.272 1.00 92.75 475 HIS A O 1
ATOM 3913 N N . GLU A 1 476 ? 18.506 0.863 -99.479 1.00 94.44 476 GLU A N 1
ATOM 3914 C CA . GLU A 1 476 ? 19.684 0.436 -100.242 1.00 94.44 476 GLU A CA 1
ATOM 3915 C C . GLU A 1 476 ? 19.367 -0.752 -101.164 1.00 94.44 476 GLU A C 1
ATOM 3917 O O . GLU A 1 476 ? 19.700 -0.726 -102.347 1.00 94.44 476 GLU A O 1
ATOM 3922 N N . ASN A 1 477 ? 18.635 -1.753 -100.671 1.00 91.31 477 ASN A N 1
ATOM 3923 C CA . ASN A 1 477 ? 18.215 -2.906 -101.465 1.00 91.31 477 ASN A CA 1
ATOM 3924 C C . ASN A 1 477 ? 17.238 -2.508 -102.589 1.00 91.31 477 ASN A C 1
ATOM 3926 O O . ASN A 1 477 ? 17.326 -3.025 -103.704 1.00 91.31 477 ASN A O 1
ATOM 3930 N N . THR A 1 478 ? 16.350 -1.533 -102.354 1.00 93.94 478 THR A N 1
ATOM 3931 C CA . THR A 1 478 ? 15.492 -0.984 -103.417 1.00 93.94 478 THR A CA 1
ATOM 3932 C C . THR A 1 478 ? 16.289 -0.227 -104.478 1.00 93.94 478 THR A C 1
ATOM 3934 O O . THR A 1 478 ? 15.990 -0.365 -105.662 1.00 93.94 478 THR A O 1
ATOM 3937 N N . GLU A 1 479 ? 17.323 0.528 -104.098 1.00 92.19 479 GLU A N 1
ATOM 3938 C CA . GLU A 1 479 ? 18.199 1.223 -105.048 1.00 92.19 479 GLU A CA 1
ATOM 3939 C C . GLU A 1 479 ? 19.057 0.237 -105.853 1.00 92.19 479 GLU A C 1
ATOM 3941 O O . GLU A 1 479 ? 19.135 0.350 -107.077 1.00 92.19 479 GLU A O 1
ATOM 3946 N N . LEU A 1 480 ? 19.614 -0.794 -105.210 1.00 93.06 480 LEU A N 1
ATOM 3947 C CA . LEU A 1 480 ? 20.307 -1.887 -105.900 1.00 93.06 480 LEU A CA 1
ATOM 3948 C C . LEU A 1 480 ? 19.371 -2.634 -106.856 1.00 93.06 480 LEU A C 1
ATOM 3950 O O . LEU A 1 480 ? 19.735 -2.887 -108.001 1.00 93.06 480 LEU A O 1
ATOM 3954 N N . SER A 1 481 ? 18.138 -2.925 -106.437 1.00 91.62 481 SER A N 1
ATOM 3955 C CA . SER A 1 481 ? 17.128 -3.549 -107.301 1.00 91.62 481 SER A CA 1
ATOM 3956 C C . SER A 1 481 ? 16.801 -2.679 -108.519 1.00 91.62 481 SER A C 1
ATOM 3958 O O . SER A 1 481 ? 16.683 -3.196 -109.631 1.00 91.62 481 SER A O 1
ATOM 3960 N N . LYS A 1 482 ? 16.714 -1.349 -108.354 1.00 93.12 482 LYS A N 1
ATOM 3961 C CA . LYS A 1 482 ? 16.566 -0.411 -109.482 1.00 93.12 482 LYS A CA 1
ATOM 3962 C C . LYS A 1 482 ? 17.775 -0.452 -110.416 1.00 93.12 482 LYS A C 1
ATOM 3964 O O . LYS A 1 482 ? 17.579 -0.458 -111.629 1.00 93.12 482 LYS A O 1
ATOM 3969 N N . GLN A 1 483 ? 18.999 -0.501 -109.886 1.00 93.38 483 GLN A N 1
ATOM 3970 C CA . GLN A 1 483 ? 20.215 -0.622 -110.700 1.00 93.38 483 GLN A CA 1
ATOM 3971 C C . GLN A 1 483 ? 20.241 -1.937 -111.486 1.00 93.38 483 GLN A C 1
ATOM 3973 O O . GLN A 1 483 ? 20.502 -1.920 -112.687 1.00 93.38 483 GLN A O 1
ATOM 3978 N N . ILE A 1 484 ? 19.895 -3.061 -110.850 1.00 91.31 484 ILE A N 1
ATOM 3979 C CA . ILE A 1 484 ? 19.773 -4.367 -111.517 1.00 91.31 484 ILE A CA 1
ATOM 3980 C C . ILE A 1 484 ? 18.725 -4.298 -112.629 1.00 91.31 484 ILE A C 1
ATOM 3982 O O . ILE A 1 484 ? 18.967 -4.780 -113.735 1.00 91.31 484 ILE A O 1
ATOM 3986 N N . TYR A 1 485 ? 17.575 -3.672 -112.373 1.00 91.75 485 TYR A N 1
ATOM 3987 C CA . TYR A 1 485 ? 16.534 -3.504 -113.384 1.00 91.75 485 TYR A CA 1
ATOM 3988 C C . TYR A 1 485 ? 17.013 -2.655 -114.573 1.00 91.75 485 TYR A C 1
ATOM 3990 O O . TYR A 1 485 ? 16.801 -3.033 -115.725 1.00 91.75 485 TYR A O 1
ATOM 3998 N N . GLN A 1 486 ? 17.717 -1.547 -114.318 1.00 91.62 486 GLN A N 1
ATOM 3999 C CA . GLN A 1 486 ? 18.309 -0.710 -115.369 1.00 91.62 486 GLN A CA 1
ATOM 4000 C C . GLN A 1 486 ? 19.337 -1.483 -116.202 1.00 91.62 486 GLN A C 1
ATOM 4002 O O . GLN A 1 486 ? 19.256 -1.470 -117.430 1.00 91.62 486 GLN A O 1
ATOM 4007 N N . GLN A 1 487 ? 20.250 -2.209 -115.551 1.00 90.62 487 GLN A N 1
ATOM 4008 C CA . GLN A 1 487 ? 21.228 -3.062 -116.229 1.00 90.62 487 GLN A CA 1
ATOM 4009 C C . GLN A 1 487 ? 20.547 -4.169 -117.037 1.00 90.62 487 GLN A C 1
ATOM 4011 O O . GLN A 1 487 ? 20.939 -4.429 -118.168 1.00 90.62 487 GLN A O 1
ATOM 4016 N N . THR A 1 488 ? 19.489 -4.787 -116.509 1.00 91.38 488 THR A N 1
ATOM 4017 C CA . THR A 1 488 ? 18.708 -5.801 -117.236 1.00 91.38 488 THR A CA 1
ATOM 4018 C C . THR A 1 488 ? 18.073 -5.201 -118.490 1.00 91.38 488 THR A C 1
ATOM 4020 O O . THR A 1 488 ? 18.168 -5.784 -119.564 1.00 91.38 488 THR A O 1
ATOM 4023 N N . GLN A 1 489 ? 17.515 -3.990 -118.401 1.00 90.62 489 GLN A N 1
ATOM 4024 C CA . GLN A 1 489 ? 16.970 -3.280 -119.560 1.00 90.62 489 GLN A CA 1
ATOM 4025 C C . GLN A 1 489 ? 18.054 -2.902 -120.588 1.00 90.62 489 GLN A C 1
ATOM 4027 O O . GLN A 1 489 ? 17.793 -2.850 -121.792 1.00 90.62 489 GLN A O 1
ATOM 4032 N N . GLU A 1 490 ? 19.271 -2.590 -120.145 1.00 89.25 490 GLU A N 1
ATOM 4033 C CA . GLU A 1 490 ? 20.422 -2.397 -121.035 1.00 89.25 490 GLU A CA 1
ATOM 4034 C C . GLU A 1 490 ? 20.848 -3.705 -121.703 1.00 89.25 490 GLU A C 1
ATOM 4036 O O . GLU A 1 490 ? 21.043 -3.718 -122.917 1.00 89.25 490 GLU A O 1
ATOM 4041 N N . ILE A 1 491 ? 20.902 -4.810 -120.955 1.00 89.81 491 ILE A N 1
ATOM 4042 C CA . ILE A 1 491 ? 21.176 -6.152 -121.483 1.00 89.81 491 ILE A CA 1
ATOM 4043 C C . ILE A 1 491 ? 20.118 -6.548 -122.514 1.00 89.81 491 ILE A C 1
ATOM 4045 O O . ILE A 1 491 ? 20.469 -7.041 -123.579 1.00 89.81 491 ILE A O 1
ATOM 4049 N N . ASP A 1 492 ? 18.836 -6.303 -122.260 1.00 87.12 492 ASP A N 1
ATOM 4050 C CA . ASP A 1 492 ? 17.774 -6.624 -123.216 1.00 87.12 492 ASP A CA 1
ATOM 4051 C C . ASP A 1 492 ? 17.848 -5.751 -124.474 1.00 87.12 492 ASP A C 1
ATOM 4053 O O . ASP A 1 492 ? 17.623 -6.240 -125.582 1.00 87.12 492 ASP A O 1
ATOM 4057 N N . ARG A 1 493 ? 18.257 -4.480 -124.343 1.00 88.12 493 ARG A N 1
ATOM 4058 C CA . ARG A 1 493 ? 18.580 -3.633 -125.502 1.00 88.12 493 ARG A CA 1
ATOM 4059 C C . ARG A 1 493 ? 19.771 -4.178 -126.288 1.00 88.12 493 ARG A C 1
ATOM 4061 O O . ARG A 1 493 ? 19.706 -4.208 -127.514 1.00 88.12 493 ARG A O 1
ATOM 4068 N N . LEU A 1 494 ? 20.828 -4.631 -125.614 1.00 84.88 494 LEU A N 1
ATOM 4069 C CA . LEU A 1 494 ? 21.974 -5.277 -126.260 1.00 84.88 494 LEU A CA 1
ATOM 4070 C C . LEU A 1 494 ? 21.553 -6.565 -126.970 1.00 84.88 494 LEU A C 1
ATOM 4072 O O . LEU A 1 494 ? 21.858 -6.713 -128.147 1.00 84.88 494 LEU A O 1
ATOM 4076 N N . ARG A 1 495 ? 20.763 -7.427 -126.320 1.00 84.31 495 ARG A N 1
ATOM 4077 C CA . ARG A 1 495 ? 20.205 -8.643 -126.930 1.00 84.31 495 ARG A CA 1
ATOM 4078 C C . ARG A 1 495 ? 19.344 -8.335 -128.149 1.00 84.31 495 ARG A C 1
ATOM 4080 O O . ARG A 1 495 ? 19.431 -9.043 -129.145 1.00 84.31 495 ARG A O 1
ATOM 4087 N N . TYR A 1 496 ? 18.554 -7.263 -128.119 1.00 82.50 496 TYR A N 1
ATOM 4088 C CA . TYR A 1 496 ? 17.802 -6.811 -129.291 1.00 82.50 496 TYR A CA 1
ATOM 4089 C C . TYR A 1 496 ? 18.726 -6.371 -130.439 1.00 82.50 496 TYR A C 1
ATOM 4091 O O . TYR A 1 496 ? 18.483 -6.734 -131.590 1.00 82.50 496 TYR A O 1
ATOM 4099 N N . TYR A 1 497 ? 19.805 -5.633 -130.155 1.00 82.00 497 TYR A N 1
ATOM 4100 C CA . TYR A 1 497 ? 20.786 -5.260 -131.180 1.00 82.00 497 TYR A CA 1
ATOM 4101 C C . TYR A 1 497 ? 21.579 -6.461 -131.707 1.00 82.00 497 TYR A C 1
ATOM 4103 O O . TYR A 1 497 ? 21.802 -6.539 -132.912 1.00 82.00 497 TYR A O 1
ATOM 4111 N N . GLU A 1 498 ? 21.957 -7.411 -130.851 1.00 77.19 498 GLU A N 1
ATOM 4112 C CA . GLU A 1 498 ? 22.604 -8.666 -131.246 1.00 77.19 498 GLU A CA 1
ATOM 4113 C C . GLU A 1 498 ? 21.676 -9.525 -132.104 1.00 77.19 498 GLU A C 1
ATOM 4115 O O . GLU A 1 498 ? 22.097 -9.989 -133.158 1.00 77.19 498 GLU A O 1
ATOM 4120 N N . SER A 1 499 ? 20.404 -9.676 -131.719 1.00 74.69 499 SER A N 1
ATOM 4121 C CA . SER A 1 499 ? 19.403 -10.380 -132.526 1.00 74.69 499 SER A CA 1
ATOM 4122 C C . SER A 1 499 ? 19.216 -9.702 -133.877 1.00 74.69 499 SER A C 1
ATOM 4124 O O . SER A 1 499 ? 19.254 -10.371 -134.897 1.00 74.69 499 SER A O 1
ATOM 4126 N N . ARG A 1 500 ? 19.112 -8.369 -133.919 1.00 73.88 500 ARG A N 1
ATOM 4127 C CA . ARG A 1 500 ? 18.970 -7.620 -135.175 1.00 73.88 500 ARG A CA 1
ATOM 4128 C C . ARG A 1 500 ? 20.226 -7.674 -136.052 1.00 73.88 500 ARG A C 1
ATOM 4130 O O . ARG A 1 500 ? 20.119 -7.642 -137.277 1.00 73.88 500 ARG A O 1
ATOM 4137 N N . ASN A 1 501 ? 21.413 -7.755 -135.454 1.00 72.75 501 ASN A N 1
ATOM 4138 C CA . ASN A 1 501 ? 22.659 -7.983 -136.183 1.00 72.75 501 ASN A CA 1
ATOM 4139 C C . ASN A 1 501 ? 22.738 -9.426 -136.711 1.00 72.75 501 ASN A C 1
ATOM 4141 O O . ASN A 1 501 ? 23.143 -9.640 -137.851 1.00 72.75 501 ASN A O 1
ATOM 4145 N N . ASN A 1 502 ? 22.283 -10.403 -135.922 1.00 70.00 502 ASN A N 1
ATOM 4146 C CA . ASN A 1 502 ? 22.160 -11.799 -136.337 1.00 70.00 502 ASN A CA 1
ATOM 4147 C C . ASN A 1 502 ? 21.127 -11.969 -137.457 1.00 70.00 502 ASN A C 1
ATOM 4149 O O . ASN A 1 502 ? 21.425 -12.663 -138.420 1.00 70.00 502 ASN A O 1
ATOM 4153 N N . ASP A 1 503 ? 19.983 -11.283 -137.411 1.00 72.88 503 ASP A N 1
ATOM 4154 C CA . ASP A 1 503 ? 18.996 -11.266 -138.499 1.00 72.88 503 ASP A CA 1
ATOM 4155 C C . ASP A 1 503 ? 19.613 -10.703 -139.787 1.00 72.88 503 ASP A C 1
ATOM 4157 O O . ASP A 1 503 ? 19.419 -11.258 -140.867 1.00 72.88 503 ASP A O 1
ATOM 4161 N N . GLY A 1 504 ? 20.428 -9.645 -139.681 1.00 72.69 504 GLY A N 1
ATOM 4162 C CA . GLY A 1 504 ? 21.219 -9.127 -140.800 1.00 72.69 504 GLY A CA 1
ATOM 4163 C C . GLY A 1 504 ? 22.225 -10.147 -141.343 1.00 72.69 504 GLY A C 1
ATOM 4164 O O . GLY A 1 504 ? 22.370 -10.289 -142.559 1.00 72.69 504 GLY A O 1
ATOM 4165 N N . HIS A 1 505 ? 22.880 -10.901 -140.458 1.00 71.94 505 HIS A N 1
ATOM 4166 C CA . HIS A 1 505 ? 23.825 -11.944 -140.847 1.00 71.94 505 HIS A CA 1
ATOM 4167 C C . HIS A 1 505 ? 23.128 -13.141 -141.518 1.00 71.94 505 HIS A C 1
ATOM 4169 O O . HIS A 1 505 ? 23.632 -13.652 -142.521 1.00 71.94 505 HIS A O 1
ATOM 4175 N N . ILE A 1 506 ? 21.955 -13.544 -141.021 1.00 73.56 506 ILE A N 1
ATOM 4176 C CA . ILE A 1 506 ? 21.117 -14.609 -141.587 1.00 73.56 506 ILE A CA 1
ATOM 4177 C C . ILE A 1 506 ? 20.601 -14.195 -142.971 1.00 73.56 506 ILE A C 1
ATOM 4179 O O . ILE A 1 506 ? 20.748 -14.966 -143.919 1.00 73.56 506 ILE A O 1
ATOM 4183 N N . LEU A 1 507 ? 20.113 -12.959 -143.136 1.00 72.88 507 LEU A N 1
ATOM 4184 C CA . LEU A 1 507 ? 19.682 -12.440 -144.442 1.00 72.88 507 LEU A CA 1
ATOM 4185 C C . LEU A 1 507 ? 20.826 -12.422 -145.466 1.00 72.88 507 LEU A C 1
ATOM 4187 O O . LEU A 1 507 ? 20.609 -12.661 -146.652 1.00 72.88 507 LEU A O 1
ATOM 4191 N N . GLN A 1 508 ? 22.055 -12.142 -145.026 1.00 74.88 508 GLN A N 1
ATOM 4192 C CA . GLN A 1 508 ? 23.227 -12.159 -145.900 1.00 74.88 508 GLN A CA 1
ATOM 4193 C C . GLN A 1 508 ? 23.575 -13.581 -146.367 1.00 74.88 508 GLN A C 1
ATOM 4195 O O . GLN A 1 508 ? 23.943 -13.766 -147.529 1.00 74.88 508 GLN A O 1
ATOM 4200 N N . ILE A 1 509 ? 23.412 -14.582 -145.497 1.00 74.94 509 ILE A N 1
ATOM 4201 C CA . ILE A 1 509 ? 23.589 -16.000 -145.840 1.00 74.94 509 ILE A CA 1
ATOM 4202 C C . ILE A 1 509 ? 22.474 -16.467 -146.792 1.00 74.94 509 ILE A C 1
ATOM 4204 O O . ILE A 1 509 ? 22.765 -17.097 -147.807 1.00 74.94 509 ILE A O 1
ATOM 4208 N N . GLU A 1 510 ? 21.213 -16.106 -146.542 1.00 73.56 510 GLU A N 1
ATOM 4209 C CA . GLU A 1 510 ? 20.094 -16.436 -147.441 1.00 73.56 510 GLU A CA 1
ATOM 4210 C C . GLU A 1 510 ? 20.196 -15.755 -148.811 1.00 73.56 510 GLU A C 1
ATOM 4212 O O . GLU A 1 510 ? 19.862 -16.363 -149.831 1.00 73.56 510 GLU A O 1
ATOM 4217 N N . LEU A 1 511 ? 20.705 -14.521 -148.870 1.00 74.94 511 LEU A N 1
ATOM 4218 C CA . LEU A 1 511 ? 20.956 -13.818 -150.127 1.00 74.94 511 LEU A CA 1
ATOM 4219 C C . LEU A 1 511 ? 22.081 -14.487 -150.930 1.00 74.94 511 LEU A C 1
ATOM 4221 O O . LEU A 1 511 ? 21.993 -14.570 -152.155 1.00 74.94 511 LEU A O 1
ATOM 4225 N N . GLN A 1 512 ? 23.124 -14.978 -150.257 1.00 76.69 512 GLN A N 1
ATOM 4226 C CA . GLN A 1 512 ? 24.202 -15.738 -150.891 1.00 76.69 512 GLN A CA 1
ATOM 4227 C C . GLN A 1 512 ? 23.675 -17.071 -151.445 1.00 76.69 512 GLN A C 1
ATOM 4229 O O . GLN A 1 512 ? 23.900 -17.387 -152.613 1.00 76.69 512 GLN A O 1
ATOM 4234 N N . ASN A 1 513 ? 22.880 -17.792 -150.652 1.00 75.75 513 ASN A N 1
ATOM 4235 C CA . ASN A 1 513 ? 22.255 -19.050 -151.061 1.00 75.75 513 ASN A CA 1
ATOM 4236 C C . ASN A 1 513 ? 21.253 -18.854 -152.213 1.00 75.75 513 ASN A C 1
ATOM 4238 O O . ASN A 1 513 ? 21.211 -19.662 -153.139 1.00 75.75 513 ASN A O 1
ATOM 4242 N N . SER A 1 514 ? 20.483 -17.760 -152.214 1.00 68.88 514 SER A N 1
ATOM 4243 C CA . SER A 1 514 ? 19.556 -17.431 -153.307 1.00 68.88 514 SER A CA 1
ATOM 4244 C C . SER A 1 514 ? 20.282 -17.045 -154.596 1.00 68.88 514 SER A C 1
ATOM 4246 O O . SER A 1 514 ? 19.822 -17.402 -155.676 1.00 68.88 514 SER A O 1
ATOM 4248 N N . LYS A 1 515 ? 21.440 -16.376 -154.517 1.00 71.25 515 LYS A N 1
ATOM 4249 C CA . LYS A 1 515 ? 22.271 -16.084 -155.699 1.00 71.25 515 LYS A CA 1
ATOM 4250 C C . LYS A 1 515 ? 22.834 -17.358 -156.333 1.00 71.25 515 LYS A C 1
ATOM 4252 O O . LYS A 1 515 ? 22.751 -17.505 -157.548 1.00 71.25 515 LYS A O 1
ATOM 4257 N N . GLU A 1 516 ? 23.307 -18.308 -155.526 1.00 69.94 516 GLU A N 1
ATOM 4258 C CA . GLU A 1 516 ? 23.742 -19.622 -156.028 1.00 69.94 516 GLU A CA 1
ATOM 4259 C C . GLU A 1 516 ? 22.584 -20.456 -156.603 1.00 69.94 516 GLU A C 1
ATOM 4261 O O . GLU A 1 516 ? 22.781 -21.252 -157.526 1.00 69.94 516 GLU A O 1
ATOM 4266 N N . LEU A 1 517 ? 21.365 -20.285 -156.078 1.00 70.50 517 LEU A N 1
ATOM 4267 C CA . LEU A 1 517 ? 20.168 -20.942 -156.603 1.00 70.50 517 LEU A CA 1
ATOM 4268 C C . LEU A 1 517 ? 19.737 -20.342 -157.953 1.00 70.50 517 LEU A C 1
ATOM 4270 O O . LEU A 1 517 ? 19.378 -21.090 -158.859 1.00 70.50 517 LEU A O 1
ATOM 4274 N N . VAL A 1 518 ? 19.817 -19.016 -158.113 1.00 67.31 518 VAL A N 1
ATOM 4275 C CA . VAL A 1 518 ? 19.494 -18.310 -159.367 1.00 67.31 518 VAL A CA 1
ATOM 4276 C C . VAL A 1 518 ? 20.470 -18.686 -160.487 1.00 67.31 518 VAL A C 1
ATOM 4278 O O . VAL A 1 518 ? 20.025 -18.998 -161.587 1.00 67.31 518 VAL A O 1
ATOM 4281 N N . GLU A 1 519 ? 21.769 -18.802 -160.207 1.00 67.56 519 GLU A N 1
ATOM 4282 C CA . GLU A 1 519 ? 22.780 -19.202 -161.204 1.00 67.56 519 GLU A CA 1
ATOM 4283 C C . GLU A 1 519 ? 22.604 -20.668 -161.669 1.00 67.56 519 GLU A C 1
ATOM 4285 O O . GLU A 1 519 ? 22.793 -21.008 -162.840 1.00 67.56 519 GLU A O 1
ATOM 4290 N N . LYS A 1 520 ? 22.137 -21.548 -160.771 1.00 63.84 520 LYS A N 1
ATOM 4291 C CA . LYS A 1 520 ? 21.761 -22.939 -161.098 1.00 63.84 520 LYS A CA 1
ATOM 4292 C C . LYS A 1 520 ? 20.410 -23.051 -161.817 1.00 63.84 520 LYS A C 1
ATOM 4294 O O . LYS A 1 520 ? 20.174 -24.060 -162.487 1.00 63.84 520 LYS A O 1
ATOM 4299 N N . LEU A 1 521 ? 19.532 -22.055 -161.685 1.00 53.59 521 LEU A N 1
ATOM 4300 C CA . LEU A 1 521 ? 18.237 -21.984 -162.369 1.00 53.59 521 LEU A CA 1
ATOM 4301 C C . LEU A 1 521 ? 18.350 -21.324 -163.754 1.00 53.59 521 LEU A C 1
ATOM 4303 O O . LEU A 1 521 ? 17.647 -21.749 -164.664 1.00 53.59 521 LEU A O 1
ATOM 4307 N N . GLU A 1 522 ? 19.297 -20.409 -163.984 1.00 54.28 522 GLU A N 1
ATOM 4308 C CA . GLU A 1 522 ? 19.564 -19.811 -165.305 1.00 54.28 522 GLU A CA 1
ATOM 4309 C C . GLU A 1 522 ? 20.139 -20.807 -166.336 1.00 54.28 522 GLU A C 1
ATOM 4311 O O . GLU A 1 522 ? 19.863 -20.673 -167.530 1.00 54.28 522 GLU A O 1
ATOM 4316 N N . SER A 1 523 ? 20.865 -21.854 -165.911 1.00 55.06 523 SER A N 1
ATOM 4317 C CA . SER A 1 523 ? 21.334 -22.920 -166.823 1.00 55.06 523 SER A CA 1
ATOM 4318 C C . SER A 1 523 ? 20.277 -23.993 -167.118 1.00 55.06 523 SER A C 1
ATOM 4320 O O . SER A 1 523 ? 20.366 -24.683 -168.132 1.00 55.06 523 SER A O 1
ATOM 4322 N N . LYS A 1 524 ? 19.241 -24.100 -166.274 1.00 55.09 524 LYS A N 1
ATOM 4323 C CA . LYS A 1 524 ? 18.143 -25.071 -166.420 1.00 55.09 524 LYS A CA 1
ATOM 4324 C C . LYS A 1 524 ? 16.882 -24.479 -167.071 1.00 55.09 524 LYS A C 1
ATOM 4326 O O . LYS A 1 524 ? 16.048 -25.239 -167.553 1.00 55.09 524 LYS A O 1
ATOM 4331 N N . LEU A 1 525 ? 16.765 -23.148 -167.182 1.00 43.97 525 LEU A N 1
ATOM 4332 C CA . LEU A 1 525 ? 15.619 -22.434 -167.777 1.00 43.97 525 LEU A CA 1
ATOM 4333 C C . LEU A 1 525 ? 15.749 -22.148 -169.290 1.00 43.97 525 LEU A C 1
ATOM 4335 O O . LEU A 1 525 ? 15.188 -21.173 -169.793 1.00 43.97 525 LEU A O 1
ATOM 4339 N N . ARG A 1 526 ? 16.484 -22.985 -170.034 1.00 45.03 526 ARG A N 1
ATOM 4340 C CA . ARG A 1 526 ? 16.478 -22.954 -171.509 1.00 45.03 526 ARG A CA 1
ATOM 4341 C C . ARG A 1 526 ? 16.170 -24.288 -172.187 1.00 45.03 526 ARG A C 1
ATOM 4343 O O . ARG A 1 526 ? 16.063 -24.288 -173.408 1.00 45.03 526 ARG A O 1
ATOM 4350 N N . GLU A 1 527 ? 15.994 -25.387 -171.446 1.00 39.53 527 GLU A N 1
ATOM 4351 C CA . GLU A 1 527 ? 15.832 -26.704 -172.078 1.00 39.53 527 GLU A CA 1
ATOM 4352 C C . GLU A 1 527 ? 14.464 -27.369 -171.966 1.00 39.53 527 GLU A C 1
ATOM 4354 O O . GLU A 1 527 ? 14.213 -28.222 -172.801 1.00 39.53 527 GLU A O 1
ATOM 4359 N N . PHE A 1 528 ? 13.540 -27.018 -171.066 1.00 33.66 528 PHE A N 1
ATOM 4360 C CA . PHE A 1 528 ? 12.256 -27.737 -171.077 1.00 33.66 528 PHE A CA 1
ATOM 4361 C C . PHE A 1 528 ? 11.072 -26.940 -170.524 1.00 33.66 528 PHE A C 1
ATOM 4363 O O . PHE A 1 528 ? 10.798 -26.902 -169.326 1.00 33.66 528 PHE A O 1
ATOM 4370 N N . GLU A 1 529 ? 10.318 -26.365 -171.461 1.00 40.38 529 GLU A N 1
ATOM 4371 C CA . GLU A 1 529 ? 8.860 -26.335 -171.417 1.00 40.38 529 GLU A CA 1
ATOM 4372 C C . GLU A 1 529 ? 8.331 -27.781 -171.404 1.00 40.38 529 GLU A C 1
ATOM 4374 O O . GLU A 1 529 ? 8.259 -28.415 -172.450 1.00 40.38 529 GLU A O 1
ATOM 4379 N N . GLN A 1 530 ? 7.940 -28.318 -170.247 1.00 29.89 530 GLN A N 1
ATOM 4380 C CA . GLN A 1 530 ? 6.780 -29.217 -170.157 1.00 29.89 530 GLN A CA 1
ATOM 4381 C C . GLN A 1 530 ? 6.456 -29.601 -168.710 1.00 29.89 530 GLN A C 1
ATOM 4383 O O . GLN A 1 530 ? 7.284 -30.139 -167.987 1.00 29.89 530 GLN A O 1
ATOM 4388 N N . ASN A 1 531 ? 5.170 -29.441 -168.397 1.00 28.20 531 ASN A N 1
ATOM 4389 C CA . ASN A 1 531 ? 4.367 -30.231 -167.460 1.00 28.20 531 ASN A CA 1
ATOM 4390 C C . ASN A 1 531 ? 4.550 -30.052 -165.938 1.00 28.20 531 ASN A C 1
ATOM 4392 O O . ASN A 1 531 ? 5.368 -30.680 -165.287 1.00 28.20 531 ASN A O 1
ATOM 4396 N N . HIS A 1 532 ? 3.637 -29.241 -165.394 1.00 28.44 532 HIS A N 1
ATOM 4397 C CA . HIS A 1 532 ? 2.533 -29.603 -164.485 1.00 28.44 532 HIS A CA 1
ATOM 4398 C C . HIS A 1 532 ? 2.695 -30.604 -163.317 1.00 28.44 532 HIS A C 1
ATOM 4400 O O . HIS A 1 532 ? 3.007 -31.769 -163.530 1.00 28.44 532 HIS A O 1
ATOM 4406 N N . LYS A 1 533 ? 2.082 -30.157 -162.193 1.00 27.77 533 LYS A N 1
ATOM 4407 C CA . LYS A 1 533 ? 1.386 -30.899 -161.105 1.00 27.77 533 LYS A CA 1
ATOM 4408 C C . LYS A 1 533 ? 2.307 -31.612 -160.109 1.00 27.77 533 LYS A C 1
ATOM 4410 O O . LYS A 1 533 ? 3.334 -32.128 -160.502 1.00 27.77 533 LYS A O 1
ATOM 4415 N N . HIS A 1 534 ? 1.989 -31.796 -158.832 1.00 27.17 534 HIS A N 1
ATOM 4416 C CA . HIS A 1 534 ? 1.086 -31.257 -157.796 1.00 27.17 534 HIS A CA 1
ATOM 4417 C C . HIS A 1 534 ? 1.469 -32.088 -156.542 1.00 27.17 534 HIS A C 1
ATOM 4419 O O . HIS A 1 534 ? 1.973 -33.194 -156.722 1.00 27.17 534 HIS A O 1
ATOM 4425 N N . GLU A 1 535 ? 1.126 -31.616 -155.335 1.00 22.88 535 GLU A N 1
ATOM 4426 C CA . GLU A 1 535 ? 1.057 -32.413 -154.081 1.00 22.88 535 GLU A CA 1
ATOM 4427 C C . GLU A 1 535 ? 2.397 -32.904 -153.489 1.00 22.88 535 GLU A C 1
ATOM 4429 O O . GLU A 1 535 ? 3.362 -33.121 -154.203 1.00 22.88 535 GLU A O 1
ATOM 4434 N N . SER A 1 536 ? 2.567 -33.166 -152.192 1.00 23.53 536 SER A N 1
ATOM 4435 C CA . SER A 1 536 ? 1.889 -32.872 -150.916 1.00 23.53 536 SER A CA 1
ATOM 4436 C C . SER A 1 536 ? 2.718 -33.600 -149.829 1.00 23.53 536 SER A C 1
ATOM 4438 O O . SER A 1 536 ? 3.422 -34.551 -150.162 1.00 23.53 536 SER A O 1
ATOM 4440 N N . GLY A 1 537 ? 2.569 -33.208 -148.558 1.00 23.73 537 GLY A N 1
ATOM 4441 C CA . GLY A 1 537 ? 2.984 -33.968 -147.358 1.00 23.73 537 GLY A CA 1
ATOM 4442 C C . GLY A 1 537 ? 4.462 -33.841 -146.982 1.00 23.73 537 GLY A C 1
ATOM 4443 O O . GLY A 1 537 ? 5.332 -33.928 -147.838 1.00 23.73 537 GLY A O 1
ATOM 4444 N N . GLU A 1 538 ? 4.843 -33.511 -145.746 1.00 25.09 538 GLU A N 1
ATOM 4445 C CA . GLU A 1 538 ? 4.623 -34.172 -144.432 1.00 25.09 538 GLU A CA 1
ATOM 4446 C C . GLU A 1 538 ? 6.054 -34.421 -143.906 1.00 25.09 538 GLU A C 1
ATOM 4448 O O . GLU A 1 538 ? 6.970 -34.572 -144.708 1.00 25.09 538 GLU A O 1
ATOM 4453 N N . SER A 1 539 ? 6.411 -34.559 -142.638 1.00 29.91 539 SER A N 1
ATOM 4454 C CA . SER A 1 539 ? 5.977 -34.171 -141.293 1.00 29.91 539 SER A CA 1
ATOM 4455 C C . SER A 1 539 ? 7.173 -34.588 -140.403 1.00 29.91 539 SER A C 1
ATOM 4457 O O . SER A 1 539 ? 8.041 -35.342 -140.844 1.00 29.91 539 SER A O 1
ATOM 4459 N N . ASP A 1 540 ? 7.141 -34.162 -139.142 1.00 24.34 540 ASP A N 1
ATOM 4460 C CA . ASP A 1 540 ? 7.919 -34.640 -137.985 1.00 24.34 540 ASP A CA 1
ATOM 4461 C C . ASP A 1 540 ? 9.335 -34.045 -137.834 1.00 24.34 540 ASP A C 1
ATOM 4463 O O . ASP A 1 540 ? 10.131 -34.002 -138.761 1.00 24.34 540 ASP A O 1
ATOM 4467 N N . THR A 1 541 ? 9.722 -33.500 -136.676 1.00 26.16 541 THR A N 1
ATOM 4468 C CA . THR A 1 541 ? 9.577 -34.067 -135.322 1.00 26.16 541 THR A CA 1
ATOM 4469 C C . THR A 1 541 ? 9.592 -33.016 -134.195 1.00 26.16 541 THR A C 1
ATOM 4471 O O . THR A 1 541 ? 10.407 -32.099 -134.234 1.00 26.16 541 THR A O 1
ATOM 4474 N N . CYS A 1 542 ? 8.824 -33.316 -133.131 1.00 23.77 542 CYS A N 1
ATOM 4475 C CA . CYS A 1 542 ? 8.952 -32.896 -131.716 1.00 23.77 542 CYS A CA 1
ATOM 4476 C C . CYS A 1 542 ? 8.774 -31.404 -131.362 1.00 23.77 542 CYS A C 1
ATOM 4478 O O . CYS A 1 542 ? 9.370 -30.529 -131.962 1.00 23.77 542 CYS A O 1
ATOM 4480 N N . SER A 1 543 ? 8.067 -31.005 -130.306 1.00 25.84 543 SER A N 1
ATOM 4481 C CA . SER A 1 543 ? 7.321 -31.728 -129.274 1.00 25.84 543 SER A CA 1
ATOM 4482 C C . SER A 1 543 ? 6.561 -30.698 -128.431 1.00 25.84 543 SER A C 1
ATOM 4484 O O . SER A 1 543 ? 7.136 -29.701 -128.009 1.00 25.84 543 SER A O 1
ATOM 4486 N N . HIS A 1 544 ? 5.301 -31.022 -128.148 1.00 27.88 544 HIS A N 1
ATOM 4487 C CA . HIS A 1 544 ? 4.499 -30.600 -126.998 1.00 27.88 544 HIS A CA 1
ATOM 4488 C C . HIS A 1 544 ? 4.123 -29.119 -126.831 1.00 27.88 544 HIS A C 1
ATOM 4490 O O . HIS A 1 544 ? 4.612 -28.396 -125.970 1.00 27.88 544 HIS A O 1
ATOM 4496 N N . GLN A 1 545 ? 3.038 -28.763 -127.525 1.00 29.75 545 GLN A N 1
ATOM 4497 C CA . GLN A 1 545 ? 1.854 -28.238 -126.839 1.00 29.75 545 GLN A CA 1
ATOM 4498 C C . GLN A 1 545 ? 1.436 -29.185 -125.707 1.00 29.75 545 GLN A C 1
ATOM 4500 O O . GLN A 1 545 ? 1.361 -30.399 -125.915 1.00 29.75 545 GLN A O 1
ATOM 4505 N N . SER A 1 546 ? 1.030 -28.636 -124.568 1.00 26.12 546 SER A N 1
ATOM 4506 C CA . SER A 1 546 ? -0.393 -28.595 -124.205 1.00 26.12 546 SER A CA 1
ATOM 4507 C C . SER A 1 546 ? -0.575 -28.182 -122.752 1.00 26.12 546 SER A C 1
ATOM 4509 O O . SER A 1 546 ? -0.000 -28.790 -121.859 1.00 26.12 546 SER A O 1
ATOM 4511 N N . ASN A 1 547 ? -1.547 -27.288 -122.589 1.00 28.12 547 ASN A N 1
ATOM 4512 C CA . ASN A 1 547 ? -2.517 -27.269 -121.503 1.00 28.12 547 ASN A CA 1
ATOM 4513 C C . ASN A 1 547 ? -2.066 -26.885 -120.100 1.00 28.12 547 ASN A C 1
ATOM 4515 O O . ASN A 1 547 ? -0.957 -27.151 -119.657 1.00 28.12 547 ASN A O 1
ATOM 4519 N N . ALA A 1 548 ? -3.087 -26.387 -119.400 1.00 31.66 548 ALA A N 1
ATOM 4520 C CA . ALA A 1 548 ? -3.150 -26.153 -117.972 1.00 31.66 548 ALA A CA 1
ATOM 4521 C C . ALA A 1 548 ? -2.302 -24.966 -117.505 1.00 31.66 548 ALA A C 1
ATOM 4523 O O . ALA A 1 548 ? -1.187 -24.753 -117.946 1.00 31.66 548 ALA A O 1
ATOM 4524 N N . ASN A 1 549 ? -2.738 -24.118 -116.593 1.00 38.28 549 ASN A N 1
ATOM 4525 C CA . ASN A 1 549 ? -3.968 -23.961 -115.831 1.00 38.28 549 ASN A CA 1
ATOM 4526 C C . ASN A 1 549 ? -3.808 -22.542 -115.247 1.00 38.28 549 ASN A C 1
ATOM 4528 O O . ASN A 1 549 ? -2.694 -22.099 -114.981 1.00 38.28 549 ASN A O 1
ATOM 4532 N N . GLN A 1 550 ? -4.850 -21.716 -115.180 1.00 45.62 550 GLN A N 1
ATOM 4533 C CA . GLN A 1 550 ? -5.581 -21.570 -113.915 1.00 45.62 550 GLN A CA 1
ATOM 4534 C C . GLN A 1 550 ? -4.655 -21.630 -112.685 1.00 45.62 550 GLN A C 1
ATOM 4536 O O . GLN A 1 550 ? -4.750 -22.573 -111.919 1.00 45.62 550 GLN A O 1
ATOM 4541 N N . LEU A 1 551 ? -3.728 -20.679 -112.516 1.00 45.47 551 LEU A N 1
ATOM 4542 C CA . LEU A 1 551 ? -2.874 -20.614 -111.317 1.00 45.47 551 LEU A CA 1
ATOM 4543 C C . LEU A 1 551 ? -2.476 -19.191 -110.882 1.00 45.47 551 LEU A C 1
ATOM 4545 O O . LEU A 1 551 ? -1.603 -19.055 -110.047 1.00 45.47 551 LEU A O 1
ATOM 4549 N N . ASP A 1 552 ? -3.163 -18.141 -111.346 1.00 46.34 552 ASP A N 1
ATOM 4550 C CA . ASP A 1 552 ? -3.082 -16.805 -110.709 1.00 46.34 552 ASP A CA 1
ATOM 4551 C C . ASP A 1 552 ? -4.427 -16.329 -110.143 1.00 46.34 552 ASP A C 1
ATOM 4553 O O . ASP A 1 552 ? -4.524 -15.283 -109.503 1.00 46.34 552 ASP A O 1
ATOM 4557 N N . HIS A 1 553 ? -5.485 -17.127 -110.321 1.00 46.38 553 HIS A N 1
ATOM 4558 C CA . HIS A 1 553 ? -6.774 -16.862 -109.689 1.00 46.38 553 HIS A CA 1
ATOM 4559 C C . HIS A 1 553 ? -7.043 -17.749 -108.473 1.00 46.38 553 HIS A C 1
ATOM 4561 O O . HIS A 1 553 ? -7.823 -17.327 -107.628 1.00 46.38 553 HIS A O 1
ATOM 4567 N N . ASP A 1 554 ? -6.356 -18.888 -108.327 1.00 51.06 554 ASP A N 1
ATOM 4568 C CA . ASP A 1 554 ? -6.532 -19.803 -107.195 1.00 51.06 554 ASP A CA 1
ATOM 4569 C C . ASP A 1 554 ? -5.619 -19.474 -106.014 1.00 51.06 554 ASP A C 1
ATOM 4571 O O . ASP A 1 554 ? -6.054 -19.647 -104.891 1.00 51.06 554 ASP A O 1
ATOM 4575 N N . GLU A 1 555 ? -4.433 -18.888 -106.197 1.00 54.88 555 GLU A N 1
ATOM 4576 C CA . GLU A 1 555 ? -3.615 -18.437 -105.055 1.00 54.88 555 GLU A CA 1
ATOM 4577 C C . GLU A 1 555 ? -4.175 -17.133 -104.456 1.00 54.88 555 GLU A C 1
ATOM 4579 O O . GLU A 1 555 ? -4.287 -16.985 -103.242 1.00 54.88 555 GLU A O 1
ATOM 4584 N N . ILE A 1 556 ? -4.697 -16.234 -105.302 1.00 58.25 556 ILE A N 1
ATOM 4585 C CA . ILE A 1 556 ? -5.456 -15.050 -104.870 1.00 58.25 556 ILE A CA 1
ATOM 4586 C C . ILE A 1 556 ? -6.856 -15.435 -104.364 1.00 58.25 556 ILE A C 1
ATOM 4588 O O . ILE A 1 556 ? -7.360 -14.785 -103.448 1.00 58.25 556 ILE A O 1
ATOM 4592 N N . SER A 1 557 ? -7.505 -16.473 -104.910 1.00 60.19 557 SER A N 1
ATOM 4593 C CA . SER A 1 557 ? -8.787 -16.962 -104.380 1.00 60.19 557 SER A CA 1
ATOM 4594 C C . SER A 1 557 ? -8.612 -17.801 -103.118 1.00 60.19 557 SER A C 1
ATOM 4596 O O . SER A 1 557 ? -9.500 -17.738 -102.280 1.00 60.19 557 SER A O 1
ATOM 4598 N N . MET A 1 558 ? -7.510 -18.531 -102.932 1.00 62.22 558 MET A N 1
ATOM 4599 C CA . MET A 1 558 ? -7.185 -19.219 -101.681 1.00 62.22 558 MET A CA 1
ATOM 4600 C C . MET A 1 558 ? -6.757 -18.213 -100.620 1.00 62.22 558 MET A C 1
ATOM 4602 O O . MET A 1 558 ? -7.288 -18.287 -99.530 1.00 62.22 558 MET A O 1
ATOM 4606 N N . LEU A 1 559 ? -5.981 -17.171 -100.941 1.00 65.19 559 LEU A N 1
ATOM 4607 C CA . LEU A 1 559 ? -5.699 -16.078 -99.999 1.00 65.19 559 LEU A CA 1
ATOM 4608 C C . LEU A 1 559 ? -6.934 -15.216 -99.692 1.00 65.19 559 LEU A C 1
ATOM 4610 O O . LEU A 1 559 ? -7.078 -14.728 -98.575 1.00 65.19 559 LEU A O 1
ATOM 4614 N N . LYS A 1 560 ? -7.862 -15.024 -100.642 1.00 64.94 560 LYS A N 1
ATOM 4615 C CA . LYS A 1 560 ? -9.158 -14.374 -100.366 1.00 64.94 560 LYS A CA 1
ATOM 4616 C C . LYS A 1 560 ? -10.082 -15.265 -99.546 1.00 64.94 560 LYS A C 1
ATOM 4618 O O . LYS A 1 560 ? -10.765 -14.721 -98.690 1.00 64.94 560 LYS A O 1
ATOM 4623 N N . ARG A 1 561 ? -10.066 -16.584 -99.756 1.00 71.44 561 ARG A N 1
ATOM 4624 C CA . ARG A 1 561 ? -10.848 -17.569 -98.996 1.00 71.44 561 ARG A CA 1
ATOM 4625 C C . ARG A 1 561 ? -10.266 -17.804 -97.605 1.00 71.44 561 ARG A C 1
ATOM 4627 O O . ARG A 1 561 ? -11.037 -17.843 -96.668 1.00 71.44 561 ARG A O 1
ATOM 4634 N N . GLU A 1 562 ? -8.946 -17.812 -97.439 1.00 71.19 562 GLU A N 1
ATOM 4635 C CA . GLU A 1 562 ? -8.244 -17.815 -96.147 1.00 71.19 562 GLU A CA 1
ATOM 4636 C C . GLU A 1 562 ? -8.420 -16.479 -95.418 1.00 71.19 562 GLU A C 1
ATOM 4638 O O . GLU A 1 562 ? -8.579 -16.460 -94.204 1.00 71.19 562 GLU A O 1
ATOM 4643 N N . LYS A 1 563 ? -8.473 -15.347 -96.133 1.00 67.75 563 LYS A N 1
ATOM 4644 C CA . LYS A 1 563 ? -8.822 -14.041 -95.554 1.00 67.75 563 LYS A CA 1
ATOM 4645 C C . LYS A 1 563 ? -10.303 -13.951 -95.176 1.00 67.75 563 LYS A C 1
ATOM 4647 O O . LYS A 1 563 ? -10.605 -13.356 -94.149 1.00 67.75 563 LYS A O 1
ATOM 4652 N N . GLU A 1 564 ? -11.218 -14.526 -95.957 1.00 74.06 564 GLU A N 1
ATOM 4653 C CA . GLU A 1 564 ? -12.644 -14.655 -95.615 1.00 74.06 564 GLU A CA 1
ATOM 4654 C C . GLU A 1 564 ? -12.874 -15.671 -94.493 1.00 74.06 564 GLU A C 1
ATOM 4656 O O . GLU A 1 564 ? -13.730 -15.437 -93.650 1.00 74.06 564 GLU A O 1
ATOM 4661 N N . GLU A 1 565 ? -12.093 -16.748 -94.416 1.00 74.88 565 GLU A N 1
ATOM 4662 C CA . GLU A 1 565 ? -12.117 -17.727 -93.327 1.00 74.88 565 GLU A CA 1
ATOM 4663 C C . GLU A 1 565 ? -11.497 -17.149 -92.057 1.00 74.88 565 GLU A C 1
ATOM 4665 O O . GLU A 1 565 ? -12.080 -17.314 -90.996 1.00 74.88 565 GLU A O 1
ATOM 4670 N N . LEU A 1 566 ? -10.411 -16.373 -92.129 1.00 75.75 566 LEU A N 1
ATOM 4671 C CA . LEU A 1 566 ? -9.863 -15.638 -90.985 1.00 75.75 566 LEU A CA 1
ATOM 4672 C C . LEU A 1 566 ? -10.780 -14.490 -90.552 1.00 75.75 566 LEU A C 1
ATOM 4674 O O . LEU A 1 566 ? -10.940 -14.282 -89.356 1.00 75.75 566 LEU A O 1
ATOM 4678 N N . LEU A 1 567 ? -11.443 -13.785 -91.474 1.00 75.25 567 LEU A N 1
ATOM 4679 C CA . LEU A 1 567 ? -12.477 -12.799 -91.137 1.00 75.25 567 LEU A CA 1
ATOM 4680 C C . LEU A 1 567 ? -13.744 -13.458 -90.583 1.00 75.25 567 LEU A C 1
ATOM 4682 O O . LEU A 1 567 ? -14.352 -12.884 -89.690 1.00 75.25 567 LEU A O 1
ATOM 4686 N N . ASN A 1 568 ? -14.126 -14.656 -91.032 1.00 74.69 568 ASN A N 1
ATOM 4687 C CA . ASN A 1 568 ? -15.233 -15.430 -90.460 1.00 74.69 568 ASN A CA 1
ATOM 4688 C C . ASN A 1 568 ? -14.854 -16.083 -89.129 1.00 74.69 568 ASN A C 1
ATOM 4690 O O . ASN A 1 568 ? -15.709 -16.199 -88.260 1.00 74.69 568 ASN A O 1
ATOM 4694 N N . ILE A 1 569 ? -13.597 -16.469 -88.915 1.00 77.62 569 ILE A N 1
ATOM 4695 C CA . ILE A 1 569 ? -13.082 -16.940 -87.626 1.00 77.62 569 ILE A CA 1
ATOM 4696 C C . ILE A 1 569 ? -12.989 -15.761 -86.661 1.00 77.62 569 ILE A C 1
ATOM 4698 O O . ILE A 1 569 ? -13.458 -15.890 -85.545 1.00 77.62 569 ILE A O 1
ATOM 4702 N N . ILE A 1 570 ? -12.505 -14.589 -87.077 1.00 74.50 570 ILE A N 1
ATOM 4703 C CA . ILE A 1 570 ? -12.487 -13.372 -86.252 1.00 74.50 570 ILE A CA 1
ATOM 4704 C C . ILE A 1 570 ? -13.910 -12.886 -85.973 1.00 74.50 570 ILE A C 1
ATOM 4706 O O . ILE A 1 570 ? -14.218 -12.634 -84.818 1.00 74.50 570 ILE A O 1
ATOM 4710 N N . ASN A 1 571 ? -14.810 -12.844 -86.961 1.00 69.38 571 ASN A N 1
ATOM 4711 C CA . ASN A 1 571 ? -16.217 -12.485 -86.753 1.00 69.38 571 ASN A CA 1
ATOM 4712 C C . ASN A 1 571 ? -16.977 -13.543 -85.948 1.00 69.38 571 ASN A C 1
ATOM 4714 O O . ASN A 1 571 ? -17.862 -13.174 -85.187 1.00 69.38 571 ASN A O 1
ATOM 4718 N N . SER A 1 572 ? -16.647 -14.834 -86.052 1.00 72.19 572 SER A N 1
ATOM 4719 C CA . SER A 1 572 ? -17.225 -15.879 -85.194 1.00 72.19 572 SER A CA 1
ATOM 4720 C C . SER A 1 572 ? -16.580 -15.922 -83.812 1.00 72.19 572 SER A C 1
ATOM 4722 O O . SER A 1 572 ? -17.256 -16.312 -82.872 1.00 72.19 572 SER A O 1
ATOM 4724 N N . PHE A 1 573 ? -15.342 -15.455 -83.633 1.00 68.00 573 PHE A N 1
ATOM 4725 C CA . PHE A 1 573 ? -14.688 -15.291 -82.332 1.00 68.00 573 PHE A CA 1
ATOM 4726 C C . PHE A 1 573 ? -15.164 -14.011 -81.632 1.00 68.00 573 PHE A C 1
ATOM 4728 O O . PHE A 1 573 ? -15.422 -14.051 -80.436 1.00 68.00 573 PHE A O 1
ATOM 4735 N N . GLN A 1 574 ? -15.401 -12.920 -82.369 1.00 66.25 574 GLN A N 1
ATOM 4736 C CA . GLN A 1 574 ? -16.091 -11.713 -81.899 1.00 66.25 574 GLN A CA 1
ATOM 4737 C C . GLN A 1 574 ? -17.575 -11.977 -81.641 1.00 66.25 574 GLN A C 1
ATOM 4739 O O . GLN A 1 574 ? -18.078 -11.521 -80.625 1.00 66.25 574 GLN A O 1
ATOM 4744 N N . SER A 1 575 ? -18.263 -12.760 -82.481 1.00 61.41 575 SER A N 1
ATOM 4745 C CA . SER A 1 575 ? -19.653 -13.176 -82.234 1.00 61.41 575 SER A CA 1
ATOM 4746 C C . SER A 1 575 ? -19.749 -14.204 -81.108 1.00 61.41 575 SER A C 1
ATOM 4748 O O . SER A 1 575 ? -20.739 -14.197 -80.396 1.00 61.41 575 SER A O 1
ATOM 4750 N N . ARG A 1 576 ? -18.726 -15.044 -80.878 1.00 65.44 576 ARG A N 1
ATOM 4751 C CA . ARG A 1 576 ? -18.634 -15.955 -79.721 1.00 65.44 576 ARG A CA 1
ATOM 4752 C C . ARG A 1 576 ? -18.247 -15.209 -78.443 1.00 65.44 576 ARG A C 1
ATOM 4754 O O . ARG A 1 576 ? -18.787 -15.544 -77.402 1.00 65.44 576 ARG A O 1
ATOM 4761 N N . GLN A 1 577 ? -17.414 -14.166 -78.502 1.00 58.22 577 GLN A N 1
ATOM 4762 C CA . GLN A 1 577 ? -17.193 -13.232 -77.386 1.00 58.22 577 GLN A CA 1
ATOM 4763 C C . GLN A 1 577 ? -18.435 -12.379 -77.099 1.00 58.22 577 GLN A C 1
ATOM 4765 O O . GLN A 1 577 ? -18.751 -12.161 -75.937 1.00 58.22 577 GLN A O 1
ATOM 4770 N N . GLN A 1 578 ? -19.172 -11.934 -78.122 1.00 54.94 578 GLN A N 1
ATOM 4771 C CA . GLN A 1 578 ? -20.433 -11.202 -77.959 1.00 54.94 578 GLN A CA 1
ATOM 4772 C C . GLN A 1 578 ? -21.589 -12.115 -77.527 1.00 54.94 578 GLN A C 1
ATOM 4774 O O . GLN A 1 578 ? -22.422 -11.663 -76.757 1.00 54.94 578 GLN A O 1
ATOM 4779 N N . GLN A 1 579 ? -21.627 -13.393 -77.928 1.00 51.47 579 GLN A N 1
ATOM 4780 C CA . GLN A 1 579 ? -22.584 -14.387 -77.414 1.00 51.47 579 GLN A CA 1
ATOM 4781 C C . GLN A 1 579 ? -22.216 -14.882 -76.009 1.00 51.47 579 GLN A C 1
ATOM 4783 O O . GLN A 1 579 ? -23.124 -15.093 -75.218 1.00 51.47 579 GLN A O 1
ATOM 4788 N N . LEU A 1 580 ? -20.930 -14.982 -75.645 1.00 50.91 580 LEU A N 1
ATOM 4789 C CA . LEU A 1 580 ? -20.504 -15.213 -74.255 1.00 50.91 580 LEU A CA 1
ATOM 4790 C C . LEU A 1 580 ? -20.856 -14.009 -73.367 1.00 50.91 580 LEU A C 1
ATOM 4792 O O . LEU A 1 580 ? -21.427 -14.198 -72.302 1.00 50.91 580 LEU A O 1
ATOM 4796 N N . HIS A 1 581 ? -20.661 -12.775 -73.846 1.00 50.06 581 HIS A N 1
ATOM 4797 C CA . HIS A 1 581 ? -21.090 -11.570 -73.125 1.00 50.06 581 HIS A CA 1
ATOM 4798 C C . HIS A 1 581 ? -22.612 -11.327 -73.124 1.00 50.06 581 HIS A C 1
ATOM 4800 O O . HIS A 1 581 ? -23.101 -10.604 -72.254 1.00 50.06 581 HIS A O 1
ATOM 4806 N N . ALA A 1 582 ? -23.372 -11.899 -74.066 1.00 46.28 582 ALA A N 1
ATOM 4807 C CA . ALA A 1 582 ? -24.832 -11.768 -74.127 1.00 46.28 582 ALA A CA 1
ATOM 4808 C C . ALA A 1 582 ? -25.584 -12.923 -73.436 1.00 46.28 582 ALA A C 1
ATOM 4810 O O . ALA A 1 582 ? -26.668 -12.689 -72.913 1.00 46.28 582 ALA A O 1
ATOM 4811 N N . MET A 1 583 ? -25.016 -14.135 -73.356 1.00 41.91 583 MET A N 1
ATOM 4812 C CA . MET A 1 583 ? -25.580 -15.252 -72.575 1.00 41.91 583 MET A CA 1
ATOM 4813 C C . MET A 1 583 ? -25.181 -15.207 -71.088 1.00 41.91 583 MET A C 1
ATOM 4815 O O . MET A 1 583 ? -25.875 -15.791 -70.264 1.00 41.91 583 MET A O 1
ATOM 4819 N N . GLU A 1 584 ? -24.156 -14.433 -70.706 1.00 43.34 584 GLU A N 1
ATOM 4820 C CA . GLU A 1 584 ? -23.860 -14.091 -69.299 1.00 43.34 584 GLU A CA 1
ATOM 4821 C C . GLU A 1 584 ? -24.881 -13.124 -68.662 1.00 43.34 584 GLU A C 1
ATOM 4823 O O . GLU A 1 584 ? -24.740 -12.768 -67.491 1.00 43.34 584 GLU A O 1
ATOM 4828 N N . ARG A 1 585 ? -25.920 -12.691 -69.397 1.00 46.94 585 ARG A N 1
ATOM 4829 C CA . ARG A 1 585 ? -26.938 -11.762 -68.881 1.00 46.94 585 ARG A CA 1
ATOM 4830 C C . ARG A 1 585 ? -28.345 -12.318 -68.675 1.00 46.94 585 ARG A C 1
ATOM 4832 O O . ARG A 1 585 ? -29.110 -11.603 -68.035 1.00 46.94 585 ARG A O 1
ATOM 4839 N N . GLU A 1 586 ? -28.710 -13.524 -69.126 1.00 42.97 586 GLU A N 1
ATOM 4840 C CA . GLU A 1 586 ? -30.145 -13.897 -69.102 1.00 42.97 586 GLU A CA 1
ATOM 4841 C C . GLU A 1 586 ? -30.566 -15.307 -68.647 1.00 42.97 586 GLU A C 1
ATOM 4843 O O . GLU A 1 586 ? -31.763 -15.496 -68.466 1.00 42.97 586 GLU A O 1
ATOM 4848 N N . GLU A 1 587 ? -29.695 -16.270 -68.321 1.00 34.25 587 GLU A N 1
ATOM 4849 C CA . GLU A 1 587 ? -30.187 -17.587 -67.849 1.00 34.25 587 GLU A CA 1
ATOM 4850 C C . GLU A 1 587 ? -29.430 -18.132 -66.632 1.00 34.25 587 GLU A C 1
ATOM 4852 O O . GLU A 1 587 ? -28.612 -19.044 -66.704 1.00 34.25 587 GLU A O 1
ATOM 4857 N N . ALA A 1 588 ? -29.774 -17.592 -65.462 1.00 38.53 588 ALA A N 1
ATOM 4858 C CA . ALA A 1 588 ? -29.638 -18.295 -64.196 1.00 38.53 588 ALA A CA 1
ATOM 4859 C C . ALA A 1 588 ? -31.036 -18.738 -63.745 1.00 38.53 588 ALA A C 1
ATOM 4861 O O . ALA A 1 588 ? -31.769 -17.906 -63.216 1.00 38.53 588 ALA A O 1
ATOM 4862 N N . HIS A 1 589 ? -31.397 -20.013 -63.954 1.00 34.94 589 HIS A N 1
ATOM 4863 C CA . HIS A 1 589 ? -31.983 -20.938 -62.957 1.00 34.94 589 HIS A CA 1
ATOM 4864 C C . HIS A 1 589 ? -32.453 -22.276 -63.582 1.00 34.94 589 HIS A C 1
ATOM 4866 O O . HIS A 1 589 ? -33.166 -22.277 -64.579 1.00 34.94 589 HIS A O 1
ATOM 4872 N N . SER A 1 590 ? -32.160 -23.368 -62.848 1.00 33.06 590 SER A N 1
ATOM 4873 C CA . SER A 1 590 ? -32.796 -24.711 -62.840 1.00 33.06 590 SER A CA 1
ATOM 4874 C C . SER A 1 590 ? -32.231 -25.783 -63.800 1.00 33.06 590 SER A C 1
ATOM 4876 O O . SER A 1 590 ? -32.178 -25.564 -64.999 1.00 33.06 590 SER A O 1
ATOM 4878 N N . GLU A 1 591 ? -31.838 -27.011 -63.423 1.00 39.00 591 GLU A N 1
ATOM 4879 C CA . GLU A 1 591 ? -31.551 -27.718 -62.156 1.00 39.00 591 GLU A CA 1
ATOM 4880 C C . GLU A 1 591 ? -31.059 -29.147 -62.526 1.00 39.00 591 GLU A C 1
ATOM 4882 O O . GLU A 1 591 ? -31.682 -29.804 -63.355 1.00 39.00 591 GLU A O 1
ATOM 4887 N N . THR A 1 592 ? -29.968 -29.646 -61.919 1.00 37.47 592 THR A N 1
ATOM 4888 C CA . THR A 1 592 ? -29.878 -30.914 -61.134 1.00 37.47 592 THR A CA 1
ATOM 4889 C C . THR A 1 592 ? -28.468 -31.554 -61.082 1.00 37.47 592 THR A C 1
ATOM 4891 O O . THR A 1 592 ? -27.986 -32.147 -62.039 1.00 37.47 592 THR A O 1
ATOM 4894 N N . ALA A 1 593 ? -27.896 -31.487 -59.863 1.00 36.00 593 ALA A N 1
ATOM 4895 C CA . ALA A 1 593 ? -26.867 -32.324 -59.209 1.00 36.00 593 ALA A CA 1
ATOM 4896 C C . ALA A 1 593 ? -25.425 -32.339 -59.786 1.00 36.00 593 ALA A C 1
ATOM 4898 O O . ALA A 1 593 ? -25.182 -32.865 -60.857 1.00 36.00 593 ALA A O 1
ATOM 4899 N N . SER A 1 594 ? -24.361 -31.907 -59.091 1.00 41.72 594 SER A N 1
ATOM 4900 C CA . SER A 1 594 ? -24.169 -31.613 -57.665 1.00 41.72 594 SER A CA 1
ATOM 4901 C C . SER A 1 594 ? -22.826 -30.884 -57.463 1.00 41.72 594 SER A C 1
ATOM 4903 O O . SER A 1 594 ? -21.796 -31.521 -57.627 1.00 41.72 594 SER A O 1
ATOM 4905 N N . THR A 1 595 ? -22.855 -29.583 -57.124 1.00 36.72 595 THR A N 1
ATOM 4906 C CA . THR A 1 595 ? -22.077 -28.884 -56.062 1.00 36.72 595 THR A CA 1
ATOM 4907 C C . THR A 1 595 ? -22.188 -27.358 -56.240 1.00 36.72 595 THR A C 1
ATOM 4909 O O . THR A 1 595 ? -21.419 -26.742 -56.968 1.00 36.72 595 THR A O 1
ATOM 4912 N N . VAL A 1 596 ? -23.200 -26.785 -55.576 1.00 50.72 596 VAL A N 1
ATOM 4913 C CA . VAL A 1 596 ? -23.312 -25.426 -54.999 1.00 50.72 596 VAL A CA 1
ATOM 4914 C C . VAL A 1 596 ? -22.546 -24.289 -55.704 1.00 50.72 596 VAL A C 1
ATOM 4916 O O . VAL A 1 596 ? -21.431 -23.944 -55.326 1.00 50.72 596 VAL A O 1
ATOM 4919 N N . THR A 1 597 ? -23.203 -23.614 -56.649 1.00 47.84 597 THR A N 1
ATOM 4920 C CA . THR A 1 597 ? -22.859 -22.248 -57.083 1.00 47.84 597 THR A CA 1
ATOM 4921 C C . THR A 1 597 ? -24.113 -21.383 -56.963 1.00 47.84 597 THR A C 1
ATOM 4923 O O . THR A 1 597 ? -25.104 -21.558 -57.663 1.00 47.84 597 THR A O 1
ATOM 4926 N N . ILE A 1 598 ? -24.093 -20.539 -55.936 1.00 51.97 598 ILE A N 1
ATOM 4927 C CA . ILE A 1 598 ? -25.201 -19.727 -55.426 1.00 51.97 598 ILE A CA 1
ATOM 4928 C C . ILE A 1 598 ? -25.502 -18.585 -56.427 1.00 51.97 598 ILE A C 1
ATOM 4930 O O . ILE A 1 598 ? -24.558 -18.017 -56.976 1.00 51.97 598 ILE A O 1
ATOM 4934 N N . PRO A 1 599 ? -26.771 -18.192 -56.649 1.00 58.72 599 PRO A N 1
ATOM 4935 C CA . PRO A 1 599 ? -27.123 -16.966 -57.369 1.00 58.72 599 PRO A CA 1
ATOM 4936 C C . PRO A 1 599 ? -26.774 -15.758 -56.486 1.00 58.72 599 PRO A C 1
ATOM 4938 O O . PRO A 1 599 ? -27.591 -15.274 -55.704 1.00 58.72 599 PRO A O 1
ATOM 4941 N N . THR A 1 600 ? -25.505 -15.354 -56.503 1.00 63.12 600 THR A N 1
ATOM 4942 C CA . THR A 1 600 ? -24.907 -14.575 -55.415 1.00 63.12 600 THR A CA 1
ATOM 4943 C C . THR A 1 600 ? -25.064 -13.074 -55.533 1.00 63.12 600 THR A C 1
ATOM 4945 O O . THR A 1 600 ? -25.296 -12.465 -54.510 1.00 63.12 600 THR A O 1
ATOM 4948 N N . THR A 1 601 ? -24.948 -12.418 -56.684 1.00 67.31 601 THR A N 1
ATOM 4949 C CA . THR A 1 601 ? -24.635 -10.971 -56.661 1.00 67.31 601 THR A CA 1
ATOM 4950 C C . THR A 1 601 ? -25.784 -10.075 -56.186 1.00 67.31 601 THR A C 1
ATOM 4952 O O . THR A 1 601 ? -25.608 -9.352 -55.212 1.00 67.31 601 THR A O 1
ATOM 4955 N N . GLU A 1 602 ? -26.977 -10.148 -56.781 1.00 73.94 602 GLU A N 1
ATOM 4956 C CA . GLU A 1 602 ? -28.111 -9.295 -56.372 1.00 73.94 602 GLU A CA 1
ATOM 4957 C C . GLU A 1 602 ? -28.706 -9.724 -55.018 1.00 73.94 602 GLU A C 1
ATOM 4959 O O . GLU A 1 602 ? -29.111 -8.895 -54.199 1.00 73.94 602 GLU A O 1
ATOM 4964 N N . ALA A 1 603 ? -28.728 -11.035 -54.747 1.00 74.56 603 ALA A N 1
ATOM 4965 C CA . ALA A 1 603 ? -29.129 -11.564 -53.449 1.00 74.56 603 ALA A CA 1
ATOM 4966 C C . ALA A 1 603 ? -28.125 -11.164 -52.357 1.00 74.56 603 ALA A C 1
ATOM 4968 O O . ALA A 1 603 ? -28.556 -10.768 -51.277 1.00 74.56 603 ALA A O 1
ATOM 4969 N N . MET A 1 604 ? -26.815 -11.187 -52.640 1.00 74.94 604 MET A N 1
ATOM 4970 C CA . MET A 1 604 ? -25.779 -10.672 -51.741 1.00 74.94 604 MET A CA 1
ATOM 4971 C C . MET A 1 604 ? -25.862 -9.161 -51.597 1.00 74.94 604 MET A C 1
ATOM 4973 O O . MET A 1 604 ? -25.660 -8.698 -50.491 1.00 74.94 604 MET A O 1
ATOM 4977 N N . GLU A 1 605 ? -26.213 -8.392 -52.628 1.00 83.44 605 GLU A N 1
ATOM 4978 C CA . GLU A 1 605 ? -26.347 -6.936 -52.511 1.00 83.44 605 GLU A CA 1
ATOM 4979 C C . GLU A 1 605 ? -27.568 -6.548 -51.664 1.00 83.44 605 GLU A C 1
ATOM 4981 O O . GLU A 1 605 ? -27.474 -5.708 -50.770 1.00 83.44 605 GLU A O 1
ATOM 4986 N N . LYS A 1 606 ? -28.716 -7.211 -51.853 1.00 86.44 606 LYS A N 1
ATOM 4987 C CA . LYS A 1 606 ? -29.893 -7.029 -50.983 1.00 86.44 606 LYS A CA 1
ATOM 4988 C C . LYS A 1 606 ? -29.628 -7.516 -49.560 1.00 86.44 606 LYS A C 1
ATOM 4990 O O . LYS A 1 606 ? -30.121 -6.907 -48.608 1.00 86.44 606 LYS A O 1
ATOM 4995 N N . LEU A 1 607 ? -28.857 -8.590 -49.402 1.00 83.94 607 LEU A N 1
ATOM 4996 C CA . LEU A 1 607 ? -28.434 -9.099 -48.103 1.00 83.94 607 LEU A CA 1
ATOM 4997 C C . LEU A 1 607 ? -27.424 -8.149 -47.438 1.00 83.94 607 LEU A C 1
ATOM 4999 O O . LEU A 1 607 ? -27.572 -7.863 -46.260 1.00 83.94 607 LEU A O 1
ATOM 5003 N N . GLU A 1 608 ? -26.478 -7.582 -48.186 1.00 84.56 608 GLU A N 1
ATOM 5004 C CA . GLU A 1 608 ? -25.511 -6.574 -47.737 1.00 84.56 608 GLU A CA 1
ATOM 5005 C C . GLU A 1 608 ? -26.226 -5.285 -47.336 1.00 84.56 608 GLU A C 1
ATOM 5007 O O . GLU A 1 608 ? -25.943 -4.731 -46.280 1.00 84.56 608 GLU A O 1
ATOM 5012 N N . GLN A 1 609 ? -27.205 -4.824 -48.117 1.00 91.06 609 GLN A N 1
ATOM 5013 C CA . GLN A 1 609 ? -28.030 -3.673 -47.755 1.00 91.06 609 GLN A CA 1
ATOM 5014 C C . GLN A 1 609 ? -28.866 -3.944 -46.502 1.00 91.06 609 GLN A C 1
ATOM 5016 O O . GLN A 1 609 ? -28.981 -3.060 -45.655 1.00 91.06 609 GLN A O 1
ATOM 5021 N N . ARG A 1 610 ? -29.436 -5.148 -46.349 1.00 89.56 610 ARG A N 1
ATOM 5022 C CA . ARG A 1 610 ? -30.136 -5.534 -45.115 1.00 89.56 610 ARG A CA 1
ATOM 5023 C C . ARG A 1 610 ? -29.180 -5.592 -43.932 1.00 89.56 610 ARG A C 1
ATOM 5025 O O . ARG A 1 610 ? -29.508 -5.005 -42.914 1.00 89.56 610 ARG A O 1
ATOM 5032 N N . PHE A 1 611 ? -28.005 -6.201 -44.082 1.00 88.38 611 PHE A N 1
ATOM 5033 C CA . PHE A 1 611 ? -26.991 -6.251 -43.032 1.00 88.38 611 PHE A CA 1
ATOM 5034 C C . PHE A 1 611 ? -26.501 -4.859 -42.648 1.00 88.38 611 PHE A C 1
ATOM 5036 O O . PHE A 1 611 ? -26.436 -4.565 -41.462 1.00 88.38 611 PHE A O 1
ATOM 5043 N N . LYS A 1 612 ? -26.235 -3.975 -43.615 1.00 92.38 612 LYS A N 1
ATOM 5044 C CA . LYS A 1 612 ? -25.877 -2.574 -43.353 1.00 92.38 612 LYS A CA 1
ATOM 5045 C C . LYS A 1 612 ? -26.991 -1.835 -42.621 1.00 92.38 612 LYS A C 1
ATOM 5047 O O . LYS A 1 612 ? -26.703 -1.138 -41.660 1.00 92.38 612 LYS A O 1
ATOM 5052 N N . ARG A 1 613 ? -28.257 -2.011 -43.019 1.00 93.31 613 ARG A N 1
ATOM 5053 C CA . ARG A 1 613 ? -29.396 -1.412 -42.300 1.00 93.31 613 ARG A CA 1
ATOM 5054 C C . ARG A 1 613 ? -29.505 -1.942 -40.879 1.00 93.31 613 ARG A C 1
ATOM 5056 O O . ARG A 1 613 ? -29.511 -1.140 -39.963 1.00 93.31 613 ARG A O 1
ATOM 5063 N N . THR A 1 614 ? -29.496 -3.260 -40.684 1.00 90.38 614 THR A N 1
ATOM 5064 C CA . THR A 1 614 ? -29.561 -3.846 -39.339 1.00 90.38 614 THR A CA 1
ATOM 5065 C C . THR A 1 614 ? -28.348 -3.474 -38.495 1.00 90.38 614 THR A C 1
ATOM 5067 O O . THR A 1 614 ? -28.477 -3.298 -37.297 1.00 90.38 614 THR A O 1
ATOM 5070 N N . MET A 1 615 ? -27.165 -3.332 -39.096 1.00 89.12 615 MET A N 1
ATOM 5071 C CA . MET A 1 615 ? -25.951 -2.928 -38.389 1.00 89.12 615 MET A CA 1
ATOM 5072 C C . MET A 1 615 ? -26.016 -1.457 -37.976 1.00 89.12 615 MET A C 1
ATOM 5074 O O . MET A 1 615 ? -25.635 -1.139 -36.856 1.00 89.12 615 MET A O 1
ATOM 5078 N N . ASN A 1 616 ? -26.554 -0.585 -38.832 1.00 92.50 616 ASN A N 1
ATOM 5079 C CA . ASN A 1 616 ? -26.812 0.812 -38.488 1.00 92.50 616 ASN A CA 1
ATOM 5080 C C . ASN A 1 616 ? -27.906 0.933 -37.421 1.00 92.50 616 ASN A C 1
ATOM 5082 O O . ASN A 1 616 ? -27.719 1.663 -36.463 1.00 92.50 616 ASN A O 1
ATOM 5086 N N . GLU A 1 617 ? -28.998 0.172 -37.527 1.00 94.31 617 GLU A N 1
ATOM 5087 C CA . GLU A 1 617 ? -30.048 0.122 -36.502 1.00 94.31 617 GLU A CA 1
ATOM 5088 C C . GLU A 1 617 ? -29.494 -0.391 -35.167 1.00 94.31 617 GLU A C 1
ATOM 5090 O O . GLU A 1 617 ? -29.788 0.173 -34.120 1.00 94.31 617 GLU A O 1
ATOM 5095 N N . VAL A 1 618 ? -28.643 -1.422 -35.176 1.00 91.88 618 VAL A N 1
ATOM 5096 C CA . VAL A 1 618 ? -27.971 -1.910 -33.962 1.00 91.88 618 VAL A CA 1
ATOM 5097 C C . VAL A 1 618 ? -27.009 -0.859 -33.410 1.00 91.88 618 VAL A C 1
ATOM 5099 O O . VAL A 1 618 ? -26.949 -0.699 -32.194 1.00 91.88 618 VAL A O 1
ATOM 5102 N N . ALA A 1 619 ? -26.286 -0.123 -34.257 1.00 91.44 619 ALA A N 1
ATOM 5103 C CA . ALA A 1 619 ? -25.418 0.968 -33.821 1.00 91.44 619 ALA A CA 1
ATOM 5104 C C . ALA A 1 619 ? -26.229 2.110 -33.185 1.00 91.44 619 ALA A C 1
ATOM 5106 O O . ALA A 1 619 ? -25.936 2.487 -32.056 1.00 91.44 619 ALA A O 1
ATOM 5107 N N . GLU A 1 620 ? -27.300 2.574 -33.835 1.00 94.19 620 GLU A N 1
ATOM 5108 C CA . GLU A 1 620 ? -28.205 3.608 -33.311 1.00 94.19 620 GLU A CA 1
ATOM 5109 C C . GLU A 1 620 ? -28.874 3.170 -32.000 1.00 94.19 620 GLU A C 1
ATOM 5111 O O . GLU A 1 620 ? -28.912 3.931 -31.035 1.00 94.19 620 GLU A O 1
ATOM 5116 N N . LEU A 1 621 ? -29.350 1.922 -31.917 1.00 93.50 621 LEU A N 1
ATOM 5117 C CA . LEU A 1 621 ? -29.904 1.358 -30.681 1.00 93.50 621 LEU A CA 1
ATOM 5118 C C . LEU A 1 621 ? -28.844 1.224 -29.583 1.00 93.50 621 LEU A C 1
ATOM 5120 O O . LEU A 1 621 ? -29.171 1.364 -28.406 1.00 93.50 621 LEU A O 1
ATOM 5124 N N . THR A 1 622 ? -27.586 0.960 -29.939 1.00 91.94 622 THR A N 1
ATOM 5125 C CA . THR A 1 622 ? -26.482 0.896 -28.973 1.00 91.94 622 THR A CA 1
ATOM 5126 C C . THR A 1 622 ? -26.125 2.290 -28.462 1.00 91.94 622 THR A C 1
ATOM 5128 O O . THR A 1 622 ? -25.950 2.453 -27.258 1.00 91.94 622 THR A O 1
ATOM 5131 N N . GLU A 1 623 ? -26.084 3.302 -29.332 1.00 94.56 623 GLU A N 1
ATOM 5132 C CA . GLU A 1 623 ? -25.890 4.704 -28.942 1.00 94.56 623 GLU A CA 1
ATOM 5133 C C . GLU A 1 623 ? -27.039 5.211 -28.060 1.00 94.56 623 GLU A C 1
ATOM 5135 O O . GLU A 1 623 ? -26.799 5.845 -27.032 1.00 94.56 623 GLU A O 1
ATOM 5140 N N . GLU A 1 624 ? -28.291 4.889 -28.400 1.00 94.94 624 GLU A N 1
ATOM 5141 C CA . GLU A 1 624 ? -29.449 5.268 -27.584 1.00 94.94 624 GLU A CA 1
ATOM 5142 C C . GLU A 1 624 ? -29.460 4.527 -26.242 1.00 94.94 624 GLU A C 1
ATOM 5144 O O . GLU A 1 624 ? -29.756 5.125 -25.209 1.00 94.94 624 GLU A O 1
ATOM 5149 N N . LYS A 1 625 ? -29.057 3.251 -26.216 1.00 93.88 625 LYS A N 1
ATOM 5150 C CA . LYS A 1 625 ? -28.860 2.511 -24.966 1.00 93.88 625 LYS A CA 1
ATOM 5151 C C . LYS A 1 625 ? -27.796 3.181 -24.093 1.00 93.88 625 LYS A C 1
ATOM 5153 O O . LYS A 1 625 ? -28.062 3.408 -22.919 1.00 93.88 625 LYS A O 1
ATOM 5158 N N . GLN A 1 626 ? -26.640 3.536 -24.654 1.00 91.81 626 GLN A N 1
ATOM 5159 C CA . GLN A 1 626 ? -25.583 4.241 -23.919 1.00 91.81 626 GLN A CA 1
ATOM 5160 C C . GLN A 1 626 ? -26.077 5.594 -23.392 1.00 91.81 626 GLN A C 1
ATOM 5162 O O . GLN A 1 626 ? -25.820 5.946 -22.242 1.00 91.81 626 GLN A O 1
ATOM 5167 N N . ARG A 1 627 ? -26.845 6.343 -24.193 1.00 95.06 627 ARG A N 1
ATOM 5168 C CA . ARG A 1 627 ? -27.469 7.602 -23.761 1.00 95.06 627 ARG A CA 1
ATOM 5169 C C . ARG A 1 627 ? -28.432 7.384 -22.592 1.00 95.06 627 ARG A C 1
ATOM 5171 O O . ARG A 1 627 ? -28.391 8.148 -21.628 1.00 95.06 627 ARG A O 1
ATOM 5178 N N . LEU A 1 628 ? -29.284 6.362 -22.662 1.00 95.12 628 LEU A N 1
ATOM 5179 C CA . LEU A 1 628 ? -30.215 6.022 -21.586 1.00 95.12 628 LEU A CA 1
ATOM 5180 C C . LEU A 1 628 ? -29.483 5.545 -20.328 1.00 95.12 628 LEU A C 1
ATOM 5182 O O . LEU A 1 628 ? -29.873 5.934 -19.233 1.00 95.12 628 LEU A O 1
ATOM 5186 N N . GLU A 1 629 ? -28.407 4.770 -20.459 1.00 92.12 629 GLU A N 1
ATOM 5187 C CA . GLU A 1 629 ? -27.557 4.362 -19.333 1.00 92.12 629 GLU A CA 1
ATOM 5188 C C . GLU A 1 629 ? -26.909 5.576 -18.654 1.00 92.12 629 GLU A C 1
ATOM 5190 O O . GLU A 1 629 ? -26.969 5.696 -17.430 1.00 92.12 629 GLU A O 1
ATOM 5195 N N . HIS A 1 630 ? -26.386 6.529 -19.431 1.00 95.00 630 HIS A N 1
ATOM 5196 C CA . HIS A 1 630 ? -25.878 7.793 -18.893 1.00 95.00 630 HIS A CA 1
ATOM 5197 C C . HIS A 1 630 ? -26.963 8.601 -18.169 1.00 95.00 630 HIS A C 1
ATOM 5199 O O . HIS A 1 630 ? -26.707 9.124 -17.084 1.00 95.00 630 HIS A O 1
ATOM 5205 N N . LEU A 1 631 ? -28.176 8.679 -18.725 1.00 95.75 631 LEU A N 1
ATOM 5206 C CA . LEU A 1 631 ? -29.294 9.375 -18.086 1.00 95.75 631 LEU A CA 1
ATOM 5207 C C . LEU A 1 631 ? -29.731 8.686 -16.787 1.00 95.75 631 LEU A C 1
ATOM 5209 O O . LEU A 1 631 ? -29.995 9.361 -15.797 1.00 95.75 631 LEU A O 1
ATOM 5213 N N . VAL A 1 632 ? -29.787 7.352 -16.767 1.00 93.75 632 VAL A N 1
ATOM 5214 C CA . VAL A 1 632 ? -30.096 6.581 -15.555 1.00 93.75 632 VAL A CA 1
ATOM 5215 C C . VAL A 1 632 ? -29.037 6.821 -14.487 1.00 93.75 632 VAL A C 1
ATOM 5217 O O . VAL A 1 632 ? -29.399 7.063 -13.340 1.00 93.75 632 VAL A O 1
ATOM 5220 N N . MET A 1 633 ? -27.754 6.825 -14.851 1.00 91.44 633 MET A N 1
ATOM 5221 C CA . MET A 1 633 ? -26.666 7.110 -13.915 1.00 91.44 633 MET A CA 1
ATOM 5222 C C . MET A 1 633 ? -26.754 8.539 -13.354 1.00 91.44 633 MET A C 1
ATOM 5224 O O . MET A 1 633 ? -26.571 8.745 -12.156 1.00 91.44 633 MET A O 1
ATOM 5228 N N . GLN A 1 634 ? -27.110 9.524 -14.186 1.00 94.88 634 GLN A N 1
ATOM 5229 C CA . GLN A 1 634 ? -27.357 10.892 -13.724 1.00 94.88 634 GLN A CA 1
ATOM 5230 C C . GLN A 1 634 ? -28.553 10.961 -12.764 1.00 94.88 634 GLN A C 1
ATOM 5232 O O . GLN A 1 634 ? -28.434 11.532 -11.683 1.00 94.88 634 GLN A O 1
ATOM 5237 N N . LEU A 1 635 ? -29.689 10.355 -13.124 1.00 94.12 635 LEU A N 1
ATOM 5238 C CA . LEU A 1 635 ? -30.879 10.317 -12.270 1.00 94.12 635 LEU A CA 1
ATOM 5239 C C . LEU A 1 635 ? -30.606 9.590 -10.951 1.00 94.12 635 LEU A C 1
ATOM 5241 O O . LEU A 1 635 ? -31.116 10.007 -9.917 1.00 94.12 635 LEU A O 1
ATOM 5245 N N . GLN A 1 636 ? -29.776 8.545 -10.959 1.00 89.31 636 GLN A N 1
ATOM 5246 C CA . GLN A 1 636 ? -29.315 7.883 -9.740 1.00 89.31 636 GLN A CA 1
ATOM 5247 C C . GLN A 1 636 ? -28.537 8.858 -8.850 1.00 89.31 636 GLN A C 1
ATOM 5249 O O . GLN A 1 636 ? -28.914 9.029 -7.691 1.00 89.31 636 GLN A O 1
ATOM 5254 N N . GLY A 1 637 ? -27.559 9.586 -9.397 1.00 89.31 637 GLY A N 1
ATOM 5255 C CA . GLY A 1 637 ? -26.832 10.623 -8.654 1.00 89.31 637 GLY A CA 1
ATOM 5256 C C . GLY A 1 637 ? -27.738 11.743 -8.118 1.00 89.31 637 GLY A C 1
ATOM 5257 O O . GLY A 1 637 ? -27.591 12.178 -6.974 1.00 89.31 637 GLY A O 1
ATOM 5258 N N . GLU A 1 638 ? -28.737 12.175 -8.894 1.00 93.44 638 GLU A N 1
ATOM 5259 C CA . GLU A 1 638 ? -29.747 13.142 -8.443 1.00 93.44 638 GLU A CA 1
ATOM 5260 C C . GLU A 1 638 ? -30.612 12.569 -7.306 1.00 93.44 638 GLU A C 1
ATOM 5262 O O . GLU A 1 638 ? -30.842 13.252 -6.308 1.00 93.44 638 GLU A O 1
ATOM 5267 N N . THR A 1 639 ? -31.043 11.304 -7.388 1.00 94.44 639 THR A N 1
ATOM 5268 C CA . THR A 1 639 ? -31.809 10.655 -6.308 1.00 94.44 639 THR A CA 1
ATOM 5269 C C . THR A 1 639 ? -30.991 10.437 -5.038 1.00 94.44 639 THR A C 1
ATOM 5271 O O . THR A 1 639 ? -31.534 10.586 -3.943 1.00 94.44 639 THR A O 1
ATOM 5274 N N . GLU A 1 640 ? -29.694 10.145 -5.157 1.00 89.69 640 GLU A N 1
ATOM 5275 C CA . GLU A 1 640 ? -28.773 10.065 -4.020 1.00 89.69 640 GLU A CA 1
ATOM 5276 C C . GLU A 1 640 ? -28.628 11.429 -3.344 1.00 89.69 640 GLU A C 1
ATOM 5278 O O . GLU A 1 640 ? -28.810 11.533 -2.131 1.00 89.69 640 GLU A O 1
ATOM 5283 N N . THR A 1 641 ? -28.432 12.489 -4.134 1.00 95.25 641 THR A N 1
ATOM 5284 C CA . THR A 1 641 ? -28.343 13.874 -3.640 1.00 95.25 641 THR A CA 1
ATOM 5285 C C . THR A 1 641 ? -29.639 14.313 -2.948 1.00 95.25 641 THR A C 1
ATOM 5287 O O . THR A 1 641 ? -29.615 14.926 -1.879 1.00 95.25 641 THR A O 1
ATOM 5290 N N . ILE A 1 642 ? -30.802 13.967 -3.511 1.00 92.25 642 ILE A N 1
ATOM 5291 C CA . ILE A 1 642 ? -32.101 14.204 -2.863 1.00 92.25 642 ILE A CA 1
ATOM 5292 C C . ILE A 1 642 ? -32.190 13.417 -1.547 1.00 92.25 642 ILE A C 1
ATOM 5294 O O . ILE A 1 642 ? -32.670 13.950 -0.545 1.00 92.25 642 ILE A O 1
ATOM 5298 N N . GLY A 1 643 ? -31.703 12.174 -1.520 1.00 86.44 643 GLY A N 1
ATOM 5299 C CA . GLY A 1 643 ? -31.600 11.363 -0.308 1.00 86.44 643 GLY A CA 1
ATOM 5300 C C . GLY A 1 643 ? -30.773 12.048 0.782 1.00 86.44 643 GLY A C 1
ATOM 5301 O O . GLY A 1 643 ? -31.231 12.154 1.922 1.00 86.44 643 GLY A O 1
ATOM 5302 N N . GLU A 1 644 ? -29.607 12.591 0.430 1.00 87.31 644 GLU A N 1
ATOM 5303 C CA . GLU A 1 644 ? -28.766 13.374 1.342 1.00 87.31 644 GLU A CA 1
ATOM 5304 C C . GLU A 1 644 ? -29.509 14.605 1.873 1.00 87.31 644 GLU A C 1
ATOM 5306 O O . GLU A 1 644 ? -29.556 14.817 3.088 1.00 87.31 644 GLU A O 1
ATOM 5311 N N . TYR A 1 645 ? -30.193 15.359 1.007 1.00 95.25 645 TYR A N 1
ATOM 5312 C CA . TYR A 1 645 ? -30.991 16.515 1.424 1.00 95.25 645 TYR A CA 1
ATOM 5313 C C . TYR A 1 645 ? -32.106 16.134 2.408 1.00 95.25 645 TYR A C 1
ATOM 5315 O O . TYR A 1 645 ? -32.313 16.817 3.413 1.00 95.25 645 TYR A O 1
ATOM 5323 N N . VAL A 1 646 ? -32.795 15.010 2.183 1.00 91.19 646 VAL A N 1
ATOM 5324 C CA . VAL A 1 646 ? -33.809 14.495 3.117 1.00 91.19 646 VAL A CA 1
ATOM 5325 C C . VAL A 1 646 ? -33.182 14.142 4.466 1.00 91.19 646 VAL A C 1
ATOM 5327 O O . VAL A 1 646 ? -33.756 14.481 5.503 1.00 91.19 646 VAL A O 1
ATOM 5330 N N . THR A 1 647 ? -32.008 13.502 4.487 1.00 90.44 647 THR A N 1
ATOM 5331 C CA . THR A 1 647 ? -31.319 13.180 5.749 1.00 90.44 647 THR A CA 1
ATOM 5332 C C . THR A 1 647 ? -30.882 14.434 6.505 1.00 90.44 647 THR A C 1
ATOM 5334 O O . THR A 1 647 ? -31.138 14.531 7.708 1.00 90.44 647 THR A O 1
ATOM 5337 N N . LEU A 1 648 ? -30.329 15.430 5.805 1.00 89.62 648 LEU A N 1
ATOM 5338 C CA . LEU A 1 648 ? -29.950 16.719 6.382 1.00 89.62 648 LEU A CA 1
ATOM 5339 C C . LEU A 1 648 ? -31.169 17.458 6.933 1.00 89.62 648 LEU A C 1
ATOM 5341 O O . LEU A 1 648 ? -31.142 17.923 8.071 1.00 89.62 648 LEU A O 1
ATOM 5345 N N . TYR A 1 649 ? -32.271 17.494 6.185 1.00 93.94 649 TYR A N 1
ATOM 5346 C CA . TYR A 1 649 ? -33.519 18.100 6.639 1.00 93.94 649 TYR A CA 1
ATOM 5347 C C . TYR A 1 649 ? -34.085 17.389 7.879 1.00 93.94 649 TYR A C 1
ATOM 5349 O O . TYR A 1 649 ? -34.511 18.035 8.840 1.00 93.94 649 TYR A O 1
ATOM 5357 N N . GLN A 1 650 ? -34.053 16.051 7.916 1.00 85.44 650 GLN A N 1
ATOM 5358 C CA . GLN A 1 650 ? -34.467 15.283 9.094 1.00 85.44 650 GLN A CA 1
ATOM 5359 C C . GLN A 1 650 ? -33.570 15.563 10.306 1.00 85.44 650 GLN A C 1
ATOM 5361 O O . GLN A 1 650 ? -34.086 15.735 11.413 1.00 85.44 650 GLN A O 1
ATOM 5366 N N . GLN A 1 651 ? -32.252 15.639 10.115 1.00 88.81 651 GLN A N 1
ATOM 5367 C CA . GLN A 1 651 ? -31.300 15.966 11.175 1.00 88.81 651 GLN A CA 1
ATOM 5368 C C . GLN A 1 651 ? -31.513 17.391 11.692 1.00 88.81 651 GLN A C 1
ATOM 5370 O O . GLN A 1 651 ? -31.628 17.591 12.901 1.00 88.81 651 GLN A O 1
ATOM 5375 N N . GLN A 1 652 ? -31.652 18.366 10.793 1.00 92.06 652 GLN A N 1
ATOM 5376 C CA . GLN A 1 652 ? -31.936 19.756 11.140 1.00 92.06 652 GLN A CA 1
ATOM 5377 C C . GLN A 1 652 ? -33.246 19.865 11.926 1.00 92.06 652 GLN A C 1
ATOM 5379 O O . GLN A 1 652 ? -33.298 20.536 12.956 1.00 92.06 652 GLN A O 1
ATOM 5384 N N . ARG A 1 653 ? -34.293 19.139 11.515 1.00 89.25 653 ARG A N 1
ATOM 5385 C CA . ARG A 1 653 ? -35.580 19.126 12.220 1.00 89.25 653 ARG A CA 1
ATOM 5386 C C . ARG A 1 653 ? -35.503 18.461 13.594 1.00 89.25 653 ARG A C 1
ATOM 5388 O O . ARG A 1 653 ? -36.192 18.904 14.509 1.00 89.25 653 ARG A O 1
ATOM 5395 N N . ARG A 1 654 ? -34.672 17.427 13.768 1.00 86.25 654 ARG A N 1
ATOM 5396 C CA . ARG A 1 654 ? -34.392 16.841 15.093 1.00 86.25 654 ARG A CA 1
ATOM 5397 C C . ARG A 1 654 ? -33.654 17.830 15.993 1.00 86.25 654 ARG A C 1
ATOM 5399 O O . ARG A 1 654 ? -34.050 17.984 17.140 1.00 86.25 654 ARG A O 1
ATOM 5406 N N . LEU A 1 655 ? -32.650 18.534 15.467 1.00 85.06 655 LEU A N 1
ATOM 5407 C CA . LEU A 1 655 ? -31.905 19.554 16.212 1.00 85.06 655 LEU A CA 1
ATOM 5408 C C . LEU A 1 655 ? -32.796 20.730 16.631 1.00 85.06 655 LEU A C 1
ATOM 5410 O O . LEU A 1 655 ? -32.712 21.174 17.770 1.00 85.06 655 LEU A O 1
ATOM 5414 N N . LEU A 1 656 ? -33.673 21.206 15.743 1.00 87.44 656 LEU A N 1
ATOM 5415 C CA . LEU A 1 656 ? -34.668 22.236 16.064 1.00 87.44 656 LEU A CA 1
ATOM 5416 C C . LEU A 1 656 ? -35.605 21.775 17.184 1.00 87.44 656 LEU A C 1
ATOM 5418 O O . LEU A 1 656 ? -35.731 22.468 18.186 1.00 87.44 656 LEU A O 1
ATOM 5422 N N . LYS A 1 657 ? -36.169 20.564 17.075 1.00 91.56 657 LYS A N 1
ATOM 5423 C CA . LYS A 1 657 ? -37.008 19.988 18.139 1.00 91.56 657 LYS A CA 1
ATOM 5424 C C . LYS A 1 657 ? -36.265 19.859 19.466 1.00 91.56 657 LYS A C 1
ATOM 5426 O O . LYS A 1 657 ? -36.845 20.135 20.506 1.00 91.56 657 LYS A O 1
ATOM 5431 N N . GLN A 1 658 ? -35.000 19.443 19.441 1.00 88.94 658 GLN A N 1
ATOM 5432 C CA . GLN A 1 658 ? -34.191 19.345 20.651 1.00 88.94 658 GLN A CA 1
ATOM 5433 C C . GLN A 1 658 ? -33.982 20.722 21.293 1.00 88.94 658 GLN A C 1
ATOM 5435 O O . GLN A 1 658 ? -34.182 20.862 22.495 1.00 88.94 658 GLN A O 1
ATOM 5440 N N . LYS A 1 659 ? -33.661 21.747 20.495 1.00 88.94 659 LYS A N 1
ATOM 5441 C CA . LYS A 1 659 ? -33.544 23.128 20.984 1.00 88.94 659 LYS A CA 1
ATOM 5442 C C . LYS A 1 659 ? -34.855 23.655 21.564 1.00 88.94 659 LYS A C 1
ATOM 5444 O O . LYS A 1 659 ? -34.822 24.342 22.579 1.00 88.94 659 LYS A O 1
ATOM 5449 N N . ASP A 1 660 ? -35.993 23.332 20.953 1.00 82.50 660 ASP A N 1
ATOM 5450 C CA . ASP A 1 660 ? -37.306 23.707 21.486 1.00 82.50 660 ASP A CA 1
ATOM 5451 C C . ASP A 1 660 ? -37.587 23.030 22.831 1.00 82.50 660 ASP A C 1
ATOM 5453 O O . ASP A 1 660 ? -38.012 23.704 23.765 1.00 82.50 660 ASP A O 1
ATOM 5457 N N . ILE A 1 661 ? -37.265 21.739 22.967 1.00 88.75 661 ILE A N 1
ATOM 5458 C CA . ILE A 1 661 ? -37.395 21.003 24.234 1.00 88.75 661 ILE A CA 1
ATOM 5459 C C . ILE A 1 661 ? -36.487 21.608 25.315 1.00 88.75 661 ILE A C 1
ATOM 5461 O O . ILE A 1 661 ? -36.924 21.809 26.446 1.00 88.75 661 ILE A O 1
ATOM 5465 N N . GLU A 1 662 ? -35.236 21.935 24.982 1.00 86.50 662 GLU A N 1
ATOM 5466 C CA . GLU A 1 662 ? -34.302 22.589 25.908 1.00 86.50 662 GLU A CA 1
ATOM 5467 C C . GLU A 1 662 ? -34.801 23.982 26.325 1.00 86.50 662 GLU A C 1
ATOM 5469 O O . GLU A 1 662 ? -34.739 24.335 27.505 1.00 86.50 662 GLU A O 1
ATOM 5474 N N . ARG A 1 663 ? -35.345 24.761 25.380 1.00 88.38 663 ARG A N 1
ATOM 5475 C CA . ARG A 1 663 ? -35.959 26.070 25.644 1.00 88.38 663 ARG A CA 1
ATOM 5476 C C . ARG A 1 663 ? -37.166 25.938 26.571 1.00 88.38 663 ARG A C 1
ATOM 5478 O O . ARG A 1 663 ? -37.279 26.708 27.522 1.00 88.38 663 ARG A O 1
ATOM 5485 N N . ASP A 1 664 ? -38.051 24.980 26.317 1.00 88.75 664 ASP A N 1
ATOM 5486 C CA . ASP A 1 664 ? -39.237 24.747 27.145 1.00 88.75 664 ASP A CA 1
ATOM 5487 C C . ASP A 1 664 ? -38.848 24.279 28.554 1.00 88.75 664 ASP A C 1
ATOM 5489 O O . ASP A 1 664 ? -39.416 24.759 29.535 1.00 88.75 664 ASP A O 1
ATOM 5493 N N . TYR A 1 665 ? -37.812 23.445 28.684 1.00 88.69 665 TYR A N 1
ATOM 5494 C CA . TYR A 1 665 ? -37.265 23.046 29.984 1.00 88.69 665 TYR A CA 1
ATOM 5495 C C . TYR A 1 665 ? -36.694 24.238 30.769 1.00 88.69 665 TYR A C 1
ATOM 5497 O O . TYR A 1 665 ? -36.959 24.392 31.961 1.00 88.69 665 TYR A O 1
ATOM 5505 N N . GLN A 1 666 ? -35.947 25.130 30.108 1.00 87.69 666 GLN A N 1
ATOM 5506 C CA . GLN A 1 666 ? -35.441 26.353 30.741 1.00 87.69 666 GLN A CA 1
ATOM 5507 C C . GLN A 1 666 ? -36.575 27.289 31.175 1.00 87.69 666 GLN A C 1
ATOM 5509 O O . GLN A 1 666 ? -36.528 27.840 32.275 1.00 87.69 666 GLN A O 1
ATOM 5514 N N . LEU A 1 667 ? -37.606 27.454 30.340 1.00 85.25 667 LEU A N 1
ATOM 5515 C CA . LEU A 1 667 ? -38.787 28.246 30.686 1.00 85.25 667 LEU A CA 1
ATOM 5516 C C . LEU A 1 667 ? -39.544 27.651 31.875 1.00 85.25 667 LEU A C 1
ATOM 5518 O O . LEU A 1 667 ? -39.960 28.409 32.750 1.00 85.25 667 LEU A O 1
ATOM 5522 N N . GLN A 1 668 ? -39.675 26.324 31.936 1.00 90.25 668 GLN A N 1
ATOM 5523 C CA . GLN A 1 668 ? -40.300 25.639 33.063 1.00 90.25 668 GLN A CA 1
ATOM 5524 C C . GLN A 1 668 ? -39.518 25.878 34.358 1.00 90.25 668 GLN A C 1
ATOM 5526 O O . GLN A 1 668 ? -40.104 26.292 35.353 1.00 90.25 668 GLN A O 1
ATOM 5531 N N . ASN A 1 669 ? -38.191 25.732 34.333 1.00 83.94 669 ASN A N 1
ATOM 5532 C CA . ASN A 1 669 ? -37.358 25.999 35.510 1.00 83.94 669 ASN A CA 1
ATOM 5533 C C . ASN A 1 669 ? -37.482 27.455 35.985 1.00 83.94 669 ASN A C 1
ATOM 5535 O O . ASN A 1 669 ? -37.617 27.712 37.180 1.00 83.94 669 ASN A O 1
ATOM 5539 N N . LEU A 1 670 ? -37.493 28.419 35.057 1.00 86.81 670 LEU A N 1
ATOM 5540 C CA . LEU A 1 670 ? -37.706 29.830 35.392 1.00 86.81 670 LEU A CA 1
ATOM 5541 C C . LEU A 1 670 ? -39.109 30.088 35.967 1.00 86.81 670 LEU A C 1
ATOM 5543 O O . LEU A 1 670 ? -39.263 30.932 36.855 1.00 86.81 670 LEU A O 1
ATOM 5547 N N . ALA A 1 671 ? -40.133 29.386 35.476 1.00 87.75 671 ALA A N 1
ATOM 5548 C CA . ALA A 1 671 ? -41.486 29.462 36.016 1.00 87.75 671 ALA A CA 1
ATOM 5549 C C . ALA A 1 671 ? -41.550 28.905 37.449 1.00 87.75 671 ALA A C 1
ATOM 5551 O O . ALA A 1 671 ? -42.084 29.584 38.332 1.00 87.75 671 ALA A O 1
ATOM 5552 N N . ASP A 1 672 ? -40.930 27.750 37.694 1.00 88.75 672 ASP A N 1
ATOM 5553 C CA . ASP A 1 672 ? -40.845 27.113 39.011 1.00 88.75 672 ASP A CA 1
ATOM 5554 C C . ASP A 1 672 ? -40.085 28.000 40.012 1.00 88.75 672 ASP A C 1
ATOM 5556 O O . ASP A 1 672 ? -40.519 28.195 41.150 1.00 88.75 672 ASP A O 1
ATOM 5560 N N . ASP A 1 673 ? -38.971 28.608 39.596 1.00 85.75 673 ASP A N 1
ATOM 5561 C CA . ASP A 1 673 ? -38.202 29.533 40.433 1.00 85.75 673 ASP A CA 1
ATOM 5562 C C . ASP A 1 673 ? -38.987 30.812 40.742 1.00 85.75 673 ASP A C 1
ATOM 5564 O O . ASP A 1 673 ? -38.977 31.300 41.880 1.00 85.75 673 ASP A O 1
ATOM 5568 N N . ARG A 1 674 ? -39.737 31.338 39.765 1.00 86.25 674 ARG A N 1
ATOM 5569 C CA . ARG A 1 674 ? -40.648 32.470 39.979 1.00 86.25 674 ARG A CA 1
ATOM 5570 C C . ARG A 1 674 ? -41.754 32.112 40.970 1.00 86.25 674 ARG A C 1
ATOM 5572 O O . ARG A 1 674 ? -42.107 32.949 41.807 1.00 86.25 674 ARG A O 1
ATOM 5579 N N . GLU A 1 675 ? -42.299 30.902 40.905 1.00 89.94 675 GLU A N 1
ATOM 5580 C CA . GLU A 1 675 ? -43.307 30.428 41.852 1.00 89.94 675 GLU A CA 1
ATOM 5581 C C . GLU A 1 675 ? -42.730 30.273 43.265 1.00 89.94 675 GLU A C 1
ATOM 5583 O O . GLU A 1 675 ? -43.295 30.818 44.219 1.00 89.94 675 GLU A O 1
ATOM 5588 N N . LYS A 1 676 ? -41.554 29.650 43.405 1.00 86.44 676 LYS A N 1
ATOM 5589 C CA . LYS A 1 676 ? -40.832 29.548 44.684 1.00 86.44 676 LYS A CA 1
ATOM 5590 C C . LYS A 1 676 ? -40.534 30.925 45.276 1.00 86.44 676 LYS A C 1
ATOM 5592 O O . LYS A 1 676 ? -40.767 31.143 46.465 1.00 86.44 676 LYS A O 1
ATOM 5597 N N . MET A 1 677 ? -40.079 31.886 44.467 1.00 83.19 677 MET A N 1
ATOM 5598 C CA . MET A 1 677 ? -39.877 33.268 44.920 1.00 83.19 677 MET A CA 1
ATOM 5599 C C . MET A 1 677 ? -41.187 33.924 45.363 1.00 83.19 677 MET A C 1
ATOM 5601 O O . MET A 1 677 ? -41.219 34.588 46.399 1.00 83.19 677 MET A O 1
ATOM 5605 N N . LYS A 1 678 ? -42.290 33.712 44.636 1.00 86.06 678 LYS A N 1
ATOM 5606 C CA . LYS A 1 678 ? -43.615 34.218 45.022 1.00 86.06 678 LYS A CA 1
ATOM 5607 C C . LYS A 1 678 ? -44.072 33.637 46.363 1.00 86.06 678 LYS A C 1
ATOM 5609 O O . LYS A 1 678 ? -44.644 34.374 47.163 1.00 86.06 678 LYS A O 1
ATOM 5614 N N . LEU A 1 679 ? -43.816 32.354 46.624 1.00 87.62 679 LEU A N 1
ATOM 5615 C CA . LEU A 1 679 ? -44.105 31.715 47.912 1.00 87.62 679 LEU A CA 1
ATOM 5616 C C . LEU A 1 679 ? -43.249 32.305 49.040 1.00 87.62 679 LEU A C 1
ATOM 5618 O O . LEU A 1 679 ? -43.807 32.740 50.045 1.00 87.62 679 LEU A O 1
ATOM 5622 N N . LYS A 1 680 ? -41.931 32.435 48.841 1.00 85.44 680 LYS A N 1
ATOM 5623 C CA . LYS A 1 680 ? -41.023 33.066 49.818 1.00 85.44 680 LYS A CA 1
ATOM 5624 C C . LYS A 1 680 ? -41.411 34.517 50.126 1.00 85.44 680 LYS A C 1
ATOM 5626 O O . LYS A 1 680 ? -41.377 34.934 51.278 1.00 85.44 680 LYS A O 1
ATOM 5631 N N . LEU A 1 681 ? -41.832 35.289 49.120 1.00 84.06 681 LEU A N 1
ATOM 5632 C CA . LEU A 1 681 ? -42.321 36.660 49.312 1.00 84.06 681 LEU A CA 1
ATOM 5633 C C . LEU A 1 681 ? -43.651 36.709 50.074 1.00 84.06 681 LEU A C 1
ATOM 5635 O O . LEU A 1 681 ? -43.848 37.613 50.884 1.00 84.06 681 LEU A O 1
ATOM 5639 N N . LYS A 1 682 ? -44.560 35.752 49.844 1.00 84.69 682 LYS A N 1
ATOM 5640 C CA . LYS A 1 682 ? -45.793 35.623 50.636 1.00 84.69 682 LYS A CA 1
ATOM 5641 C C . LYS A 1 682 ? -45.483 35.294 52.098 1.00 84.69 682 LYS A C 1
ATOM 5643 O O . LYS A 1 682 ? -46.054 35.934 52.975 1.00 84.69 682 LYS A O 1
ATOM 5648 N N . GLU A 1 683 ? -44.570 34.356 52.351 1.00 86.12 683 GLU A N 1
ATOM 5649 C CA . GLU A 1 683 ? -44.119 33.998 53.704 1.00 86.12 683 GLU A CA 1
ATOM 5650 C C . GLU A 1 683 ? -43.465 35.195 54.404 1.00 86.12 683 GLU A C 1
ATOM 5652 O O . GLU A 1 683 ? -43.798 35.515 55.543 1.00 86.12 683 GLU A O 1
ATOM 5657 N N . LEU A 1 684 ? -42.605 35.930 53.696 1.00 84.44 684 LEU A N 1
ATOM 5658 C CA . LEU A 1 684 ? -41.989 37.142 54.220 1.00 84.44 684 LEU A CA 1
ATOM 5659 C C . LEU A 1 684 ? -43.032 38.218 54.540 1.00 84.44 684 LEU A C 1
ATOM 5661 O O . LEU A 1 684 ? -42.972 38.814 55.610 1.00 84.44 684 LEU A O 1
ATOM 5665 N N . ASN A 1 685 ? -44.004 38.458 53.654 1.00 82.31 685 ASN A N 1
ATOM 5666 C CA . ASN A 1 685 ? -45.072 39.433 53.895 1.00 82.31 685 ASN A CA 1
ATOM 5667 C C . ASN A 1 685 ? -45.916 39.045 55.123 1.00 82.31 685 ASN A C 1
ATOM 5669 O O . ASN A 1 685 ? -46.216 39.898 55.956 1.00 82.31 685 ASN A O 1
ATOM 5673 N N . TYR A 1 686 ? -46.218 37.754 55.287 1.00 85.38 686 TYR A N 1
ATOM 5674 C CA . TYR A 1 686 ? -46.894 37.235 56.476 1.00 85.38 686 TYR A CA 1
ATOM 5675 C C . TYR A 1 686 ? -46.077 37.481 57.756 1.00 85.38 686 TYR A C 1
ATOM 5677 O O . TYR A 1 686 ? -46.588 38.063 58.713 1.00 85.38 686 TYR A O 1
ATOM 5685 N N . LEU A 1 687 ? -44.787 37.129 57.757 1.00 83.75 687 LEU A N 1
ATOM 5686 C CA . LEU A 1 687 ? -43.905 37.334 58.911 1.00 83.75 687 LEU A CA 1
ATOM 5687 C C . LEU A 1 687 ? -43.710 38.820 59.240 1.00 83.75 687 LEU A C 1
ATOM 5689 O O . LEU A 1 687 ? -43.676 39.179 60.414 1.00 83.75 687 LEU A O 1
ATOM 5693 N N . VAL A 1 688 ? -43.622 39.696 58.232 1.00 81.06 688 VAL A N 1
ATOM 5694 C CA . VAL A 1 688 ? -43.545 41.155 58.422 1.00 81.06 688 VAL A CA 1
ATOM 5695 C C . VAL A 1 688 ? -44.835 41.690 59.043 1.00 81.06 688 VAL A C 1
ATOM 5697 O O . VAL A 1 688 ? -44.760 42.446 60.011 1.00 81.06 688 VAL A O 1
ATOM 5700 N N . GLN A 1 689 ? -46.010 41.288 58.543 1.00 79.94 689 GLN A N 1
ATOM 5701 C CA . GLN A 1 689 ? -47.296 41.667 59.143 1.00 79.94 689 GLN A CA 1
ATOM 5702 C C . GLN A 1 689 ? -47.384 41.204 60.600 1.00 79.94 689 GLN A C 1
ATOM 5704 O O . GLN A 1 689 ? -47.785 41.978 61.467 1.00 79.94 689 GLN A O 1
ATOM 5709 N N . GLN A 1 690 ? -46.928 39.985 60.890 1.00 78.31 690 GLN A N 1
ATOM 5710 C CA . GLN A 1 690 ? -46.893 39.445 62.244 1.00 78.31 690 GLN A CA 1
ATOM 5711 C C . GLN A 1 690 ? -45.935 40.224 63.163 1.00 78.31 690 GLN A C 1
ATOM 5713 O O . GLN A 1 690 ? -46.296 40.543 64.292 1.00 78.31 690 GLN A O 1
ATOM 5718 N N . LEU A 1 691 ? -44.763 40.637 62.668 1.00 75.25 691 LEU A N 1
ATOM 5719 C CA . LEU A 1 691 ? -43.811 41.459 63.425 1.00 75.25 691 LEU A CA 1
ATOM 5720 C C . LEU A 1 691 ? -44.317 42.889 63.689 1.00 75.25 691 LEU A C 1
ATOM 5722 O O . LEU A 1 691 ? -44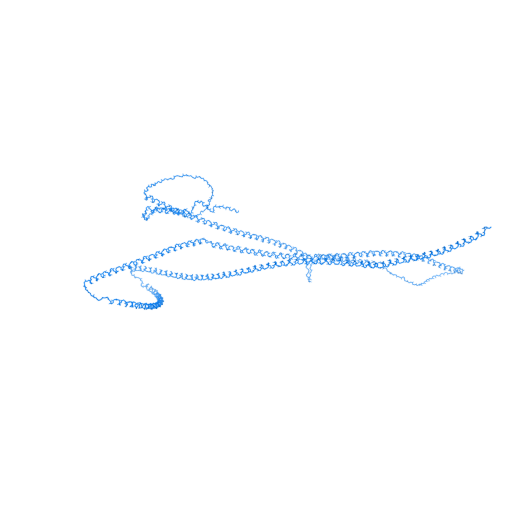.024 43.464 64.739 1.00 75.25 691 LEU A O 1
ATOM 5726 N N . VAL A 1 692 ? -45.080 43.470 62.755 1.00 75.81 692 VAL A N 1
ATOM 5727 C CA . VAL A 1 692 ? -45.735 44.782 62.923 1.00 75.81 692 VAL A CA 1
ATOM 5728 C C . VAL A 1 692 ? -46.856 44.705 63.965 1.00 75.81 692 VAL A C 1
ATOM 5730 O O . VAL A 1 692 ? -46.962 45.598 64.810 1.00 75.81 692 VAL A O 1
ATOM 5733 N N . LEU A 1 693 ? -47.636 43.617 63.954 1.00 71.19 693 LEU A N 1
ATOM 5734 C CA . LEU A 1 693 ? -48.655 43.331 64.968 1.00 71.19 693 LEU A CA 1
ATOM 5735 C C . LEU A 1 693 ? -48.030 43.120 66.361 1.00 71.19 693 LEU A C 1
ATOM 5737 O O . LEU A 1 693 ? -48.526 43.670 67.342 1.00 71.19 693 LEU A O 1
ATOM 5741 N N . GLU A 1 694 ? -46.910 42.395 66.453 1.00 67.31 694 GLU A N 1
ATOM 5742 C CA . GLU A 1 694 ? -46.189 42.136 67.713 1.00 67.31 694 GLU A CA 1
ATOM 5743 C C . GLU A 1 694 ? -45.515 43.385 68.311 1.00 67.31 694 GLU A C 1
ATOM 5745 O O . GLU A 1 694 ? -45.398 43.491 69.532 1.00 67.31 694 GLU A O 1
ATOM 5750 N N . LYS A 1 695 ? -45.090 44.359 67.490 1.00 59.50 695 LYS A N 1
ATOM 5751 C CA . LYS A 1 695 ? -44.435 45.602 67.952 1.00 59.50 695 LYS A CA 1
ATOM 5752 C C . LYS A 1 695 ? -45.392 46.749 68.316 1.00 59.50 695 LYS A C 1
ATOM 5754 O O . LYS A 1 695 ? -44.930 47.859 68.576 1.00 59.50 695 LYS A O 1
ATOM 5759 N N . GLY A 1 696 ? -46.702 46.505 68.384 1.00 51.84 696 GLY A N 1
ATOM 5760 C CA . GLY A 1 696 ? -47.678 47.500 68.853 1.00 51.84 696 GLY A CA 1
ATOM 5761 C C . GLY A 1 696 ? -47.996 48.614 67.847 1.00 51.84 696 GLY A C 1
ATOM 5762 O O . GLY A 1 696 ? -48.427 49.697 68.242 1.00 51.84 696 GLY A O 1
ATOM 5763 N N . GLY A 1 697 ? -47.798 48.368 66.549 1.00 46.84 697 GLY A N 1
ATOM 5764 C CA . GLY A 1 697 ? -48.193 49.288 65.486 1.00 46.84 697 GLY A CA 1
ATOM 5765 C C . GLY A 1 697 ? -49.643 49.067 65.063 1.00 46.84 697 GLY A C 1
ATOM 5766 O O . GLY A 1 697 ? -49.928 48.189 64.256 1.00 46.84 697 GLY A O 1
ATOM 5767 N N . SER A 1 698 ? -50.565 49.891 65.564 1.00 43.91 698 SER A N 1
ATOM 5768 C CA . SER A 1 698 ? -51.889 50.034 64.953 1.00 43.91 698 SER A CA 1
ATOM 5769 C C . SER A 1 698 ? -51.731 50.779 63.625 1.00 43.91 698 SER A C 1
ATOM 5771 O O . SER A 1 698 ? -51.569 51.998 63.609 1.00 43.91 698 SER A O 1
ATOM 5773 N N . LEU A 1 699 ? -51.743 50.051 62.508 1.00 41.12 699 LEU A N 1
ATOM 5774 C CA . LEU A 1 699 ? -51.949 50.631 61.185 1.00 41.12 699 LEU A CA 1
ATOM 5775 C C . LEU A 1 699 ? -53.313 50.184 60.681 1.00 41.12 699 LEU A C 1
ATOM 5777 O O . LEU A 1 699 ? -53.556 49.018 60.374 1.00 41.12 699 LEU A O 1
ATOM 5781 N N . LYS A 1 700 ? -54.213 51.166 60.648 1.00 37.69 700 LYS A N 1
ATOM 5782 C CA . LYS A 1 700 ? -55.496 51.095 59.971 1.00 37.69 700 LYS A CA 1
ATOM 5783 C C . LYS A 1 700 ? -55.271 50.654 58.529 1.00 37.69 700 LYS A C 1
ATOM 5785 O O . LYS A 1 700 ? -54.445 51.213 57.814 1.00 37.69 700 LYS A O 1
ATOM 5790 N N . VAL A 1 701 ? -56.067 49.676 58.125 1.00 44.50 701 VAL A N 1
ATOM 5791 C CA . VAL A 1 701 ? -56.414 49.425 56.733 1.00 44.50 701 VAL A CA 1
ATOM 5792 C C . VAL A 1 701 ? -56.949 50.731 56.144 1.00 44.50 701 VAL A C 1
ATOM 5794 O O . VAL A 1 701 ? -57.999 51.207 56.568 1.00 44.50 701 VAL A O 1
ATOM 5797 N N . GLU A 1 702 ? -56.251 51.290 55.162 1.00 33.06 702 GLU A N 1
ATOM 5798 C CA . GLU A 1 702 ? -56.849 52.202 54.191 1.00 33.06 702 GLU A CA 1
ATOM 5799 C C . GLU A 1 702 ? -56.735 51.555 52.813 1.00 33.06 702 GLU A C 1
ATOM 5801 O O . GLU A 1 702 ? -55.705 51.565 52.143 1.00 33.06 702 GLU A O 1
ATOM 5806 N N . GLN A 1 703 ? -57.840 50.921 52.427 1.00 41.31 703 GLN A N 1
ATOM 5807 C CA . GLN A 1 703 ? -58.199 50.739 51.033 1.00 41.31 703 GLN A CA 1
ATOM 5808 C C . GLN A 1 703 ? -58.444 52.120 50.419 1.00 41.31 703 GLN A C 1
ATOM 5810 O O . GLN A 1 703 ? -59.298 52.847 50.916 1.00 41.31 703 GLN A O 1
ATOM 5815 N N . GLN A 1 704 ? -57.786 52.433 49.305 1.00 32.66 704 GLN A N 1
ATOM 5816 C CA . GLN A 1 704 ? -58.308 53.294 48.234 1.00 32.66 704 GLN A CA 1
ATOM 5817 C C . GLN A 1 704 ? -57.459 53.033 46.979 1.00 32.66 704 GLN A C 1
ATOM 5819 O O . GLN A 1 704 ? -56.248 53.202 46.987 1.00 32.66 704 GLN A O 1
ATOM 5824 N N . HIS A 1 705 ? -58.014 52.269 46.038 1.00 33.09 705 HIS A N 1
ATOM 5825 C CA . HIS A 1 705 ? -58.634 52.752 44.795 1.00 33.09 705 HIS A CA 1
ATOM 5826 C C . HIS A 1 705 ? -57.619 53.168 43.716 1.00 33.09 705 HIS A C 1
ATOM 5828 O O . HIS A 1 705 ? -56.824 54.084 43.889 1.00 33.09 705 HIS A O 1
ATOM 5834 N N . GLN A 1 706 ? -57.709 52.470 42.577 1.00 38.34 706 GLN A N 1
ATOM 5835 C CA . GLN A 1 706 ? -57.122 52.837 41.284 1.00 38.34 706 GLN A CA 1
ATOM 5836 C C . GLN A 1 706 ? -57.479 54.286 40.894 1.00 38.34 706 GLN A C 1
ATOM 5838 O O . GLN A 1 706 ? -58.528 54.791 41.302 1.00 38.34 706 GLN A O 1
ATOM 5843 N N . PRO A 1 707 ? -56.687 54.912 40.005 1.00 34.81 707 PRO A N 1
ATOM 5844 C CA . PRO A 1 707 ? -57.184 55.002 38.632 1.00 34.81 707 PRO A CA 1
ATOM 5845 C C . PRO A 1 707 ? -56.120 54.802 37.540 1.00 34.81 707 PRO A C 1
ATOM 5847 O O . PRO A 1 707 ? -54.956 55.172 37.665 1.00 34.81 707 PRO A O 1
ATOM 5850 N N . SER A 1 708 ? -56.598 54.229 36.438 1.00 36.38 708 SER A N 1
ATOM 5851 C CA . SER A 1 708 ? -55.971 54.069 35.127 1.00 36.38 708 SER A CA 1
ATOM 5852 C C . SER A 1 708 ? -55.419 55.362 34.516 1.00 36.38 708 SER A C 1
ATOM 5854 O O . SER A 1 708 ? -56.022 56.416 34.691 1.00 36.38 708 SER A O 1
ATOM 5856 N N . GLN A 1 709 ? -54.353 55.226 33.712 1.00 31.72 709 GLN A N 1
ATOM 5857 C CA . GLN A 1 709 ? -53.955 55.949 32.476 1.00 31.72 709 GLN A CA 1
ATOM 5858 C C . GLN A 1 709 ? -52.452 55.640 32.263 1.00 31.72 709 GLN A C 1
ATOM 5860 O O . GLN A 1 709 ? -51.705 55.645 33.229 1.00 31.72 709 GLN A O 1
ATOM 5865 N N . ARG A 1 710 ? -51.882 55.348 31.095 1.00 27.81 710 ARG A N 1
ATOM 5866 C CA . ARG A 1 710 ? -52.289 55.358 29.688 1.00 27.81 710 ARG A CA 1
ATOM 5867 C C . ARG A 1 710 ? -51.289 54.466 28.938 1.00 27.81 710 ARG A C 1
ATOM 5869 O O . ARG A 1 710 ? -50.103 54.475 29.254 1.00 27.81 710 ARG A O 1
ATOM 5876 N N . VAL A 1 711 ? -51.799 53.740 27.952 1.00 33.19 711 VAL A N 1
ATOM 5877 C CA . VAL A 1 711 ? -51.044 53.221 26.806 1.00 33.19 711 VAL A CA 1
ATOM 5878 C C . VAL A 1 711 ? -50.787 54.391 25.854 1.00 33.19 711 VAL A C 1
ATOM 5880 O O . VAL A 1 711 ? -51.679 55.223 25.717 1.00 33.19 711 VAL A O 1
ATOM 5883 N N . ASP A 1 712 ? -49.571 54.450 25.307 1.00 29.14 712 ASP A N 1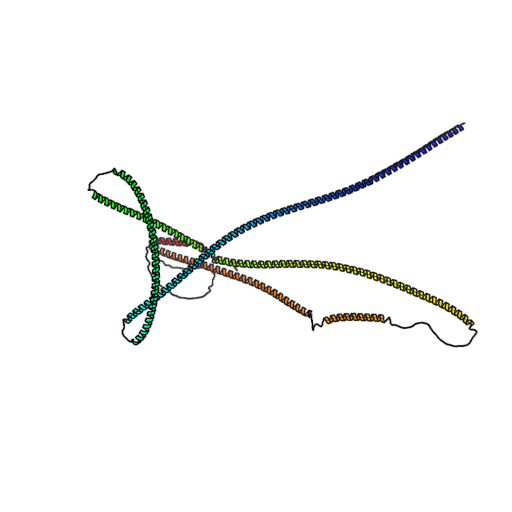
ATOM 5884 C CA . ASP A 1 712 ? -49.113 54.956 23.993 1.00 29.14 712 ASP A CA 1
ATOM 5885 C C . ASP A 1 712 ? -47.572 54.898 24.098 1.00 29.14 712 ASP A C 1
ATOM 5887 O O . ASP A 1 712 ? -47.000 55.510 24.994 1.00 29.14 712 ASP A O 1
ATOM 5891 N N . THR A 1 713 ? -46.825 54.052 23.389 1.00 30.67 713 THR A N 1
ATOM 5892 C CA . THR A 1 713 ? -46.627 54.060 21.934 1.00 30.67 713 THR A CA 1
ATOM 5893 C C . THR A 1 713 ? -46.136 52.698 21.415 1.00 30.67 713 THR A C 1
ATOM 5895 O O . THR A 1 713 ? -45.130 52.175 21.886 1.00 30.67 713 THR A O 1
ATOM 5898 N N . GLU A 1 714 ? -46.865 52.182 20.424 1.00 27.78 714 GLU A N 1
ATOM 5899 C CA . GLU A 1 714 ? -46.392 51.645 19.135 1.00 27.78 714 GLU A CA 1
ATOM 5900 C C . GLU A 1 714 ? -45.123 50.769 19.072 1.00 27.78 714 GLU A C 1
ATOM 5902 O O . GLU A 1 714 ? -44.012 51.287 19.019 1.00 27.78 714 GLU A O 1
ATOM 5907 N N . THR A 1 715 ? -45.323 49.470 18.805 1.00 29.72 715 THR A N 1
ATOM 5908 C CA . THR A 1 715 ? -45.002 48.910 17.474 1.00 29.72 715 THR A CA 1
ATOM 5909 C C . THR A 1 715 ? -45.843 47.666 17.161 1.00 29.72 715 THR A C 1
ATOM 5911 O O . THR A 1 715 ? -45.839 46.682 17.894 1.00 29.72 715 THR A O 1
ATOM 5914 N N . ASN A 1 716 ? -46.557 47.738 16.032 1.00 29.45 716 ASN A N 1
ATOM 5915 C CA . ASN A 1 716 ? -47.096 46.614 15.255 1.00 29.45 716 ASN A CA 1
ATOM 5916 C C . ASN A 1 716 ? -45.989 45.554 15.014 1.00 29.45 716 ASN A C 1
ATOM 5918 O O . ASN A 1 716 ? -44.819 45.917 14.934 1.00 29.45 716 ASN A O 1
ATOM 5922 N N . VAL A 1 717 ? -46.255 44.253 14.862 1.00 29.78 717 VAL A N 1
ATOM 5923 C CA . VAL A 1 717 ? -46.912 43.637 13.696 1.00 29.78 717 VAL A CA 1
ATOM 5924 C C . VAL A 1 717 ? -47.259 42.166 14.021 1.00 29.78 717 VAL A C 1
ATOM 5926 O O . VAL A 1 717 ? -46.378 41.388 14.356 1.00 29.78 717 VAL A O 1
ATOM 5929 N N . ILE A 1 718 ? -48.554 41.849 13.903 1.00 35.19 718 ILE A N 1
ATOM 5930 C CA . ILE A 1 718 ? -49.198 40.683 13.258 1.00 35.19 718 ILE A CA 1
ATOM 5931 C C . ILE A 1 718 ? -48.575 39.290 13.464 1.00 35.19 718 ILE A C 1
ATOM 5933 O O . ILE A 1 718 ? -47.586 38.957 12.823 1.00 35.19 718 ILE A O 1
ATOM 5937 N N . GLU A 1 719 ? -49.319 38.399 14.127 1.00 27.19 719 GLU A N 1
ATOM 5938 C CA . GLU A 1 719 ? -49.464 37.031 13.619 1.00 27.19 719 GLU A CA 1
ATOM 5939 C C . GLU A 1 719 ? -50.889 36.509 13.833 1.00 27.19 719 GLU A C 1
ATOM 5941 O O . GLU A 1 719 ? -51.522 36.729 14.864 1.00 27.19 719 GLU A O 1
ATOM 5946 N N . TYR A 1 720 ? -51.407 35.923 12.758 1.00 33.03 720 TYR A N 1
ATOM 5947 C CA . TYR A 1 720 ? -52.786 35.517 12.553 1.00 33.03 720 TYR A CA 1
ATOM 5948 C C . TYR A 1 720 ? -53.169 34.314 13.417 1.00 33.03 720 TYR A C 1
ATOM 5950 O O . TYR A 1 720 ? -52.430 33.337 13.518 1.00 33.03 720 TYR A O 1
ATOM 5958 N N . GLU A 1 721 ? -54.395 34.356 13.936 1.00 30.08 721 GLU A N 1
ATOM 5959 C CA . GLU A 1 721 ? -55.144 33.170 14.335 1.00 30.08 721 GLU A CA 1
ATOM 5960 C C . GLU A 1 721 ? -55.233 32.175 13.169 1.00 30.08 721 GLU A C 1
ATOM 5962 O O . GLU A 1 721 ? -55.551 32.547 12.037 1.00 30.08 721 GLU A O 1
ATOM 5967 N N . ASN A 1 722 ? -55.077 30.886 13.469 1.00 29.73 722 ASN A N 1
ATOM 5968 C CA . ASN A 1 722 ? -55.902 29.889 12.808 1.00 29.73 722 ASN A CA 1
ATOM 5969 C C . ASN A 1 722 ? -56.316 28.775 13.772 1.00 29.73 722 ASN A C 1
ATOM 5971 O O . ASN A 1 722 ? -55.502 28.106 14.405 1.00 29.73 722 ASN A O 1
ATOM 5975 N N . ASN A 1 723 ? -57.636 28.643 13.844 1.00 29.66 723 ASN A N 1
ATOM 5976 C CA . ASN A 1 723 ? -58.444 27.704 14.601 1.00 29.66 723 ASN A CA 1
ATOM 5977 C C . ASN A 1 723 ? -58.068 26.234 14.387 1.00 29.66 723 ASN A C 1
ATOM 5979 O O . ASN A 1 723 ? -57.857 25.802 13.256 1.00 29.66 723 ASN A O 1
ATOM 5983 N N . ASN A 1 724 ? -58.192 25.438 15.449 1.00 29.59 724 ASN A N 1
ATOM 5984 C CA . ASN A 1 724 ? -59.258 24.432 15.578 1.00 29.59 724 ASN A CA 1
ATOM 5985 C C . ASN A 1 724 ? -59.113 23.730 16.941 1.00 29.59 724 ASN A C 1
ATOM 5987 O O . ASN A 1 724 ? -58.047 23.221 17.262 1.00 29.59 724 ASN A O 1
ATOM 5991 N N . ASN A 1 725 ? -60.110 23.871 17.827 1.00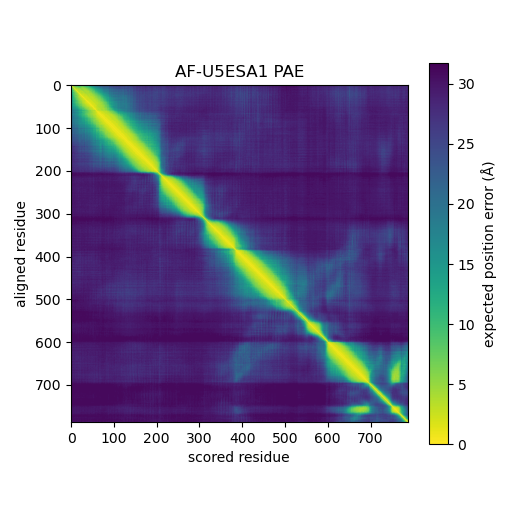 30.52 725 ASN A N 1
ATOM 5992 C CA . ASN A 1 725 ? -61.183 22.878 18.033 1.00 30.52 725 ASN A CA 1
ATOM 5993 C C . ASN A 1 725 ? -60.583 21.532 18.451 1.00 30.52 725 ASN A C 1
ATOM 5995 O O . ASN A 1 725 ? -59.894 20.901 17.666 1.00 30.52 725 ASN A O 1
ATOM 5999 N N . GLN A 1 726 ? -60.747 21.027 19.663 1.00 30.48 726 GLN A N 1
ATOM 6000 C CA . GLN A 1 726 ? -61.941 20.716 20.457 1.00 30.48 726 GLN A CA 1
ATOM 6001 C C . GLN A 1 726 ? -61.324 20.029 21.707 1.00 30.48 726 GLN A C 1
ATOM 6003 O O . GLN A 1 726 ? -60.223 19.494 21.631 1.00 30.48 726 GLN A O 1
ATOM 6008 N N . SER A 1 727 ? -61.871 19.982 22.908 1.00 31.38 727 SER A N 1
ATOM 6009 C CA . SER A 1 727 ? -63.244 19.755 23.330 1.00 31.38 727 SER A CA 1
ATOM 6010 C C . SER A 1 727 ? -63.206 19.858 24.859 1.00 31.38 727 SER A C 1
ATOM 6012 O O . SER A 1 727 ? -62.195 19.496 25.452 1.00 31.38 727 SER A O 1
ATOM 6014 N N . GLU A 1 728 ? -64.312 20.334 25.431 1.00 30.05 728 GLU A N 1
ATOM 6015 C CA . GLU A 1 728 ? -65.025 19.711 26.561 1.00 30.05 728 GLU A CA 1
ATOM 6016 C C . GLU A 1 728 ? -64.192 19.367 27.820 1.00 30.05 728 GLU A C 1
ATOM 6018 O O . GLU A 1 728 ? -63.238 18.609 27.799 1.00 30.05 728 GLU A O 1
ATOM 6023 N N . ASP A 1 729 ? -64.540 19.800 29.022 1.00 28.28 729 ASP A N 1
ATOM 6024 C CA . ASP A 1 729 ? -65.883 19.970 29.545 1.00 28.28 729 ASP A CA 1
ATOM 6025 C C . ASP A 1 729 ? -65.753 20.615 30.939 1.00 28.28 729 ASP A C 1
ATOM 6027 O O . ASP A 1 729 ? -64.767 20.393 31.637 1.00 28.28 729 ASP A O 1
ATOM 6031 N N . ARG A 1 730 ? -66.788 21.375 31.319 1.00 31.11 730 ARG A N 1
ATOM 6032 C CA . ARG A 1 730 ? -67.457 21.344 32.637 1.00 31.11 730 ARG A CA 1
ATOM 6033 C C . ARG A 1 730 ? -66.637 21.380 33.938 1.00 31.11 730 ARG A C 1
ATOM 6035 O O . ARG A 1 730 ? -65.756 20.581 34.182 1.00 31.11 730 ARG A O 1
ATOM 6042 N N . THR A 1 731 ? -67.010 22.093 34.992 1.00 28.16 731 THR A N 1
ATOM 6043 C CA . THR A 1 731 ? -68.040 23.084 35.335 1.00 28.16 731 THR A CA 1
ATOM 6044 C C . THR A 1 731 ? -67.874 23.288 36.847 1.00 28.16 731 THR A C 1
ATOM 6046 O O . THR A 1 731 ? -67.577 22.324 37.543 1.00 28.16 731 THR A O 1
ATOM 6049 N N . LEU A 1 732 ? -68.254 24.475 37.330 1.00 29.28 732 LEU A N 1
ATOM 6050 C CA . LEU A 1 732 ? -68.846 24.729 38.657 1.00 29.28 732 LEU A CA 1
ATOM 6051 C C . LEU A 1 732 ? -67.904 24.598 39.873 1.00 29.28 732 LEU A C 1
ATOM 6053 O O . LEU A 1 732 ? -67.403 23.539 40.213 1.00 29.28 732 LEU A O 1
ATOM 6057 N N . ASN A 1 733 ? -67.557 25.730 40.489 1.00 26.75 733 ASN A N 1
ATOM 6058 C CA . ASN A 1 733 ? -68.325 26.414 41.548 1.00 26.75 733 ASN A CA 1
ATOM 6059 C C . ASN A 1 733 ? -68.346 25.647 42.871 1.00 26.75 733 ASN A C 1
ATOM 6061 O O . ASN A 1 733 ? -68.866 24.541 42.937 1.00 26.75 733 ASN A O 1
ATOM 6065 N N . GLY A 1 734 ? -67.978 26.344 43.947 1.00 26.52 734 GLY A N 1
ATOM 6066 C CA . GLY A 1 734 ? -68.506 26.016 45.269 1.00 26.52 734 GLY A CA 1
ATOM 6067 C C . GLY A 1 734 ? -67.522 26.159 46.417 1.00 26.52 734 GLY A C 1
ATOM 6068 O O . GLY A 1 734 ? -67.041 25.168 46.931 1.00 26.52 734 GLY A O 1
ATOM 6069 N N . ASN A 1 735 ? -67.275 27.406 46.810 1.00 28.33 735 ASN A N 1
ATOM 6070 C CA . ASN A 1 735 ? -67.528 27.907 48.160 1.00 28.33 735 ASN A CA 1
ATOM 6071 C C . ASN A 1 735 ? -67.144 27.085 49.411 1.00 28.33 735 ASN A C 1
ATOM 6073 O O . ASN A 1 735 ? -67.695 26.026 49.680 1.00 28.33 735 ASN A O 1
ATOM 6077 N N . VAL A 1 736 ? -66.459 27.836 50.285 1.00 29.64 736 VAL A N 1
ATOM 6078 C CA . VAL A 1 736 ? -66.580 27.890 51.753 1.00 29.64 736 VAL A CA 1
ATOM 6079 C C . VAL A 1 736 ? -65.639 26.977 52.539 1.00 29.64 736 VAL A C 1
ATOM 6081 O O . VAL A 1 736 ? -65.748 25.762 52.532 1.00 29.64 736 VAL A O 1
ATOM 6084 N N . ASN A 1 737 ? -64.718 27.675 53.217 1.00 36.31 737 ASN A N 1
ATOM 6085 C CA . ASN A 1 737 ? -64.246 27.495 54.588 1.00 36.31 737 ASN A CA 1
ATOM 6086 C C . ASN A 1 737 ? -64.505 26.131 55.235 1.00 36.31 737 ASN A C 1
ATOM 6088 O O . ASN A 1 737 ? -65.654 25.783 55.465 1.00 36.31 737 ASN A O 1
ATOM 6092 N N . ASP A 1 738 ? -63.441 25.524 55.754 1.00 28.39 738 ASP A N 1
ATOM 6093 C CA . ASP A 1 738 ? -63.403 25.305 57.194 1.00 28.39 738 ASP A CA 1
ATOM 6094 C C . ASP A 1 738 ? -61.975 25.361 57.736 1.00 28.39 738 ASP A C 1
ATOM 6096 O O . ASP A 1 738 ? -60.989 25.010 57.088 1.00 28.39 738 ASP A O 1
ATOM 6100 N N . ILE A 1 739 ? -61.918 25.947 58.921 1.00 37.72 739 ILE A N 1
ATOM 6101 C CA . ILE A 1 739 ? -60.760 26.210 59.756 1.00 37.72 739 ILE A CA 1
ATOM 6102 C C . ILE A 1 739 ? -60.493 24.933 60.550 1.00 37.72 739 ILE A C 1
ATOM 6104 O O . ILE A 1 739 ? -61.376 24.496 61.279 1.00 37.72 739 ILE A O 1
ATOM 6108 N N . GLU A 1 740 ? -59.272 24.406 60.502 1.00 30.81 740 GLU A N 1
ATOM 6109 C CA . GLU A 1 740 ? -58.748 23.591 61.599 1.00 30.81 740 GLU A CA 1
ATOM 6110 C C . GLU A 1 740 ? -57.398 24.141 62.061 1.00 30.81 740 GLU A C 1
ATOM 6112 O O . GLU A 1 740 ? -56.480 24.419 61.288 1.00 30.81 740 GLU A O 1
ATOM 6117 N N . GLU A 1 741 ? -57.366 24.388 63.365 1.00 42.16 741 GLU A N 1
ATOM 6118 C CA . GLU A 1 741 ? -56.323 25.018 64.155 1.00 42.16 741 GLU A CA 1
ATOM 6119 C C . GLU A 1 741 ? -55.011 24.230 64.132 1.00 42.16 741 GLU A C 1
ATOM 6121 O O . GLU A 1 741 ? -55.007 23.014 64.301 1.00 42.16 741 GLU A O 1
ATOM 6126 N N . GLN A 1 742 ? -53.879 24.940 64.074 1.00 29.17 742 GLN A N 1
ATOM 6127 C CA . GLN A 1 742 ? -52.593 24.442 64.568 1.00 29.17 742 GLN A CA 1
ATOM 6128 C C . GLN A 1 742 ? -51.813 25.558 65.290 1.00 29.17 742 GLN A C 1
ATOM 6130 O O . GLN A 1 742 ? -52.080 26.746 65.093 1.00 29.17 742 GLN A O 1
ATOM 6135 N N . PRO A 1 743 ? -50.947 25.189 66.248 1.00 34.19 743 PRO A N 1
ATOM 6136 C CA . PRO A 1 743 ? -50.907 25.796 67.570 1.00 34.19 743 PRO A CA 1
ATOM 6137 C C . PRO A 1 743 ? -50.128 27.111 67.614 1.00 34.19 743 PRO A C 1
ATOM 6139 O O . PRO A 1 743 ? -49.125 27.306 66.930 1.00 34.19 743 PRO A O 1
ATOM 6142 N N . LYS A 1 744 ? -50.561 27.999 68.516 1.00 36.25 744 LYS A N 1
ATOM 6143 C CA . LYS A 1 744 ? -49.827 29.201 68.923 1.00 36.25 744 LYS A CA 1
ATOM 6144 C C . LYS A 1 744 ? -48.479 28.808 69.532 1.00 36.25 744 LYS A C 1
ATOM 6146 O O . LYS A 1 744 ? -48.387 28.556 70.731 1.00 36.25 744 LYS A O 1
ATOM 6151 N N . VAL A 1 745 ? -47.425 28.819 68.725 1.00 35.06 745 VAL A N 1
ATOM 6152 C CA . VAL A 1 745 ? -46.061 28.949 69.238 1.00 35.06 745 VAL A CA 1
ATOM 6153 C C . VAL A 1 745 ? -45.810 30.440 69.417 1.00 35.06 745 VAL A C 1
ATOM 6155 O O . VAL A 1 745 ? -45.727 31.194 68.450 1.00 35.06 745 VAL A O 1
ATOM 6158 N N . HIS A 1 746 ? -45.749 30.879 70.673 1.00 39.97 746 HIS A N 1
ATOM 6159 C CA . HIS A 1 746 ? -45.285 32.216 71.023 1.00 39.97 746 HIS A CA 1
ATOM 6160 C C . HIS A 1 746 ? -43.787 32.294 70.707 1.00 39.97 746 HIS A C 1
ATOM 6162 O O . HIS A 1 746 ? -42.939 31.961 71.532 1.00 39.97 746 HIS A O 1
ATOM 6168 N N . ILE A 1 747 ? -43.474 32.696 69.481 1.00 42.06 747 ILE A N 1
ATOM 6169 C CA . ILE A 1 747 ? -42.116 32.998 69.053 1.00 42.06 747 ILE A CA 1
ATOM 6170 C C . ILE A 1 747 ? -41.782 34.386 69.604 1.00 42.06 747 ILE A C 1
ATOM 6172 O O . ILE A 1 747 ? -42.560 35.333 69.484 1.00 42.06 747 ILE A O 1
ATOM 6176 N N . LYS A 1 748 ? -40.654 34.504 70.305 1.00 45.22 748 LYS A N 1
ATOM 6177 C CA . LYS A 1 748 ? -40.218 35.783 70.883 1.00 45.22 748 LYS A CA 1
ATOM 6178 C C . LYS A 1 748 ? -39.915 36.753 69.734 1.00 45.22 748 LYS A C 1
ATOM 6180 O O . LYS A 1 748 ? -39.349 36.336 68.731 1.00 45.22 748 LYS A O 1
ATOM 6185 N N . SER A 1 749 ? -40.195 38.050 69.900 1.00 49.00 749 SER A N 1
ATOM 6186 C CA . SER A 1 749 ? -39.953 39.117 68.896 1.00 49.00 749 SER A CA 1
ATOM 6187 C C . SER A 1 749 ? -38.566 39.069 68.211 1.00 49.00 749 SER A C 1
ATOM 6189 O O . SER A 1 749 ? -38.399 39.532 67.081 1.00 49.00 749 SER A O 1
ATOM 6191 N N . THR A 1 750 ? -37.567 38.486 68.876 1.00 58.22 750 THR A N 1
ATOM 6192 C CA . THR A 1 750 ? -36.206 38.270 68.369 1.00 58.22 750 THR A CA 1
ATOM 6193 C C . THR A 1 750 ? -36.088 37.144 67.333 1.00 58.22 750 THR A C 1
ATOM 6195 O O . THR A 1 750 ? -35.279 37.255 66.416 1.00 58.22 750 THR A O 1
ATOM 6198 N N . GLU A 1 751 ? -36.891 36.083 67.428 1.00 65.44 751 GLU A N 1
ATOM 6199 C CA . GLU A 1 751 ? -36.878 34.945 66.493 1.00 65.44 751 GLU A CA 1
ATOM 6200 C C . GLU A 1 751 ? -37.659 35.243 65.206 1.00 65.44 751 GLU A C 1
ATOM 6202 O O . GLU A 1 751 ? -37.182 34.906 64.123 1.00 65.44 751 GLU A O 1
ATOM 6207 N N . THR A 1 752 ? -38.799 35.945 65.281 1.00 68.19 752 THR A N 1
ATOM 6208 C CA . THR A 1 752 ? -39.546 36.387 64.086 1.00 68.19 752 THR A CA 1
ATOM 6209 C C . THR A 1 752 ? -38.676 37.305 63.219 1.00 68.19 752 THR A C 1
ATOM 6211 O O . THR A 1 752 ? -38.609 37.146 62.001 1.00 68.19 752 THR A O 1
ATOM 6214 N N . ALA A 1 753 ? -37.918 38.213 63.849 1.00 68.50 753 ALA A N 1
ATOM 6215 C CA . ALA A 1 753 ? -36.946 39.068 63.164 1.00 68.50 753 ALA A CA 1
ATOM 6216 C C . ALA A 1 753 ? -35.776 38.266 62.573 1.00 68.50 753 ALA A C 1
ATOM 6218 O O . ALA A 1 753 ? -35.360 38.535 61.446 1.00 68.50 753 ALA A O 1
ATOM 6219 N N . GLY A 1 754 ? -35.283 37.255 63.295 1.00 73.31 754 GLY A N 1
ATOM 6220 C CA . GLY A 1 754 ? -34.249 36.340 62.807 1.00 73.31 754 GLY A CA 1
ATOM 6221 C C . GLY A 1 754 ? -34.689 35.554 61.570 1.00 73.31 754 GLY A C 1
ATOM 6222 O O . GLY A 1 754 ? -33.933 35.455 60.605 1.00 73.31 754 GLY A O 1
ATOM 6223 N N . ARG A 1 755 ? -35.937 35.073 61.539 1.00 75.50 755 ARG A N 1
ATOM 6224 C CA . ARG A 1 755 ? -36.490 34.325 60.399 1.00 75.50 755 ARG A CA 1
ATOM 6225 C C . ARG A 1 755 ? -36.714 35.207 59.171 1.00 75.50 755 ARG A C 1
ATOM 6227 O O . ARG A 1 755 ? -36.425 34.774 58.060 1.00 75.50 755 ARG A O 1
ATOM 6234 N N . ILE A 1 756 ? -37.134 36.462 59.360 1.00 77.06 756 ILE A N 1
ATOM 6235 C CA . ILE A 1 756 ? -37.199 37.450 58.269 1.00 77.06 756 ILE A CA 1
ATOM 6236 C C . ILE A 1 756 ? -35.803 37.748 57.717 1.00 77.06 756 ILE A C 1
ATOM 6238 O O . ILE A 1 756 ? -35.634 37.798 56.503 1.00 77.06 756 ILE A O 1
ATOM 6242 N N . LEU A 1 757 ? -34.793 37.917 58.575 1.00 73.81 757 LEU A N 1
ATOM 6243 C CA . LEU A 1 757 ? -33.415 38.147 58.130 1.00 73.81 757 LEU A CA 1
ATOM 6244 C C . LEU A 1 757 ? -32.833 36.931 57.398 1.00 73.81 757 LEU A C 1
ATOM 6246 O O . LEU A 1 757 ? -32.152 37.113 56.392 1.00 73.81 757 LEU A O 1
ATOM 6250 N N . SER A 1 758 ? -33.153 35.713 57.845 1.00 78.75 758 SER A N 1
ATOM 6251 C CA . SER A 1 758 ? -32.786 34.475 57.147 1.00 78.75 758 SER A CA 1
ATOM 6252 C C . SER A 1 758 ? -33.442 34.400 55.769 1.00 78.75 758 SER A C 1
ATOM 6254 O O . SER A 1 758 ? -32.743 34.247 54.776 1.00 78.75 758 SER A O 1
ATOM 6256 N N . LEU A 1 759 ? -34.758 34.622 55.673 1.00 80.06 759 LEU A N 1
ATOM 6257 C CA . LEU A 1 759 ? -35.474 34.633 54.391 1.00 80.06 759 LEU A CA 1
ATOM 6258 C C . LEU A 1 759 ? -34.981 35.744 53.455 1.00 80.06 759 LEU A C 1
ATOM 6260 O O . LEU A 1 759 ? -34.869 35.528 52.253 1.00 80.06 759 LEU A O 1
ATOM 6264 N N . LEU A 1 760 ? -34.643 36.924 53.980 1.00 75.69 760 LEU A N 1
ATOM 6265 C CA . LEU A 1 760 ? -34.030 38.002 53.198 1.00 75.69 760 LEU A CA 1
ATOM 6266 C C . LEU A 1 760 ? -32.619 37.640 52.725 1.00 75.69 760 LEU A C 1
ATOM 6268 O O . LEU A 1 760 ? -32.254 38.003 51.609 1.00 75.69 760 LEU A O 1
ATOM 6272 N N . SER A 1 761 ? -31.838 36.921 53.533 1.00 77.12 761 SER A N 1
ATOM 6273 C CA . SER A 1 761 ? -30.526 36.392 53.142 1.00 77.12 761 SER A CA 1
ATOM 6274 C C . SER A 1 761 ? -30.653 35.309 52.064 1.00 77.12 761 SER A C 1
ATOM 6276 O O . SER A 1 761 ? -29.886 35.305 51.101 1.00 77.12 761 SER A O 1
ATOM 6278 N N . ASP A 1 762 ? -31.671 34.455 52.156 1.00 76.69 762 ASP A N 1
ATOM 6279 C CA . ASP A 1 762 ? -31.965 33.400 51.180 1.00 76.69 762 ASP A CA 1
ATOM 6280 C C . ASP A 1 762 ? -32.499 33.967 49.858 1.00 76.69 762 ASP A C 1
ATOM 6282 O O . ASP A 1 762 ? -32.129 33.511 48.780 1.00 76.69 762 ASP A O 1
ATOM 6286 N N . ILE A 1 763 ? -33.346 35.000 49.909 1.00 76.00 763 ILE A N 1
ATOM 6287 C CA . ILE A 1 763 ? -33.802 35.724 48.713 1.00 76.00 763 ILE A CA 1
ATOM 6288 C C . ILE A 1 763 ? -32.632 36.489 48.091 1.00 76.00 763 ILE A C 1
ATOM 6290 O O . ILE A 1 763 ? -32.475 36.483 46.873 1.00 76.00 763 ILE A O 1
ATOM 6294 N N . LYS A 1 764 ? -31.781 37.121 48.909 1.00 68.38 764 LYS A N 1
ATOM 6295 C CA . LYS A 1 764 ? -30.598 37.845 48.434 1.00 68.38 764 LYS A CA 1
ATOM 6296 C C . LYS A 1 764 ? -29.600 36.902 47.765 1.00 68.38 764 LYS A C 1
ATOM 6298 O O . LYS A 1 764 ? -29.108 37.239 46.696 1.00 68.38 764 LYS A O 1
ATOM 6303 N N . SER A 1 765 ? -29.331 35.736 48.349 1.00 65.75 765 SER A N 1
ATOM 6304 C CA . SER A 1 765 ? -28.441 34.720 47.772 1.00 65.75 765 SER A CA 1
ATOM 6305 C C . SER A 1 765 ? -29.024 34.063 46.516 1.00 65.75 765 SER A C 1
ATOM 6307 O O . SER A 1 765 ? -28.287 33.885 45.552 1.00 65.75 765 SER A O 1
ATOM 6309 N N . ALA A 1 766 ? -30.339 33.817 46.455 1.00 61.16 766 ALA A N 1
ATOM 6310 C CA . ALA A 1 766 ? -31.003 33.332 45.239 1.00 61.16 766 ALA A CA 1
ATOM 6311 C C . ALA A 1 766 ? -30.962 34.351 44.078 1.00 61.16 766 ALA A C 1
ATOM 6313 O O . ALA A 1 766 ? -30.834 33.965 42.919 1.00 61.16 766 ALA A O 1
ATOM 6314 N N . ASN A 1 767 ? -31.001 35.656 44.373 1.00 53.62 767 ASN A N 1
ATOM 6315 C CA . ASN A 1 767 ? -30.929 36.721 43.363 1.00 53.62 767 ASN A CA 1
ATOM 6316 C C . ASN A 1 767 ? -29.514 36.944 42.788 1.00 53.62 767 ASN A C 1
ATOM 6318 O O . ASN A 1 767 ? -29.370 37.622 41.774 1.00 53.62 767 ASN A O 1
ATOM 6322 N N . TYR A 1 768 ? -28.458 36.395 43.405 1.00 50.69 768 TYR A N 1
ATOM 6323 C CA . TYR A 1 768 ? -27.081 36.543 42.906 1.00 50.69 768 TYR A CA 1
ATOM 6324 C C . TYR A 1 768 ? -26.776 35.683 41.668 1.00 50.69 768 TYR A C 1
ATOM 6326 O O . TYR A 1 768 ? -25.758 35.916 41.019 1.00 50.69 768 TYR A O 1
ATOM 6334 N N . ALA A 1 769 ? -27.646 34.734 41.302 1.00 45.75 769 ALA A N 1
ATOM 6335 C CA . ALA A 1 769 ? -27.445 33.884 40.127 1.00 45.75 769 ALA A CA 1
ATOM 6336 C C . ALA A 1 769 ? -27.806 34.565 38.789 1.00 45.75 769 ALA A C 1
ATOM 6338 O O . ALA A 1 769 ? -27.329 34.135 37.743 1.00 45.75 769 ALA A O 1
ATOM 6339 N N . TYR A 1 770 ? -28.577 35.659 38.803 1.00 47.06 770 TYR A N 1
ATOM 6340 C CA . TYR A 1 770 ? -28.941 36.414 37.599 1.00 47.06 770 TYR A CA 1
ATOM 6341 C C . TYR A 1 770 ? -28.569 37.889 37.769 1.00 47.06 770 TYR A C 1
ATOM 6343 O O . TYR A 1 770 ? -29.387 38.742 38.104 1.00 47.06 770 TYR A O 1
ATOM 6351 N N . GLY A 1 771 ? -27.283 38.188 37.570 1.00 36.25 771 GLY A N 1
ATOM 6352 C CA . GLY A 1 771 ? -26.780 39.559 37.543 1.00 36.25 771 GLY A CA 1
ATOM 6353 C C . GLY A 1 771 ? -27.442 40.405 36.449 1.00 36.25 771 GLY A C 1
ATOM 6354 O O . GLY A 1 771 ? -27.833 39.883 35.408 1.00 36.25 771 GLY A O 1
ATOM 6355 N N . ASN A 1 772 ? -27.519 41.717 36.708 1.00 38.59 772 ASN A N 1
ATOM 6356 C CA . ASN A 1 772 ? -28.013 42.819 35.865 1.00 38.59 772 ASN A CA 1
ATOM 6357 C C . ASN A 1 772 ? -27.424 42.872 34.439 1.00 38.59 772 ASN A C 1
ATOM 6359 O O . ASN A 1 772 ? -26.738 43.817 34.051 1.00 38.59 772 ASN A O 1
ATOM 6363 N N . GLY A 1 773 ? -27.744 41.885 33.625 1.00 36.25 773 GLY A N 1
ATOM 6364 C CA . GLY A 1 773 ? -27.651 41.932 32.184 1.00 36.25 773 GLY A CA 1
ATOM 6365 C C . GLY A 1 773 ? -28.946 41.350 31.667 1.00 36.25 773 GLY A C 1
ATOM 6366 O O . GLY A 1 773 ? -29.330 40.252 32.060 1.00 36.25 773 GLY A O 1
ATOM 6367 N N . VAL A 1 774 ? -29.625 42.075 30.784 1.00 43.31 774 VAL A N 1
ATOM 6368 C CA . VAL A 1 774 ? -30.555 41.449 29.848 1.00 43.31 774 VAL A CA 1
ATOM 6369 C C . VAL A 1 774 ? -29.722 40.416 29.090 1.00 43.31 774 VAL A C 1
ATOM 6371 O O . VAL A 1 774 ? -29.029 40.759 28.130 1.00 43.31 774 VAL A O 1
ATOM 6374 N N . GLN A 1 775 ? -29.707 39.180 29.594 1.00 40.06 775 GLN A N 1
ATOM 6375 C CA . GLN A 1 775 ? -29.139 38.024 28.924 1.00 40.06 775 GLN A CA 1
ATOM 6376 C C . GLN A 1 775 ? -29.969 37.885 27.659 1.00 40.06 775 GLN A C 1
ATOM 6378 O O . GLN A 1 775 ? -31.078 37.352 27.670 1.00 40.06 775 GLN A O 1
ATOM 6383 N N . HIS A 1 776 ? -29.468 38.474 26.577 1.00 43.06 776 HIS A N 1
ATOM 6384 C CA . HIS A 1 776 ? -29.947 38.141 25.258 1.00 43.06 776 HIS A CA 1
ATOM 6385 C C . HIS A 1 776 ? -29.770 36.636 25.160 1.00 43.06 776 HIS A C 1
ATOM 6387 O O . HIS A 1 776 ? -28.647 36.137 25.240 1.00 43.06 776 HIS A O 1
ATOM 6393 N N . CYS A 1 777 ? -30.890 35.924 25.062 1.00 42.12 777 CYS A N 1
ATOM 6394 C CA . CYS A 1 777 ? -30.884 34.532 24.676 1.00 42.12 777 CYS A CA 1
ATOM 6395 C C . CYS A 1 777 ? -29.933 34.412 23.480 1.00 42.12 777 CYS A C 1
ATOM 6397 O O . CYS A 1 777 ? -30.114 35.090 22.465 1.00 42.12 777 CYS A O 1
ATOM 6399 N N . SER A 1 778 ? -28.910 33.570 23.595 1.00 46.94 778 SER A N 1
ATOM 6400 C CA . SER A 1 778 ? -27.964 33.286 22.512 1.00 46.94 778 SER A CA 1
ATOM 6401 C C . SER A 1 778 ? -28.639 32.647 21.286 1.00 46.94 778 SER A C 1
ATOM 6403 O O . SER A 1 778 ? -27.971 32.396 20.287 1.00 46.94 778 SER A O 1
ATOM 6405 N N . CYS A 1 779 ? -29.961 32.432 21.334 1.00 49.00 779 CYS A N 1
ATOM 6406 C CA . CYS A 1 779 ? -30.803 31.974 20.233 1.00 49.00 779 CYS A CA 1
ATOM 6407 C C . CYS A 1 779 ? -31.692 33.072 19.605 1.00 49.00 779 CYS A C 1
ATOM 6409 O O . CYS A 1 779 ? -32.435 32.765 18.681 1.00 49.00 779 CYS A O 1
ATOM 6411 N N . CYS A 1 780 ? -31.610 34.340 20.036 1.00 43.41 780 CYS A N 1
ATOM 6412 C CA . CYS A 1 780 ? -32.320 35.458 19.383 1.00 43.41 780 CYS A CA 1
ATOM 6413 C C . CYS A 1 780 ? -31.495 36.168 18.292 1.00 43.41 780 CYS A C 1
ATOM 6415 O O . CYS A 1 780 ? -31.966 37.129 17.685 1.00 43.41 780 CYS A O 1
ATOM 6417 N N . SER A 1 781 ? -30.274 35.712 17.997 1.00 43.97 781 SER A N 1
ATOM 6418 C CA . SER A 1 781 ? -29.539 36.124 16.799 1.00 43.97 781 SER A CA 1
ATOM 6419 C C . SER A 1 781 ? -30.077 35.356 15.591 1.00 43.97 781 SER A C 1
ATOM 6421 O O . SER A 1 781 ? -29.487 34.382 15.127 1.00 43.97 781 SER A O 1
ATOM 6423 N N . GLY A 1 782 ? -31.231 35.796 15.086 1.00 40.12 782 GLY A N 1
ATOM 6424 C CA . GLY A 1 782 ? -31.790 35.333 13.821 1.00 40.12 782 GLY A CA 1
ATOM 6425 C C . GLY A 1 782 ? -30.827 35.607 12.667 1.00 40.12 782 GLY A C 1
ATOM 6426 O O . GLY A 1 782 ? -30.896 36.648 12.020 1.00 40.12 782 GLY A O 1
ATOM 6427 N N . LYS A 1 783 ? -29.917 34.669 12.395 1.00 38.41 783 LYS A N 1
ATOM 6428 C CA . LYS A 1 783 ? -29.300 34.533 11.079 1.00 38.41 783 LYS A CA 1
ATOM 6429 C C . LYS A 1 783 ? -30.308 33.814 10.192 1.00 38.41 783 LYS A C 1
ATOM 6431 O O . LYS A 1 783 ? -30.435 32.595 10.242 1.00 38.41 783 LYS A O 1
ATOM 6436 N N . LEU A 1 784 ? -31.039 34.600 9.408 1.00 38.28 784 LEU A N 1
ATOM 6437 C CA . LEU A 1 784 ? -31.704 34.128 8.201 1.00 38.28 784 LEU A CA 1
ATOM 6438 C C . LEU A 1 784 ? -30.612 33.709 7.209 1.00 38.28 784 LEU A C 1
ATOM 6440 O O . LEU A 1 784 ? -30.099 34.537 6.458 1.00 38.28 784 LEU A O 1
ATOM 6444 N N . GLU A 1 785 ? -30.223 32.436 7.235 1.00 34.34 785 GLU A N 1
ATOM 6445 C CA . GLU A 1 785 ? -29.621 31.813 6.059 1.00 34.34 785 GLU A CA 1
ATOM 6446 C C . GLU A 1 785 ? -30.748 31.608 5.049 1.00 34.34 785 GLU A C 1
ATOM 6448 O O . GLU A 1 785 ? -31.658 30.800 5.231 1.00 34.34 785 GLU A O 1
ATOM 6453 N N . THR A 1 786 ? -30.728 32.463 4.033 1.00 33.81 786 THR A N 1
ATOM 6454 C CA . THR A 1 786 ? -31.496 32.288 2.808 1.00 33.81 786 THR A CA 1
ATOM 6455 C C . THR A 1 786 ? -30.915 31.082 2.078 1.00 33.81 786 THR A C 1
ATOM 6457 O O . THR A 1 786 ? -29.702 31.009 1.884 1.00 33.81 786 THR A O 1
ATOM 6460 N N . VAL A 1 787 ? -31.789 30.124 1.759 1.00 36.44 787 VAL A N 1
ATOM 6461 C CA . VAL A 1 787 ? -31.517 29.022 0.825 1.00 36.44 787 VAL A CA 1
ATOM 6462 C C . VAL A 1 787 ? -31.345 29.584 -0.578 1.00 36.44 787 VAL A C 1
ATOM 6464 O O . VAL A 1 787 ? -32.143 30.487 -0.930 1.00 36.44 787 VAL A O 1
#

Organism: NCBI:txid1370023

Sequence (787 aa):
NNSHEFEAKIHELSSELNGEKYKNDELNLHIRNLNSQITDLRNEIEKLRIENNTKVNLEMGPLQNQLQHHIKAIGILVGEKAELTATVSKYQTILQEKTSENEEFQNRLKVSRHKVADLEKQLQNVRSSSTKYDEIERKINSELEKYQKEAEKFKKMYEDLNDDLAELKQKLLLKNQDFTTLQDQLDKSNSELNLCKLRIKQLSDDDEYCDSNTKIESLTQQNLIKEQQINELQNSIKQLTSERDQSSQQYQSYVQHLNSQIITLADKIMDLTQDNERLLKREDNLVRHVSELEKQIQQQISKQQQYQQQTDQAENSAKISGLEDELKILREKVSNMEMERSEYLKHSESFEQTTHDYEAKLKENEEMFAQLQLTIERLQQDKPDVAKLMSEIESGKIGASRACSQNMELKEQLEEMQNAFVQMSNDKLMLTERLQSEQHLNKEIKLNYSSMEGELSAIKEKLHFKDEEMIRLTHENTELSKQIYQQTQEIDRLRYYESRNNDGHILQIELQNSKELVEKLESKLREFEQNHKHESGESDTCSHQSNANQLDHDEISMLKREKEELLNIINSFQSRQQQLHAMEREEAHSETASTVTIPTTEAMEKLEQRFKRTMNEVAELTEEKQRLEHLVMQLQGETETIGEYVTLYQQQRRLLKQKDIERDYQLQNLADDREKMKLKLKELNYLVQQLVLEKGGSLKVEQQHQPSQRVDTETNVIEYENNNNQSEDRTLNGNVNDIEEQPKVHIKSTETAGRILSLLSDIKSANYAYGNGVQHCSCCSGKLETV

Secondary structure (DSSP, 8-state):
--HHHHHHHHHHHHHHHHHHHHHHHHHHHHHHHHHHHHHHHHHHHHHHHHHHHHHHHHHHHHHHHHHHHHHHHHHHHHHHHHHHHHHHHHHHHHHHHHHHHHHHHHHHHHHHHHHHHHHHHHHHHHHHHHHHHHHHHHHHHHHHHHHHHHHHHHHHHHHHHHHHHHHHHHHHHHHHHHHHHHHHHHHHHHHHHHHHHHHHHHHSS------TTHHHHHHHHHHHHHHHHHHHHHHHHHHHHHHHHHHHHHHHHHHHHHHHHHHHHHHHHHHHHHHHHHHHHHHHHHHHHHHHHHHHHHHHHHHHHTTS-------SSHHHHHHHHHHHHHHHHHHHHHHHHHHHHHHHHHHHHHHHHHHHHHHHHHHHHHHHHHHHHHHHHTS--HHHHHHHHHHHHHHHHHHHHHHHHHHHHHHHHHHHHHHHHHHHHHHHHHHHHHHHHHHHHHHHHHHHHHHHHHHHHHHHHHHHHHHHHHHHHHHHHHHHHHHHHHHHHHHHHHHHHHHHHHHHHHHHHHHHHHHHHHTTTTS------------------------SSHHHHHHHHHHHHHHHHHHHHHHHHHHHHHHTTT------SS------HHHHHHHHHHHHHHHHHHHHHHHHHHHHHHHHHHHHHHHHHHHHHHHHHHHHHHHHHHHHHHHHHHHHHHHHHHHHHHHHHHHHHHHHHHHHHHTT----------------------------------------------------HHHHHHHHHHHHHHHHHHGGGS-SS----TT--------